Protein AF-A0A409WTG3-F1 (afdb_monomer_lite)

Structure (mmCIF, N/CA/C/O backbone):
data_AF-A0A409WTG3-F1
#
_entry.id   AF-A0A409WTG3-F1
#
loop_
_atom_site.group_PDB
_atom_site.id
_atom_site.type_symbol
_atom_site.label_atom_id
_atom_site.label_alt_id
_atom_site.label_comp_id
_atom_site.label_asym_id
_atom_site.label_entity_id
_atom_site.label_seq_id
_atom_site.pdbx_PDB_ins_code
_atom_site.Cartn_x
_atom_site.Cartn_y
_atom_site.Cartn_z
_atom_site.occupancy
_atom_site.B_iso_or_equiv
_atom_site.auth_seq_id
_atom_site.auth_comp_id
_atom_site.auth_asym_id
_atom_site.auth_atom_id
_atom_site.pdbx_PDB_model_num
ATOM 1 N N . MET A 1 1 ? 45.683 -3.159 36.319 1.00 38.44 1 MET A N 1
ATOM 2 C CA . MET A 1 1 ? 44.705 -4.073 36.956 1.00 38.44 1 MET A CA 1
ATOM 3 C C . MET A 1 1 ? 43.380 -3.336 37.063 1.00 38.44 1 MET A C 1
ATOM 5 O O . MET A 1 1 ? 43.419 -2.162 37.388 1.00 38.44 1 MET A O 1
ATOM 9 N N . LEU A 1 2 ? 42.268 -4.027 36.775 1.00 33.47 2 LEU A N 1
ATOM 10 C CA . LEU A 1 2 ? 40.871 -3.542 36.767 1.00 33.47 2 LEU A CA 1
ATOM 11 C C . LEU A 1 2 ? 40.428 -2.680 35.568 1.00 33.47 2 LEU A C 1
ATOM 13 O O . LEU A 1 2 ? 39.892 -1.594 35.736 1.00 33.47 2 LEU A O 1
ATOM 17 N N . LEU A 1 3 ? 40.567 -3.223 34.353 1.00 26.97 3 LEU A N 1
ATOM 18 C CA . LEU A 1 3 ? 39.762 -2.793 33.197 1.00 26.97 3 LEU A CA 1
ATOM 19 C C . LEU A 1 3 ? 39.352 -3.925 32.214 1.00 26.97 3 LEU A C 1
ATOM 21 O O . LEU A 1 3 ? 39.307 -3.691 31.011 1.00 26.97 3 LEU A O 1
ATOM 25 N N . PRO A 1 4 ? 39.050 -5.157 32.688 1.00 27.95 4 PRO A N 1
ATOM 26 C CA . PRO A 1 4 ? 38.208 -6.056 31.885 1.00 27.95 4 PRO A CA 1
ATOM 27 C C . PRO A 1 4 ? 37.080 -6.743 32.685 1.00 27.95 4 PRO A C 1
ATOM 29 O O . PRO A 1 4 ? 36.959 -7.962 32.648 1.00 27.95 4 PRO A O 1
ATOM 32 N N . LEU A 1 5 ? 36.239 -5.989 33.408 1.00 29.31 5 LEU A N 1
ATOM 33 C CA . LEU A 1 5 ? 35.078 -6.562 34.130 1.00 29.31 5 LEU A CA 1
ATOM 34 C C . LEU A 1 5 ? 33.723 -5.871 33.880 1.00 29.31 5 LEU A C 1
ATOM 36 O O . LEU A 1 5 ? 32.701 -6.400 34.296 1.00 29.31 5 LEU A O 1
ATOM 40 N N . LEU A 1 6 ? 33.671 -4.760 33.136 1.00 29.39 6 LEU A N 1
ATOM 41 C CA . LEU A 1 6 ? 32.407 -4.072 32.802 1.00 29.39 6 LEU A CA 1
ATOM 42 C C . LEU A 1 6 ? 31.920 -4.297 31.359 1.00 29.39 6 LEU A C 1
ATOM 44 O O . LEU A 1 6 ? 30.803 -3.922 31.028 1.00 29.39 6 LEU A O 1
ATOM 48 N N . VAL A 1 7 ? 32.696 -5.007 30.533 1.00 29.88 7 VAL A N 1
ATOM 49 C CA . VAL A 1 7 ? 32.284 -5.464 29.186 1.00 29.88 7 VAL A CA 1
ATOM 50 C C . VAL A 1 7 ? 31.709 -6.896 29.224 1.00 29.88 7 VAL A C 1
ATOM 52 O O . VAL A 1 7 ? 31.309 -7.449 28.208 1.00 29.88 7 VAL A O 1
ATOM 55 N N . TRP A 1 8 ? 31.613 -7.514 30.408 1.00 27.50 8 TRP A N 1
ATOM 56 C CA . TRP A 1 8 ? 31.296 -8.943 30.553 1.00 27.50 8 TRP A CA 1
ATOM 57 C C . TRP A 1 8 ? 29.853 -9.285 30.964 1.00 27.50 8 TRP A C 1
ATOM 59 O O . TRP A 1 8 ? 29.531 -10.464 31.050 1.00 27.50 8 TRP A O 1
ATOM 69 N N . ASN A 1 9 ? 28.959 -8.302 31.152 1.00 27.95 9 ASN A N 1
ATOM 70 C CA . ASN A 1 9 ? 27.563 -8.564 31.561 1.00 27.95 9 ASN A CA 1
ATOM 71 C C . ASN A 1 9 ? 26.489 -8.286 30.495 1.00 27.95 9 ASN A C 1
ATOM 73 O O . ASN A 1 9 ? 25.328 -8.599 30.727 1.00 27.95 9 ASN A O 1
ATOM 77 N N . PHE A 1 10 ? 26.852 -7.786 29.308 1.00 26.94 10 PHE A N 1
ATOM 78 C CA . PHE A 1 10 ? 25.905 -7.623 28.188 1.00 26.94 10 PHE A CA 1
ATOM 79 C C . PHE A 1 10 ? 25.972 -8.772 27.161 1.00 26.94 10 PHE A C 1
ATOM 81 O O . PHE A 1 10 ? 25.191 -8.814 26.217 1.00 26.94 10 PHE A O 1
ATOM 88 N N . ALA A 1 11 ? 26.887 -9.733 27.348 1.00 28.11 11 ALA A N 1
ATOM 89 C CA . ALA A 1 11 ? 27.158 -10.803 26.385 1.00 28.11 11 ALA A CA 1
ATOM 90 C C . ALA A 1 11 ? 26.497 -12.159 26.711 1.00 28.11 11 ALA A C 1
ATOM 92 O O . ALA A 1 11 ? 26.629 -13.083 25.919 1.00 28.11 11 ALA A O 1
ATOM 93 N N . PHE A 1 12 ? 25.777 -12.325 27.830 1.00 26.78 12 PHE A N 1
ATOM 94 C CA . PHE A 1 12 ? 25.303 -13.658 28.254 1.00 26.78 12 PHE A CA 1
ATOM 95 C C . PHE A 1 12 ? 23.825 -13.986 27.996 1.00 26.78 12 PHE A C 1
ATOM 97 O O . PHE A 1 12 ? 23.410 -15.107 28.282 1.00 26.78 12 PHE A O 1
ATOM 104 N N . GLN A 1 13 ? 23.045 -13.089 27.386 1.00 30.98 13 GLN A N 1
ATOM 105 C CA . GLN A 1 13 ? 21.658 -13.400 27.000 1.00 30.98 13 GLN A CA 1
ATOM 106 C C . GLN A 1 13 ? 21.491 -13.871 25.545 1.00 30.98 13 GLN A C 1
ATOM 108 O O . GLN A 1 13 ? 20.458 -14.441 25.222 1.00 30.98 13 GLN A O 1
ATOM 113 N N . HIS A 1 14 ? 22.527 -13.757 24.705 1.00 34.69 14 HIS A N 1
ATOM 114 C CA . HIS A 1 14 ? 22.500 -14.226 23.307 1.00 34.69 14 HIS A CA 1
ATOM 115 C C . HIS A 1 14 ? 23.495 -15.354 22.992 1.00 34.69 14 HIS A C 1
ATOM 117 O O . HIS A 1 14 ? 23.535 -15.854 21.874 1.00 34.69 14 HIS A O 1
ATOM 123 N N . VAL A 1 15 ? 24.279 -15.822 23.970 1.00 31.58 15 VAL A N 1
ATOM 124 C CA . VAL A 1 15 ? 25.201 -16.956 23.759 1.00 31.58 15 VAL A CA 1
ATOM 125 C C . VAL A 1 15 ? 24.470 -18.299 23.806 1.00 31.58 15 VAL A C 1
ATOM 127 O O . VAL A 1 15 ? 24.888 -19.229 23.129 1.00 31.58 15 VAL A O 1
ATOM 130 N N . ARG A 1 16 ? 23.354 -18.426 24.537 1.00 33.16 16 ARG A N 1
ATOM 131 C CA . ARG A 1 16 ? 22.646 -19.713 24.663 1.00 33.16 16 ARG A CA 1
ATOM 132 C C . ARG A 1 16 ? 21.927 -20.112 23.365 1.00 33.16 16 ARG A C 1
ATOM 134 O O . ARG A 1 16 ? 22.075 -21.241 22.923 1.00 33.16 16 ARG A O 1
ATOM 141 N N . GLU A 1 17 ? 21.285 -19.158 22.693 1.00 35.78 17 GLU A N 1
ATOM 142 C CA . GLU A 1 17 ? 20.613 -19.367 21.398 1.00 35.78 17 GLU A CA 1
ATOM 143 C C . GLU A 1 17 ? 21.610 -19.614 20.254 1.00 35.78 17 GLU A C 1
ATOM 145 O O . GLU A 1 17 ? 21.385 -20.471 19.402 1.00 35.78 17 GLU A O 1
ATOM 150 N N . VAL A 1 18 ? 22.764 -18.936 20.273 1.00 33.66 18 VAL A N 1
ATOM 151 C CA . VAL A 1 18 ? 23.844 -19.165 19.299 1.00 33.66 18 VAL A CA 1
ATOM 152 C C . VAL A 1 18 ? 24.528 -20.517 19.532 1.00 33.66 18 VAL A C 1
ATOM 154 O O . VAL A 1 18 ? 24.863 -21.202 18.568 1.00 33.66 18 VAL A O 1
ATOM 157 N N . VAL A 1 19 ? 24.706 -20.944 20.787 1.00 35.66 19 VAL A N 1
ATOM 158 C CA . VAL A 1 19 ? 25.281 -22.258 21.126 1.00 35.66 19 VAL A CA 1
ATOM 159 C C . VAL A 1 19 ? 24.314 -23.400 20.799 1.00 35.66 19 VAL A C 1
ATOM 161 O O . VAL A 1 19 ? 24.768 -24.428 20.297 1.00 35.66 19 VAL A O 1
ATOM 164 N N . ASP A 1 20 ? 23.004 -23.217 20.980 1.00 38.38 20 ASP A N 1
ATOM 165 C CA . ASP A 1 20 ? 21.995 -24.212 20.594 1.00 38.38 20 ASP A CA 1
ATOM 166 C C . ASP A 1 20 ? 21.857 -24.319 19.064 1.00 38.38 20 ASP A C 1
ATOM 168 O O . ASP A 1 20 ? 21.821 -25.430 18.525 1.00 38.38 20 ASP A O 1
ATOM 172 N N . ALA A 1 21 ? 21.913 -23.194 18.339 1.00 35.56 21 ALA A N 1
ATOM 173 C CA . ALA A 1 21 ? 21.955 -23.176 16.874 1.00 35.56 21 ALA A CA 1
ATOM 174 C C . ALA A 1 21 ? 23.235 -23.834 16.317 1.00 35.56 21 ALA A C 1
ATOM 176 O O . ALA A 1 21 ? 23.176 -24.626 15.373 1.00 35.56 21 ALA A O 1
ATOM 177 N N . PHE A 1 22 ? 24.397 -23.594 16.939 1.00 37.97 22 PHE A N 1
ATOM 178 C CA . PHE A 1 22 ? 25.644 -24.288 16.590 1.00 37.97 22 PHE A CA 1
ATOM 179 C C . PHE A 1 22 ? 25.620 -25.776 16.973 1.00 37.97 22 PHE A C 1
ATOM 181 O O . PHE A 1 22 ? 26.190 -26.605 16.260 1.00 37.97 22 PHE A O 1
ATOM 188 N N . GLY A 1 23 ? 24.940 -26.139 18.063 1.00 36.81 23 GLY A N 1
ATOM 189 C CA . GLY A 1 23 ? 24.735 -27.523 18.488 1.00 36.81 23 GLY A CA 1
ATOM 190 C C . GLY A 1 23 ? 23.916 -28.328 17.478 1.00 36.81 23 GLY A C 1
ATOM 191 O O . GLY A 1 23 ? 24.308 -29.442 17.116 1.00 36.81 23 GLY A O 1
ATOM 192 N N . GLN A 1 24 ? 22.836 -27.741 16.955 1.00 42.06 24 GLN A N 1
ATOM 193 C CA . GLN A 1 24 ? 22.010 -28.335 15.897 1.00 42.06 24 GLN A CA 1
ATOM 194 C C . GLN A 1 24 ? 22.761 -28.417 14.559 1.00 42.06 24 GLN A C 1
ATOM 196 O O . GLN A 1 24 ? 22.716 -29.450 13.889 1.00 42.06 24 GLN A O 1
ATOM 201 N N . LEU A 1 25 ? 23.551 -27.392 14.216 1.00 39.16 25 LEU A N 1
ATOM 202 C CA . LEU A 1 25 ? 24.417 -27.392 13.032 1.00 39.16 25 LEU A CA 1
ATOM 203 C C . LEU A 1 25 ? 25.470 -28.516 13.088 1.00 39.16 25 LEU A C 1
ATOM 205 O O . LEU A 1 25 ? 25.683 -29.229 12.107 1.00 39.16 25 LEU A O 1
ATOM 209 N N . ILE A 1 26 ? 26.097 -28.736 14.250 1.00 42.16 26 ILE A N 1
ATOM 210 C CA . ILE A 1 26 ? 27.077 -29.816 14.450 1.00 42.16 26 ILE A CA 1
ATOM 211 C C . ILE A 1 26 ? 26.406 -31.200 14.420 1.00 42.16 26 ILE A C 1
ATOM 213 O O . ILE A 1 26 ? 26.996 -32.144 13.884 1.00 42.16 26 ILE A O 1
ATOM 217 N N . GLN A 1 27 ? 25.183 -31.349 14.942 1.00 43.88 27 GLN A N 1
ATOM 218 C CA . GLN A 1 27 ? 24.420 -32.600 14.825 1.00 43.88 27 GLN A CA 1
ATOM 219 C C . GLN A 1 27 ? 24.021 -32.901 13.372 1.00 43.88 27 GLN A C 1
ATOM 221 O O . GLN A 1 27 ? 24.209 -34.035 12.927 1.00 43.88 27 GLN A O 1
ATOM 226 N N . GLY A 1 28 ? 23.586 -31.895 12.606 1.00 43.91 28 GLY A N 1
ATOM 227 C CA . GLY A 1 28 ? 23.288 -32.025 11.176 1.00 43.91 28 GLY A CA 1
ATOM 228 C C . GLY A 1 28 ? 24.519 -32.395 10.344 1.00 43.91 28 GLY A C 1
ATOM 229 O O . GLY A 1 28 ? 24.478 -33.324 9.538 1.00 43.91 28 GLY A O 1
ATOM 230 N N . ILE A 1 29 ? 25.668 -31.762 10.605 1.00 45.00 29 ILE A N 1
ATOM 231 C CA . ILE A 1 29 ? 26.935 -32.089 9.930 1.00 45.00 29 ILE A CA 1
ATOM 232 C C . ILE A 1 29 ? 27.398 -33.518 10.268 1.00 45.00 29 ILE A C 1
ATOM 234 O O . ILE A 1 29 ? 27.873 -34.230 9.382 1.00 45.00 29 ILE A O 1
ATOM 238 N N . ARG A 1 30 ? 27.232 -33.977 11.519 1.00 42.53 30 ARG A N 1
ATOM 239 C CA . ARG A 1 30 ? 27.561 -35.357 11.934 1.00 42.53 30 ARG A CA 1
ATOM 240 C C . ARG A 1 30 ? 26.622 -36.400 11.321 1.00 42.53 30 ARG A C 1
ATOM 242 O O . ARG A 1 30 ? 27.091 -37.475 10.953 1.00 42.53 30 ARG A O 1
ATOM 249 N N . PHE A 1 31 ? 25.335 -36.087 11.172 1.00 51.78 31 PHE A N 1
ATOM 250 C CA . PHE A 1 31 ? 24.354 -36.941 10.494 1.00 51.78 31 PHE A CA 1
ATOM 251 C C . PHE A 1 31 ? 24.696 -37.124 9.006 1.00 51.78 31 PHE A C 1
ATOM 253 O O . PHE A 1 31 ? 24.784 -38.254 8.526 1.00 51.78 31 PHE A O 1
ATOM 260 N N . LEU A 1 32 ? 25.016 -36.029 8.308 1.00 45.03 32 LEU A N 1
ATOM 261 C CA . LEU A 1 32 ? 25.426 -36.051 6.898 1.00 45.03 32 LEU A CA 1
ATOM 262 C C . LEU A 1 32 ? 26.740 -36.821 6.676 1.00 45.03 32 LEU A C 1
ATOM 264 O O . LEU A 1 32 ? 26.883 -37.534 5.683 1.00 45.03 32 LEU A O 1
ATOM 268 N N . HIS A 1 33 ? 27.685 -36.734 7.620 1.00 43.84 33 HIS A N 1
ATOM 269 C CA . HIS A 1 33 ? 28.949 -37.477 7.564 1.00 43.84 33 HIS A CA 1
ATOM 270 C C . HIS A 1 33 ? 28.768 -38.983 7.827 1.00 43.84 33 HIS A C 1
ATOM 272 O O . HIS A 1 33 ? 29.459 -39.801 7.228 1.00 43.84 33 HIS A O 1
ATOM 278 N N . LYS A 1 34 ? 27.822 -39.366 8.698 1.00 46.03 34 LYS A N 1
ATOM 279 C CA . LYS A 1 34 ? 27.521 -40.769 9.038 1.00 46.03 34 LYS A CA 1
ATOM 280 C C . LYS A 1 34 ? 26.811 -41.525 7.904 1.00 46.03 34 LYS A C 1
ATOM 282 O O . LYS A 1 34 ? 26.827 -42.755 7.898 1.00 46.03 34 LYS A O 1
ATOM 287 N N . HIS A 1 35 ? 26.194 -40.816 6.958 1.00 49.81 35 HIS A N 1
ATOM 288 C CA . HIS A 1 35 ? 25.379 -41.411 5.891 1.00 49.81 35 HIS A CA 1
ATOM 289 C C . HIS A 1 35 ? 25.940 -41.229 4.473 1.00 49.81 35 HIS A C 1
ATOM 291 O O . HIS A 1 35 ? 25.250 -41.546 3.511 1.00 49.81 35 HIS A O 1
ATOM 297 N N . ASN A 1 36 ? 27.201 -40.792 4.332 1.00 36.81 36 ASN A N 1
ATOM 298 C CA . ASN A 1 36 ? 27.916 -40.707 3.047 1.00 36.81 36 ASN A CA 1
ATOM 299 C C . ASN A 1 36 ? 27.147 -39.952 1.940 1.00 36.81 36 ASN A C 1
ATOM 301 O O . ASN A 1 36 ? 27.284 -40.240 0.752 1.00 36.81 36 ASN A O 1
ATOM 305 N N . ILE A 1 37 ? 26.346 -38.954 2.324 1.00 42.47 37 ILE A N 1
ATOM 306 C CA . ILE A 1 37 ? 25.598 -38.119 1.383 1.00 42.47 37 ILE A CA 1
ATOM 307 C C . ILE A 1 37 ? 26.542 -37.017 0.891 1.00 42.47 37 ILE A C 1
ATOM 309 O O . ILE A 1 37 ? 26.641 -35.940 1.477 1.00 42.47 37 ILE A O 1
ATOM 313 N N . THR A 1 38 ? 27.300 -37.309 -0.165 1.00 41.41 38 THR A N 1
ATOM 314 C CA . THR A 1 38 ? 28.210 -36.358 -0.816 1.00 41.41 38 THR A CA 1
ATOM 315 C C . THR A 1 38 ? 27.737 -36.028 -2.224 1.00 41.41 38 THR A C 1
ATOM 317 O O . THR A 1 38 ? 28.323 -36.493 -3.191 1.00 41.41 38 THR A O 1
ATOM 320 N N . HIS A 1 39 ? 26.719 -35.179 -2.344 1.00 38.28 39 HIS A N 1
ATOM 321 C CA . HIS A 1 39 ? 26.519 -34.332 -3.521 1.00 38.28 39 HIS A CA 1
ATOM 322 C C . HIS A 1 39 ? 25.968 -32.975 -3.055 1.00 38.28 39 HIS A C 1
ATOM 324 O O . HIS A 1 39 ? 25.091 -32.927 -2.200 1.00 38.28 39 HIS A O 1
ATOM 330 N N . ARG A 1 40 ? 26.618 -31.899 -3.532 1.00 42.62 40 ARG A N 1
ATOM 331 C CA . ARG A 1 40 ? 26.439 -30.456 -3.233 1.00 42.62 40 ARG A CA 1
ATOM 332 C C . ARG A 1 40 ? 25.114 -30.124 -2.515 1.00 42.62 40 ARG A C 1
ATOM 334 O O . ARG A 1 40 ? 24.076 -30.235 -3.156 1.00 42.62 40 ARG A O 1
ATOM 341 N N . PRO A 1 41 ? 25.134 -29.679 -1.237 1.00 46.47 41 PRO A N 1
ATOM 342 C CA . PRO A 1 41 ? 25.319 -28.246 -0.965 1.00 46.47 41 PRO A CA 1
ATOM 343 C C . PRO A 1 41 ? 25.880 -27.946 0.449 1.00 46.47 41 PRO A C 1
ATOM 345 O O . PRO A 1 41 ? 25.169 -28.015 1.446 1.00 46.47 41 PRO A O 1
ATOM 348 N N . ARG A 1 42 ? 27.150 -27.536 0.574 1.00 35.16 42 ARG A N 1
ATOM 349 C CA . ARG A 1 42 ? 27.651 -26.935 1.837 1.00 35.16 42 ARG A CA 1
ATOM 350 C C . ARG A 1 42 ? 27.596 -25.403 1.845 1.00 35.16 42 ARG A C 1
ATOM 352 O O . ARG A 1 42 ? 27.641 -24.812 2.913 1.00 35.16 42 ARG A O 1
ATOM 359 N N . GLN A 1 43 ? 27.477 -24.773 0.674 1.00 35.25 43 GLN A N 1
ATOM 360 C CA . GLN A 1 43 ? 27.480 -23.311 0.523 1.00 35.25 43 GLN A CA 1
ATOM 361 C C . GLN A 1 43 ? 26.069 -22.714 0.389 1.00 35.25 43 GLN A C 1
ATOM 363 O O . GLN A 1 43 ? 25.808 -21.685 1.003 1.00 35.25 43 GLN A O 1
ATOM 368 N N . ALA A 1 44 ? 25.131 -23.390 -0.291 1.00 36.00 44 ALA A N 1
ATOM 369 C CA . ALA A 1 44 ? 23.744 -22.915 -0.414 1.00 36.00 44 ALA A CA 1
ATOM 370 C C . ALA A 1 44 ? 23.001 -22.887 0.938 1.00 36.00 44 ALA A C 1
ATOM 372 O O . ALA A 1 44 ? 22.299 -21.930 1.241 1.00 36.00 44 ALA A O 1
ATOM 373 N N . PHE A 1 45 ? 23.256 -23.873 1.808 1.00 36.72 45 PHE A N 1
ATOM 374 C CA . PHE A 1 45 ? 22.650 -23.960 3.143 1.00 36.72 45 PHE A CA 1
ATOM 375 C C . PHE A 1 45 ? 23.043 -22.795 4.071 1.00 36.72 45 PHE A C 1
ATOM 377 O O . PHE A 1 45 ? 22.231 -22.322 4.857 1.00 36.72 45 PHE A O 1
ATOM 384 N N . VAL A 1 46 ? 24.283 -22.300 3.968 1.00 34.00 46 VAL A N 1
ATOM 385 C CA . VAL A 1 46 ? 24.769 -21.171 4.784 1.00 34.00 46 VAL A CA 1
ATOM 386 C C . VAL A 1 46 ? 24.259 -19.834 4.235 1.00 34.00 46 VAL A C 1
ATOM 388 O O . VAL A 1 46 ? 23.963 -18.927 5.008 1.00 34.00 46 VAL A O 1
ATOM 391 N N . LEU A 1 47 ? 24.104 -19.717 2.913 1.00 33.31 47 LEU A N 1
ATOM 392 C CA . LEU A 1 47 ? 23.585 -18.515 2.257 1.00 33.31 47 LEU A CA 1
ATOM 393 C C . LEU A 1 47 ? 22.077 -18.326 2.461 1.00 33.31 47 LEU A C 1
ATOM 395 O O . LEU A 1 47 ? 21.652 -17.196 2.695 1.00 33.31 47 LEU A O 1
ATOM 399 N N . ASP A 1 48 ? 21.282 -19.396 2.453 1.00 34.16 48 ASP A N 1
ATOM 400 C CA . ASP A 1 48 ? 19.840 -19.287 2.708 1.00 34.16 48 ASP A CA 1
ATOM 401 C C . ASP A 1 48 ? 19.521 -19.032 4.188 1.00 34.16 48 ASP A C 1
ATOM 403 O O . ASP A 1 48 ? 18.639 -18.226 4.483 1.00 34.16 48 ASP A O 1
ATOM 407 N N . LEU A 1 49 ? 20.314 -19.578 5.120 1.00 29.31 49 LEU A N 1
ATOM 408 C CA . LEU A 1 49 ? 20.179 -19.277 6.553 1.00 29.31 49 LEU A CA 1
ATOM 409 C C . LEU A 1 49 ? 20.602 -17.830 6.895 1.00 29.31 49 LEU A C 1
ATOM 411 O O . LEU A 1 49 ? 20.070 -17.212 7.820 1.00 29.31 49 LEU A O 1
ATOM 415 N N . LEU A 1 50 ? 21.541 -17.248 6.138 1.00 29.73 50 LEU A N 1
ATOM 416 C CA . LEU A 1 50 ? 21.937 -15.842 6.285 1.00 29.73 50 LEU A CA 1
ATOM 417 C C . LEU A 1 50 ? 20.922 -14.882 5.640 1.00 29.73 50 LEU A C 1
ATOM 419 O O . LEU A 1 50 ? 20.671 -13.808 6.191 1.00 29.73 50 LEU A O 1
ATOM 423 N N . LYS A 1 51 ? 20.262 -15.264 4.539 1.00 30.48 51 LYS A N 1
ATOM 424 C CA . LYS A 1 51 ? 19.187 -14.455 3.930 1.00 30.48 51 LYS A CA 1
ATOM 425 C C . LYS A 1 51 ? 17.980 -14.286 4.856 1.00 30.48 51 LYS A C 1
ATOM 427 O O . LYS A 1 51 ? 17.422 -13.193 4.904 1.00 30.48 51 LYS A O 1
ATOM 432 N N . SER A 1 52 ? 17.631 -15.303 5.645 1.00 27.00 52 SER A N 1
ATOM 433 C CA . SER A 1 52 ? 16.558 -15.210 6.647 1.00 27.00 52 SER A CA 1
ATOM 434 C C . SER A 1 52 ? 16.937 -14.393 7.892 1.00 27.00 52 SER A C 1
ATOM 436 O O . SER A 1 52 ? 16.054 -13.907 8.591 1.00 27.00 52 SER A O 1
ATOM 438 N N . SER A 1 53 ? 18.233 -14.181 8.153 1.00 26.05 53 SER A N 1
ATOM 439 C CA . SER A 1 53 ? 18.726 -13.549 9.393 1.00 26.05 53 SER A CA 1
ATOM 440 C C . SER A 1 53 ? 19.153 -12.081 9.239 1.00 26.05 53 SER A C 1
ATOM 442 O O . SER A 1 53 ? 19.313 -11.378 10.233 1.00 26.05 53 SER A O 1
ATOM 444 N N . THR A 1 54 ? 19.343 -11.585 8.010 1.00 24.38 54 THR A N 1
ATOM 445 C CA . THR A 1 54 ? 19.910 -10.236 7.768 1.00 24.38 54 THR A CA 1
ATOM 446 C C . THR A 1 54 ? 18.846 -9.154 7.512 1.00 24.38 54 THR A C 1
ATOM 448 O O . THR A 1 54 ? 19.174 -7.995 7.272 1.00 24.38 54 THR A O 1
ATOM 451 N N . LEU A 1 55 ? 17.556 -9.492 7.600 1.00 26.03 55 LEU A N 1
ATOM 452 C CA . LEU A 1 55 ? 16.446 -8.558 7.355 1.00 26.03 55 LEU A CA 1
ATOM 453 C C . LEU A 1 55 ? 15.978 -7.776 8.597 1.00 26.03 55 LEU A C 1
ATOM 455 O O . LEU A 1 55 ? 15.014 -7.022 8.499 1.00 26.03 55 LEU A O 1
ATOM 459 N N . LEU A 1 56 ? 16.665 -7.896 9.744 1.00 25.14 56 LEU A N 1
ATOM 460 C CA . LEU A 1 56 ? 16.200 -7.308 11.011 1.00 25.14 56 LEU A CA 1
ATOM 461 C C . LEU A 1 56 ? 17.110 -6.258 11.668 1.00 25.14 56 LEU A C 1
ATOM 463 O O . LEU A 1 56 ? 16.768 -5.761 12.736 1.00 25.14 56 LEU A O 1
ATOM 467 N N . VAL A 1 57 ? 18.217 -5.836 11.044 1.00 26.11 57 VAL A N 1
ATOM 468 C CA . VAL A 1 57 ? 19.050 -4.742 11.588 1.00 26.11 57 VAL A CA 1
ATOM 469 C C . VAL A 1 57 ? 19.611 -3.856 10.473 1.00 26.11 57 VAL A C 1
ATOM 471 O O . VAL A 1 57 ? 20.798 -3.889 10.178 1.00 26.11 57 VAL A O 1
ATOM 474 N N . MET A 1 58 ? 18.765 -3.025 9.863 1.00 23.03 58 MET A N 1
ATOM 475 C CA . MET A 1 58 ? 19.181 -1.717 9.336 1.00 23.03 58 MET A CA 1
ATOM 476 C C . MET A 1 58 ? 18.028 -0.733 9.520 1.00 23.03 58 MET A C 1
ATOM 478 O O . MET A 1 58 ? 16.950 -0.899 8.952 1.00 23.03 58 MET A O 1
ATOM 482 N N . GLY A 1 59 ? 18.258 0.274 10.365 1.00 23.16 59 GLY A N 1
ATOM 483 C CA . GLY A 1 59 ? 17.296 1.321 10.678 1.00 23.16 59 GLY A CA 1
ATOM 484 C C . GLY A 1 59 ? 16.788 2.005 9.412 1.00 23.16 59 GLY A C 1
ATOM 485 O O . GLY A 1 59 ? 17.564 2.544 8.623 1.00 23.16 59 GLY A O 1
ATOM 486 N N . GLN A 1 60 ? 15.470 1.982 9.232 1.00 23.16 60 GLN A N 1
ATOM 487 C CA . GLN A 1 60 ? 14.786 2.723 8.185 1.00 23.16 60 GLN A CA 1
ATOM 488 C C . GLN A 1 60 ? 14.902 4.224 8.477 1.00 23.16 60 GLN A C 1
ATOM 490 O O . GLN A 1 60 ? 14.096 4.805 9.201 1.00 23.16 60 GLN A O 1
ATOM 495 N N . THR A 1 61 ? 15.902 4.875 7.887 1.00 24.81 61 THR A N 1
ATOM 496 C CA . THR A 1 61 ? 15.780 6.288 7.530 1.00 24.81 61 THR A CA 1
ATOM 497 C C . THR A 1 61 ? 14.642 6.394 6.518 1.00 24.81 61 THR A C 1
ATOM 499 O O . THR A 1 61 ? 14.571 5.614 5.568 1.00 24.81 61 THR A O 1
ATOM 502 N N . SER A 1 62 ? 13.693 7.309 6.730 1.00 24.89 62 SER A N 1
ATOM 503 C CA . SER A 1 62 ? 12.595 7.492 5.781 1.00 24.89 62 SER A CA 1
ATOM 504 C C . SER A 1 62 ? 13.181 7.836 4.403 1.00 24.89 62 SER A C 1
ATOM 506 O O . SER A 1 62 ? 13.845 8.874 4.291 1.00 24.89 62 SER A O 1
ATOM 508 N N . PRO A 1 63 ? 12.952 7.041 3.344 1.00 32.22 63 PRO A N 1
ATOM 509 C CA . PRO A 1 63 ? 13.334 7.450 2.006 1.00 32.22 63 PRO A CA 1
ATOM 510 C C . PRO A 1 63 ? 12.501 8.683 1.667 1.00 32.22 63 PRO A C 1
ATOM 512 O O . PRO A 1 63 ? 11.267 8.655 1.727 1.00 32.22 63 PRO A O 1
ATOM 515 N N . THR A 1 64 ? 13.163 9.781 1.328 1.00 39.00 64 THR A N 1
ATOM 516 C CA . THR A 1 64 ? 12.527 10.955 0.733 1.00 39.00 64 THR A CA 1
ATOM 517 C C . THR A 1 64 ? 11.727 10.496 -0.486 1.00 39.00 64 THR A C 1
ATOM 519 O O . THR A 1 64 ? 12.273 10.048 -1.496 1.00 39.00 64 THR A O 1
ATOM 522 N N . LYS A 1 65 ? 10.396 10.525 -0.365 1.00 45.25 65 LYS A N 1
ATOM 523 C CA . LYS A 1 65 ? 9.475 9.993 -1.376 1.00 45.25 65 LYS A CA 1
ATOM 524 C C . LYS A 1 65 ? 9.780 10.597 -2.749 1.00 45.25 65 LYS A C 1
ATOM 526 O O . LYS A 1 65 ? 9.813 11.814 -2.907 1.00 45.25 65 LYS A O 1
ATOM 531 N N . GLY A 1 66 ? 9.995 9.730 -3.738 1.00 52.38 66 GLY A N 1
ATOM 532 C CA . GLY A 1 66 ? 10.236 10.113 -5.131 1.00 52.38 66 GLY A CA 1
ATOM 533 C C . GLY A 1 66 ? 11.703 10.326 -5.530 1.00 52.38 66 GLY A C 1
ATOM 534 O O . GLY A 1 66 ? 11.948 10.525 -6.717 1.00 52.38 66 GLY A O 1
ATOM 535 N N . LEU A 1 67 ? 12.677 10.259 -4.612 1.00 69.31 67 LEU A N 1
ATOM 536 C CA . LEU A 1 67 ? 14.101 10.231 -4.986 1.00 69.31 67 LEU A CA 1
ATOM 537 C C . LEU A 1 67 ? 14.559 8.823 -5.408 1.00 69.31 67 LEU A C 1
ATOM 539 O O . LEU A 1 67 ? 13.857 7.835 -5.177 1.00 69.31 67 LEU A O 1
ATOM 543 N N . ILE A 1 68 ? 15.725 8.755 -6.064 1.00 76.44 68 ILE A N 1
ATOM 544 C CA . ILE A 1 68 ? 16.391 7.498 -6.431 1.00 76.44 68 ILE A CA 1
ATOM 545 C C . ILE A 1 68 ? 16.630 6.683 -5.160 1.00 76.44 68 ILE A C 1
ATOM 547 O O . ILE A 1 68 ? 17.281 7.147 -4.225 1.00 76.44 68 ILE A O 1
ATOM 551 N N . THR A 1 69 ? 16.073 5.476 -5.125 1.00 75.69 69 THR A N 1
ATOM 552 C CA . THR A 1 69 ? 16.235 4.548 -3.999 1.00 75.69 69 THR A CA 1
ATOM 553 C C . THR A 1 69 ? 17.571 3.808 -4.081 1.00 75.69 69 THR A C 1
ATOM 555 O O . THR A 1 69 ? 18.181 3.726 -5.148 1.00 75.69 69 THR A O 1
ATOM 558 N N . SER A 1 70 ? 18.019 3.206 -2.976 1.00 74.38 70 SER A N 1
ATOM 559 C CA . SER A 1 70 ? 19.231 2.370 -2.957 1.00 74.38 70 SER A CA 1
ATOM 560 C C . SER A 1 70 ? 19.184 1.237 -3.992 1.00 74.38 70 SER A C 1
ATOM 562 O O . SER A 1 70 ? 20.185 0.964 -4.649 1.00 74.38 70 SER A O 1
ATOM 564 N N . GLY A 1 71 ? 18.008 0.639 -4.215 1.00 71.75 71 GLY A N 1
ATOM 565 C CA . GLY A 1 71 ? 17.789 -0.381 -5.247 1.00 71.75 71 GLY A CA 1
ATOM 566 C C . GLY A 1 71 ? 17.839 0.137 -6.691 1.00 71.75 71 GLY A C 1
ATOM 567 O O . GLY A 1 71 ? 17.963 -0.659 -7.617 1.00 71.75 71 GLY A O 1
ATOM 568 N N . GLU A 1 72 ? 17.763 1.453 -6.907 1.00 83.50 72 GLU A N 1
ATOM 569 C CA . GLU A 1 72 ? 17.828 2.087 -8.230 1.00 83.50 72 GLU A CA 1
ATOM 570 C C . GLU A 1 72 ? 19.230 2.588 -8.600 1.00 83.50 72 GLU A C 1
ATOM 572 O O . GLU A 1 72 ? 19.493 2.796 -9.784 1.00 83.50 72 GLU A O 1
ATOM 577 N N . LEU A 1 73 ? 20.133 2.755 -7.624 1.00 85.38 73 LEU A N 1
ATOM 578 C CA . LEU A 1 73 ? 21.473 3.320 -7.838 1.00 85.38 73 LEU A CA 1
ATOM 579 C C . LEU A 1 73 ? 22.291 2.541 -8.870 1.00 85.38 73 LEU A C 1
ATOM 581 O O . LEU A 1 73 ? 22.912 3.149 -9.737 1.00 85.38 73 LEU A O 1
ATOM 585 N N . PHE A 1 74 ? 22.226 1.208 -8.828 1.00 86.50 74 PHE A N 1
ATOM 586 C CA . PHE A 1 74 ? 22.884 0.351 -9.815 1.00 86.50 74 PHE A CA 1
ATOM 587 C C . PHE A 1 74 ? 22.471 0.715 -11.249 1.00 86.50 74 PHE A C 1
ATOM 589 O O . PHE A 1 74 ? 23.319 0.868 -12.122 1.00 86.50 74 PHE A O 1
ATOM 596 N N . TRP A 1 75 ? 21.172 0.914 -11.485 1.00 89.06 75 TRP A N 1
ATOM 597 C CA . TRP A 1 75 ? 20.645 1.237 -12.810 1.00 89.06 75 TRP A CA 1
ATOM 598 C C . TRP A 1 75 ? 21.035 2.635 -13.282 1.00 89.06 75 TRP A C 1
ATOM 600 O O . TRP A 1 75 ? 21.219 2.822 -14.481 1.00 89.06 75 TRP A O 1
ATOM 610 N N . VAL A 1 76 ? 21.182 3.596 -12.362 1.00 89.25 76 VAL A N 1
ATOM 611 C CA . VAL A 1 76 ? 21.725 4.930 -12.670 1.00 89.25 76 VAL A CA 1
ATOM 612 C C . VAL A 1 76 ? 23.191 4.824 -13.088 1.00 89.25 76 VAL A C 1
ATOM 614 O O . VAL A 1 76 ? 23.591 5.421 -14.085 1.00 89.25 76 VAL A O 1
ATOM 617 N N . GLU A 1 77 ? 23.984 4.034 -12.361 1.00 88.88 77 GLU A N 1
ATOM 618 C CA . GLU A 1 77 ? 25.411 3.845 -12.634 1.00 88.88 77 GLU A CA 1
ATOM 619 C C . GLU A 1 77 ? 25.656 3.227 -14.018 1.00 88.88 77 GLU A C 1
ATOM 621 O O . GLU A 1 77 ? 26.482 3.724 -14.783 1.00 88.88 77 GLU A O 1
ATOM 626 N N . ILE A 1 78 ? 24.912 2.176 -14.376 1.00 89.56 78 ILE A N 1
ATOM 627 C CA . ILE A 1 78 ? 25.104 1.472 -15.653 1.00 89.56 78 ILE A CA 1
ATOM 628 C C . ILE A 1 78 ? 24.317 2.078 -16.824 1.00 89.56 78 ILE A C 1
ATOM 630 O O . ILE A 1 78 ? 24.425 1.588 -17.950 1.00 89.56 78 ILE A O 1
ATOM 634 N N . GLN A 1 79 ? 23.525 3.133 -16.601 1.00 93.19 79 GLN A N 1
ATOM 635 C CA . GLN A 1 79 ? 22.712 3.754 -17.651 1.00 93.19 79 GLN A CA 1
ATOM 636 C C . GLN A 1 79 ? 23.540 4.180 -18.881 1.00 93.19 79 GLN A C 1
ATOM 638 O O . GLN A 1 79 ? 23.105 3.863 -19.994 1.00 93.19 79 GLN A O 1
ATOM 643 N N . PRO A 1 80 ? 24.732 4.806 -18.745 1.00 91.69 80 PRO A N 1
ATOM 644 C CA . PRO A 1 80 ? 25.551 5.176 -19.900 1.00 91.69 80 PRO A CA 1
ATOM 645 C C . PRO A 1 80 ? 26.047 3.962 -20.693 1.00 91.69 80 PRO A C 1
ATOM 647 O O . PRO A 1 80 ? 26.110 4.007 -21.922 1.00 91.69 80 PRO A O 1
ATOM 650 N N . PHE A 1 81 ? 26.360 2.861 -20.002 1.00 91.31 81 PHE A N 1
ATOM 651 C CA . PHE A 1 81 ? 26.766 1.598 -20.622 1.00 91.31 81 PHE A CA 1
ATOM 652 C C . PHE A 1 81 ? 25.608 0.946 -21.389 1.00 91.31 81 PHE A C 1
ATOM 654 O O . PHE A 1 81 ? 25.771 0.533 -22.534 1.00 91.31 81 PHE A O 1
ATOM 661 N N . LEU A 1 82 ? 24.408 0.911 -20.808 1.00 92.81 82 LEU A N 1
ATOM 662 C CA . LEU A 1 82 ? 23.224 0.416 -21.513 1.00 92.81 82 LEU A CA 1
ATOM 663 C C . LEU A 1 82 ? 22.901 1.277 -22.739 1.00 92.81 82 LEU A C 1
ATOM 665 O O . LEU A 1 82 ? 22.617 0.734 -23.808 1.00 92.81 82 LEU A O 1
ATOM 669 N N . LEU A 1 83 ? 23.021 2.603 -22.621 1.00 93.62 83 LEU A N 1
ATOM 670 C CA . LEU A 1 83 ? 22.799 3.519 -23.736 1.00 93.62 83 LEU A CA 1
ATOM 671 C C . LEU A 1 83 ? 23.810 3.294 -24.870 1.00 93.62 83 LEU A C 1
ATOM 673 O O . LEU A 1 83 ? 23.400 3.265 -26.031 1.00 93.62 83 LEU A O 1
ATOM 677 N N . SER A 1 84 ? 25.093 3.068 -24.559 1.00 92.94 84 SER A N 1
ATOM 678 C CA . SER A 1 84 ? 26.121 2.766 -25.570 1.00 92.94 84 SER A CA 1
ATOM 679 C C . SER A 1 84 ? 25.906 1.410 -26.252 1.00 92.94 84 SER A C 1
ATOM 681 O O . SER A 1 84 ? 26.232 1.254 -27.427 1.00 92.94 84 SER A O 1
ATOM 683 N N . ARG A 1 85 ? 25.279 0.451 -25.559 1.00 93.50 85 ARG A N 1
ATOM 684 C CA . ARG A 1 85 ? 24.825 -0.830 -26.129 1.00 93.50 85 ARG A CA 1
ATOM 685 C C . ARG A 1 85 ? 23.489 -0.729 -26.874 1.00 93.50 85 ARG A C 1
ATOM 687 O O . ARG A 1 85 ? 23.030 -1.730 -27.414 1.00 93.50 85 ARG A O 1
ATOM 694 N N . GLY A 1 86 ? 22.889 0.461 -26.954 1.00 95.31 86 GLY A N 1
ATOM 695 C CA . GLY A 1 86 ? 21.655 0.711 -27.699 1.00 95.31 86 GLY A CA 1
ATOM 696 C C . GLY A 1 86 ? 20.370 0.503 -26.895 1.00 95.31 86 GLY A C 1
ATOM 697 O O . GLY A 1 86 ? 19.319 0.292 -27.496 1.00 95.31 86 GLY A O 1
ATOM 698 N N . TYR A 1 87 ? 20.417 0.583 -25.563 1.00 96.50 87 TYR A N 1
ATOM 699 C CA . TYR A 1 87 ? 19.260 0.467 -24.672 1.00 96.50 87 TYR A CA 1
ATOM 700 C C . TYR A 1 87 ? 19.030 1.756 -23.888 1.00 96.50 87 TYR A C 1
ATOM 702 O O . TYR A 1 87 ? 19.808 2.147 -23.021 1.00 96.50 87 TYR A O 1
ATOM 710 N N . LYS A 1 88 ? 17.916 2.426 -24.171 1.00 95.06 88 LYS A N 1
ATOM 711 C CA . LYS A 1 88 ? 17.540 3.685 -23.535 1.00 95.06 88 LYS A CA 1
ATOM 712 C C . LYS A 1 88 ? 16.639 3.428 -22.327 1.00 95.06 88 LYS A C 1
ATOM 714 O O . LYS A 1 88 ? 15.487 3.020 -22.483 1.00 95.06 88 LYS A O 1
ATOM 719 N N . LEU A 1 89 ? 17.152 3.710 -21.129 1.00 93.00 89 LEU A N 1
ATOM 720 C CA . LEU A 1 89 ? 16.358 3.742 -19.896 1.00 93.00 89 LEU A CA 1
ATOM 721 C C . LEU A 1 89 ? 15.457 4.988 -19.829 1.00 93.00 89 LEU A C 1
ATOM 723 O O . LEU A 1 89 ? 15.628 5.955 -20.578 1.00 93.00 89 LEU A O 1
ATOM 727 N N . ARG A 1 90 ? 14.489 4.977 -18.901 1.00 89.12 90 ARG A N 1
ATOM 728 C CA . ARG A 1 90 ? 13.651 6.152 -18.604 1.00 89.12 90 ARG A CA 1
ATOM 729 C C . ARG A 1 90 ? 14.525 7.337 -18.150 1.00 89.12 90 ARG A C 1
ATOM 731 O O . ARG A 1 90 ? 15.515 7.102 -17.460 1.00 89.12 90 ARG A O 1
ATOM 738 N N . PRO A 1 91 ? 14.129 8.598 -18.426 1.00 84.38 91 PRO A N 1
ATOM 739 C CA . PRO A 1 91 ? 14.918 9.782 -18.061 1.00 84.38 91 PRO A CA 1
ATOM 740 C C . PRO A 1 91 ? 15.301 9.884 -16.580 1.00 84.38 91 PRO A C 1
ATOM 742 O O . PRO A 1 91 ? 16.293 10.524 -16.272 1.00 84.38 91 PRO A O 1
ATOM 745 N N . ARG A 1 92 ? 14.538 9.245 -15.680 1.00 86.75 92 ARG A N 1
ATOM 746 C CA . ARG A 1 92 ? 14.827 9.148 -14.240 1.00 86.75 92 ARG A CA 1
ATOM 747 C C . ARG A 1 92 ? 16.216 8.582 -13.927 1.00 86.75 92 ARG A C 1
ATOM 749 O O . ARG A 1 92 ? 16.804 8.969 -12.929 1.00 86.75 92 ARG A O 1
ATOM 756 N N . TYR A 1 93 ? 16.714 7.664 -14.753 1.00 89.19 93 TYR A N 1
ATOM 757 C CA . TYR A 1 93 ? 17.980 6.965 -14.508 1.00 89.19 93 TYR A CA 1
ATOM 758 C C . TYR A 1 93 ? 19.185 7.652 -15.162 1.00 89.19 93 TYR A C 1
ATOM 760 O O . TYR A 1 93 ? 20.281 7.108 -15.143 1.00 89.19 93 TYR A O 1
ATOM 768 N N . ASP A 1 94 ? 18.989 8.830 -15.756 1.00 84.44 94 ASP A N 1
ATOM 769 C CA . ASP A 1 94 ? 20.091 9.677 -16.205 1.00 84.44 94 ASP A CA 1
ATOM 770 C C . ASP A 1 94 ? 20.812 10.263 -14.979 1.00 84.44 94 ASP A C 1
ATOM 772 O O . ASP A 1 94 ? 20.164 10.752 -14.053 1.00 84.44 94 ASP A O 1
ATOM 776 N N . SER A 1 95 ? 22.146 10.246 -14.959 1.00 78.12 95 SER A N 1
ATOM 777 C CA . SER A 1 95 ? 22.932 10.772 -13.830 1.00 78.12 95 SER A CA 1
ATOM 778 C C . SER A 1 95 ? 22.734 12.275 -13.599 1.00 78.12 95 SER A C 1
ATOM 780 O O . SER A 1 95 ? 22.981 12.772 -12.502 1.00 78.12 95 SER A O 1
ATOM 782 N N . LYS A 1 96 ? 22.247 13.004 -14.611 1.00 81.12 96 LYS A N 1
ATOM 783 C CA . LYS A 1 96 ? 21.887 14.426 -14.539 1.00 81.12 96 LYS A CA 1
ATOM 784 C C . LYS A 1 96 ? 20.385 14.642 -14.335 1.00 81.12 96 LYS A C 1
ATOM 786 O O . LYS A 1 96 ? 19.907 15.775 -14.457 1.00 81.12 96 LYS A O 1
ATOM 791 N N . TRP A 1 97 ? 19.609 13.588 -14.070 1.00 83.12 97 TRP A N 1
ATOM 792 C CA . TRP A 1 97 ? 18.167 13.699 -13.893 1.00 83.12 97 TRP A CA 1
ATOM 793 C C . TRP A 1 97 ? 17.816 14.611 -12.718 1.00 83.12 97 TRP A C 1
ATOM 795 O O . TRP A 1 97 ? 18.237 14.418 -11.580 1.00 83.12 97 TRP A O 1
ATOM 805 N N . LYS A 1 98 ? 16.961 15.591 -13.008 1.00 77.31 98 LYS A N 1
ATOM 806 C CA . LYS A 1 98 ? 16.261 16.396 -12.009 1.00 77.31 98 LYS A CA 1
ATOM 807 C C . LYS A 1 98 ? 14.779 16.007 -12.012 1.00 77.31 98 LYS A C 1
ATOM 809 O O . LYS A 1 98 ? 14.184 16.059 -13.104 1.00 77.31 98 LYS A O 1
ATOM 814 N N . PRO A 1 99 ? 14.184 15.667 -10.848 1.00 74.62 99 PRO A N 1
ATOM 815 C CA . PRO A 1 99 ? 12.780 15.280 -10.752 1.00 74.62 99 PRO A CA 1
ATOM 816 C C . PRO A 1 99 ? 11.852 16.305 -11.387 1.00 74.62 99 PRO A C 1
ATOM 818 O O . PRO A 1 99 ? 11.968 17.495 -11.105 1.00 74.62 99 PRO A O 1
ATOM 821 N N . SER A 1 100 ? 10.922 15.872 -12.238 1.00 72.56 100 SER A N 1
ATOM 822 C CA . SER A 1 100 ? 10.100 16.802 -13.016 1.00 72.56 100 SER A CA 1
ATOM 823 C C . SER A 1 100 ? 9.143 17.638 -12.170 1.00 72.56 100 SER A C 1
ATOM 825 O O . SER A 1 100 ? 8.773 18.718 -12.608 1.00 72.56 100 SER A O 1
ATOM 827 N N . TRP A 1 101 ? 8.768 17.194 -10.966 1.00 69.50 101 TRP A N 1
ATOM 828 C CA . TRP A 1 101 ? 8.003 17.999 -9.996 1.00 69.50 101 TRP A CA 1
ATOM 829 C C . TRP A 1 101 ? 8.863 19.028 -9.252 1.00 69.50 101 TRP A C 1
ATOM 831 O O . TRP A 1 101 ? 8.334 19.885 -8.558 1.00 69.50 101 TRP A O 1
ATOM 841 N N . LYS A 1 102 ? 10.190 18.952 -9.396 1.00 64.19 102 LYS A N 1
ATOM 842 C CA . LYS A 1 102 ? 11.131 19.990 -8.959 1.00 64.19 102 LYS A CA 1
ATOM 843 C C . LYS A 1 102 ? 11.536 20.921 -10.109 1.00 64.19 102 LYS A C 1
ATOM 845 O O . LYS A 1 102 ? 12.390 21.772 -9.903 1.00 64.19 102 LYS A O 1
ATOM 850 N N . ARG A 1 103 ? 10.988 20.735 -11.321 1.00 54.72 103 ARG A N 1
ATOM 851 C CA . ARG A 1 103 ? 11.298 21.568 -12.493 1.00 54.72 103 ARG A CA 1
ATOM 852 C C . ARG A 1 103 ? 10.354 22.769 -12.593 1.00 54.72 103 ARG A C 1
ATOM 854 O O . ARG A 1 103 ? 9.184 22.620 -12.237 1.00 54.72 103 ARG A O 1
ATOM 861 N N . PRO A 1 104 ? 10.830 23.887 -13.166 1.00 41.62 104 PRO A N 1
ATOM 862 C CA . PRO A 1 104 ? 10.104 25.148 -13.195 1.00 41.62 104 PRO A CA 1
ATOM 863 C C . PRO A 1 104 ? 8.693 25.049 -13.777 1.00 41.62 104 PRO A C 1
ATOM 865 O O . PRO A 1 104 ? 7.707 25.190 -13.085 1.00 41.62 104 PRO A O 1
ATOM 868 N N . TRP A 1 105 ? 8.529 24.631 -15.022 1.00 43.06 105 TRP A N 1
ATOM 869 C CA . TRP A 1 105 ? 7.220 24.607 -15.698 1.00 43.06 105 TRP A CA 1
ATOM 870 C C . TRP A 1 105 ? 6.187 23.589 -15.148 1.00 43.06 105 TRP A C 1
ATOM 872 O O . TRP A 1 105 ? 5.134 23.382 -15.754 1.00 43.06 105 TRP A O 1
ATOM 882 N N . ASN A 1 106 ? 6.471 22.885 -14.044 1.00 40.47 106 ASN A N 1
ATOM 883 C CA . ASN A 1 106 ? 5.637 21.803 -13.510 1.00 40.47 106 ASN A CA 1
ATOM 884 C C . ASN A 1 106 ? 5.113 22.065 -12.082 1.00 40.47 106 ASN A C 1
ATOM 886 O O . ASN A 1 106 ? 4.583 21.143 -11.462 1.00 40.47 106 ASN A O 1
ATOM 890 N N . PHE A 1 107 ? 5.179 23.316 -11.594 1.00 42.16 107 PHE A N 1
ATOM 891 C CA . PHE A 1 107 ? 4.740 23.754 -10.250 1.00 42.16 107 PHE A CA 1
ATOM 892 C C . PHE A 1 107 ? 3.266 23.459 -9.893 1.00 42.16 107 PHE A C 1
ATOM 894 O O . PHE A 1 107 ? 2.844 23.678 -8.765 1.00 42.16 107 PHE A O 1
ATOM 901 N N . HIS A 1 108 ? 2.454 23.002 -10.851 1.00 37.62 108 HIS A N 1
ATOM 902 C CA . HIS A 1 108 ? 1.021 22.757 -10.668 1.00 37.62 108 HIS A CA 1
ATOM 903 C C . HIS A 1 108 ? 0.670 21.295 -10.371 1.00 37.62 108 HIS A C 1
ATOM 905 O O . HIS A 1 108 ? -0.501 21.013 -10.133 1.00 37.62 108 HIS A O 1
ATOM 911 N N . LYS A 1 109 ? 1.642 20.377 -10.448 1.00 43.88 109 LYS A N 1
ATOM 912 C CA . LYS A 1 109 ? 1.410 18.931 -10.363 1.00 43.88 109 LYS A CA 1
ATOM 913 C C . LYS A 1 109 ? 2.062 18.350 -9.118 1.00 43.88 109 LYS A C 1
ATOM 915 O O . LYS A 1 109 ? 3.257 18.537 -8.897 1.00 43.88 109 LYS A O 1
ATOM 920 N N . HIS A 1 110 ? 1.287 17.603 -8.335 1.00 59.66 110 HIS A N 1
ATOM 921 C CA . HIS A 1 110 ? 1.815 16.854 -7.195 1.00 59.66 110 HIS A CA 1
ATOM 922 C C . HIS A 1 110 ? 2.838 15.804 -7.676 1.00 59.66 110 HIS A C 1
ATOM 924 O O . HIS A 1 110 ? 2.723 15.290 -8.788 1.00 59.66 110 HIS A O 1
ATOM 930 N N . MET A 1 111 ? 3.832 15.431 -6.854 1.00 61.28 111 MET A N 1
ATOM 931 C CA . MET A 1 111 ? 4.908 14.514 -7.282 1.00 61.28 111 MET A CA 1
ATOM 932 C C . MET A 1 111 ? 4.381 13.195 -7.876 1.00 61.28 111 MET A C 1
ATOM 934 O O . MET A 1 111 ? 4.921 12.696 -8.856 1.00 61.28 111 MET A O 1
ATOM 938 N N . THR A 1 112 ? 3.279 12.655 -7.348 1.00 60.38 112 THR A N 1
ATOM 939 C CA . THR A 1 112 ? 2.655 11.408 -7.834 1.00 60.38 112 THR A CA 1
ATOM 940 C C . THR A 1 112 ? 2.013 11.540 -9.216 1.00 60.38 112 THR A C 1
ATOM 942 O O . THR A 1 112 ? 1.735 10.526 -9.863 1.00 60.38 112 THR A O 1
ATOM 945 N N . GLU A 1 113 ? 1.794 12.773 -9.670 1.00 60.69 113 GLU A N 1
ATOM 946 C CA . GLU A 1 113 ? 1.295 13.129 -10.994 1.00 60.69 113 GLU A CA 1
ATOM 947 C C . GLU A 1 113 ? 2.427 13.344 -11.999 1.00 60.69 113 GLU A C 1
ATOM 949 O O . GLU A 1 113 ? 2.170 13.725 -13.138 1.00 60.69 113 GLU A O 1
ATOM 954 N N . CYS A 1 114 ? 3.686 13.120 -11.633 1.00 68.44 114 CYS A N 1
ATOM 955 C CA . CYS A 1 114 ? 4.807 13.209 -12.556 1.00 68.44 114 CYS A CA 1
ATOM 956 C C . CYS A 1 114 ? 5.217 11.814 -13.063 1.00 68.44 114 CYS A C 1
ATOM 958 O O . CYS A 1 114 ? 5.413 10.911 -12.252 1.00 68.44 114 CYS A O 1
ATOM 960 N N . PRO A 1 115 ? 5.366 11.588 -14.389 1.00 69.38 115 PRO A N 1
ATOM 961 C CA . PRO A 1 115 ? 5.706 10.265 -14.935 1.00 69.38 115 PRO A CA 1
ATOM 962 C C . PRO A 1 115 ? 6.994 9.661 -14.362 1.00 69.38 115 PRO A C 1
ATOM 964 O O . PRO A 1 115 ? 7.102 8.453 -14.169 1.00 69.38 115 PRO A O 1
ATOM 967 N N . ASP A 1 116 ? 7.976 10.511 -14.066 1.00 76.62 116 ASP A N 1
ATOM 968 C CA . ASP A 1 116 ? 9.282 10.139 -13.525 1.00 76.62 116 ASP A CA 1
ATOM 969 C C . ASP A 1 116 ? 9.275 9.873 -12.008 1.00 76.62 116 ASP A C 1
ATOM 971 O O . ASP A 1 116 ? 10.287 9.443 -11.456 1.00 76.62 116 ASP A O 1
ATOM 975 N N . PHE A 1 117 ? 8.131 10.028 -11.330 1.00 78.25 117 PHE A N 1
ATOM 976 C CA . PHE A 1 117 ? 7.957 9.616 -9.931 1.00 78.25 117 PHE A CA 1
ATOM 977 C C . PHE A 1 117 ? 7.876 8.095 -9.772 1.00 78.25 117 PHE A C 1
ATOM 979 O O . PHE A 1 117 ? 8.237 7.555 -8.725 1.00 78.25 117 PHE A O 1
ATOM 986 N N . ILE A 1 118 ? 7.431 7.387 -10.812 1.00 76.69 118 ILE A N 1
ATOM 987 C CA . ILE A 1 118 ? 7.188 5.946 -10.758 1.00 76.69 118 ILE A CA 1
ATOM 988 C C . ILE A 1 118 ? 8.527 5.190 -10.710 1.00 76.69 118 ILE A C 1
ATOM 990 O O . ILE A 1 118 ? 9.274 5.185 -11.691 1.00 76.69 118 ILE A O 1
ATOM 994 N N . SER A 1 119 ? 8.809 4.528 -9.587 1.00 78.81 119 SER A N 1
ATOM 995 C CA . SER A 1 119 ? 10.025 3.728 -9.366 1.00 78.81 119 SER A CA 1
ATOM 996 C C . SER A 1 119 ? 9.959 2.338 -10.033 1.00 78.81 119 SER A C 1
ATOM 998 O O . SER A 1 119 ? 8.964 2.005 -10.683 1.00 78.81 119 SER A O 1
ATOM 1000 N N . ILE A 1 120 ? 11.038 1.554 -9.933 1.00 79.31 120 ILE A N 1
ATOM 1001 C CA . ILE A 1 120 ? 11.085 0.138 -10.341 1.00 79.31 120 ILE A CA 1
ATOM 1002 C C . ILE A 1 120 ? 10.278 -0.752 -9.377 1.00 79.31 120 ILE A C 1
ATOM 1004 O O . ILE A 1 120 ? 10.080 -0.394 -8.221 1.00 79.31 120 ILE A O 1
ATOM 1008 N N . LEU A 1 121 ? 9.817 -1.916 -9.855 1.00 72.75 121 LEU A N 1
ATOM 1009 C CA . LEU A 1 121 ? 9.074 -2.894 -9.039 1.00 72.75 121 LEU A CA 1
ATOM 1010 C C . LEU A 1 121 ? 9.993 -3.802 -8.210 1.00 72.75 121 LEU A C 1
ATOM 1012 O O . LEU A 1 121 ? 9.658 -4.157 -7.086 1.00 72.75 121 LEU A O 1
ATOM 1016 N N . ARG A 1 122 ? 11.134 -4.204 -8.781 1.00 75.75 122 ARG A N 1
ATOM 1017 C CA . ARG A 1 122 ? 12.147 -5.062 -8.151 1.00 75.75 122 ARG A CA 1
ATOM 1018 C C . ARG A 1 122 ? 13.528 -4.513 -8.487 1.00 75.75 122 ARG A C 1
ATOM 1020 O O . ARG A 1 122 ? 13.734 -4.031 -9.597 1.00 75.75 122 ARG A O 1
ATOM 1027 N N . SER A 1 123 ? 14.470 -4.596 -7.551 1.00 82.44 123 SER A N 1
ATOM 1028 C CA . SER A 1 123 ? 15.824 -4.039 -7.705 1.00 82.44 123 SER A CA 1
ATOM 1029 C C . SER A 1 123 ? 16.626 -4.676 -8.846 1.00 82.44 123 SER A C 1
ATOM 1031 O O . SER A 1 123 ? 17.502 -4.024 -9.408 1.00 82.44 123 SER A O 1
ATOM 1033 N N . ASN A 1 124 ? 16.313 -5.916 -9.232 1.00 85.25 124 ASN A N 1
ATOM 1034 C CA . ASN A 1 124 ? 16.986 -6.659 -10.300 1.00 85.25 124 ASN A CA 1
ATOM 1035 C C . ASN A 1 124 ? 16.302 -6.568 -11.680 1.00 85.25 124 ASN A C 1
ATOM 1037 O O . ASN A 1 124 ? 16.779 -7.204 -12.617 1.00 85.25 124 ASN A O 1
ATOM 1041 N N . LEU A 1 125 ? 15.231 -5.780 -11.844 1.00 89.25 125 LEU A N 1
ATOM 1042 C CA . LEU A 1 125 ? 14.495 -5.640 -13.110 1.00 89.25 125 LEU A CA 1
ATOM 1043 C C . LEU A 1 125 ? 14.295 -4.172 -13.499 1.00 89.25 125 LEU A C 1
ATOM 1045 O O . LEU A 1 125 ? 13.868 -3.355 -12.683 1.00 89.25 125 LEU A O 1
ATOM 1049 N N . ILE A 1 126 ? 14.491 -3.850 -14.780 1.00 92.00 126 ILE A N 1
ATOM 1050 C CA . ILE A 1 126 ? 14.180 -2.523 -15.329 1.00 92.00 126 ILE A CA 1
ATOM 1051 C C . ILE A 1 126 ? 13.607 -2.611 -16.746 1.00 92.00 126 ILE A C 1
ATOM 1053 O O . ILE A 1 126 ? 13.985 -3.476 -17.529 1.00 92.00 126 ILE A O 1
ATOM 1057 N N . ASN A 1 127 ? 12.706 -1.695 -17.104 1.00 92.56 127 ASN A N 1
ATOM 1058 C CA . ASN A 1 127 ? 12.216 -1.564 -18.475 1.00 92.56 127 ASN A CA 1
ATOM 1059 C C . ASN A 1 127 ? 13.066 -0.568 -19.285 1.00 92.56 127 ASN A C 1
ATOM 1061 O O . ASN A 1 127 ? 13.483 0.473 -18.770 1.00 92.56 127 ASN A O 1
ATOM 1065 N N . ALA A 1 128 ? 13.264 -0.852 -20.571 1.00 94.38 128 ALA A N 1
ATOM 1066 C CA . ALA A 1 128 ? 14.039 -0.024 -21.491 1.00 94.38 128 ALA A CA 1
ATOM 1067 C C . ALA A 1 128 ? 13.416 0.009 -22.897 1.00 94.38 128 ALA A C 1
ATOM 1069 O O . ALA A 1 128 ? 12.526 -0.776 -23.229 1.00 94.38 128 ALA A O 1
ATOM 1070 N N . ILE A 1 129 ? 13.899 0.930 -23.731 1.00 94.69 129 ILE A N 1
ATOM 1071 C CA . ILE A 1 129 ? 13.606 0.976 -25.167 1.00 94.69 129 ILE A CA 1
ATOM 1072 C C . ILE A 1 129 ? 14.885 0.626 -25.918 1.00 94.69 129 ILE A C 1
ATOM 1074 O O . ILE A 1 129 ? 15.903 1.304 -25.763 1.00 94.69 129 ILE A O 1
ATOM 1078 N N . ARG A 1 130 ? 14.838 -0.409 -26.754 1.00 95.88 130 ARG A N 1
ATOM 1079 C CA . ARG A 1 130 ? 15.929 -0.742 -27.664 1.00 95.88 130 ARG A CA 1
ATOM 1080 C C . ARG A 1 130 ? 15.958 0.279 -28.805 1.00 95.88 130 ARG A C 1
ATOM 1082 O O . ARG A 1 130 ? 14.987 0.452 -29.531 1.00 95.88 130 ARG A O 1
ATOM 1089 N N . VAL A 1 131 ? 17.072 0.990 -28.946 1.00 95.38 131 VAL A N 1
ATOM 1090 C CA . VAL A 1 131 ? 17.197 2.188 -29.792 1.00 95.38 131 VAL A CA 1
ATOM 1091 C C . VAL A 1 131 ? 17.073 1.866 -31.282 1.00 95.38 131 VAL A C 1
ATOM 1093 O O . VAL A 1 131 ? 16.493 2.660 -32.015 1.00 95.38 131 VAL A O 1
ATOM 1096 N N . ARG A 1 132 ? 17.580 0.710 -31.734 1.00 94.56 132 ARG A N 1
ATOM 1097 C CA . ARG A 1 132 ? 17.628 0.358 -33.167 1.00 94.56 132 ARG A CA 1
ATOM 1098 C C . ARG A 1 132 ? 16.255 0.191 -33.829 1.00 94.56 132 ARG A C 1
ATOM 1100 O O . ARG A 1 132 ? 16.138 0.431 -35.022 1.00 94.56 132 ARG A O 1
ATOM 1107 N N . ASP A 1 133 ? 15.246 -0.243 -33.078 1.00 92.25 133 ASP A N 1
ATOM 1108 C CA . ASP A 1 133 ? 13.923 -0.616 -33.601 1.00 92.25 133 ASP A CA 1
ATOM 1109 C C . ASP A 1 133 ? 12.756 -0.104 -32.744 1.00 92.25 133 ASP A C 1
ATOM 1111 O O . ASP A 1 133 ? 11.596 -0.329 -33.076 1.00 92.25 133 ASP A O 1
ATOM 1115 N N . GLY A 1 134 ? 13.040 0.590 -31.639 1.00 91.75 134 GLY A N 1
ATOM 1116 C CA . GLY A 1 134 ? 12.023 1.090 -30.718 1.00 91.75 134 GLY A CA 1
ATOM 1117 C C . GLY A 1 134 ? 11.355 0.001 -29.875 1.00 91.75 134 GLY A C 1
ATOM 1118 O O . GLY A 1 134 ? 10.388 0.302 -29.171 1.00 91.75 134 GLY A O 1
ATOM 1119 N N . ALA A 1 135 ? 11.849 -1.245 -29.910 1.00 92.25 135 ALA A N 1
ATOM 1120 C CA . ALA A 1 135 ? 11.247 -2.347 -29.170 1.00 92.25 135 ALA A CA 1
ATOM 1121 C C . ALA A 1 135 ? 11.302 -2.089 -27.657 1.00 92.25 135 ALA A C 1
ATOM 1123 O O . ALA A 1 135 ? 12.330 -1.685 -27.105 1.00 92.25 135 ALA A O 1
ATOM 1124 N N . ARG A 1 136 ? 10.185 -2.342 -26.970 1.00 94.12 136 ARG A N 1
ATOM 1125 C CA . ARG A 1 136 ? 10.111 -2.257 -25.508 1.00 94.12 136 ARG A CA 1
ATOM 1126 C C . ARG A 1 136 ? 10.626 -3.557 -24.912 1.00 94.12 136 ARG A C 1
ATOM 1128 O O . ARG A 1 136 ? 10.142 -4.634 -25.255 1.00 94.12 136 ARG A O 1
ATOM 1135 N N . VAL A 1 137 ? 11.601 -3.447 -24.021 1.00 95.88 137 VAL A N 1
ATOM 1136 C CA . VAL A 1 137 ? 12.296 -4.593 -23.432 1.00 95.88 137 VAL A CA 1
ATOM 1137 C C . VAL A 1 137 ? 12.338 -4.483 -21.915 1.00 95.88 137 VAL A C 1
ATOM 1139 O O . VAL A 1 137 ? 12.216 -3.394 -21.346 1.00 95.88 137 VAL A O 1
ATOM 1142 N N . VAL A 1 138 ? 12.533 -5.620 -21.266 1.00 95.50 138 VAL A N 1
ATOM 1143 C CA . VAL A 1 138 ? 12.851 -5.732 -19.845 1.00 95.50 138 VAL A CA 1
ATOM 1144 C C . VAL A 1 138 ? 14.258 -6.296 -19.729 1.00 95.50 138 VAL A C 1
ATOM 1146 O O . VAL A 1 138 ? 14.627 -7.222 -20.447 1.00 95.50 138 VAL A O 1
ATOM 1149 N N . ILE A 1 139 ? 15.051 -5.711 -18.840 1.00 94.56 139 ILE A N 1
ATOM 1150 C CA . ILE A 1 139 ? 16.417 -6.126 -18.548 1.00 94.56 139 ILE A CA 1
ATOM 1151 C C . ILE A 1 139 ? 16.425 -6.693 -17.129 1.00 94.56 139 ILE A C 1
ATOM 1153 O O . ILE A 1 139 ? 16.083 -5.981 -16.180 1.00 94.56 139 ILE A O 1
ATOM 1157 N N . LYS A 1 140 ? 16.793 -7.970 -16.994 1.00 91.69 140 LYS A N 1
ATOM 1158 C CA . LYS A 1 140 ? 16.926 -8.677 -15.711 1.00 91.69 140 LYS A CA 1
ATOM 1159 C C . LYS A 1 140 ? 18.401 -8.859 -15.384 1.00 91.69 140 LYS A C 1
ATOM 1161 O O . LYS A 1 140 ? 19.147 -9.376 -16.211 1.00 91.69 140 LYS A O 1
ATOM 1166 N N . ARG A 1 141 ? 18.821 -8.434 -14.194 1.00 89.06 141 ARG A N 1
ATOM 1167 C CA . ARG A 1 141 ? 20.151 -8.728 -13.649 1.00 89.06 141 ARG A CA 1
ATOM 1168 C C . ARG A 1 141 ? 20.109 -10.080 -12.944 1.00 89.06 141 ARG A C 1
ATOM 1170 O O . ARG A 1 141 ? 19.268 -10.273 -12.069 1.00 89.06 141 ARG A O 1
ATOM 1177 N N . VAL A 1 142 ? 21.030 -10.961 -13.316 1.00 84.06 142 VAL A N 1
ATOM 1178 C CA . VAL A 1 142 ? 21.055 -12.377 -12.933 1.00 84.06 142 VAL A CA 1
ATOM 1179 C C . VAL A 1 142 ? 22.481 -12.756 -12.534 1.00 84.06 142 VAL A C 1
ATOM 1181 O O . VAL A 1 142 ? 23.425 -12.279 -13.165 1.00 84.06 142 VAL A O 1
ATOM 1184 N N . VAL A 1 143 ? 22.650 -13.559 -11.483 1.00 79.50 143 VAL A N 1
ATOM 1185 C CA . VAL A 1 143 ? 23.960 -14.029 -11.000 1.00 79.50 143 VAL A CA 1
ATOM 1186 C C . VAL A 1 143 ? 24.128 -15.487 -11.417 1.00 79.50 143 VAL A C 1
ATOM 1188 O O . VAL A 1 143 ? 23.365 -16.343 -10.976 1.00 79.50 143 VAL A O 1
ATOM 1191 N N . LEU A 1 144 ? 25.140 -15.783 -12.239 1.00 70.62 144 LEU A N 1
ATOM 1192 C CA . LEU A 1 144 ? 25.291 -17.092 -12.894 1.00 70.62 144 LEU A CA 1
ATOM 1193 C C . LEU A 1 144 ? 25.396 -18.286 -11.926 1.00 70.62 144 LEU A C 1
ATOM 1195 O O . LEU A 1 144 ? 25.040 -19.397 -12.301 1.00 70.62 144 LEU A O 1
ATOM 1199 N N . GLU A 1 145 ? 25.867 -18.080 -10.692 1.00 64.88 145 GLU A N 1
ATOM 1200 C CA . GLU A 1 145 ? 25.960 -19.150 -9.684 1.00 64.88 145 GLU A CA 1
ATOM 1201 C C . GLU A 1 145 ? 24.610 -19.543 -9.061 1.00 64.88 145 GLU A C 1
ATOM 1203 O O . GLU A 1 145 ? 24.472 -20.669 -8.584 1.00 64.88 145 GLU A O 1
ATOM 1208 N N . ASN A 1 146 ? 23.635 -18.628 -9.034 1.00 60.91 146 ASN A N 1
ATOM 1209 C CA . ASN A 1 146 ? 22.365 -18.816 -8.320 1.00 60.91 146 ASN A CA 1
ATOM 1210 C C . ASN A 1 146 ? 21.179 -19.074 -9.253 1.00 60.91 146 ASN A C 1
ATOM 1212 O O . ASN A 1 146 ? 20.176 -19.627 -8.813 1.00 60.91 146 ASN A O 1
ATOM 1216 N N . ASP A 1 147 ? 21.295 -18.679 -10.518 1.00 66.75 147 ASP A N 1
ATOM 1217 C CA . ASP A 1 147 ? 20.196 -18.688 -11.474 1.00 66.75 147 ASP A CA 1
ATOM 1218 C C . ASP A 1 147 ? 20.469 -19.705 -12.592 1.00 66.75 147 ASP A C 1
ATOM 1220 O O . ASP A 1 147 ? 21.558 -19.719 -13.174 1.00 66.75 147 ASP A O 1
ATOM 1224 N N . ASN A 1 148 ? 19.485 -20.542 -12.947 1.00 69.56 148 ASN A N 1
ATOM 1225 C CA . ASN A 1 148 ? 19.644 -21.564 -13.992 1.00 69.56 148 ASN A CA 1
ATOM 1226 C C . ASN A 1 148 ? 19.564 -20.991 -15.426 1.00 69.56 148 ASN A C 1
ATOM 1228 O O . ASN A 1 148 ? 18.729 -21.368 -16.251 1.00 69.56 148 ASN A O 1
ATOM 1232 N N . VAL A 1 149 ? 20.472 -20.063 -15.734 1.00 75.75 149 VAL A N 1
ATOM 1233 C CA . VAL A 1 149 ? 20.648 -19.451 -17.060 1.00 75.75 149 VAL A CA 1
ATOM 1234 C C . VAL A 1 149 ? 20.883 -20.475 -18.186 1.00 75.75 149 VAL A C 1
ATOM 1236 O O . VAL A 1 149 ? 20.308 -20.274 -19.258 1.00 75.75 149 VAL A O 1
ATOM 1239 N N . PRO A 1 150 ? 21.619 -21.594 -17.990 1.00 84.25 150 PRO A N 1
ATOM 1240 C CA . PRO A 1 150 ? 21.878 -22.559 -19.063 1.00 84.25 150 PRO A CA 1
ATOM 1241 C C . PRO A 1 150 ? 20.624 -23.160 -19.710 1.00 84.25 150 PRO A C 1
ATOM 1243 O O . PRO A 1 150 ? 20.593 -23.348 -20.927 1.00 84.25 150 PRO A O 1
ATOM 1246 N N . VAL A 1 151 ? 19.573 -23.444 -18.928 1.00 88.69 151 VAL A N 1
ATOM 1247 C CA . VAL A 1 151 ? 18.302 -23.961 -19.471 1.00 88.69 151 VAL A CA 1
ATOM 1248 C C . VAL A 1 151 ? 17.653 -22.918 -20.381 1.00 88.69 151 VAL A C 1
ATOM 1250 O O . VAL A 1 151 ? 17.243 -23.229 -21.500 1.00 88.69 151 VAL A O 1
ATOM 1253 N N . LEU A 1 152 ? 17.606 -21.663 -19.929 1.00 89.81 152 LEU A N 1
ATOM 1254 C CA . LEU A 1 152 ? 17.021 -20.567 -20.695 1.00 89.81 152 LEU A CA 1
ATOM 1255 C C . LEU A 1 152 ? 17.817 -20.256 -21.974 1.00 89.81 152 LEU A C 1
ATOM 1257 O O . LEU A 1 152 ? 17.213 -19.965 -23.008 1.00 89.81 152 LEU A O 1
ATOM 1261 N N . GLU A 1 153 ? 19.149 -20.341 -21.934 1.00 89.31 153 GLU A N 1
ATOM 1262 C CA . GLU A 1 153 ? 20.013 -20.201 -23.114 1.00 89.31 153 GLU A CA 1
ATOM 1263 C C . GLU A 1 153 ? 19.796 -21.336 -24.118 1.00 89.31 153 GLU A C 1
ATOM 1265 O O . GLU A 1 153 ? 19.627 -21.070 -25.309 1.00 89.31 153 GLU A O 1
ATOM 1270 N N . TYR A 1 154 ? 19.727 -22.588 -23.650 1.00 92.75 154 TYR A N 1
ATOM 1271 C CA . TYR A 1 154 ? 19.461 -23.747 -24.505 1.00 92.75 154 TYR A CA 1
ATOM 1272 C C . TYR A 1 154 ? 18.131 -23.607 -25.256 1.00 92.75 154 TYR A C 1
ATOM 1274 O O . TYR A 1 154 ? 18.084 -23.756 -26.480 1.00 92.75 154 TYR A O 1
ATOM 1282 N N . LEU A 1 155 ? 17.066 -23.218 -24.550 1.00 94.31 155 LEU A N 1
ATOM 1283 C CA . LEU A 1 155 ? 15.739 -22.977 -25.129 1.00 94.31 155 LEU A CA 1
ATOM 1284 C C . LEU A 1 155 ? 15.702 -21.762 -26.075 1.00 94.31 155 LEU A C 1
ATOM 1286 O O . LEU A 1 155 ? 14.741 -21.592 -26.827 1.00 94.31 155 LEU A O 1
ATOM 1290 N N . ASN A 1 156 ? 16.747 -20.928 -26.081 1.00 94.88 156 ASN A N 1
ATOM 1291 C CA . ASN A 1 156 ? 16.911 -19.794 -26.988 1.00 94.88 156 ASN A CA 1
ATOM 1292 C C . ASN A 1 156 ? 17.930 -20.029 -28.116 1.00 94.88 156 ASN A C 1
ATOM 1294 O O . ASN A 1 156 ? 18.207 -19.109 -28.889 1.00 94.88 156 ASN A O 1
ATOM 1298 N N . THR A 1 157 ? 18.439 -21.255 -28.273 1.00 95.06 157 THR A N 1
ATOM 1299 C CA . THR A 1 157 ? 19.255 -21.637 -29.436 1.00 95.06 157 THR A CA 1
ATOM 1300 C C . THR A 1 157 ? 18.467 -21.501 -30.747 1.00 95.06 157 THR A C 1
ATOM 1302 O O . THR A 1 157 ? 17.241 -21.665 -30.747 1.00 95.06 157 THR A O 1
ATOM 1305 N N . PRO A 1 158 ? 19.129 -21.213 -31.887 1.00 94.69 158 PRO A N 1
ATOM 1306 C CA . PRO A 1 158 ? 18.459 -21.093 -33.182 1.00 94.69 158 PRO A CA 1
ATOM 1307 C C . PRO A 1 158 ? 17.590 -22.302 -33.545 1.00 94.69 158 PRO A C 1
ATOM 1309 O O . PRO A 1 158 ? 16.555 -22.129 -34.186 1.00 94.69 158 PRO A O 1
ATOM 1312 N N . GLU A 1 159 ? 17.991 -23.503 -33.130 1.00 94.50 159 GLU A N 1
ATOM 1313 C CA . GLU A 1 159 ? 17.260 -24.752 -33.335 1.00 94.50 159 GLU A CA 1
ATOM 1314 C C . GLU A 1 159 ? 15.987 -24.791 -32.482 1.00 94.50 159 GLU A C 1
ATOM 1316 O O . GLU A 1 159 ? 14.899 -25.004 -33.013 1.00 94.50 159 GLU A O 1
ATOM 1321 N N . MET A 1 160 ? 16.092 -24.515 -31.176 1.00 95.38 160 MET A N 1
ATOM 1322 C CA . MET A 1 160 ? 14.930 -24.516 -30.280 1.00 95.38 160 MET A CA 1
ATOM 1323 C C . MET A 1 160 ? 13.944 -23.390 -30.607 1.00 95.38 160 MET A C 1
ATOM 1325 O O . MET A 1 160 ? 12.738 -23.574 -30.469 1.00 95.38 160 MET A O 1
ATOM 1329 N N . ARG A 1 161 ? 14.414 -22.223 -31.068 1.00 94.75 161 ARG A N 1
ATOM 1330 C CA . ARG A 1 161 ? 13.545 -21.098 -31.465 1.00 94.75 161 ARG A CA 1
ATOM 1331 C C . ARG A 1 161 ? 12.734 -21.359 -32.737 1.00 94.75 161 ARG A C 1
ATOM 1333 O O . ARG A 1 161 ? 11.786 -20.616 -32.986 1.00 94.75 161 ARG A O 1
ATOM 1340 N N . GLN A 1 162 ? 13.106 -22.360 -33.538 1.00 94.38 162 GLN A N 1
ATOM 1341 C CA . GLN A 1 162 ? 12.351 -22.774 -34.725 1.00 94.38 162 GLN A CA 1
ATOM 1342 C C . GLN A 1 162 ? 11.193 -23.722 -34.392 1.00 94.38 162 GLN A C 1
ATOM 1344 O O . GLN A 1 162 ? 10.273 -23.833 -35.203 1.00 94.38 162 GLN A O 1
ATOM 1349 N N . ASP A 1 163 ? 11.201 -24.379 -33.224 1.00 95.50 163 ASP A N 1
ATOM 1350 C CA . ASP A 1 163 ? 10.077 -25.216 -32.798 1.00 95.50 163 ASP A CA 1
ATOM 1351 C C . ASP A 1 163 ? 8.881 -24.317 -32.417 1.00 95.50 163 ASP A C 1
ATOM 1353 O O . ASP A 1 163 ? 8.983 -23.518 -31.481 1.00 95.50 163 ASP A O 1
ATOM 1357 N N . PRO A 1 164 ? 7.730 -24.414 -33.110 1.00 92.88 164 PRO A N 1
ATOM 1358 C CA . PRO A 1 164 ? 6.572 -23.561 -32.844 1.00 92.88 164 PRO A CA 1
ATOM 1359 C C . PRO A 1 164 ? 5.931 -23.800 -31.470 1.00 92.88 164 PRO A C 1
ATOM 1361 O O . PRO A 1 164 ? 5.165 -22.948 -31.017 1.00 92.88 164 PRO A O 1
ATOM 1364 N N . ARG A 1 165 ? 6.234 -24.929 -30.813 1.00 95.12 165 ARG A N 1
ATOM 1365 C CA . ARG A 1 165 ? 5.784 -25.254 -29.452 1.00 95.12 165 ARG A CA 1
ATOM 1366 C C . ARG A 1 165 ? 6.598 -24.514 -28.392 1.00 95.12 165 ARG A C 1
ATOM 1368 O O . ARG A 1 165 ? 6.169 -24.427 -27.245 1.00 95.12 165 ARG A O 1
ATOM 1375 N N . ASN A 1 166 ? 7.765 -23.977 -28.756 1.00 96.06 166 ASN A N 1
ATOM 1376 C CA . ASN A 1 166 ? 8.640 -23.272 -27.834 1.00 96.06 166 ASN A CA 1
ATOM 1377 C C . ASN A 1 166 ? 8.070 -21.900 -27.453 1.00 96.06 166 ASN A C 1
ATOM 1379 O O . ASN A 1 166 ? 8.322 -20.878 -28.096 1.00 96.06 166 ASN A O 1
ATOM 1383 N N . ASN A 1 167 ? 7.335 -21.895 -26.345 1.00 94.62 167 ASN A N 1
ATOM 1384 C CA . ASN A 1 167 ? 6.781 -20.702 -25.720 1.00 94.62 167 ASN A CA 1
ATOM 1385 C C . ASN A 1 167 ? 7.679 -20.162 -24.594 1.00 94.62 167 ASN A C 1
ATOM 1387 O O . ASN A 1 167 ? 7.225 -19.406 -23.743 1.00 94.62 167 ASN A O 1
ATOM 1391 N N . THR A 1 168 ? 8.968 -20.501 -24.563 1.00 95.69 168 THR A N 1
ATOM 1392 C CA . THR A 1 168 ? 9.925 -19.860 -23.653 1.00 95.69 168 THR A CA 1
ATOM 1393 C C . THR A 1 168 ? 10.148 -18.400 -24.052 1.00 95.69 168 THR A C 1
ATOM 1395 O O . THR A 1 168 ? 10.224 -18.063 -25.242 1.00 95.69 168 THR A O 1
ATOM 1398 N N . VAL A 1 169 ? 10.262 -17.514 -23.058 1.00 95.25 169 VAL A N 1
ATOM 1399 C CA . VAL A 1 169 ? 10.561 -16.096 -23.284 1.00 95.25 169 VAL A CA 1
ATOM 1400 C C . VAL A 1 169 ? 11.814 -15.913 -24.160 1.00 95.25 169 VAL A C 1
ATOM 1402 O O . VAL A 1 169 ? 12.859 -16.506 -23.875 1.00 95.25 169 VAL A O 1
ATOM 1405 N N . PRO A 1 170 ? 11.738 -15.098 -25.231 1.00 94.50 170 PRO A N 1
ATOM 1406 C CA . PRO A 1 170 ? 12.887 -14.831 -26.086 1.00 94.50 170 PRO A CA 1
ATOM 1407 C C . PRO A 1 170 ? 14.003 -14.080 -25.348 1.00 94.50 170 PRO A C 1
ATOM 1409 O O . PRO A 1 170 ? 13.781 -12.984 -24.827 1.00 94.50 170 PRO A O 1
ATOM 1412 N N . LEU A 1 171 ? 15.221 -14.617 -25.381 1.00 93.38 171 LEU A N 1
ATOM 1413 C CA . LEU A 1 171 ? 16.438 -13.887 -25.032 1.00 93.38 171 LEU A CA 1
ATOM 1414 C C . LEU A 1 171 ? 16.898 -13.082 -26.249 1.00 93.38 171 LEU A C 1
ATOM 1416 O O . LEU A 1 171 ? 17.401 -13.626 -27.229 1.00 93.38 171 LEU A O 1
ATOM 1420 N N . LEU A 1 172 ? 16.702 -11.765 -26.199 1.00 93.06 172 LEU A N 1
ATOM 1421 C CA . LEU A 1 172 ? 17.066 -10.859 -27.289 1.00 93.06 172 LEU A CA 1
ATOM 1422 C C . LEU A 1 172 ? 18.565 -10.555 -27.306 1.00 93.06 172 LEU A C 1
ATOM 1424 O O . LEU A 1 172 ? 19.134 -10.346 -28.376 1.00 93.06 172 LEU A O 1
ATOM 1428 N N . GLU A 1 173 ? 19.173 -10.467 -26.123 1.00 91.12 173 GLU A N 1
ATOM 1429 C CA . GLU A 1 173 ? 20.605 -10.254 -25.929 1.00 91.12 173 GLU A CA 1
ATOM 1430 C C . GLU A 1 173 ? 21.002 -10.646 -24.498 1.00 91.12 173 GLU A C 1
ATOM 1432 O O . GLU A 1 173 ? 20.240 -10.421 -23.556 1.00 91.12 173 GLU A O 1
ATOM 1437 N N . VAL A 1 174 ? 22.208 -11.192 -24.332 1.00 90.31 174 VAL A N 1
ATOM 1438 C CA . VAL A 1 174 ? 22.852 -11.402 -23.029 1.00 90.31 174 VAL A CA 1
ATOM 1439 C C . VAL A 1 174 ? 24.048 -10.459 -22.957 1.00 90.31 174 VAL A C 1
ATOM 1441 O O . VAL A 1 174 ? 24.946 -10.516 -23.797 1.00 90.31 174 VAL A O 1
ATOM 1444 N N . ILE A 1 175 ? 24.045 -9.543 -21.990 1.00 90.19 175 ILE A N 1
ATOM 1445 C CA . ILE A 1 175 ? 25.081 -8.515 -21.851 1.00 90.19 175 ILE A CA 1
ATOM 1446 C C . ILE A 1 175 ? 25.895 -8.809 -20.594 1.00 90.19 175 ILE A C 1
ATOM 1448 O O . ILE A 1 175 ? 25.377 -8.741 -19.480 1.00 90.19 175 ILE A O 1
ATOM 1452 N N . ALA A 1 176 ? 27.183 -9.098 -20.772 1.00 86.38 176 ALA A N 1
ATOM 1453 C CA . ALA A 1 176 ? 28.125 -9.193 -19.664 1.00 86.38 176 ALA A CA 1
ATOM 1454 C C . ALA A 1 176 ? 28.342 -7.812 -19.028 1.00 86.38 176 ALA A C 1
ATOM 1456 O O . ALA A 1 176 ? 28.502 -6.811 -19.737 1.00 86.38 176 ALA A O 1
ATOM 1457 N N . LEU A 1 177 ? 28.357 -7.757 -17.696 1.00 82.00 177 LEU A N 1
ATOM 1458 C CA . LEU A 1 177 ? 28.713 -6.537 -16.983 1.00 82.00 177 LEU A CA 1
ATOM 1459 C C . LEU A 1 177 ? 30.229 -6.278 -17.088 1.00 82.00 177 LEU A C 1
ATOM 1461 O O . LEU A 1 177 ? 31.022 -7.222 -17.078 1.00 82.00 177 LEU A O 1
ATOM 1465 N N . PRO A 1 178 ? 30.661 -5.012 -17.215 1.00 70.88 178 PRO A N 1
ATOM 1466 C CA . PRO A 1 178 ? 32.079 -4.680 -17.210 1.00 70.88 178 PRO A CA 1
ATOM 1467 C C . PRO A 1 178 ? 32.694 -4.994 -15.837 1.00 70.88 178 PRO A C 1
ATOM 1469 O O . PRO A 1 178 ? 32.183 -4.546 -14.812 1.00 70.88 178 PRO A O 1
ATOM 1472 N N . LYS A 1 179 ? 33.806 -5.740 -15.825 1.00 63.72 179 LYS A N 1
ATOM 1473 C CA . LYS A 1 179 ? 34.562 -6.055 -14.601 1.00 63.72 179 LYS A CA 1
ATOM 1474 C C . LYS A 1 179 ? 35.113 -4.768 -13.984 1.00 63.72 179 LYS A C 1
ATOM 1476 O O . LYS A 1 179 ? 35.759 -3.987 -14.688 1.00 63.72 179 LYS A O 1
ATOM 1481 N N . ARG A 1 180 ? 34.898 -4.538 -12.683 1.00 56.53 180 ARG A N 1
ATOM 1482 C CA . ARG A 1 180 ? 35.551 -3.420 -11.977 1.00 56.53 180 ARG A CA 1
ATOM 1483 C C . ARG A 1 180 ? 37.035 -3.749 -11.788 1.00 56.53 180 ARG A C 1
ATOM 1485 O O . ARG A 1 180 ? 37.400 -4.860 -11.417 1.00 56.53 180 ARG A O 1
ATOM 1492 N N . HIS A 1 181 ? 37.916 -2.793 -12.079 1.00 43.31 181 HIS A N 1
ATOM 1493 C CA . HIS A 1 181 ? 39.360 -2.985 -11.937 1.00 43.31 181 HIS A CA 1
ATOM 1494 C C . HIS A 1 181 ? 39.741 -3.209 -10.460 1.00 43.31 181 HIS A C 1
ATOM 1496 O O . HIS A 1 181 ? 39.760 -2.257 -9.689 1.00 43.31 181 HIS A O 1
ATOM 1502 N N . GLY A 1 182 ? 40.099 -4.445 -10.092 1.00 47.28 182 GLY A N 1
ATOM 1503 C CA . GLY A 1 182 ? 40.892 -4.741 -8.890 1.00 47.28 182 GLY A CA 1
ATOM 1504 C C . GLY A 1 182 ? 40.186 -5.398 -7.699 1.00 47.28 182 GLY A C 1
ATOM 1505 O O . GLY A 1 182 ? 40.873 -5.721 -6.735 1.00 47.28 182 GLY A O 1
ATOM 1506 N N . GLU A 1 183 ? 38.882 -5.666 -7.750 1.00 40.38 183 GLU A N 1
ATOM 1507 C CA . GLU A 1 183 ? 38.178 -6.431 -6.709 1.00 40.38 183 GLU A CA 1
ATOM 1508 C C . GLU A 1 183 ? 37.582 -7.699 -7.323 1.00 40.38 183 GLU A C 1
ATOM 1510 O O . GLU A 1 183 ? 36.985 -7.630 -8.388 1.00 40.38 183 GLU A O 1
ATOM 1515 N N . VAL A 1 184 ? 37.776 -8.853 -6.675 1.00 44.59 184 VAL A N 1
ATOM 1516 C CA . VAL A 1 184 ? 37.088 -10.107 -7.018 1.00 44.59 184 VAL A CA 1
ATOM 1517 C C . VAL A 1 184 ? 35.866 -10.185 -6.110 1.00 44.59 184 VAL A C 1
ATOM 1519 O O . VAL A 1 184 ? 35.977 -10.580 -4.949 1.00 44.59 184 VAL A O 1
ATOM 1522 N N . SER A 1 185 ? 34.716 -9.741 -6.609 1.00 47.00 185 SER A N 1
ATOM 1523 C CA . SER A 1 185 ? 33.427 -9.834 -5.918 1.00 47.00 185 SER A CA 1
ATOM 1524 C C . SER A 1 185 ? 32.529 -10.834 -6.654 1.00 47.00 185 SER A C 1
ATOM 1526 O O . SER A 1 185 ? 32.546 -10.858 -7.880 1.00 47.00 185 SER A O 1
ATOM 1528 N N . PRO A 1 186 ? 31.662 -11.610 -5.975 1.00 48.47 186 PRO A N 1
ATOM 1529 C CA . PRO A 1 186 ? 30.646 -12.441 -6.642 1.00 48.47 186 PRO A CA 1
ATOM 1530 C C . PRO A 1 186 ? 29.668 -11.642 -7.538 1.00 48.47 186 PRO A C 1
ATOM 1532 O O . PRO A 1 186 ? 28.868 -12.219 -8.268 1.00 48.47 186 PRO A O 1
ATOM 1535 N N . ALA A 1 187 ? 29.727 -10.304 -7.520 1.00 48.56 187 ALA A N 1
ATOM 1536 C CA . ALA A 1 187 ? 29.056 -9.437 -8.487 1.00 48.56 187 ALA A CA 1
ATOM 1537 C C . ALA A 1 187 ? 29.696 -9.432 -9.896 1.00 48.56 187 ALA A C 1
ATOM 1539 O O . ALA A 1 187 ? 29.050 -8.943 -10.825 1.00 48.56 187 ALA A O 1
ATOM 1540 N N . ASP A 1 188 ? 30.914 -9.962 -10.062 1.00 52.44 188 ASP A N 1
ATOM 1541 C CA . ASP A 1 188 ? 31.649 -10.006 -11.337 1.00 52.44 188 ASP A CA 1
ATOM 1542 C C . ASP A 1 188 ? 31.169 -11.115 -12.295 1.00 52.44 188 ASP A C 1
ATOM 1544 O O . ASP A 1 188 ? 31.501 -11.072 -13.481 1.00 52.44 188 ASP A O 1
ATOM 1548 N N . ASP A 1 189 ? 30.331 -12.044 -11.813 1.00 67.31 189 ASP A N 1
ATOM 1549 C CA . ASP A 1 189 ? 29.704 -13.125 -12.596 1.00 67.31 189 ASP A CA 1
ATOM 1550 C C . ASP A 1 189 ? 28.204 -12.873 -12.859 1.00 67.31 189 ASP A C 1
ATOM 1552 O O . ASP A 1 189 ? 27.418 -13.795 -13.092 1.00 67.31 189 ASP A O 1
ATOM 1556 N N . ALA A 1 190 ? 27.773 -11.609 -12.806 1.00 78.50 190 ALA A N 1
ATOM 1557 C CA . ALA A 1 190 ? 26.406 -11.224 -13.137 1.00 78.50 190 ALA A CA 1
ATOM 1558 C C . ALA A 1 190 ? 26.257 -10.818 -14.614 1.00 78.50 190 ALA A C 1
ATOM 1560 O O . ALA A 1 190 ? 27.058 -10.059 -15.167 1.00 78.50 190 ALA A O 1
ATOM 1561 N N . VAL A 1 191 ? 25.171 -11.272 -15.238 1.00 88.12 191 VAL A N 1
ATOM 1562 C CA . VAL A 1 191 ? 24.786 -10.920 -16.612 1.00 88.12 191 VAL A CA 1
ATOM 1563 C C . VAL A 1 191 ? 23.465 -10.158 -16.626 1.00 88.12 191 VAL A C 1
ATOM 1565 O O . VAL A 1 191 ? 22.646 -10.252 -15.707 1.00 88.12 191 VAL A O 1
ATOM 1568 N N . LEU A 1 192 ? 23.254 -9.375 -17.681 1.00 91.88 192 LEU A N 1
ATOM 1569 C CA . LEU A 1 192 ? 21.979 -8.733 -17.968 1.00 91.88 192 LEU A CA 1
ATOM 1570 C C . LEU A 1 192 ? 21.279 -9.490 -19.096 1.00 91.88 192 LEU A C 1
ATOM 1572 O O . LEU A 1 192 ? 21.766 -9.520 -20.227 1.00 91.88 192 LEU A O 1
ATOM 1576 N N . LEU A 1 193 ? 20.122 -10.069 -18.792 1.00 92.69 193 LEU A N 1
ATOM 1577 C CA . LEU A 1 193 ? 19.259 -10.724 -19.768 1.00 92.69 193 LEU A CA 1
ATOM 1578 C C . LEU A 1 193 ? 18.278 -9.700 -20.335 1.00 92.69 193 LEU A C 1
ATOM 1580 O O . LEU A 1 193 ? 17.479 -9.127 -19.590 1.00 92.69 193 LEU A O 1
ATOM 1584 N N . VAL A 1 194 ? 18.329 -9.467 -21.645 1.00 95.25 194 VAL A N 1
ATOM 1585 C CA . VAL A 1 194 ? 17.395 -8.587 -22.352 1.00 95.25 194 VAL A CA 1
ATOM 1586 C C . VAL A 1 194 ? 16.271 -9.428 -22.947 1.00 95.25 194 VAL A C 1
ATOM 1588 O O . VAL A 1 194 ? 16.501 -10.263 -23.819 1.00 95.25 194 VAL A O 1
ATOM 1591 N N . MET A 1 195 ? 15.044 -9.173 -22.509 1.00 95.88 195 MET A N 1
ATOM 1592 C CA . MET A 1 195 ? 13.838 -9.911 -22.895 1.00 95.88 195 MET A CA 1
ATOM 1593 C C . MET A 1 195 ? 12.767 -8.948 -23.427 1.00 95.88 195 MET A C 1
ATOM 1595 O O . MET A 1 195 ? 12.796 -7.757 -23.097 1.00 95.88 195 MET A O 1
ATOM 1599 N N . PRO A 1 196 ? 11.806 -9.403 -24.249 1.00 96.06 196 PRO A N 1
ATOM 1600 C CA . PRO A 1 196 ? 10.677 -8.566 -24.641 1.00 96.06 196 PRO A CA 1
ATOM 1601 C C . PRO A 1 196 ? 9.862 -8.128 -23.417 1.00 96.06 196 PRO A C 1
ATOM 1603 O O . PRO A 1 196 ? 9.742 -8.851 -22.429 1.00 96.06 196 PRO A O 1
ATOM 1606 N N . MET A 1 197 ? 9.289 -6.925 -23.475 1.00 94.94 197 MET A N 1
ATOM 1607 C CA . MET A 1 197 ? 8.381 -6.442 -22.436 1.00 94.94 197 MET A CA 1
ATOM 1608 C C . MET A 1 197 ? 6.995 -7.066 -22.625 1.00 94.94 197 MET A C 1
ATOM 1610 O O . MET A 1 197 ? 6.176 -6.555 -23.388 1.00 94.94 197 MET A O 1
ATOM 1614 N N . LEU A 1 198 ? 6.754 -8.171 -21.923 1.00 95.19 198 LEU A N 1
ATOM 1615 C CA . LEU A 1 198 ? 5.507 -8.930 -21.980 1.00 95.19 198 LEU A CA 1
ATOM 1616 C C . LEU A 1 198 ? 4.487 -8.452 -20.937 1.00 95.19 198 LEU A C 1
ATOM 1618 O O . LEU A 1 198 ? 4.844 -7.796 -19.955 1.00 95.19 198 LEU A O 1
ATOM 1622 N N . PHE A 1 199 ? 3.211 -8.766 -21.156 1.00 92.25 199 PHE A N 1
ATOM 1623 C CA . PHE A 1 199 ? 2.110 -8.358 -20.281 1.00 92.25 199 PHE A CA 1
ATOM 1624 C C . PHE A 1 199 ? 1.579 -9.551 -19.469 1.00 92.25 199 PHE A C 1
ATOM 1626 O O . PHE A 1 199 ? 1.510 -10.647 -20.019 1.00 92.25 199 PHE A O 1
ATOM 1633 N N . PRO A 1 200 ? 1.194 -9.387 -18.189 1.00 88.75 200 PRO A N 1
ATOM 1634 C CA . PRO A 1 200 ? 0.739 -10.508 -17.361 1.00 88.75 200 PRO A CA 1
ATOM 1635 C C . PRO A 1 200 ? -0.453 -11.265 -17.956 1.00 88.75 200 PRO A C 1
ATOM 1637 O O . PRO A 1 200 ? -1.407 -10.642 -18.430 1.00 88.75 200 PRO A O 1
ATOM 1640 N N . PHE A 1 201 ? -0.409 -12.601 -17.901 1.00 85.38 201 PHE A N 1
ATOM 1641 C CA . PHE A 1 201 ? -1.485 -13.473 -18.383 1.00 85.38 201 PHE A CA 1
ATOM 1642 C C . PHE A 1 201 ? -2.807 -13.210 -17.646 1.00 85.38 201 PHE A C 1
ATOM 1644 O O . PHE A 1 201 ? -3.818 -12.902 -18.281 1.00 85.38 201 PHE A O 1
ATOM 1651 N N . MET A 1 202 ? -2.779 -13.249 -16.308 1.00 74.88 202 MET A N 1
ATOM 1652 C CA . MET A 1 202 ? -3.878 -12.781 -15.457 1.00 74.88 202 MET A CA 1
ATOM 1653 C C . MET A 1 202 ? -3.726 -11.290 -15.179 1.00 74.88 202 MET A C 1
ATOM 1655 O O . MET A 1 202 ? -2.820 -10.852 -14.473 1.00 74.88 202 MET A O 1
ATOM 1659 N N . SER A 1 203 ? -4.611 -10.492 -15.771 1.00 74.94 203 SER A N 1
ATOM 1660 C CA . SER A 1 203 ? -4.582 -9.036 -15.670 1.00 74.94 203 SER A CA 1
ATOM 1661 C C . SER A 1 203 ? -5.992 -8.449 -15.740 1.00 74.94 203 SER A C 1
ATOM 1663 O O . SER A 1 203 ? -6.975 -9.151 -15.955 1.00 74.94 203 SER A O 1
ATOM 1665 N N . HIS A 1 204 ? -6.079 -7.124 -15.634 1.00 73.12 204 HIS A N 1
ATOM 1666 C CA . HIS A 1 204 ? -7.320 -6.376 -15.830 1.00 73.12 204 HIS A CA 1
ATOM 1667 C C . HIS A 1 204 ? -7.858 -6.420 -17.279 1.00 73.12 204 HIS A C 1
ATOM 1669 O O . HIS A 1 204 ? -8.976 -5.964 -17.520 1.00 73.12 204 HIS A O 1
ATOM 1675 N N . ILE A 1 205 ? -7.094 -6.949 -18.248 1.00 79.38 205 ILE A N 1
ATOM 1676 C CA . ILE A 1 205 ? -7.595 -7.260 -19.594 1.00 79.38 205 ILE A CA 1
ATOM 1677 C C . ILE A 1 205 ? -8.161 -8.681 -19.573 1.00 79.38 205 ILE A C 1
ATOM 1679 O O . ILE A 1 205 ? -7.443 -9.661 -19.792 1.00 79.38 205 ILE A O 1
ATOM 1683 N N . LEU A 1 206 ? -9.461 -8.762 -19.297 1.00 75.62 206 LEU A N 1
ATOM 1684 C CA . LEU A 1 206 ? -10.190 -10.018 -19.148 1.00 75.62 206 LEU A CA 1
ATOM 1685 C C . LEU A 1 206 ? -10.285 -10.792 -20.469 1.00 75.62 206 LEU A C 1
ATOM 1687 O O . LEU A 1 206 ? -10.411 -10.198 -21.542 1.00 75.62 206 LEU A O 1
ATOM 1691 N N . PHE A 1 207 ? -10.285 -12.121 -20.365 1.00 78.94 207 PHE A N 1
ATOM 1692 C CA . PHE A 1 207 ? -10.729 -13.002 -21.440 1.00 78.94 207 PHE A CA 1
ATOM 1693 C C . PHE A 1 207 ? -12.233 -12.812 -21.658 1.00 78.94 207 PHE A C 1
ATOM 1695 O O . PHE A 1 207 ? -13.010 -12.871 -20.705 1.00 78.94 207 PHE A O 1
ATOM 1702 N N . ARG A 1 208 ? -12.649 -12.557 -22.899 1.00 78.00 208 ARG A N 1
ATOM 1703 C CA . ARG A 1 208 ? -14.057 -12.300 -23.254 1.00 78.00 208 ARG A CA 1
ATOM 1704 C C . ARG A 1 208 ? -14.702 -13.455 -24.002 1.00 78.00 208 ARG A C 1
ATOM 1706 O O . ARG A 1 208 ? -15.923 -13.582 -23.985 1.00 78.00 208 ARG A O 1
ATOM 1713 N N . HIS A 1 209 ? -13.895 -14.310 -24.624 1.00 76.31 209 HIS A N 1
ATOM 1714 C CA . HIS A 1 209 ? -14.373 -15.440 -25.411 1.00 76.31 209 HIS A CA 1
ATOM 1715 C C . HIS A 1 209 ? -13.631 -16.722 -25.034 1.00 76.31 209 HIS A C 1
ATOM 1717 O O . HIS A 1 209 ? -12.415 -16.715 -24.856 1.00 76.31 209 HIS A O 1
ATOM 1723 N N . VAL A 1 210 ? -14.346 -17.852 -25.013 1.00 77.62 210 VAL A N 1
ATOM 1724 C CA . VAL A 1 210 ? -13.768 -19.180 -24.722 1.00 77.62 210 VAL A CA 1
ATOM 1725 C C . VAL A 1 210 ? -12.579 -19.488 -25.633 1.00 77.62 210 VAL A C 1
ATOM 1727 O O . VAL A 1 210 ? -11.570 -20.012 -25.170 1.00 77.62 210 VAL A O 1
ATOM 1730 N N . ARG A 1 211 ? -12.654 -19.098 -26.914 1.00 81.75 211 ARG A N 1
ATOM 1731 C CA . ARG A 1 211 ? -11.567 -19.326 -27.875 1.00 81.75 211 ARG A CA 1
ATOM 1732 C C . ARG A 1 211 ? -10.243 -18.679 -27.467 1.00 81.75 211 ARG A C 1
ATOM 1734 O O . ARG A 1 211 ? -9.205 -19.231 -27.788 1.00 81.75 211 ARG A O 1
ATOM 1741 N N . GLU A 1 212 ? -10.273 -17.549 -26.763 1.00 86.25 212 GLU A N 1
ATOM 1742 C CA . GLU A 1 212 ? -9.062 -16.847 -26.318 1.00 86.25 212 GLU A CA 1
ATOM 1743 C C . GLU A 1 212 ? -8.348 -17.634 -25.218 1.00 86.25 212 GLU A C 1
ATOM 1745 O O . GLU A 1 212 ? -7.124 -17.702 -25.193 1.00 86.25 212 GLU A O 1
ATOM 1750 N N . ILE A 1 213 ? -9.124 -18.248 -24.321 1.00 87.00 213 ILE A N 1
ATOM 1751 C CA . ILE A 1 213 ? -8.603 -19.102 -23.252 1.00 87.00 213 ILE A CA 1
ATOM 1752 C C . ILE A 1 213 ? -8.052 -20.391 -23.857 1.00 87.00 213 ILE A C 1
ATOM 1754 O O . ILE A 1 213 ? -6.940 -20.791 -23.532 1.00 87.00 213 ILE A O 1
ATOM 1758 N N . VAL A 1 214 ? -8.809 -21.015 -24.765 1.00 89.19 214 VAL A N 1
ATOM 1759 C CA . VAL A 1 214 ? -8.393 -22.246 -25.450 1.00 89.19 214 VAL A CA 1
ATOM 1760 C C . VAL A 1 214 ? -7.102 -22.023 -26.237 1.00 89.19 214 VAL A C 1
ATOM 1762 O O . VAL A 1 214 ? -6.183 -22.817 -26.104 1.00 89.19 214 VAL A O 1
ATOM 1765 N N . GLU A 1 215 ? -6.994 -20.928 -26.994 1.00 91.88 215 GLU A N 1
ATOM 1766 C CA . GLU A 1 215 ? -5.785 -20.580 -27.752 1.00 91.88 215 GLU A CA 1
ATOM 1767 C C . GLU A 1 215 ? -4.563 -20.374 -26.846 1.00 91.88 215 GLU A C 1
ATOM 1769 O O . GLU A 1 215 ? -3.456 -20.800 -27.180 1.00 91.88 215 GLU A O 1
ATOM 1774 N N . ALA A 1 216 ? -4.754 -19.731 -25.693 1.00 91.81 216 ALA A N 1
ATOM 1775 C CA . ALA A 1 216 ? -3.668 -19.491 -24.757 1.00 91.81 216 ALA A CA 1
ATOM 1776 C C . ALA A 1 216 ? -3.226 -20.772 -24.034 1.00 91.81 216 ALA A C 1
ATOM 1778 O O . ALA A 1 216 ? -2.029 -21.035 -23.919 1.00 91.81 216 ALA A O 1
ATOM 1779 N N . LEU A 1 217 ? -4.183 -21.584 -23.571 1.00 92.38 217 LEU A N 1
ATOM 1780 C CA . LEU A 1 217 ? -3.904 -22.863 -22.919 1.00 92.38 217 LEU A CA 1
ATOM 1781 C C . LEU A 1 217 ? -3.255 -23.853 -23.884 1.00 92.38 217 LEU A C 1
ATOM 1783 O O . LEU A 1 217 ? -2.317 -24.529 -23.484 1.00 92.38 217 LEU A O 1
ATOM 1787 N N . ASP A 1 218 ? -3.695 -23.905 -25.141 1.00 94.25 218 ASP A N 1
ATOM 1788 C CA . ASP A 1 218 ? -3.089 -24.755 -26.168 1.00 94.25 218 ASP A CA 1
ATOM 1789 C C . ASP A 1 218 ? -1.596 -24.434 -26.349 1.00 94.25 218 ASP A C 1
ATOM 1791 O O . ASP A 1 218 ? -0.752 -25.326 -26.271 1.00 94.25 218 ASP A O 1
ATOM 1795 N N . GLN A 1 219 ? -1.240 -23.149 -26.461 1.00 95.81 219 GLN A N 1
ATOM 1796 C CA . GLN A 1 219 ? 0.162 -22.722 -26.525 1.00 95.81 219 GLN A CA 1
ATOM 1797 C C . GLN A 1 219 ? 0.942 -23.113 -25.258 1.00 95.81 219 GLN A C 1
ATOM 1799 O O . GLN A 1 219 ? 2.004 -23.731 -25.341 1.00 95.81 219 GLN A O 1
ATOM 1804 N N . LEU A 1 220 ? 0.428 -22.793 -24.069 1.00 94.38 220 LEU A N 1
ATOM 1805 C CA . LEU A 1 220 ? 1.127 -23.092 -22.814 1.00 94.38 220 LEU A CA 1
ATOM 1806 C C . LEU A 1 220 ? 1.297 -24.606 -22.590 1.00 94.38 220 LEU A C 1
ATOM 1808 O O . LEU A 1 220 ? 2.370 -25.046 -22.185 1.00 94.38 220 LEU A O 1
ATOM 1812 N N . ILE A 1 221 ? 0.292 -25.417 -22.926 1.00 95.19 221 ILE A N 1
ATOM 1813 C CA . ILE A 1 221 ? 0.378 -26.881 -22.863 1.00 95.19 221 ILE A CA 1
ATOM 1814 C C . ILE A 1 221 ? 1.432 -27.393 -23.841 1.00 95.19 221 ILE A C 1
ATOM 1816 O O . ILE A 1 221 ? 2.281 -28.185 -23.445 1.00 95.19 221 ILE A O 1
ATOM 1820 N N . GLN A 1 222 ? 1.435 -26.921 -25.091 1.00 96.50 222 GLN A N 1
ATOM 1821 C CA . GLN A 1 222 ? 2.457 -27.305 -26.070 1.00 96.50 222 GLN A CA 1
ATOM 1822 C C . GLN A 1 222 ? 3.874 -26.945 -25.601 1.00 96.50 222 GLN A C 1
ATOM 1824 O O . GLN A 1 222 ? 4.800 -27.729 -25.804 1.00 96.50 222 GLN A O 1
ATOM 1829 N N . GLY A 1 223 ? 4.033 -25.803 -24.924 1.00 96.06 223 GLY A N 1
ATOM 1830 C CA . GLY A 1 223 ? 5.299 -25.411 -24.307 1.00 96.06 223 GLY A CA 1
ATOM 1831 C C . GLY A 1 223 ? 5.748 -26.384 -23.220 1.00 96.06 223 GLY A C 1
ATOM 1832 O O . GLY A 1 223 ? 6.895 -26.820 -23.241 1.00 96.06 223 GLY A O 1
ATOM 1833 N N . LEU A 1 224 ? 4.848 -26.788 -22.318 1.00 96.12 224 LEU A N 1
ATOM 1834 C CA . LEU A 1 224 ? 5.173 -27.779 -21.287 1.00 96.12 224 LEU A CA 1
ATOM 1835 C C . LEU A 1 224 ? 5.475 -29.148 -21.896 1.00 96.12 224 LEU A C 1
ATOM 1837 O O . LEU A 1 224 ? 6.431 -29.792 -21.478 1.00 96.12 224 LEU A O 1
ATOM 1841 N N . VAL A 1 225 ? 4.723 -29.568 -22.918 1.00 97.25 225 VAL A N 1
ATOM 1842 C CA . VAL A 1 225 ? 4.993 -30.810 -23.656 1.00 97.25 225 VAL A CA 1
ATOM 1843 C C . VAL A 1 225 ? 6.412 -30.797 -24.224 1.00 97.25 225 VAL A C 1
ATOM 1845 O O . VAL A 1 225 ? 7.146 -31.759 -24.020 1.00 97.25 225 VAL A O 1
ATOM 1848 N N . LEU A 1 226 ? 6.829 -29.702 -24.871 1.00 97.12 226 LEU A N 1
ATOM 1849 C CA . LEU A 1 226 ? 8.196 -29.562 -25.375 1.00 97.12 226 LEU A CA 1
ATOM 1850 C C . LEU A 1 226 ? 9.233 -29.638 -24.244 1.00 97.12 226 LEU A C 1
ATOM 1852 O O . LEU A 1 226 ? 10.215 -30.368 -24.369 1.00 97.12 226 LEU A O 1
ATOM 1856 N N . LEU A 1 227 ? 9.031 -28.908 -23.142 1.00 96.38 227 LEU A N 1
ATOM 1857 C CA . LEU A 1 227 ? 9.952 -28.954 -22.001 1.00 96.38 227 LEU A CA 1
ATOM 1858 C C . LEU A 1 227 ? 10.086 -30.383 -21.463 1.00 96.38 227 LEU A C 1
ATOM 1860 O O . LEU A 1 227 ? 11.200 -30.870 -21.276 1.00 96.38 227 LEU A O 1
ATOM 1864 N N . HIS A 1 228 ? 8.970 -31.092 -21.302 1.00 95.56 228 HIS A N 1
ATOM 1865 C CA . HIS A 1 228 ? 8.945 -32.456 -20.779 1.00 95.56 228 HIS A CA 1
ATOM 1866 C C . HIS A 1 228 ? 9.579 -33.462 -21.753 1.00 95.56 228 HIS A C 1
ATOM 1868 O O . HIS A 1 228 ? 10.305 -34.353 -21.311 1.00 95.56 228 HIS A O 1
ATOM 1874 N N . GLU A 1 229 ? 9.410 -33.292 -23.071 1.00 95.56 229 GLU A N 1
ATOM 1875 C CA . GLU A 1 229 ? 10.136 -34.059 -24.103 1.00 95.56 229 GLU A CA 1
ATOM 1876 C C . GLU A 1 229 ? 11.658 -33.860 -24.002 1.00 95.56 229 GLU A C 1
ATOM 1878 O O . GLU A 1 229 ? 12.427 -34.817 -24.132 1.00 95.56 229 GLU A O 1
ATOM 1883 N N . LEU A 1 230 ? 12.093 -32.632 -23.705 1.00 94.31 230 LEU A N 1
ATOM 1884 C CA . LEU A 1 230 ? 13.492 -32.274 -23.446 1.00 94.31 230 LEU A CA 1
ATOM 1885 C C . LEU A 1 230 ? 13.964 -32.667 -22.037 1.00 94.31 230 LEU A C 1
ATOM 1887 O O . LEU A 1 230 ? 15.123 -32.438 -21.689 1.00 94.31 230 LEU A O 1
ATOM 1891 N N . ARG A 1 231 ? 13.085 -33.289 -21.238 1.00 94.50 231 ARG A N 1
ATOM 1892 C CA . ARG A 1 231 ? 13.298 -33.670 -19.834 1.00 94.50 231 ARG A CA 1
ATOM 1893 C C . ARG A 1 231 ? 13.583 -32.495 -18.907 1.00 94.50 231 ARG A C 1
ATOM 1895 O O . ARG A 1 231 ? 14.221 -32.659 -17.872 1.00 94.50 231 ARG A O 1
ATOM 1902 N N . ILE A 1 232 ? 13.088 -31.321 -19.262 1.00 94.88 232 ILE A N 1
ATOM 1903 C CA . ILE A 1 232 ? 13.143 -30.113 -18.452 1.00 94.88 232 ILE A CA 1
ATOM 1904 C C . ILE A 1 232 ? 11.806 -29.983 -17.724 1.00 94.88 232 ILE A C 1
ATOM 1906 O O . ILE A 1 232 ? 10.756 -29.966 -18.361 1.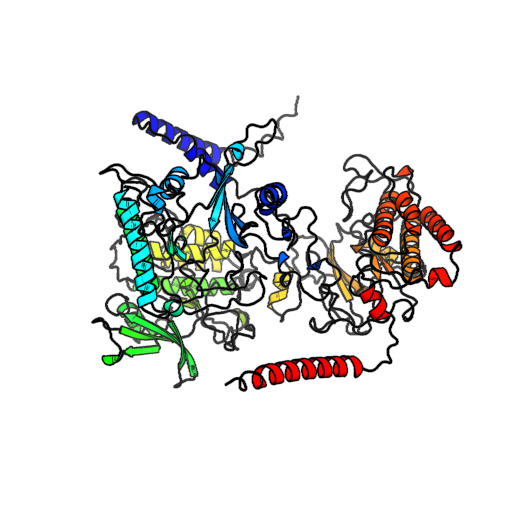00 94.88 232 ILE A O 1
ATOM 1910 N N . ALA A 1 233 ? 11.841 -29.885 -16.400 1.00 93.94 233 ALA A N 1
ATOM 1911 C CA . ALA A 1 233 ? 10.690 -29.463 -15.610 1.00 93.94 233 ALA A CA 1
ATOM 1912 C C . ALA A 1 233 ? 10.861 -27.989 -15.238 1.00 93.94 233 ALA A C 1
ATOM 1914 O O . ALA A 1 233 ? 11.951 -27.578 -14.831 1.00 93.94 233 ALA A O 1
ATOM 1915 N N . HIS A 1 234 ? 9.805 -27.191 -15.379 1.00 92.88 234 HIS A N 1
ATOM 1916 C CA . HIS A 1 234 ? 9.835 -25.768 -15.050 1.00 92.88 234 HIS A CA 1
ATOM 1917 C C . HIS A 1 234 ? 9.854 -25.543 -13.531 1.00 92.88 234 HIS A C 1
ATOM 1919 O O . HIS A 1 234 ? 10.524 -24.630 -13.061 1.00 92.88 234 HIS A O 1
ATOM 1925 N N . ARG A 1 235 ? 9.124 -26.365 -12.767 1.00 89.56 235 ARG A N 1
ATOM 1926 C CA . ARG A 1 235 ? 8.930 -26.311 -11.304 1.00 89.56 235 ARG A CA 1
ATOM 1927 C C . ARG A 1 235 ? 8.304 -25.017 -10.758 1.00 89.56 235 ARG A C 1
ATOM 1929 O O . ARG A 1 235 ? 8.239 -24.834 -9.545 1.00 89.56 235 ARG A O 1
ATOM 1936 N N . ASP A 1 236 ? 7.839 -24.126 -11.631 1.00 87.94 236 ASP A N 1
ATOM 1937 C CA . ASP A 1 236 ? 7.041 -22.938 -11.287 1.00 87.94 236 ASP A CA 1
ATOM 1938 C C . ASP A 1 236 ? 6.135 -22.525 -12.463 1.00 87.94 236 ASP A C 1
ATOM 1940 O O . ASP A 1 236 ? 6.048 -21.356 -12.846 1.00 87.94 236 ASP A O 1
ATOM 1944 N N . ALA A 1 237 ? 5.477 -23.507 -13.081 1.00 87.06 237 ALA A N 1
ATOM 1945 C CA . ALA A 1 237 ? 4.562 -23.329 -14.208 1.00 87.06 237 ALA A CA 1
ATOM 1946 C C . ALA A 1 237 ? 3.197 -22.765 -13.755 1.00 87.06 237 ALA A C 1
ATOM 1948 O O . ALA A 1 237 ? 2.139 -23.337 -14.028 1.00 87.06 237 ALA A O 1
ATOM 1949 N N . CYS A 1 238 ? 3.213 -21.648 -13.025 1.00 81.94 238 CYS A N 1
ATOM 1950 C CA . CYS A 1 238 ? 2.022 -20.971 -12.524 1.00 81.94 238 CYS A CA 1
ATOM 1951 C C . CYS A 1 238 ? 1.658 -19.734 -13.363 1.00 81.94 238 CYS A C 1
ATOM 1953 O O . CYS A 1 238 ? 2.458 -19.198 -14.132 1.00 81.94 238 CYS A O 1
ATOM 1955 N N . PHE A 1 239 ? 0.435 -19.226 -13.181 1.00 77.62 239 PHE A N 1
ATOM 1956 C CA . PHE A 1 239 ? -0.096 -18.107 -13.971 1.00 77.62 239 PHE A CA 1
ATOM 1957 C C . PHE A 1 239 ? 0.712 -16.806 -13.868 1.00 77.62 239 PHE A C 1
ATOM 1959 O O . PHE A 1 239 ? 0.619 -15.963 -14.760 1.00 77.62 239 PHE A O 1
ATOM 1966 N N . LEU A 1 240 ? 1.485 -16.629 -12.792 1.00 80.19 240 LEU A N 1
ATOM 1967 C CA . LEU A 1 240 ? 2.337 -15.456 -12.577 1.00 80.19 240 LEU A CA 1
ATOM 1968 C C . LEU A 1 240 ? 3.571 -15.464 -13.486 1.00 80.19 240 LEU A C 1
ATOM 1970 O O . LEU A 1 240 ? 4.092 -14.396 -13.809 1.00 80.19 240 LEU A O 1
ATOM 1974 N N . ASN A 1 241 ? 3.971 -16.649 -13.953 1.00 89.00 241 ASN A N 1
ATOM 1975 C CA . ASN A 1 241 ? 5.061 -16.848 -14.902 1.00 89.00 241 ASN A CA 1
ATOM 1976 C C . ASN A 1 241 ? 4.572 -17.030 -16.341 1.00 89.00 241 ASN A C 1
ATOM 1978 O O . ASN A 1 241 ? 5.375 -17.251 -17.247 1.00 89.00 241 ASN A O 1
ATOM 1982 N N . PHE A 1 242 ? 3.269 -16.891 -16.583 1.00 92.06 242 PHE A N 1
ATOM 1983 C CA . PHE A 1 242 ? 2.722 -16.816 -17.929 1.00 92.06 242 PHE A CA 1
ATOM 1984 C C . PHE A 1 242 ? 2.473 -15.365 -18.313 1.00 92.06 242 PHE A C 1
ATOM 1986 O O . PHE A 1 242 ? 1.925 -14.555 -17.561 1.00 92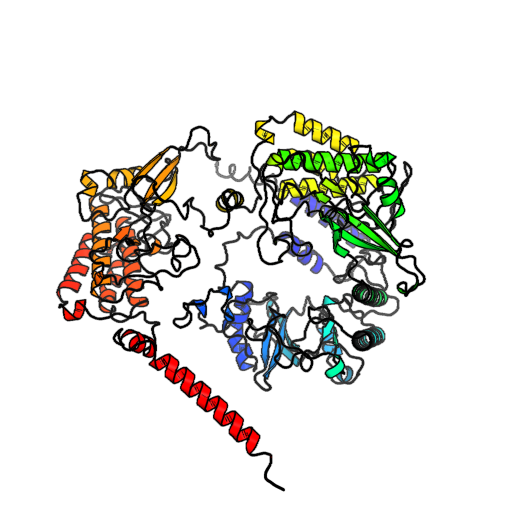.06 242 PHE A O 1
ATOM 1993 N N . MET A 1 243 ? 2.880 -15.029 -19.527 1.00 94.19 243 MET A N 1
ATOM 1994 C CA . MET A 1 243 ? 2.825 -13.681 -20.059 1.00 94.19 243 MET A CA 1
ATOM 1995 C C . MET A 1 243 ? 2.283 -13.719 -21.486 1.00 94.19 243 MET A C 1
ATOM 1997 O O . MET A 1 243 ? 2.469 -14.690 -22.209 1.00 94.19 243 MET A O 1
ATOM 2001 N N . MET A 1 244 ? 1.618 -12.657 -21.915 1.00 94.62 244 MET A N 1
ATOM 2002 C CA . MET A 1 244 ? 1.164 -12.474 -23.291 1.00 94.62 244 MET A CA 1
ATOM 2003 C C . MET A 1 244 ? 2.059 -11.479 -24.028 1.00 94.62 244 MET A C 1
ATOM 2005 O O . MET A 1 244 ? 2.569 -10.526 -23.427 1.00 94.62 244 MET A O 1
ATOM 2009 N N . ASP A 1 245 ? 2.188 -11.657 -25.338 1.00 94.88 245 ASP A N 1
ATOM 2010 C CA . ASP A 1 245 ? 2.713 -10.630 -26.228 1.00 94.88 245 ASP A CA 1
ATOM 2011 C C . ASP A 1 245 ? 1.692 -9.484 -26.348 1.00 94.88 245 ASP A C 1
ATOM 2013 O O . ASP A 1 245 ? 0.556 -9.704 -26.785 1.00 94.88 245 ASP A O 1
ATOM 2017 N N . PRO A 1 246 ? 2.042 -8.259 -25.927 1.00 94.38 246 PRO A N 1
ATOM 2018 C CA . PRO A 1 246 ? 1.104 -7.152 -25.913 1.00 94.38 246 PRO A CA 1
ATOM 2019 C C . PRO A 1 246 ? 1.070 -6.361 -27.218 1.00 94.38 246 PRO A C 1
ATOM 2021 O O . PRO A 1 246 ? 0.259 -5.445 -27.299 1.00 94.38 246 PRO A O 1
ATOM 2024 N N . ILE A 1 247 ? 1.931 -6.640 -28.204 1.00 91.19 247 ILE A N 1
ATOM 2025 C CA . ILE A 1 247 ? 2.132 -5.754 -29.365 1.00 91.19 247 ILE A CA 1
ATOM 2026 C C . ILE A 1 247 ? 0.825 -5.465 -30.116 1.00 91.19 247 ILE A C 1
ATOM 2028 O O . ILE A 1 247 ? 0.509 -4.299 -30.355 1.00 91.19 247 ILE A O 1
ATOM 2032 N N . ASP A 1 248 ? 0.035 -6.493 -30.428 1.00 92.75 248 ASP A N 1
ATOM 2033 C CA . ASP A 1 248 ? -1.203 -6.313 -31.194 1.00 92.75 248 ASP A CA 1
ATOM 2034 C C . ASP A 1 248 ? -2.417 -5.995 -30.313 1.00 92.75 248 ASP A C 1
ATOM 2036 O O . ASP A 1 248 ? -3.311 -5.244 -30.720 1.00 92.75 248 ASP A O 1
ATOM 2040 N N . VAL A 1 249 ? -2.439 -6.522 -29.083 1.00 92.38 249 VAL A N 1
ATOM 2041 C CA . VAL A 1 249 ? -3.538 -6.308 -28.126 1.00 92.38 249 VAL A CA 1
ATOM 2042 C C . VAL A 1 249 ? -3.486 -4.905 -27.525 1.00 92.38 249 VAL A C 1
ATOM 2044 O O . VAL A 1 249 ? -4.525 -4.275 -27.352 1.00 92.38 249 VAL A O 1
ATOM 2047 N N . ILE A 1 250 ? -2.292 -4.378 -27.253 1.00 93.81 250 ILE A N 1
ATOM 2048 C CA . ILE A 1 250 ? -2.054 -3.053 -26.670 1.00 93.81 250 ILE A CA 1
ATOM 2049 C C . ILE A 1 250 ? -1.092 -2.273 -27.588 1.00 93.81 250 ILE A C 1
ATOM 2051 O O . ILE A 1 250 ? 0.068 -2.059 -27.223 1.00 93.81 250 ILE A O 1
ATOM 2055 N N . PRO A 1 251 ? -1.541 -1.792 -28.767 1.00 89.25 251 PRO A N 1
ATOM 2056 C CA . PRO A 1 251 ? -0.655 -1.158 -29.751 1.00 89.25 251 PRO A CA 1
ATOM 2057 C C . PRO A 1 251 ? 0.123 0.045 -29.199 1.00 89.25 251 PRO A C 1
ATOM 2059 O O . PRO A 1 251 ? 1.309 0.230 -29.476 1.00 89.25 251 PRO A O 1
ATOM 2062 N N . SER A 1 252 ? -0.519 0.848 -28.345 1.00 88.38 252 SER A N 1
ATOM 2063 C CA . SER A 1 252 ? 0.109 2.003 -27.687 1.00 88.38 252 SER A CA 1
ATOM 2064 C C . SER A 1 252 ? 1.134 1.600 -26.617 1.00 88.38 252 SER A C 1
ATOM 2066 O O . SER A 1 252 ? 1.973 2.408 -26.214 1.00 88.38 252 SER A O 1
ATOM 2068 N N . GLY A 1 253 ? 1.126 0.335 -26.191 1.00 90.81 253 GLY A N 1
ATOM 2069 C CA . GLY A 1 253 ? 1.886 -0.208 -25.073 1.00 90.81 253 GLY A CA 1
ATOM 2070 C C . GLY A 1 253 ? 1.358 0.179 -23.704 1.00 90.81 253 GLY A C 1
ATOM 2071 O O . GLY A 1 253 ? 0.311 0.803 -23.548 1.00 90.81 253 GLY A O 1
ATOM 2072 N N . PHE A 1 254 ? 2.151 -0.165 -22.696 1.00 92.19 254 PHE A N 1
ATOM 2073 C CA . PHE A 1 254 ? 1.833 0.050 -21.291 1.00 92.19 254 PHE A CA 1
ATOM 2074 C C . PHE A 1 254 ? 3.089 0.422 -20.495 1.00 92.19 254 PHE A C 1
ATOM 2076 O O . PHE A 1 254 ? 4.221 0.258 -20.959 1.00 92.19 254 PHE A O 1
ATOM 2083 N N . HIS A 1 255 ? 2.895 0.942 -19.287 1.00 89.50 255 HIS A N 1
ATOM 2084 C CA . HIS A 1 255 ? 3.963 1.226 -18.340 1.00 89.50 255 HIS A CA 1
ATOM 2085 C C . HIS A 1 255 ? 4.267 -0.011 -17.490 1.00 89.50 255 HIS A C 1
ATOM 2087 O O . HIS A 1 255 ? 3.381 -0.539 -16.826 1.00 89.50 255 HIS A O 1
ATOM 2093 N N . TYR A 1 256 ? 5.535 -0.426 -17.421 1.00 88.88 256 TYR A N 1
ATOM 2094 C CA . TYR A 1 256 ? 5.937 -1.672 -16.752 1.00 88.88 256 TYR A CA 1
ATOM 2095 C C . TYR A 1 256 ? 5.511 -1.735 -15.275 1.00 88.88 256 TYR A C 1
ATOM 2097 O O . TYR A 1 256 ? 4.829 -2.663 -14.863 1.00 88.88 256 TYR A O 1
ATOM 2105 N N . ALA A 1 257 ? 5.812 -0.691 -14.492 1.00 81.94 257 ALA A N 1
ATOM 2106 C CA . ALA A 1 257 ? 5.435 -0.631 -13.073 1.00 81.94 257 ALA A CA 1
ATOM 2107 C C . ALA A 1 257 ? 3.960 -0.264 -12.803 1.00 81.94 257 ALA A C 1
ATOM 2109 O O . ALA A 1 257 ? 3.513 -0.293 -11.663 1.00 81.94 257 ALA A O 1
ATOM 2110 N N . ARG A 1 258 ? 3.202 0.138 -13.831 1.00 81.38 258 ARG A N 1
ATOM 2111 C CA . ARG A 1 258 ? 1.790 0.538 -13.725 1.00 81.38 258 ARG A CA 1
ATOM 2112 C C . ARG A 1 258 ? 1.067 0.041 -14.966 1.00 81.38 258 ARG A C 1
ATOM 2114 O O . ARG A 1 258 ? 0.726 0.827 -15.844 1.00 81.38 258 ARG A O 1
ATOM 2121 N N . ASN A 1 259 ? 0.874 -1.269 -15.048 1.00 81.38 259 ASN A N 1
ATOM 2122 C CA . ASN A 1 259 ? 0.398 -1.937 -16.261 1.00 81.38 259 ASN A CA 1
ATOM 2123 C C . ASN A 1 259 ? -1.010 -1.509 -16.727 1.00 81.38 259 ASN A C 1
ATOM 2125 O O . ASN A 1 259 ? -1.349 -1.729 -17.881 1.00 81.38 259 ASN A O 1
ATOM 2129 N N . THR A 1 260 ? -1.800 -0.838 -15.883 1.00 81.25 260 THR A N 1
ATOM 2130 C CA . THR A 1 260 ? -3.080 -0.194 -16.246 1.00 81.25 260 THR A CA 1
ATOM 2131 C C . THR A 1 260 ? -2.918 1.130 -16.994 1.00 81.25 260 THR A C 1
ATOM 2133 O O . THR A 1 260 ? -3.907 1.740 -17.416 1.00 81.25 260 THR A O 1
ATOM 2136 N N . ARG A 1 261 ? -1.681 1.620 -17.135 1.00 85.75 261 ARG A N 1
ATOM 2137 C CA . ARG A 1 261 ? -1.351 2.920 -17.720 1.00 85.75 261 ARG A CA 1
ATOM 2138 C C . ARG A 1 261 ? -0.520 2.769 -18.986 1.00 85.75 261 ARG A C 1
ATOM 2140 O O . ARG A 1 261 ? 0.282 1.847 -19.094 1.00 85.75 261 ARG A O 1
ATOM 2147 N N . GLN A 1 262 ? -0.694 3.693 -19.924 1.00 88.56 262 GLN A N 1
ATOM 2148 C CA . GLN A 1 262 ? 0.151 3.840 -21.107 1.00 88.56 262 GLN A CA 1
ATOM 2149 C C . GLN A 1 262 ? 1.602 4.149 -20.704 1.00 88.56 262 GLN A C 1
ATOM 2151 O O . GLN A 1 262 ? 1.853 4.456 -19.538 1.00 88.56 262 GLN A O 1
ATOM 2156 N N . PRO A 1 263 ? 2.583 4.100 -21.627 1.00 87.50 263 PRO A N 1
ATOM 2157 C CA . PRO A 1 263 ? 3.995 4.338 -21.305 1.00 87.50 263 PRO A CA 1
ATOM 2158 C C . PRO A 1 263 ? 4.294 5.684 -20.620 1.00 87.50 263 PRO A C 1
ATOM 2160 O O . PRO A 1 263 ? 5.349 5.831 -20.008 1.00 87.50 263 PRO A O 1
ATOM 2163 N N . ASP A 1 264 ? 3.369 6.646 -20.686 1.00 81.12 264 ASP A N 1
ATOM 2164 C CA . ASP A 1 264 ? 3.421 7.916 -19.953 1.00 81.12 264 ASP A CA 1
ATOM 2165 C C . ASP A 1 264 ? 3.189 7.779 -18.430 1.00 81.12 264 ASP A C 1
ATOM 2167 O O . ASP A 1 264 ? 3.353 8.749 -17.690 1.00 81.12 264 ASP A O 1
ATOM 2171 N N . GLY A 1 265 ? 2.794 6.593 -17.953 1.00 76.19 265 GLY A N 1
ATOM 2172 C CA . GLY A 1 265 ? 2.492 6.297 -16.553 1.00 76.19 265 GLY A CA 1
ATOM 2173 C C . GLY A 1 265 ? 1.201 6.931 -16.018 1.00 76.19 265 GLY A C 1
ATOM 2174 O O . GLY A 1 265 ? 0.945 6.845 -14.812 1.00 76.19 265 GLY A O 1
ATOM 2175 N N . LYS A 1 266 ? 0.391 7.558 -16.884 1.00 75.94 266 LYS A N 1
ATOM 2176 C CA . LYS A 1 266 ? -0.774 8.386 -16.527 1.00 75.94 266 LYS A CA 1
ATOM 2177 C C . LYS A 1 266 ? -2.054 7.967 -17.229 1.00 75.94 266 LYS A C 1
ATOM 2179 O O . LYS A 1 266 ? -3.053 7.672 -16.565 1.00 75.94 266 LYS A O 1
ATOM 2184 N N . SER A 1 267 ? -2.037 7.981 -18.554 1.00 80.12 267 SER A N 1
ATOM 2185 C CA . SER A 1 267 ? -3.213 7.717 -19.377 1.00 80.12 267 SER A CA 1
ATOM 2186 C C . SER A 1 267 ? -3.594 6.251 -19.224 1.00 80.12 267 SER A C 1
ATOM 2188 O O . SER A 1 267 ? -2.716 5.404 -19.081 1.00 80.12 267 SER A O 1
ATOM 2190 N N . ARG A 1 268 ? -4.888 5.925 -19.184 1.00 82.06 268 ARG A N 1
ATOM 2191 C CA . ARG A 1 268 ? -5.317 4.517 -19.157 1.00 82.06 268 ARG A CA 1
ATOM 2192 C C . ARG A 1 268 ? -4.927 3.846 -20.472 1.00 82.06 268 ARG A C 1
ATOM 2194 O O . ARG A 1 268 ? -4.951 4.495 -21.519 1.00 82.06 268 ARG A O 1
ATOM 2201 N N . ILE A 1 269 ? -4.539 2.573 -20.405 1.00 85.75 269 ILE A N 1
ATOM 2202 C CA . ILE A 1 269 ? -4.262 1.806 -21.620 1.00 85.75 269 ILE A CA 1
ATOM 2203 C C . ILE A 1 269 ? -5.521 1.679 -22.478 1.00 85.75 269 ILE A C 1
ATOM 2205 O O . ILE A 1 269 ? -6.629 1.533 -21.964 1.00 85.75 269 ILE A O 1
ATOM 2209 N N . GLU A 1 270 ? -5.318 1.708 -23.788 1.00 87.31 270 GLU A N 1
ATOM 2210 C CA . GLU A 1 270 ? -6.315 1.324 -24.780 1.00 87.31 270 GLU A CA 1
ATOM 2211 C C . GLU A 1 270 ? -5.892 -0.026 -25.353 1.00 87.31 270 GLU A C 1
ATOM 2213 O O . GLU A 1 270 ? -4.710 -0.234 -25.641 1.00 87.31 270 GLU A O 1
ATOM 2218 N N . TYR A 1 271 ? -6.841 -0.949 -25.484 1.00 89.56 271 TYR A N 1
ATOM 2219 C CA . TYR A 1 271 ? -6.563 -2.301 -25.950 1.00 89.56 271 TYR A CA 1
ATOM 2220 C C . TYR A 1 271 ? -7.645 -2.790 -26.910 1.00 89.56 271 TYR A C 1
ATOM 2222 O O . TYR A 1 271 ? -8.803 -2.370 -26.847 1.00 89.56 271 TYR A O 1
ATOM 2230 N N . LYS A 1 272 ? -7.241 -3.679 -27.813 1.00 88.38 272 LYS A N 1
ATOM 2231 C CA . LYS A 1 272 ? -8.122 -4.402 -28.724 1.00 88.38 272 LYS A CA 1
ATOM 2232 C C . LYS A 1 272 ? -8.567 -5.708 -28.083 1.00 88.38 272 LYS A C 1
ATOM 2234 O O . LYS A 1 272 ? -7.902 -6.257 -27.210 1.00 88.38 272 LYS A O 1
ATOM 2239 N N . ASP A 1 273 ? -9.701 -6.211 -28.540 1.00 81.75 273 ASP A N 1
ATOM 2240 C CA . ASP A 1 273 ? -10.170 -7.539 -28.166 1.00 81.75 273 ASP A CA 1
ATOM 2241 C C . ASP A 1 273 ? -9.208 -8.609 -28.716 1.00 81.75 273 ASP A C 1
ATOM 2243 O O . ASP A 1 273 ? -8.777 -8.492 -29.868 1.00 81.75 273 ASP A O 1
ATOM 2247 N N . ARG A 1 274 ? -8.867 -9.636 -27.922 1.00 85.69 274 ARG A N 1
ATOM 2248 C CA . ARG A 1 274 ? -7.875 -10.662 -28.306 1.00 85.69 274 ARG A CA 1
ATOM 2249 C C . ARG A 1 274 ? -8.311 -11.423 -29.556 1.00 85.69 274 ARG A C 1
ATOM 2251 O O . ARG A 1 274 ? -7.475 -11.699 -30.409 1.00 85.69 274 ARG A O 1
ATOM 2258 N N . CYS A 1 275 ? -9.612 -11.678 -29.727 1.00 84.50 275 CYS A N 1
ATOM 2259 C CA . CYS A 1 275 ? -10.123 -12.319 -30.939 1.00 84.50 275 CYS A CA 1
ATOM 2260 C C . CYS A 1 275 ? -9.921 -11.459 -32.187 1.00 84.50 275 CYS A C 1
ATOM 2262 O O . CYS A 1 275 ? -9.734 -12.004 -33.273 1.00 84.50 275 CYS A O 1
ATOM 2264 N N . SER A 1 276 ? -9.966 -10.128 -32.053 1.00 87.56 276 SER A N 1
ATOM 2265 C CA . SER A 1 276 ? -9.799 -9.213 -33.190 1.00 87.56 276 SER A CA 1
ATOM 2266 C C . SER A 1 276 ? -8.369 -9.168 -33.737 1.00 87.56 276 SER A C 1
ATOM 2268 O O . SER A 1 276 ? -8.159 -8.701 -34.855 1.00 87.56 276 SER A O 1
ATOM 2270 N N . VAL A 1 277 ? -7.399 -9.656 -32.959 1.00 89.56 277 VAL A N 1
ATOM 2271 C CA . VAL A 1 277 ? -5.967 -9.649 -33.285 1.00 89.56 277 VAL A CA 1
ATOM 2272 C C . VAL A 1 277 ? -5.343 -11.043 -33.226 1.00 89.56 277 VAL A C 1
ATOM 2274 O O . VAL A 1 277 ? -4.125 -11.173 -33.202 1.00 89.56 277 VAL A O 1
ATOM 2277 N N . ALA A 1 278 ? -6.175 -12.085 -33.188 1.00 85.94 278 ALA A N 1
ATOM 2278 C CA . ALA A 1 278 ? -5.715 -13.462 -33.120 1.00 85.94 278 ALA A CA 1
ATOM 2279 C C . ALA A 1 278 ? -4.889 -13.840 -34.373 1.00 85.94 278 ALA A C 1
ATOM 2281 O O . ALA A 1 278 ? -5.259 -13.444 -35.486 1.00 85.94 278 ALA A O 1
ATOM 2282 N N . PRO A 1 279 ? -3.823 -14.650 -34.226 1.00 90.31 279 PRO A N 1
ATOM 2283 C CA . PRO A 1 279 ? -3.398 -15.300 -32.983 1.00 90.31 279 PRO A CA 1
ATOM 2284 C C . PRO A 1 279 ? -2.561 -14.390 -32.063 1.00 90.31 279 PRO A C 1
ATOM 2286 O O . PRO A 1 279 ? -1.682 -13.665 -32.521 1.00 90.31 279 PRO A O 1
ATOM 2289 N N . VAL A 1 280 ? -2.786 -14.487 -30.751 1.00 93.06 280 VAL A N 1
ATOM 2290 C CA . VAL A 1 280 ? -1.990 -13.833 -29.701 1.00 93.06 280 VAL A CA 1
ATOM 2291 C C . VAL A 1 280 ? -0.939 -14.812 -29.183 1.00 93.06 280 VAL A C 1
ATOM 2293 O O . VAL A 1 280 ? -1.245 -15.967 -28.893 1.00 93.06 280 VAL A O 1
ATOM 2296 N N . LYS A 1 281 ? 0.309 -14.359 -29.035 1.00 94.94 281 LYS A N 1
ATOM 2297 C CA . LYS A 1 281 ? 1.402 -15.188 -28.508 1.00 94.94 281 LYS A CA 1
ATOM 2298 C C . LYS A 1 281 ? 1.465 -15.162 -26.984 1.00 94.94 281 LYS A C 1
ATOM 2300 O O . LYS A 1 281 ? 1.309 -14.106 -26.372 1.00 94.94 281 LYS A O 1
ATOM 2305 N N . TYR A 1 282 ? 1.739 -16.318 -26.388 1.00 95.31 282 TYR A N 1
ATOM 2306 C CA . TYR A 1 282 ? 1.899 -16.489 -24.944 1.00 95.31 282 TYR A CA 1
ATOM 2307 C C . TYR A 1 282 ? 3.254 -17.113 -24.628 1.00 95.31 282 TYR A C 1
ATOM 2309 O O . TYR A 1 282 ? 3.736 -17.960 -25.372 1.00 95.31 282 TYR A O 1
ATOM 2317 N N . TYR A 1 283 ? 3.864 -16.687 -23.526 1.00 96.31 283 TYR A N 1
ATOM 2318 C CA . TYR A 1 283 ? 5.198 -17.102 -23.122 1.00 96.31 283 TYR A CA 1
ATOM 2319 C C . TYR A 1 283 ? 5.256 -17.504 -21.652 1.00 96.31 283 TYR A C 1
ATOM 2321 O O . TYR A 1 283 ? 4.576 -16.917 -20.811 1.00 96.31 283 TYR A O 1
ATOM 2329 N N . MET A 1 284 ? 6.139 -18.450 -21.352 1.00 95.00 284 MET A N 1
ATOM 2330 C CA . MET A 1 284 ? 6.591 -18.785 -20.006 1.00 95.00 284 MET A CA 1
ATOM 2331 C C . MET A 1 284 ? 7.869 -18.009 -19.691 1.00 95.00 284 MET A C 1
ATOM 2333 O O . MET A 1 284 ? 8.769 -17.913 -20.536 1.00 95.00 284 MET A O 1
ATOM 2337 N N . ILE A 1 285 ? 7.951 -17.471 -18.482 1.00 91.50 285 ILE A N 1
ATOM 2338 C CA . ILE A 1 285 ? 9.104 -16.738 -17.958 1.00 91.50 285 ILE A CA 1
ATOM 2339 C C . ILE A 1 285 ? 9.637 -17.408 -16.686 1.00 91.50 285 ILE A C 1
ATOM 2341 O O . ILE A 1 285 ? 9.015 -18.306 -16.144 1.00 91.50 285 ILE A O 1
ATOM 2345 N N . ASP A 1 286 ? 10.763 -16.899 -16.189 1.00 85.06 286 ASP A N 1
ATOM 2346 C CA . ASP A 1 286 ? 11.329 -17.240 -14.877 1.00 85.06 286 ASP A CA 1
ATOM 2347 C C . ASP A 1 286 ? 11.782 -18.702 -14.711 1.00 85.06 286 ASP A C 1
ATOM 2349 O O . ASP A 1 286 ? 11.273 -19.478 -13.912 1.00 85.06 286 ASP A O 1
ATOM 2353 N N . TYR A 1 287 ? 12.816 -19.064 -15.472 1.00 88.50 287 TYR A N 1
ATOM 2354 C CA . TYR A 1 287 ? 13.419 -20.403 -15.487 1.00 88.50 287 TYR A CA 1
ATOM 2355 C C . TYR A 1 287 ? 14.452 -20.619 -14.366 1.00 88.50 287 TYR A C 1
ATOM 2357 O O . TYR A 1 287 ? 15.251 -21.547 -14.443 1.00 88.50 287 TYR A O 1
ATOM 2365 N N . GLU A 1 288 ? 14.467 -19.779 -13.326 1.00 81.94 288 GLU A N 1
ATOM 2366 C CA . GLU A 1 288 ? 15.424 -19.891 -12.211 1.00 81.94 288 GLU A CA 1
ATOM 2367 C C . GLU A 1 288 ? 15.287 -21.229 -11.475 1.00 81.94 288 GLU A C 1
ATOM 2369 O O . GLU A 1 288 ? 16.285 -21.828 -11.078 1.00 81.94 288 GLU A O 1
ATOM 2374 N N . THR A 1 289 ? 14.055 -21.729 -11.356 1.00 84.75 289 THR A N 1
ATOM 2375 C CA . THR A 1 289 ? 13.751 -23.035 -10.770 1.00 84.75 289 THR A CA 1
ATOM 2376 C C . THR A 1 289 ? 13.709 -24.154 -11.803 1.00 84.75 289 THR A C 1
ATOM 2378 O O . THR A 1 289 ? 13.618 -25.309 -11.404 1.00 84.75 289 THR A O 1
ATOM 2381 N N . ALA A 1 290 ? 13.808 -23.887 -13.105 1.00 90.19 290 ALA A N 1
ATOM 2382 C CA . ALA A 1 290 ? 13.746 -24.949 -14.105 1.00 90.19 290 ALA A CA 1
ATOM 2383 C C . ALA A 1 290 ? 14.974 -25.866 -14.005 1.00 90.19 290 ALA A C 1
ATOM 2385 O O . ALA A 1 290 ? 16.064 -25.412 -13.671 1.00 90.19 290 ALA A O 1
ATOM 2386 N N . GLU A 1 291 ? 14.828 -27.162 -14.279 1.00 89.00 291 GLU A N 1
ATOM 2387 C CA . GLU A 1 291 ? 15.942 -28.119 -14.231 1.00 89.00 291 GLU A CA 1
ATOM 2388 C C . GLU A 1 291 ? 15.705 -29.315 -15.159 1.00 89.00 291 GLU A C 1
ATOM 2390 O O . GLU A 1 291 ? 14.566 -29.699 -15.423 1.00 89.00 291 GLU A O 1
ATOM 2395 N N . CYS A 1 292 ? 16.795 -29.891 -15.675 1.00 91.50 292 CYS A N 1
ATOM 2396 C CA . CYS A 1 292 ? 16.758 -31.094 -16.500 1.00 91.50 292 CYS A CA 1
ATOM 2397 C C . CYS A 1 292 ? 16.903 -32.348 -15.626 1.00 91.50 292 CYS A C 1
ATOM 2399 O O . CYS A 1 292 ? 17.885 -32.485 -14.897 1.00 91.50 292 CYS A O 1
ATOM 2401 N N . PHE A 1 293 ? 15.949 -33.274 -15.726 1.00 90.69 293 PHE A N 1
ATOM 2402 C CA . PHE A 1 293 ? 15.876 -34.472 -14.891 1.00 90.69 293 PHE A CA 1
ATOM 2403 C C . PHE A 1 293 ? 16.168 -35.754 -15.685 1.00 90.69 293 PHE A C 1
ATOM 2405 O O . PHE A 1 293 ? 15.565 -36.006 -16.734 1.00 90.69 293 PHE A O 1
ATOM 2412 N N . PRO A 1 294 ? 17.061 -36.631 -15.194 1.00 89.00 294 PRO A N 1
ATOM 2413 C CA . PRO A 1 294 ? 17.211 -37.971 -15.746 1.00 89.00 294 PRO A CA 1
ATOM 2414 C C . PRO A 1 294 ? 15.943 -38.828 -15.548 1.00 89.00 294 PRO A C 1
ATOM 2416 O O . PRO A 1 294 ? 15.166 -38.588 -14.623 1.00 89.00 294 PRO A O 1
ATOM 2419 N N . PRO A 1 295 ? 15.735 -39.881 -16.363 1.00 86.38 295 PRO A N 1
ATOM 2420 C CA . PRO A 1 295 ? 14.584 -40.770 -16.217 1.00 86.38 295 PRO A CA 1
ATOM 2421 C C . PRO A 1 295 ? 14.525 -41.417 -14.832 1.00 86.38 295 PRO A C 1
ATOM 2423 O O . PRO A 1 295 ? 15.520 -41.970 -14.364 1.00 86.38 295 PRO A O 1
ATOM 2426 N N . GLY A 1 296 ? 13.347 -41.387 -14.207 1.00 82.06 296 GLY A N 1
ATOM 2427 C CA . GLY A 1 296 ? 13.102 -42.016 -12.905 1.00 82.06 296 GLY A CA 1
ATOM 2428 C C . GLY A 1 296 ? 13.693 -41.273 -11.704 1.00 82.06 296 GLY A C 1
ATOM 2429 O O . GLY A 1 296 ? 13.625 -41.792 -10.592 1.00 82.06 296 GLY A O 1
ATOM 2430 N N . VAL A 1 297 ? 14.263 -40.079 -11.902 1.00 87.00 297 VAL A N 1
ATOM 2431 C CA . VAL A 1 297 ? 14.774 -39.233 -10.818 1.00 87.00 297 VAL A CA 1
ATOM 2432 C C . VAL A 1 297 ? 13.719 -38.193 -10.450 1.00 87.00 297 VAL A C 1
ATOM 2434 O O . VAL A 1 297 ? 13.350 -37.361 -11.275 1.00 87.00 297 VAL A O 1
ATOM 2437 N N . GLY A 1 298 ? 13.236 -38.257 -9.209 1.00 85.69 298 GLY A N 1
ATOM 2438 C CA . GLY A 1 298 ? 12.336 -37.255 -8.637 1.00 85.69 298 GLY A CA 1
ATOM 2439 C C . GLY A 1 298 ? 13.081 -36.054 -8.050 1.00 85.69 298 GLY A C 1
ATOM 2440 O O . GLY A 1 298 ? 14.302 -36.073 -7.891 1.00 85.69 298 GLY A O 1
ATOM 2441 N N . THR A 1 299 ? 12.334 -35.016 -7.690 1.00 87.38 299 THR A N 1
ATOM 2442 C CA . THR A 1 299 ? 12.838 -33.826 -6.992 1.00 87.38 299 THR A CA 1
ATOM 2443 C C . THR A 1 299 ? 12.318 -33.780 -5.553 1.00 87.38 299 THR A C 1
ATOM 2445 O O . THR A 1 299 ? 11.330 -34.433 -5.235 1.00 87.38 299 THR A O 1
ATOM 2448 N N . VAL A 1 300 ? 12.993 -33.034 -4.676 1.00 83.88 300 VAL A N 1
ATOM 2449 C CA . VAL A 1 300 ? 12.577 -32.776 -3.286 1.00 83.88 300 VAL A CA 1
ATOM 2450 C C . VAL A 1 300 ? 12.618 -31.275 -3.020 1.00 83.88 300 VAL A C 1
ATOM 2452 O O . VAL A 1 300 ? 13.449 -30.578 -3.591 1.00 83.88 300 VAL A O 1
ATOM 2455 N N . GLY A 1 301 ? 11.765 -30.783 -2.127 1.00 77.12 301 GLY A N 1
ATOM 2456 C CA . GLY A 1 301 ? 11.614 -29.364 -1.803 1.00 77.12 301 GLY A CA 1
ATOM 2457 C C . GLY A 1 301 ? 10.284 -28.791 -2.283 1.00 77.12 301 GLY A C 1
ATOM 2458 O O . GLY A 1 301 ? 9.509 -29.471 -2.952 1.00 77.12 301 GLY A O 1
ATOM 2459 N N . PHE A 1 302 ? 10.019 -27.540 -1.922 1.00 75.69 302 PHE A N 1
ATOM 2460 C CA . PHE A 1 302 ? 8.829 -26.800 -2.337 1.00 75.69 302 PHE A CA 1
ATOM 2461 C C . PHE A 1 302 ? 9.258 -25.749 -3.356 1.00 75.69 302 PHE A C 1
ATOM 2463 O O . PHE A 1 302 ? 9.996 -24.823 -3.020 1.00 75.69 302 PHE A O 1
ATOM 2470 N N . TYR A 1 303 ? 8.842 -25.929 -4.608 1.00 73.81 303 TYR A N 1
ATOM 2471 C CA . TYR A 1 303 ? 9.235 -25.067 -5.718 1.00 73.81 303 TYR A CA 1
ATOM 2472 C C . TYR A 1 303 ? 8.031 -24.328 -6.293 1.00 73.81 303 TYR A C 1
ATOM 2474 O O . TYR A 1 303 ? 6.942 -24.884 -6.433 1.00 73.81 303 TYR A O 1
ATOM 2482 N N . GLY A 1 304 ? 8.265 -23.068 -6.648 1.00 64.00 304 GLY A N 1
ATOM 2483 C CA . GLY A 1 304 ? 7.271 -22.198 -7.255 1.00 64.00 304 GLY A CA 1
ATOM 2484 C C . GLY A 1 304 ? 6.254 -21.620 -6.277 1.00 64.00 304 GLY A C 1
ATOM 2485 O O . GLY A 1 304 ? 6.379 -21.748 -5.057 1.00 64.00 304 GLY A O 1
ATOM 2486 N N . GLN A 1 305 ? 5.273 -20.908 -6.826 1.00 66.56 305 GLN A N 1
ATOM 2487 C CA . GLN A 1 305 ? 4.325 -20.107 -6.037 1.00 66.56 305 GLN A CA 1
ATOM 2488 C C . GLN A 1 305 ? 3.083 -20.887 -5.591 1.00 66.56 305 GLN A C 1
ATOM 2490 O O . GLN A 1 305 ? 2.421 -20.505 -4.630 1.00 66.56 305 GLN A O 1
ATOM 2495 N N . VAL A 1 306 ? 2.777 -21.992 -6.272 1.00 64.69 306 VAL A N 1
ATOM 2496 C CA . VAL A 1 306 ? 1.709 -22.929 -5.903 1.00 64.69 306 VAL A CA 1
ATOM 2497 C C . VAL A 1 306 ? 2.360 -24.077 -5.137 1.00 64.69 306 VAL A C 1
ATOM 2499 O O . VAL A 1 306 ? 2.961 -24.961 -5.745 1.00 64.69 306 VAL A O 1
ATOM 2502 N N . GLN A 1 307 ? 2.303 -23.999 -3.807 1.00 65.56 307 GLN A N 1
ATOM 2503 C CA . GLN A 1 307 ? 3.000 -24.908 -2.884 1.00 65.56 307 GLN A CA 1
ATOM 2504 C C . GLN A 1 307 ? 2.056 -25.869 -2.146 1.00 65.56 307 GLN A C 1
ATOM 2506 O O . GLN A 1 307 ? 2.514 -26.732 -1.406 1.00 65.56 307 GLN A O 1
ATOM 2511 N N . ASP A 1 308 ? 0.745 -25.759 -2.366 1.00 63.94 308 ASP A N 1
ATOM 2512 C CA . ASP A 1 308 ? -0.307 -26.618 -1.800 1.00 63.94 308 ASP A CA 1
ATOM 2513 C C . ASP A 1 308 ? -0.442 -27.964 -2.543 1.00 63.94 308 ASP A C 1
ATOM 2515 O O . ASP A 1 308 ? -1.525 -28.544 -2.632 1.00 63.94 308 ASP A O 1
ATOM 2519 N N . ILE A 1 309 ? 0.660 -28.450 -3.114 1.00 73.00 309 ILE A N 1
ATOM 2520 C CA . ILE A 1 309 ? 0.702 -29.633 -3.973 1.00 73.00 309 ILE A CA 1
ATOM 2521 C C . ILE A 1 309 ? 0.962 -30.866 -3.092 1.00 73.00 309 ILE A C 1
ATOM 2523 O O . ILE A 1 309 ? 2.023 -30.927 -2.468 1.00 73.00 309 ILE A O 1
ATOM 2527 N N . PRO A 1 310 ? 0.033 -31.844 -3.019 1.00 68.38 310 PRO A N 1
ATOM 2528 C CA . PRO A 1 310 ? 0.072 -32.917 -2.017 1.00 68.38 310 PRO A CA 1
ATOM 2529 C C . PRO A 1 310 ? 1.350 -33.763 -2.010 1.00 68.38 310 PRO A C 1
ATOM 2531 O O . PRO A 1 310 ? 1.749 -34.282 -0.969 1.00 68.38 310 PRO A O 1
ATOM 2534 N N . GLU A 1 311 ? 1.977 -33.939 -3.171 1.00 74.00 311 GLU A N 1
ATOM 2535 C CA . GLU A 1 311 ? 3.196 -34.726 -3.339 1.00 74.00 311 GLU A CA 1
ATOM 2536 C C . GLU A 1 311 ? 4.493 -33.973 -2.996 1.00 74.00 311 GLU A C 1
ATOM 2538 O O . GLU A 1 311 ? 5.539 -34.617 -2.880 1.00 74.00 311 GLU A O 1
ATOM 2543 N N . MET A 1 312 ? 4.461 -32.644 -2.812 1.00 79.06 312 MET A N 1
ATOM 2544 C CA . MET A 1 312 ? 5.664 -31.887 -2.454 1.00 79.06 312 MET A CA 1
ATOM 2545 C C . MET A 1 312 ? 6.198 -32.310 -1.087 1.00 79.06 312 MET A C 1
ATOM 2547 O O . MET A 1 312 ? 5.484 -32.364 -0.087 1.00 79.06 312 MET A O 1
ATOM 2551 N N . SER A 1 313 ? 7.498 -32.581 -1.029 1.00 73.75 313 SER A N 1
ATOM 2552 C CA . SER A 1 313 ? 8.159 -32.995 0.202 1.00 73.75 313 SER A CA 1
ATOM 2553 C C . SER A 1 313 ? 9.635 -32.633 0.185 1.00 73.75 313 SER A C 1
ATOM 2555 O O . SER A 1 313 ? 10.310 -32.772 -0.833 1.00 73.75 313 SER A O 1
ATOM 2557 N N . PHE A 1 314 ? 10.167 -32.215 1.334 1.00 77.19 314 PHE A N 1
ATOM 2558 C CA . PHE A 1 314 ? 11.609 -32.019 1.518 1.00 77.19 314 PHE A CA 1
ATOM 2559 C C . PHE A 1 314 ? 12.396 -33.335 1.576 1.00 77.19 314 PHE A C 1
ATOM 2561 O O . PHE A 1 314 ? 13.619 -33.319 1.453 1.00 77.19 314 PHE A O 1
ATOM 2568 N N . THR A 1 315 ? 11.726 -34.467 1.801 1.00 77.19 315 THR A N 1
ATOM 2569 C CA . THR A 1 315 ? 12.385 -35.749 2.101 1.00 77.19 315 THR A CA 1
ATOM 2570 C C . THR A 1 315 ? 11.987 -36.875 1.158 1.00 77.19 315 THR A C 1
ATOM 2572 O O . THR A 1 315 ? 12.763 -37.813 0.983 1.00 77.19 315 THR A O 1
ATOM 2575 N N . VAL A 1 316 ? 10.808 -36.791 0.541 1.00 82.75 316 VAL A N 1
ATOM 2576 C CA . VAL A 1 316 ? 10.287 -37.807 -0.375 1.00 82.75 316 VAL A CA 1
ATOM 2577 C C . VAL A 1 316 ? 10.376 -37.275 -1.805 1.00 82.75 316 VAL A C 1
ATOM 2579 O O . VAL A 1 316 ? 9.720 -36.281 -2.108 1.00 82.75 316 VAL A O 1
ATOM 2582 N N . PRO A 1 317 ? 11.175 -37.903 -2.688 1.00 86.62 317 PRO A N 1
ATOM 2583 C CA . PRO A 1 317 ? 11.236 -37.495 -4.083 1.00 86.62 317 PRO A CA 1
ATOM 2584 C C . PRO A 1 317 ? 9.880 -37.648 -4.773 1.00 86.62 317 PRO A C 1
ATOM 2586 O O . PRO A 1 317 ? 9.264 -38.711 -4.697 1.00 86.62 317 PRO A O 1
ATOM 2589 N N . TYR A 1 318 ? 9.452 -36.613 -5.487 1.00 88.56 318 TYR A N 1
ATOM 2590 C CA . TYR A 1 318 ? 8.232 -36.599 -6.293 1.00 88.56 318 TYR A CA 1
ATOM 2591 C C . TYR A 1 318 ? 8.545 -36.254 -7.754 1.00 88.56 318 TYR A C 1
ATOM 2593 O O . TYR A 1 318 ? 9.653 -35.829 -8.086 1.00 88.56 318 TYR A O 1
ATOM 2601 N N . ASP A 1 319 ? 7.587 -36.486 -8.652 1.00 91.50 319 ASP A N 1
ATOM 2602 C CA . ASP A 1 319 ? 7.769 -36.275 -10.090 1.00 91.50 319 ASP A CA 1
ATOM 2603 C C . ASP A 1 319 ? 7.705 -34.767 -10.436 1.00 91.50 319 ASP A C 1
ATOM 2605 O O . ASP A 1 319 ? 6.634 -34.159 -10.328 1.00 91.50 319 ASP A O 1
ATOM 2609 N N . PRO A 1 320 ? 8.819 -34.143 -10.872 1.00 91.69 320 PRO A N 1
ATOM 2610 C CA . PRO A 1 320 ? 8.858 -32.713 -11.172 1.00 91.69 320 PRO A CA 1
ATOM 2611 C C . PRO A 1 320 ? 8.053 -32.340 -12.429 1.00 91.69 320 PRO A C 1
ATOM 2613 O O . PRO A 1 320 ? 7.659 -31.188 -12.587 1.00 91.69 320 PRO A O 1
ATOM 2616 N N . PHE A 1 321 ? 7.770 -33.292 -13.318 1.00 94.00 321 PHE A N 1
ATOM 2617 C CA . PHE A 1 321 ? 6.949 -33.057 -14.505 1.00 94.00 321 PHE A CA 1
ATOM 2618 C C . PHE A 1 321 ? 5.462 -33.037 -14.142 1.00 94.00 321 PHE A C 1
ATOM 2620 O O . PHE A 1 321 ? 4.695 -32.227 -14.662 1.00 94.00 321 PHE A O 1
ATOM 2627 N N . LYS A 1 322 ? 5.039 -33.894 -13.204 1.00 92.44 322 LYS A N 1
ATOM 2628 C CA . LYS A 1 322 ? 3.670 -33.869 -12.657 1.00 92.44 322 LYS A CA 1
ATOM 2629 C C . LYS A 1 322 ? 3.400 -32.605 -11.851 1.00 92.44 322 LYS A C 1
ATOM 2631 O O . LYS A 1 322 ? 2.293 -32.078 -11.946 1.00 92.44 322 LYS A O 1
ATOM 2636 N N . LEU A 1 323 ? 4.423 -32.088 -11.170 1.00 90.50 323 LEU A N 1
ATOM 2637 C CA . LEU A 1 323 ? 4.383 -30.776 -10.534 1.00 90.50 323 LEU A CA 1
ATOM 2638 C C . LEU A 1 323 ? 3.962 -29.678 -11.532 1.00 90.50 323 LEU A C 1
ATOM 2640 O O . LEU A 1 323 ? 2.974 -28.988 -11.282 1.00 90.50 323 LEU A O 1
ATOM 2644 N N . ASP A 1 324 ? 4.628 -29.561 -12.688 1.00 93.06 324 ASP A N 1
ATOM 2645 C CA . ASP A 1 324 ? 4.261 -28.564 -13.712 1.00 93.06 324 ASP A CA 1
ATOM 2646 C C . ASP A 1 324 ? 2.803 -28.718 -14.181 1.00 93.06 324 ASP A C 1
ATOM 2648 O O . ASP A 1 324 ? 2.081 -27.733 -14.354 1.00 93.06 324 ASP A O 1
ATOM 2652 N N . VAL A 1 325 ? 2.349 -29.964 -14.369 1.00 92.25 325 VAL A N 1
ATOM 2653 C CA . VAL A 1 325 ? 0.972 -30.267 -14.792 1.00 92.25 325 VAL A CA 1
ATOM 2654 C C . VAL A 1 325 ? -0.041 -29.840 -13.729 1.00 92.25 325 VAL A C 1
ATOM 2656 O O . VAL A 1 325 ? -1.078 -29.269 -14.072 1.00 92.25 325 VAL A O 1
ATOM 2659 N N . TYR A 1 326 ? 0.243 -30.078 -12.447 1.00 88.88 326 TYR A N 1
ATOM 2660 C CA . TYR A 1 326 ? -0.627 -29.649 -11.352 1.00 88.88 326 TYR A CA 1
ATOM 2661 C C . TYR A 1 326 ? -0.692 -28.119 -11.250 1.00 88.88 326 TYR A C 1
ATOM 2663 O O . TYR A 1 326 ? -1.777 -27.552 -11.083 1.00 88.88 326 TYR A O 1
ATOM 2671 N N . GLN A 1 327 ? 0.447 -27.434 -11.391 1.00 86.38 327 GLN A N 1
ATOM 2672 C CA . GLN A 1 327 ? 0.517 -25.968 -11.363 1.00 86.38 327 GLN A CA 1
ATOM 2673 C C . GLN A 1 327 ? -0.289 -25.346 -12.515 1.00 86.38 327 GLN A C 1
ATOM 2675 O O . GLN A 1 327 ? -1.082 -24.425 -12.290 1.00 86.38 327 GLN A O 1
ATOM 2680 N N . LEU A 1 328 ? -0.199 -25.919 -13.721 1.00 88.00 328 LEU A N 1
ATOM 2681 C CA . LEU A 1 328 ? -1.050 -25.531 -14.847 1.00 88.00 328 LEU A CA 1
ATOM 2682 C C . LEU A 1 328 ? -2.537 -25.838 -14.584 1.00 88.00 328 LEU A C 1
ATOM 2684 O O . LEU A 1 328 ? -3.405 -25.015 -14.878 1.00 88.00 328 LEU A O 1
ATOM 2688 N N . GLY A 1 329 ? -2.855 -27.001 -14.008 1.00 83.88 329 GLY A N 1
ATOM 2689 C CA . GLY A 1 329 ? -4.225 -27.373 -13.640 1.00 83.88 329 GLY A CA 1
ATOM 2690 C C . GLY A 1 329 ? -4.847 -26.410 -12.624 1.00 83.88 329 GLY A C 1
ATOM 2691 O O . GLY A 1 329 ? -6.017 -26.041 -12.744 1.00 83.88 329 GLY A O 1
ATOM 2692 N N . SER A 1 330 ? -4.044 -25.926 -11.677 1.00 79.06 330 SER A N 1
ATOM 2693 C CA . SER A 1 330 ? -4.446 -24.900 -10.712 1.00 79.06 330 SER A CA 1
ATOM 2694 C C . SER A 1 330 ? -4.787 -23.578 -11.399 1.00 79.06 330 SER A C 1
ATOM 2696 O O . SER A 1 330 ? -5.807 -22.979 -11.071 1.00 79.06 330 SER A O 1
ATOM 2698 N N . LEU A 1 331 ? -4.028 -23.161 -12.421 1.00 79.44 331 LEU A N 1
ATOM 2699 C CA . LEU A 1 331 ? -4.400 -22.009 -13.251 1.00 79.44 331 LEU A CA 1
ATOM 2700 C C . LEU A 1 331 ? -5.754 -22.211 -13.948 1.00 79.44 331 LEU A C 1
ATOM 2702 O O . LEU A 1 331 ? -6.579 -21.300 -13.952 1.00 79.44 331 LEU A O 1
ATOM 2706 N N . ILE A 1 332 ? -5.993 -23.382 -14.545 1.00 80.06 332 ILE A N 1
ATOM 2707 C CA . ILE A 1 332 ? -7.266 -23.671 -15.227 1.00 80.06 332 ILE A CA 1
ATOM 2708 C C . ILE A 1 332 ? -8.428 -23.593 -14.231 1.00 80.06 332 ILE A C 1
ATOM 2710 O O . ILE A 1 332 ? -9.474 -23.026 -14.543 1.00 80.06 332 ILE A O 1
ATOM 2714 N N . ARG A 1 333 ? -8.228 -24.092 -13.008 1.00 73.94 333 ARG A N 1
ATOM 2715 C CA . ARG A 1 333 ? -9.196 -23.956 -11.918 1.00 73.94 333 ARG A CA 1
ATOM 2716 C C . ARG A 1 333 ? -9.476 -22.485 -11.595 1.00 73.94 333 ARG A C 1
ATOM 2718 O O . ARG A 1 333 ? -10.644 -22.118 -11.527 1.00 73.94 333 ARG A O 1
ATOM 2725 N N . GLU A 1 334 ? -8.451 -21.640 -11.469 1.00 69.06 334 GLU A N 1
ATOM 2726 C CA . GLU A 1 334 ? -8.631 -20.193 -11.248 1.00 69.06 334 GLU A CA 1
ATOM 2727 C C . GLU A 1 334 ? -9.359 -19.494 -12.410 1.00 69.06 334 GLU A C 1
ATOM 2729 O O . GLU A 1 334 ? -10.193 -18.627 -12.171 1.00 69.06 334 GLU A O 1
ATOM 2734 N N . LEU A 1 335 ? -9.121 -19.899 -13.663 1.00 67.69 335 LEU A N 1
ATOM 2735 C CA . LEU A 1 335 ? -9.832 -19.361 -14.835 1.00 67.69 335 LEU A CA 1
ATOM 2736 C C . LEU A 1 335 ? -11.328 -19.706 -14.847 1.00 67.69 335 LEU A C 1
ATOM 2738 O O . LEU A 1 335 ? -12.129 -18.960 -15.411 1.00 67.69 335 LEU A O 1
ATOM 2742 N N . ILE A 1 336 ? -11.697 -20.854 -14.275 1.00 63.84 336 ILE A N 1
ATOM 2743 C CA . ILE A 1 336 ? -13.077 -21.358 -14.249 1.00 63.84 336 ILE A CA 1
ATOM 2744 C C . ILE A 1 336 ? -13.812 -20.912 -12.977 1.00 63.84 336 ILE A C 1
ATOM 2746 O O . ILE A 1 336 ? -15.047 -20.860 -12.976 1.00 63.84 336 ILE A O 1
ATOM 2750 N N . LYS A 1 337 ? -13.086 -20.546 -11.911 1.00 55.81 337 LYS A N 1
ATOM 2751 C CA . LYS A 1 337 ? -13.666 -19.958 -10.700 1.00 55.81 337 LYS A CA 1
ATOM 2752 C C . LYS A 1 337 ? -14.441 -18.696 -11.072 1.00 55.81 337 LYS A C 1
ATOM 2754 O O . LYS A 1 337 ? -13.888 -17.659 -11.426 1.00 55.81 337 LYS A O 1
ATOM 2759 N N . ARG A 1 338 ? -15.768 -18.795 -11.008 1.00 51.06 338 ARG A N 1
ATOM 2760 C CA . ARG A 1 338 ? -16.656 -17.644 -11.168 1.00 51.06 338 ARG A CA 1
ATOM 2761 C C . ARG A 1 338 ? -16.647 -16.852 -9.862 1.00 51.06 338 ARG A C 1
ATOM 2763 O O . ARG A 1 338 ? -16.664 -17.490 -8.809 1.00 51.06 338 ARG A O 1
ATOM 2770 N N . PRO A 1 339 ? -16.693 -15.507 -9.900 1.00 58.25 339 PRO A N 1
ATOM 2771 C CA . PRO A 1 339 ? -17.026 -14.741 -8.708 1.00 58.25 339 PRO A CA 1
ATOM 2772 C C . PRO A 1 339 ? -18.380 -15.250 -8.207 1.00 58.25 339 PRO A C 1
ATOM 2774 O O . PRO A 1 339 ? -19.394 -15.157 -8.899 1.00 58.25 339 PRO A O 1
ATOM 2777 N N . ASN A 1 340 ? -18.366 -15.889 -7.046 1.00 72.31 340 ASN A N 1
ATOM 2778 C CA . ASN A 1 340 ? -19.518 -16.549 -6.450 1.00 72.31 340 ASN A CA 1
ATOM 2779 C C . ASN A 1 340 ? -20.175 -15.677 -5.381 1.00 72.31 340 ASN A C 1
ATOM 2781 O O . ASN A 1 340 ? -21.030 -16.175 -4.667 1.00 72.31 340 ASN A O 1
ATOM 2785 N N . LEU A 1 341 ? -19.796 -14.402 -5.274 1.00 79.94 341 LEU A N 1
ATOM 2786 C CA . LEU A 1 341 ? -20.235 -13.487 -4.230 1.00 79.94 341 LEU A CA 1
ATOM 2787 C C . LEU A 1 341 ? -20.646 -12.143 -4.845 1.00 79.94 341 LEU A C 1
ATOM 2789 O O . LEU A 1 341 ? -19.898 -11.581 -5.647 1.00 79.94 341 LEU A O 1
ATOM 2793 N N . ILE A 1 342 ? -21.822 -11.633 -4.482 1.00 84.75 342 ILE A N 1
ATOM 2794 C CA . ILE 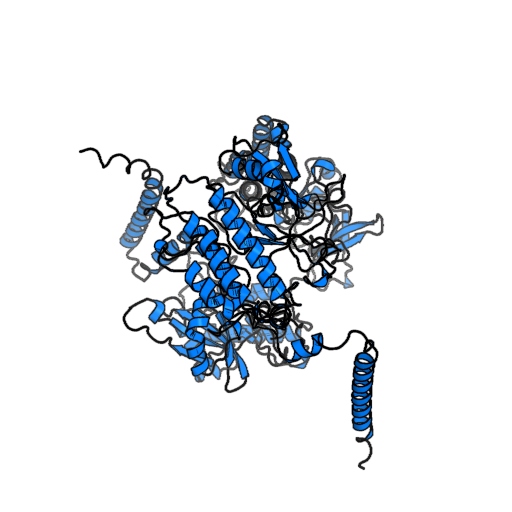A 1 342 ? -22.322 -10.319 -4.914 1.00 84.75 342 ILE A CA 1
ATOM 2795 C C . ILE A 1 342 ? -23.123 -9.660 -3.789 1.00 84.75 342 ILE A C 1
ATOM 2797 O O . ILE A 1 342 ? -23.854 -10.345 -3.076 1.00 84.75 342 ILE A O 1
ATOM 2801 N N . ASP A 1 343 ? -23.006 -8.346 -3.619 1.00 86.88 343 ASP A N 1
ATOM 2802 C CA . ASP A 1 343 ? -23.845 -7.577 -2.704 1.00 86.88 343 ASP A CA 1
ATOM 2803 C C . ASP A 1 343 ? -25.205 -7.229 -3.331 1.00 86.88 343 ASP A C 1
ATOM 2805 O O . ASP A 1 343 ? -25.360 -7.114 -4.547 1.00 86.88 343 ASP A O 1
ATOM 2809 N N . ALA A 1 344 ? -26.230 -7.082 -2.497 1.00 89.88 344 ALA A N 1
ATOM 2810 C CA . ALA A 1 344 ? -27.575 -6.723 -2.922 1.00 89.88 344 ALA A CA 1
ATOM 2811 C C . ALA A 1 344 ? -28.351 -6.006 -1.809 1.00 89.88 344 ALA A C 1
ATOM 2813 O O . ALA A 1 344 ? -27.976 -6.016 -0.636 1.00 89.88 344 ALA A O 1
ATOM 2814 N N . ILE A 1 345 ? -29.484 -5.409 -2.182 1.00 90.12 345 ILE A N 1
ATOM 2815 C CA . ILE A 1 345 ? -30.480 -4.893 -1.240 1.00 90.12 345 ILE A CA 1
ATOM 2816 C C . ILE A 1 345 ? -31.692 -5.813 -1.297 1.00 90.12 345 ILE A C 1
ATOM 2818 O O . ILE A 1 345 ? -32.317 -5.991 -2.346 1.00 90.12 345 ILE A O 1
ATOM 2822 N N . ARG A 1 346 ? -32.037 -6.403 -0.157 1.00 89.94 346 ARG A N 1
ATOM 2823 C CA . ARG A 1 346 ? -33.187 -7.285 -0.034 1.00 89.94 346 ARG A CA 1
ATOM 2824 C C . ARG A 1 346 ? -34.464 -6.450 0.042 1.00 89.94 346 ARG A C 1
ATOM 2826 O O . ARG A 1 346 ? -34.738 -5.794 1.038 1.00 89.94 346 ARG A O 1
ATOM 2833 N N . MET A 1 347 ? -35.280 -6.487 -1.010 1.00 91.00 347 MET A N 1
ATOM 2834 C CA . MET A 1 347 ? -36.436 -5.584 -1.152 1.00 91.00 347 MET A CA 1
ATOM 2835 C C . MET A 1 347 ? -37.524 -5.735 -0.077 1.00 91.00 347 MET A C 1
ATOM 2837 O O . MET A 1 347 ? -38.298 -4.802 0.116 1.00 91.00 347 MET A O 1
ATOM 2841 N N . LYS A 1 348 ? -37.611 -6.883 0.612 1.00 90.12 348 LYS A N 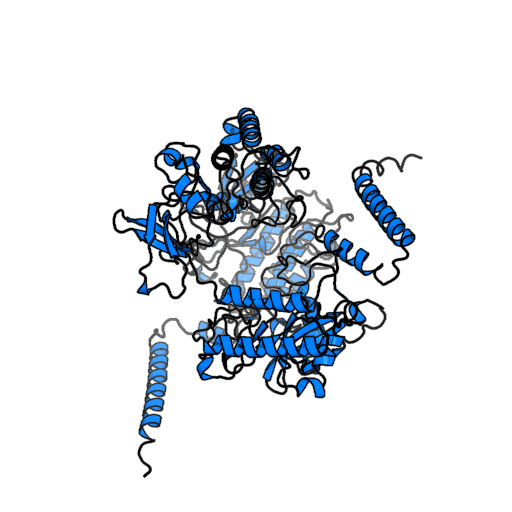1
ATOM 2842 C CA . LYS A 1 348 ? -38.666 -7.127 1.614 1.00 90.12 348 LYS A CA 1
ATOM 2843 C C . LYS A 1 348 ? -38.495 -6.304 2.893 1.00 90.12 348 LYS A C 1
ATOM 2845 O O . LYS A 1 348 ? -39.483 -6.025 3.560 1.00 90.12 348 LYS A O 1
ATOM 2850 N N . ASP A 1 349 ? -37.264 -5.925 3.222 1.00 88.38 349 ASP A N 1
ATOM 2851 C CA . ASP A 1 349 ? -36.915 -5.233 4.466 1.00 88.38 349 ASP A CA 1
ATOM 2852 C C . ASP A 1 349 ? -35.825 -4.161 4.306 1.00 88.38 349 ASP A C 1
ATOM 2854 O O . ASP A 1 349 ? -35.469 -3.496 5.273 1.00 88.38 349 ASP A O 1
ATOM 2858 N N . GLY A 1 350 ? -35.294 -3.970 3.096 1.00 87.25 350 GLY A N 1
ATOM 2859 C CA . GLY A 1 350 ? -34.233 -3.005 2.808 1.00 87.25 350 GLY A CA 1
ATOM 2860 C C . GLY A 1 350 ? -32.853 -3.422 3.324 1.00 87.25 350 GLY A C 1
ATOM 2861 O O . GLY A 1 350 ? -31.913 -2.634 3.221 1.00 87.25 350 GLY A O 1
ATOM 2862 N N . ALA A 1 351 ? -32.708 -4.641 3.857 1.00 88.56 351 ALA A N 1
ATOM 2863 C CA . ALA A 1 351 ? -31.449 -5.115 4.412 1.00 88.56 351 ALA A CA 1
ATOM 2864 C C . ALA A 1 351 ? -30.389 -5.269 3.315 1.00 88.56 351 ALA A C 1
ATOM 2866 O O . ALA A 1 351 ? -30.660 -5.806 2.236 1.00 88.56 351 ALA A O 1
ATOM 2867 N N . LYS A 1 352 ? -29.162 -4.832 3.603 1.00 90.75 352 LYS A N 1
ATOM 2868 C CA . LYS A 1 352 ? -28.016 -5.098 2.733 1.00 90.75 352 LYS A CA 1
ATOM 2869 C C . LYS A 1 352 ? -27.518 -6.508 2.972 1.00 90.75 352 LYS A C 1
ATOM 2871 O O . LYS A 1 352 ? -27.254 -6.905 4.107 1.00 90.75 352 LYS A O 1
ATOM 2876 N N . VAL A 1 353 ? -27.408 -7.257 1.891 1.00 93.56 353 VAL A N 1
ATOM 2877 C CA . VAL A 1 353 ? -27.097 -8.678 1.922 1.00 93.56 353 VAL A CA 1
ATOM 2878 C C . VAL A 1 353 ? -25.976 -8.988 0.956 1.00 93.56 353 VAL A C 1
ATOM 2880 O O . VAL A 1 353 ? -25.746 -8.264 -0.008 1.00 93.56 353 VAL A O 1
ATOM 2883 N N . VAL A 1 354 ? -25.308 -10.096 1.212 1.00 92.44 354 VAL A N 1
ATOM 2884 C CA . VAL A 1 354 ? -24.397 -10.730 0.277 1.00 92.44 354 VAL A CA 1
ATOM 2885 C C . VAL A 1 354 ? -25.027 -12.043 -0.165 1.00 92.44 354 VAL A C 1
ATOM 2887 O O . VAL A 1 354 ? -25.585 -12.790 0.640 1.00 92.44 354 VAL A O 1
ATOM 2890 N N . ILE A 1 355 ? -24.968 -12.303 -1.464 1.00 91.56 355 ILE A N 1
ATOM 2891 C CA . ILE A 1 355 ? -25.486 -13.505 -2.099 1.00 91.56 355 ILE A CA 1
ATOM 2892 C C . ILE A 1 355 ? -24.286 -14.342 -2.532 1.00 91.56 355 ILE A C 1
ATOM 2894 O O . ILE A 1 355 ? -23.539 -13.938 -3.426 1.00 91.56 355 ILE A O 1
ATOM 2898 N N . LYS A 1 356 ? -24.103 -15.501 -1.891 1.00 88.25 356 LYS A N 1
ATOM 2899 C CA . LYS A 1 356 ? -23.049 -16.468 -2.214 1.00 88.25 356 LYS A CA 1
ATOM 2900 C C . LYS A 1 356 ? -23.633 -17.638 -2.998 1.00 88.25 356 LYS A C 1
ATOM 2902 O O . LYS A 1 356 ? -24.556 -18.293 -2.524 1.00 88.25 356 LYS A O 1
ATOM 2907 N N . ARG A 1 357 ? -23.105 -17.930 -4.185 1.00 85.50 357 ARG A N 1
ATOM 2908 C CA . ARG A 1 357 ? -23.410 -19.160 -4.923 1.00 85.50 357 ARG A CA 1
ATOM 2909 C C . ARG A 1 357 ? -22.549 -20.299 -4.382 1.00 85.50 357 ARG A C 1
ATOM 2911 O O . ARG A 1 357 ? -21.327 -20.179 -4.378 1.00 85.50 357 ARG A O 1
ATOM 2918 N N . VAL A 1 358 ? -23.195 -21.397 -4.007 1.00 79.88 358 VAL A N 1
ATOM 2919 C CA . VAL A 1 358 ? -22.559 -22.618 -3.490 1.00 79.88 358 VAL A CA 1
ATOM 2920 C C . VAL A 1 358 ? -23.069 -23.846 -4.244 1.00 79.88 358 VAL A C 1
ATOM 2922 O O . VAL A 1 358 ? -24.180 -23.840 -4.783 1.00 79.88 358 VAL A O 1
ATOM 2925 N N . ILE A 1 359 ? -22.251 -24.890 -4.303 1.00 76.00 359 ILE A N 1
ATOM 2926 C CA . ILE A 1 359 ? -22.541 -26.186 -4.913 1.00 76.00 359 ILE A CA 1
ATOM 2927 C C . ILE A 1 359 ? -22.689 -27.208 -3.783 1.00 76.00 359 ILE A C 1
ATOM 2929 O O . ILE A 1 359 ? -21.720 -27.522 -3.098 1.00 76.00 359 ILE A O 1
ATOM 2933 N N . LEU A 1 360 ? -23.890 -27.769 -3.618 1.00 72.44 360 LEU A N 1
ATOM 2934 C CA . LEU A 1 360 ? -24.239 -28.637 -2.480 1.00 72.44 360 LEU A CA 1
ATOM 2935 C C . LEU A 1 360 ? -23.394 -29.919 -2.377 1.00 72.44 360 LEU A C 1
ATOM 2937 O O . LEU A 1 360 ? -23.323 -30.518 -1.311 1.00 72.44 360 LEU A O 1
ATOM 2941 N N . GLU A 1 361 ? -22.783 -30.358 -3.478 1.00 66.19 361 GLU A N 1
ATOM 2942 C CA . GLU A 1 361 ? -21.926 -31.552 -3.514 1.00 66.19 361 GLU A CA 1
ATOM 2943 C C . GLU A 1 361 ? -20.531 -31.332 -2.914 1.00 66.19 361 GLU A C 1
ATOM 2945 O O . GLU A 1 361 ? -19.881 -32.304 -2.534 1.00 66.19 361 GLU A O 1
ATOM 2950 N N . TYR A 1 362 ? -20.052 -30.086 -2.874 1.00 62.16 362 TYR A N 1
ATOM 2951 C CA . TYR A 1 362 ? -18.687 -29.753 -2.445 1.00 62.16 362 TYR A CA 1
ATOM 2952 C C . TYR A 1 362 ? -18.651 -28.845 -1.229 1.00 62.16 362 TYR A C 1
ATOM 2954 O O . TYR A 1 362 ? -17.726 -28.939 -0.427 1.00 62.16 362 TYR A O 1
ATOM 2962 N N . ASP A 1 363 ? -19.653 -27.986 -1.098 1.00 68.06 363 ASP A N 1
ATOM 2963 C CA . ASP A 1 363 ? -19.720 -27.018 -0.023 1.00 68.06 363 ASP A CA 1
ATOM 2964 C C . ASP A 1 363 ? -20.507 -27.628 1.141 1.00 68.06 363 ASP A C 1
ATOM 2966 O O . ASP A 1 363 ? -21.615 -28.141 0.961 1.00 68.06 363 ASP A O 1
ATOM 2970 N N . ASN A 1 364 ? -19.960 -27.538 2.357 1.00 70.94 364 ASN A N 1
ATOM 2971 C CA . ASN A 1 364 ? -20.577 -28.050 3.588 1.00 70.94 364 ASN A CA 1
ATOM 2972 C C . ASN A 1 364 ? -21.763 -27.186 4.078 1.00 70.94 364 ASN A C 1
ATOM 2974 O O . ASN A 1 364 ? -21.884 -26.824 5.250 1.00 70.94 364 ASN A O 1
ATOM 2978 N N . VAL A 1 365 ? -22.698 -26.884 3.174 1.00 76.56 365 VAL A N 1
ATOM 2979 C CA . VAL A 1 365 ? -23.947 -26.151 3.432 1.00 76.56 365 VAL A CA 1
ATOM 2980 C C . VAL A 1 365 ? -24.792 -26.759 4.568 1.00 76.56 365 VAL A C 1
ATOM 2982 O O . VAL A 1 365 ? -25.368 -25.974 5.328 1.00 76.56 365 VAL A O 1
ATOM 2985 N N . PRO A 1 366 ? -24.861 -28.097 4.770 1.00 86.25 366 PRO A N 1
ATOM 2986 C CA . PRO A 1 366 ? -25.641 -28.679 5.864 1.00 86.25 366 PRO A CA 1
ATOM 2987 C C . PRO A 1 366 ? -25.232 -28.196 7.263 1.00 86.25 366 PRO A C 1
ATOM 2989 O O . PRO A 1 366 ? -26.105 -27.991 8.105 1.00 86.25 366 PRO A O 1
ATOM 2992 N N . ILE A 1 367 ? -23.937 -27.953 7.508 1.00 90.94 367 ILE A N 1
ATOM 2993 C CA . ILE A 1 367 ? -23.457 -27.426 8.797 1.00 90.94 367 ILE A CA 1
ATOM 2994 C C . ILE A 1 367 ? -24.009 -26.022 9.021 1.00 90.94 367 ILE A C 1
ATOM 2996 O O . ILE A 1 367 ? -24.594 -25.740 10.065 1.00 90.94 367 ILE A O 1
ATOM 3000 N N . LEU A 1 368 ? -23.887 -25.144 8.023 1.00 90.81 368 LEU A N 1
ATOM 3001 C CA . LEU A 1 368 ? -24.385 -23.776 8.142 1.00 90.81 368 LEU A CA 1
ATOM 3002 C C . LEU A 1 368 ? -25.915 -23.729 8.298 1.00 90.81 368 LEU A C 1
ATOM 3004 O O . LEU A 1 368 ? -26.426 -22.891 9.042 1.00 90.81 368 LEU A O 1
ATOM 3008 N N . GLN A 1 369 ? -26.651 -24.635 7.645 1.00 90.56 369 GLN A N 1
ATOM 3009 C CA . GLN A 1 369 ? -28.097 -24.789 7.839 1.00 90.56 369 GLN A CA 1
ATOM 3010 C C . GLN A 1 369 ? -28.439 -25.261 9.256 1.00 90.56 369 GLN A C 1
ATOM 3012 O O . GLN A 1 369 ? -29.336 -24.694 9.877 1.00 90.56 369 GLN A O 1
ATOM 3017 N N . TYR A 1 370 ? -27.711 -26.248 9.787 1.00 94.19 370 TYR A N 1
ATOM 3018 C CA . TYR A 1 370 ? -27.871 -26.720 11.162 1.00 94.19 370 TYR A CA 1
ATOM 3019 C C . TYR A 1 370 ? -27.653 -25.587 12.173 1.00 94.19 370 TYR A C 1
ATOM 3021 O O . TYR A 1 370 ? -28.510 -25.346 13.025 1.00 94.19 370 TYR A O 1
ATOM 3029 N N . LEU A 1 371 ? -26.566 -24.825 12.019 1.00 95.69 371 LEU A N 1
ATOM 3030 C CA . LEU A 1 371 ? -26.247 -23.664 12.858 1.00 95.69 371 LEU A CA 1
ATOM 3031 C C . LEU A 1 371 ? -27.287 -22.536 12.740 1.00 95.69 371 LEU A C 1
ATOM 3033 O O . LEU A 1 371 ? -27.397 -21.706 13.639 1.00 95.69 371 LEU A O 1
ATOM 3037 N N . ASN A 1 372 ? -28.076 -22.511 11.663 1.00 95.38 372 ASN A N 1
ATOM 3038 C CA . ASN A 1 372 ? -29.170 -21.564 11.451 1.00 95.38 372 ASN A CA 1
ATOM 3039 C C . ASN A 1 372 ? -30.569 -22.137 11.741 1.00 95.38 372 ASN A C 1
ATOM 3041 O O . ASN A 1 372 ? -31.568 -21.463 11.481 1.00 95.38 372 ASN A O 1
ATOM 3045 N N . SER A 1 373 ? -30.666 -23.341 12.312 1.00 95.19 373 SER A N 1
ATOM 3046 C CA . SER A 1 373 ? -31.941 -23.875 12.806 1.00 95.19 373 SER A CA 1
ATOM 3047 C C . SER A 1 373 ? -32.513 -23.001 13.935 1.00 95.19 373 SER A C 1
ATOM 3049 O O . SER A 1 373 ? -31.744 -22.369 14.671 1.00 95.19 373 SER A O 1
ATOM 3051 N N . PRO A 1 374 ? -33.850 -22.946 14.104 1.00 94.38 374 PRO A N 1
ATOM 3052 C CA . PRO A 1 374 ? -34.479 -22.171 15.174 1.00 94.38 374 PRO A CA 1
ATOM 3053 C C . PRO A 1 374 ? -33.907 -22.487 16.559 1.00 94.38 374 PRO A C 1
ATOM 3055 O O . PRO A 1 374 ? -33.706 -21.578 17.358 1.00 94.38 374 PRO A O 1
ATOM 3058 N N . GLU A 1 375 ? -33.595 -23.757 16.824 1.00 95.25 375 GLU A N 1
ATOM 3059 C CA . GLU A 1 375 ? -33.013 -24.225 18.079 1.00 95.25 375 GLU A CA 1
ATOM 3060 C C . GLU A 1 375 ? -31.602 -23.672 18.289 1.00 95.25 375 GLU A C 1
ATOM 3062 O O . GLU A 1 375 ? -31.311 -23.124 19.351 1.00 95.25 375 GLU A O 1
ATOM 3067 N N . MET A 1 376 ? -30.738 -23.764 17.273 1.00 96.12 376 MET A N 1
ATOM 3068 C CA . MET A 1 376 ? -29.352 -23.299 17.378 1.00 96.12 376 MET A CA 1
ATOM 3069 C C . MET A 1 376 ? -29.249 -21.773 17.420 1.00 96.12 376 MET A C 1
ATOM 3071 O O . MET A 1 376 ? -28.359 -21.239 18.076 1.00 96.12 376 MET A O 1
ATOM 3075 N N . ARG A 1 377 ? -30.151 -21.042 16.753 1.00 94.81 377 ARG A N 1
ATOM 3076 C CA . ARG A 1 377 ? -30.174 -19.567 16.776 1.00 94.81 377 ARG A CA 1
ATOM 3077 C C . ARG A 1 377 ? -30.639 -18.977 18.111 1.00 94.81 377 ARG A C 1
ATOM 3079 O O . ARG A 1 377 ? -30.462 -17.778 18.309 1.00 94.81 377 ARG A O 1
ATOM 3086 N N . MET A 1 378 ? -31.228 -19.778 19.006 1.00 94.19 378 MET A N 1
ATOM 3087 C CA . MET A 1 378 ? -31.588 -19.337 20.361 1.00 94.19 378 MET A CA 1
ATOM 3088 C C . MET A 1 378 ? -30.394 -19.303 21.327 1.00 94.19 378 MET A C 1
ATOM 3090 O O . MET A 1 378 ? -30.468 -18.592 22.328 1.00 94.19 378 MET A O 1
ATOM 3094 N N . ASP A 1 379 ? -29.313 -20.046 21.061 1.00 96.31 379 ASP A N 1
ATOM 3095 C CA . ASP A 1 379 ? -28.097 -19.977 21.880 1.00 96.31 379 ASP A CA 1
ATOM 3096 C C . ASP A 1 379 ? -27.316 -18.706 21.520 1.00 96.31 379 ASP A C 1
ATOM 3098 O O . ASP A 1 379 ? -26.850 -18.542 20.393 1.00 96.31 379 ASP A O 1
ATOM 3102 N N . SER A 1 380 ? -27.162 -17.795 22.482 1.00 93.06 380 SER A N 1
ATOM 3103 C CA . SER A 1 380 ? -26.480 -16.513 22.277 1.00 93.06 380 SER A CA 1
ATOM 3104 C C . SER A 1 380 ? -24.988 -16.646 21.968 1.00 93.06 380 SER A C 1
ATOM 3106 O O . SER A 1 380 ? -24.377 -15.671 21.548 1.00 93.06 380 SER A O 1
ATOM 3108 N N . ARG A 1 381 ? -24.390 -17.824 22.187 1.00 95.38 381 ARG A N 1
ATOM 3109 C CA . ARG A 1 381 ? -22.991 -18.115 21.837 1.00 95.38 381 ARG A CA 1
ATOM 3110 C C . ARG A 1 381 ? -22.830 -18.465 20.360 1.00 95.38 381 ARG A C 1
ATOM 3112 O O . ARG A 1 381 ? -21.709 -18.522 19.863 1.00 95.38 381 ARG A O 1
ATOM 3119 N N . ASN A 1 382 ? -23.928 -18.731 19.652 1.00 97.00 382 ASN A N 1
ATOM 3120 C CA . ASN A 1 382 ? -23.897 -19.090 18.244 1.00 97.00 382 ASN A CA 1
ATOM 3121 C C . ASN A 1 382 ? -23.602 -17.871 17.359 1.00 97.00 382 ASN A C 1
ATOM 3123 O O . ASN A 1 382 ? -24.501 -17.198 16.849 1.00 97.00 382 ASN A O 1
ATOM 3127 N N . ASN A 1 383 ? -22.313 -17.657 17.122 1.00 96.25 383 ASN A N 1
ATOM 3128 C CA . ASN A 1 383 ? -21.799 -16.594 16.266 1.00 96.25 383 ASN A CA 1
ATOM 3129 C C . ASN A 1 383 ? -21.646 -17.015 14.799 1.00 96.25 383 ASN A C 1
ATOM 3131 O O . ASN A 1 383 ? -20.936 -16.360 14.042 1.00 96.25 383 ASN A O 1
ATOM 3135 N N . ALA A 1 384 ? -22.310 -18.085 14.355 1.00 96.44 384 ALA A N 1
ATOM 3136 C CA . ALA A 1 384 ? -22.363 -18.407 12.934 1.00 96.44 384 ALA A CA 1
ATOM 3137 C C . ALA A 1 384 ? -23.106 -17.315 12.152 1.00 96.44 384 ALA A C 1
ATOM 3139 O O . ALA A 1 384 ? -24.113 -16.766 12.622 1.00 96.44 384 ALA A O 1
ATOM 3140 N N . VAL A 1 385 ? -22.632 -17.018 10.938 1.00 95.31 385 VAL A N 1
ATOM 3141 C CA . VAL A 1 385 ? -23.299 -16.065 10.043 1.00 95.31 385 VAL A CA 1
ATOM 3142 C C . VAL A 1 385 ? -24.783 -16.414 9.851 1.00 95.31 385 VAL A C 1
ATOM 3144 O O . VAL A 1 385 ? -25.112 -17.566 9.538 1.00 95.31 385 VAL A O 1
ATOM 3147 N N . PRO A 1 386 ? -25.699 -15.439 10.015 1.00 94.19 386 PRO A N 1
ATOM 3148 C CA . PRO A 1 386 ? -27.115 -15.660 9.780 1.00 94.19 386 PRO A CA 1
ATOM 3149 C C . PRO A 1 386 ? -27.392 -16.027 8.321 1.00 94.19 386 PRO A C 1
ATOM 3151 O O . PRO A 1 386 ? -27.082 -15.268 7.400 1.00 94.19 386 PRO A O 1
ATOM 3154 N N . LEU A 1 387 ? -28.036 -17.168 8.109 1.00 92.62 387 LEU A N 1
ATOM 3155 C CA . LEU A 1 387 ? -28.539 -17.584 6.810 1.00 92.62 387 LEU A CA 1
ATOM 3156 C C . LEU A 1 387 ? -29.964 -17.053 6.648 1.00 92.62 387 LEU A C 1
ATOM 3158 O O . LEU A 1 387 ? -30.917 -17.580 7.217 1.00 92.62 387 LEU A O 1
ATOM 3162 N N . LEU A 1 388 ? -30.100 -15.963 5.897 1.00 91.94 388 LEU A N 1
ATOM 3163 C CA . LEU A 1 388 ? -31.352 -15.225 5.776 1.00 91.94 388 LEU A CA 1
ATOM 3164 C C . LEU A 1 388 ? -32.333 -15.857 4.784 1.00 91.94 388 LEU A C 1
ATOM 3166 O O . LEU A 1 388 ? -33.545 -15.683 4.927 1.00 91.94 388 LEU A O 1
ATOM 3170 N N . GLU A 1 389 ? -31.810 -16.497 3.738 1.00 89.31 389 GLU A N 1
ATOM 3171 C CA . GLU A 1 389 ? -32.582 -17.184 2.703 1.00 89.31 389 GLU A CA 1
ATOM 3172 C C . GLU A 1 389 ? -31.680 -18.165 1.938 1.00 89.31 389 GLU A C 1
ATOM 3174 O O . GLU A 1 389 ? -30.494 -17.895 1.745 1.00 89.31 389 GLU A O 1
ATOM 3179 N N . VAL A 1 390 ? -32.240 -19.286 1.478 1.00 89.25 390 VAL A N 1
ATOM 3180 C CA . VAL A 1 390 ? -31.583 -20.214 0.546 1.00 89.25 390 VAL A CA 1
ATOM 3181 C C . VAL A 1 390 ? -32.440 -20.280 -0.705 1.00 89.25 390 VAL A C 1
ATOM 3183 O O . VAL A 1 390 ? -33.579 -20.742 -0.650 1.00 89.25 390 VAL A O 1
ATOM 3186 N N . ILE A 1 391 ? -31.909 -19.793 -1.821 1.00 88.56 391 ILE A N 1
ATOM 3187 C CA . ILE A 1 391 ? -32.640 -19.705 -3.084 1.00 88.56 391 ILE A CA 1
ATOM 3188 C C . ILE A 1 391 ? -32.119 -20.807 -4.017 1.00 88.56 391 ILE A C 1
ATOM 3190 O O . ILE A 1 391 ? -30.948 -20.757 -4.407 1.00 88.56 391 ILE A O 1
ATOM 3194 N N . PRO A 1 392 ? -32.943 -21.804 -4.387 1.00 84.69 392 PRO A N 1
ATOM 3195 C CA . PRO A 1 392 ? -32.556 -22.792 -5.387 1.00 84.69 392 PRO A CA 1
ATOM 3196 C C . PRO A 1 392 ? -32.423 -22.124 -6.760 1.00 84.69 392 PRO A C 1
ATOM 3198 O O . PRO A 1 392 ? -33.226 -21.256 -7.117 1.00 84.69 392 PRO A O 1
ATOM 3201 N N . LEU A 1 393 ? -31.408 -22.511 -7.535 1.00 78.06 393 LEU A N 1
ATOM 3202 C CA . LEU A 1 393 ? -31.292 -22.048 -8.915 1.00 78.06 393 LEU A CA 1
ATOM 3203 C C . LEU A 1 393 ? -32.269 -22.822 -9.821 1.00 78.06 393 LEU A C 1
ATOM 3205 O O . LEU A 1 393 ? -32.488 -24.008 -9.595 1.00 78.06 393 LEU A O 1
ATOM 3209 N N . PRO A 1 394 ? -32.873 -22.180 -10.840 1.00 72.94 394 PRO A N 1
ATOM 3210 C CA . PRO A 1 394 ? -33.719 -22.885 -11.799 1.00 72.94 394 PRO A CA 1
ATOM 3211 C C . PRO A 1 394 ? -32.906 -23.890 -12.626 1.00 72.94 394 PRO A C 1
ATOM 3213 O O . PRO A 1 394 ? -31.808 -23.548 -13.071 1.00 72.94 394 PRO A O 1
ATOM 3216 N N . ASP A 1 395 ? -33.495 -25.045 -12.955 1.00 63.94 395 ASP A N 1
ATOM 3217 C CA . ASP A 1 395 ? -32.888 -26.102 -13.791 1.00 63.94 395 ASP A CA 1
ATOM 3218 C C . ASP A 1 395 ? -32.318 -25.576 -15.124 1.00 63.94 395 ASP A C 1
ATOM 3220 O O . ASP A 1 395 ? -31.370 -26.118 -15.680 1.00 63.94 395 ASP A O 1
ATOM 3224 N N . THR A 1 396 ? -32.866 -24.475 -15.652 1.00 56.22 396 THR A N 1
ATOM 3225 C CA . THR A 1 396 ? -32.411 -23.837 -16.899 1.00 56.22 396 THR A CA 1
ATOM 3226 C C . THR A 1 396 ? -31.078 -23.086 -16.777 1.00 56.22 396 THR A C 1
ATOM 3228 O O . THR A 1 396 ? -30.528 -22.660 -17.791 1.00 56.22 396 THR A O 1
ATOM 3231 N N . VAL A 1 397 ? -30.596 -22.843 -15.554 1.00 55.84 397 VAL A N 1
ATOM 3232 C CA . VAL A 1 397 ? -29.345 -22.123 -15.245 1.00 55.84 397 VAL A CA 1
ATOM 3233 C C . VAL A 1 397 ? -28.230 -23.096 -14.829 1.00 55.84 397 VAL A C 1
ATOM 3235 O O . VAL A 1 397 ? -27.049 -22.740 -14.880 1.00 55.84 397 VAL A O 1
ATOM 3238 N N . GLU A 1 398 ? -28.577 -24.333 -14.465 1.00 53.25 398 GLU A N 1
ATOM 3239 C CA . GLU A 1 398 ? -27.616 -25.397 -14.180 1.00 53.25 398 GLU A CA 1
ATOM 3240 C C . GLU A 1 398 ? -27.045 -25.964 -15.486 1.00 53.25 398 GLU A C 1
ATOM 3242 O O . GLU A 1 398 ? -27.682 -26.710 -16.220 1.00 53.25 398 GLU A O 1
ATOM 3247 N N . VAL A 1 399 ? -25.816 -25.555 -15.806 1.00 51.97 399 VAL A N 1
ATOM 3248 C CA . VAL A 1 399 ? -25.060 -26.075 -16.961 1.00 51.97 399 VAL A CA 1
ATOM 3249 C C . VAL A 1 399 ? -24.373 -27.406 -16.621 1.00 51.97 399 VAL A C 1
ATOM 3251 O O . VAL A 1 399 ? -24.036 -28.173 -17.519 1.00 51.97 399 VAL A O 1
ATOM 3254 N N . ASP A 1 400 ? -24.216 -27.696 -15.328 1.00 52.72 400 ASP A N 1
ATOM 3255 C CA . ASP A 1 400 ? -23.577 -28.896 -14.799 1.00 52.72 400 ASP A CA 1
ATOM 3256 C C . ASP A 1 400 ? -24.592 -29.691 -13.974 1.00 52.72 400 ASP A C 1
ATOM 3258 O O . ASP A 1 400 ? -25.462 -29.108 -13.336 1.00 52.72 400 ASP A O 1
ATOM 3262 N N . SER A 1 401 ? -24.453 -31.016 -13.933 1.00 53.22 401 SER A N 1
ATOM 3263 C CA . SER A 1 401 ? -25.314 -31.951 -13.190 1.00 53.22 401 SER A CA 1
ATOM 3264 C C . SER A 1 401 ? -25.218 -31.839 -11.653 1.00 53.22 401 SER A C 1
ATOM 3266 O O . SER A 1 401 ? -25.452 -32.830 -10.966 1.00 53.22 401 SER A O 1
ATOM 3268 N N . LYS A 1 402 ? -24.834 -30.670 -11.122 1.00 60.69 402 LYS A N 1
ATOM 3269 C CA . LYS A 1 402 ? -24.542 -30.418 -9.706 1.00 60.69 402 LYS A CA 1
ATOM 3270 C C . LYS A 1 402 ? -25.465 -29.350 -9.141 1.00 60.69 402 LYS A C 1
ATOM 3272 O O . LYS A 1 402 ? -25.455 -28.213 -9.616 1.00 60.69 402 LYS A O 1
ATOM 3277 N N . HIS A 1 403 ? -26.171 -29.703 -8.070 1.00 71.62 403 HIS A N 1
ATOM 3278 C CA . HIS A 1 403 ? -27.184 -28.845 -7.461 1.00 71.62 403 HIS A CA 1
ATOM 3279 C C . HIS A 1 403 ? -26.532 -27.604 -6.835 1.00 71.62 403 HIS A C 1
ATOM 3281 O O . HIS A 1 403 ? -25.757 -27.701 -5.878 1.00 71.62 403 HIS A O 1
ATOM 3287 N N . SER A 1 404 ? -26.830 -26.431 -7.388 1.00 77.38 404 SER A N 1
ATOM 3288 C CA . SER A 1 404 ? -26.319 -25.136 -6.938 1.00 77.38 404 SER A CA 1
ATOM 3289 C C . SER A 1 404 ? -27.414 -24.331 -6.230 1.00 77.38 404 SER A C 1
ATOM 3291 O O . SER A 1 404 ? -28.530 -24.203 -6.732 1.00 77.38 404 SER A O 1
ATOM 3293 N N . VAL A 1 405 ? -27.086 -23.698 -5.103 1.00 85.88 405 VAL A N 1
ATOM 3294 C CA . VAL A 1 405 ? -27.998 -22.777 -4.399 1.00 85.88 405 VAL A CA 1
ATOM 3295 C C . VAL A 1 405 ? -27.345 -21.415 -4.179 1.00 85.88 405 VAL A C 1
ATOM 3297 O O . VAL A 1 405 ? -26.121 -21.276 -4.213 1.00 85.88 405 VAL A O 1
ATOM 3300 N N . LEU A 1 406 ? -28.167 -20.388 -3.971 1.00 89.56 406 LEU A N 1
ATOM 3301 C CA . LEU A 1 406 ? -27.725 -19.067 -3.541 1.00 89.56 406 LEU A CA 1
ATOM 3302 C C . LEU A 1 406 ? -28.032 -18.896 -2.052 1.00 89.56 406 LEU A C 1
ATOM 3304 O O . LEU A 1 406 ? -29.192 -18.941 -1.642 1.00 89.56 406 LEU A O 1
ATOM 3308 N N . LEU A 1 407 ? -26.998 -18.678 -1.252 1.00 91.06 407 LEU A N 1
ATOM 3309 C CA . LEU A 1 407 ? -27.109 -18.331 0.158 1.00 91.06 407 LEU A CA 1
ATOM 3310 C C . LEU A 1 407 ? -27.202 -16.813 0.283 1.00 91.06 407 LEU A C 1
ATOM 3312 O O . LEU A 1 407 ? -26.303 -16.100 -0.160 1.00 91.06 407 LEU A O 1
ATOM 3316 N N . VAL A 1 408 ? -28.274 -16.318 0.892 1.00 93.56 408 VAL A N 1
ATOM 3317 C CA . VAL A 1 408 ? -28.445 -14.898 1.212 1.00 93.56 408 VAL A CA 1
ATOM 3318 C C . VAL A 1 408 ? -28.052 -14.688 2.669 1.00 93.56 408 VAL A C 1
ATOM 3320 O O . VAL A 1 408 ? -28.665 -15.259 3.569 1.00 93.56 408 VAL A O 1
ATOM 3323 N N . MET A 1 409 ? -27.036 -13.866 2.904 1.00 94.75 409 MET A N 1
ATOM 3324 C CA . MET A 1 409 ? -26.447 -13.595 4.220 1.00 94.75 409 MET A CA 1
ATOM 3325 C C . MET A 1 409 ? -26.377 -12.081 4.455 1.00 94.75 409 MET A C 1
ATOM 3327 O O . MET A 1 409 ? -26.399 -11.322 3.485 1.00 94.75 409 MET A O 1
ATOM 3331 N N . PRO A 1 410 ? -26.317 -11.592 5.704 1.00 94.81 410 PRO A N 1
ATOM 3332 C CA . PRO A 1 410 ? -26.121 -10.168 5.957 1.00 94.81 410 PRO A CA 1
ATOM 3333 C C . PRO A 1 410 ? -24.777 -9.685 5.393 1.00 94.81 410 PRO A C 1
ATOM 3335 O O . PRO A 1 410 ? -23.800 -10.432 5.349 1.00 94.81 410 PRO A O 1
ATOM 3338 N N . MET A 1 411 ? -24.723 -8.424 4.961 1.00 92.69 411 MET A N 1
ATOM 3339 C CA . MET A 1 411 ? -23.476 -7.792 4.527 1.00 92.69 411 MET A CA 1
ATOM 3340 C C . MET A 1 411 ? -22.650 -7.365 5.748 1.00 92.69 411 MET A C 1
ATOM 3342 O O . MET A 1 411 ? -22.901 -6.315 6.337 1.00 92.69 411 MET A O 1
ATOM 3346 N N . LEU A 1 412 ? -21.684 -8.202 6.129 1.00 94.12 412 LEU A N 1
ATOM 3347 C CA . LEU A 1 412 ? -20.830 -8.008 7.304 1.00 94.12 412 LEU A CA 1
ATOM 3348 C C . LEU A 1 412 ? -19.499 -7.330 6.951 1.00 94.12 412 LEU A C 1
ATOM 3350 O O . LEU A 1 412 ? -19.049 -7.394 5.808 1.00 94.12 412 LEU A O 1
ATOM 3354 N N . PHE A 1 413 ? -18.866 -6.687 7.933 1.00 92.19 413 PHE A N 1
ATOM 3355 C CA . PHE A 1 413 ? -17.619 -5.939 7.742 1.00 92.19 413 PHE A CA 1
ATOM 3356 C C . PHE A 1 413 ? -16.402 -6.707 8.294 1.00 92.19 413 PHE A C 1
ATOM 3358 O O . PHE A 1 413 ? -16.512 -7.284 9.379 1.00 92.19 413 PHE A O 1
ATOM 3365 N N . PRO A 1 414 ? -15.238 -6.715 7.610 1.00 89.75 414 PRO A N 1
ATOM 3366 C CA . PRO A 1 414 ? -14.055 -7.452 8.066 1.00 89.75 414 PRO A CA 1
ATOM 3367 C C . PRO A 1 414 ? -13.547 -7.002 9.437 1.00 89.75 414 PRO A C 1
ATOM 3369 O O . PRO A 1 414 ? -13.308 -5.811 9.658 1.00 89.75 414 PRO A O 1
ATOM 3372 N N . LEU A 1 415 ? -13.298 -7.956 10.343 1.00 91.00 415 LEU A N 1
ATOM 3373 C CA . LEU A 1 415 ? -12.832 -7.674 11.707 1.00 91.00 415 LEU A CA 1
ATOM 3374 C C . LEU A 1 415 ? -11.533 -6.853 11.723 1.00 91.00 415 LEU A C 1
ATOM 3376 O O . LEU A 1 415 ? -11.399 -5.907 12.495 1.00 91.00 415 LEU A O 1
ATOM 3380 N N . MET A 1 416 ? -10.575 -7.221 10.865 1.00 81.88 416 MET A N 1
ATOM 3381 C CA . MET A 1 416 ? -9.207 -6.689 10.868 1.00 81.88 416 MET A CA 1
ATOM 3382 C C . MET A 1 416 ? -8.944 -5.570 9.850 1.00 81.88 416 MET A C 1
ATOM 3384 O O . MET A 1 416 ? -7.774 -5.230 9.613 1.00 81.88 416 MET A O 1
ATOM 3388 N N . SER A 1 417 ? -9.995 -4.970 9.273 1.00 79.88 417 SER A N 1
ATOM 3389 C CA . SER A 1 417 ? -9.852 -3.882 8.295 1.00 79.88 417 SER A CA 1
ATOM 3390 C C . SER A 1 417 ? -8.984 -2.746 8.845 1.00 79.88 417 SER A C 1
ATOM 3392 O O . SER A 1 417 ? -9.183 -2.244 9.954 1.00 79.88 417 SER A O 1
ATOM 3394 N N . SER A 1 418 ? -8.003 -2.297 8.055 1.00 68.56 418 SER A N 1
ATOM 3395 C CA . SER A 1 418 ? -7.171 -1.141 8.418 1.00 68.56 418 SER A CA 1
ATOM 3396 C C . SER A 1 418 ? -7.944 0.178 8.437 1.00 68.56 418 SER A C 1
ATOM 3398 O O . SER A 1 418 ? -7.438 1.166 8.972 1.00 68.56 418 SER A O 1
ATOM 3400 N N . HIS A 1 419 ? -9.139 0.205 7.844 1.00 73.12 419 HIS A N 1
ATOM 3401 C CA . HIS A 1 419 ? -9.963 1.401 7.706 1.00 73.12 419 HIS A CA 1
ATOM 3402 C C . HIS A 1 419 ? -10.886 1.635 8.909 1.00 73.12 419 HIS A C 1
ATOM 3404 O O . HIS A 1 419 ? -11.270 2.779 9.141 1.00 73.12 419 HIS A O 1
ATOM 3410 N N . LEU A 1 420 ? -11.141 0.599 9.719 1.00 81.25 420 LEU A N 1
ATOM 3411 C CA . LEU A 1 420 ? -11.941 0.657 10.946 1.00 81.25 420 LEU A CA 1
ATOM 3412 C C . LEU A 1 420 ? -11.188 0.019 12.135 1.00 81.25 420 LEU A C 1
ATOM 3414 O O . LEU A 1 420 ? -11.538 -1.074 12.592 1.00 81.25 420 LEU A O 1
ATOM 3418 N N . PRO A 1 421 ? -10.109 0.649 12.631 1.00 82.25 421 PRO A N 1
ATOM 3419 C CA . PRO A 1 421 ? -9.312 0.063 13.700 1.00 82.25 421 PRO A CA 1
ATOM 3420 C C . PRO A 1 421 ? -10.028 0.128 15.053 1.00 82.25 421 PRO A C 1
ATOM 3422 O O . PRO A 1 421 ? -10.747 1.081 15.342 1.00 82.25 421 PRO A O 1
ATOM 3425 N N . PHE A 1 422 ? -9.738 -0.850 15.910 1.00 87.81 422 PHE A N 1
ATOM 3426 C CA . PHE A 1 422 ? -10.120 -0.834 17.322 1.00 87.81 422 PHE A CA 1
ATOM 3427 C C . PHE A 1 422 ? -9.502 0.356 18.063 1.00 87.81 422 PHE A C 1
ATOM 3429 O O . PHE A 1 422 ? -8.346 0.716 17.820 1.00 87.81 422 PHE A O 1
ATOM 3436 N N . ARG A 1 423 ? -10.285 0.944 18.966 1.00 84.12 423 ARG A N 1
ATOM 3437 C CA . ARG A 1 423 ? -9.970 2.170 19.709 1.00 84.12 423 ARG A CA 1
ATOM 3438 C C . ARG A 1 423 ? -9.722 1.925 21.175 1.00 84.12 423 ARG A C 1
ATOM 3440 O O . ARG A 1 423 ? -8.888 2.608 21.749 1.00 84.12 423 ARG A O 1
ATOM 3447 N N . HIS A 1 424 ? -10.393 0.942 21.765 1.00 87.44 424 HIS A N 1
ATOM 3448 C CA . HIS A 1 424 ? -10.294 0.651 23.194 1.00 87.44 424 HIS A CA 1
ATOM 3449 C C . HIS A 1 424 ? -10.002 -0.826 23.443 1.00 87.44 424 HIS A C 1
ATOM 3451 O O . HIS A 1 424 ? -10.464 -1.690 22.696 1.00 87.44 424 HIS A O 1
ATOM 3457 N N . ALA A 1 425 ? -9.281 -1.132 24.525 1.00 90.25 425 ALA A N 1
ATOM 3458 C CA . ALA A 1 425 ? -8.972 -2.516 24.888 1.00 90.25 425 ALA A CA 1
ATOM 3459 C C . ALA A 1 425 ? -10.246 -3.362 25.080 1.00 90.25 425 ALA A C 1
ATOM 3461 O O . ALA A 1 425 ? -10.293 -4.505 24.630 1.00 90.25 425 ALA A O 1
ATOM 3462 N N . LYS A 1 426 ? -11.308 -2.779 25.650 1.00 91.12 426 LYS A N 1
ATOM 3463 C CA . LYS A 1 426 ? -12.614 -3.431 25.828 1.00 91.12 426 LYS A CA 1
ATOM 3464 C C . LYS A 1 426 ? -13.283 -3.857 24.527 1.00 91.12 426 LYS A C 1
ATOM 3466 O O . LYS A 1 426 ? -13.998 -4.844 24.531 1.00 91.12 426 LYS A O 1
ATOM 3471 N N . GLU A 1 427 ? -13.040 -3.158 23.419 1.00 92.38 427 GLU A N 1
ATOM 3472 C CA . GLU A 1 427 ? -13.607 -3.534 22.117 1.00 92.38 427 GLU A CA 1
ATOM 3473 C C . GLU A 1 427 ? -12.949 -4.809 21.579 1.00 92.38 427 GLU A C 1
ATOM 3475 O O . GLU A 1 427 ? -13.615 -5.644 20.977 1.00 92.38 427 GLU A O 1
ATOM 3480 N N . VAL A 1 428 ? -11.641 -4.966 21.814 1.00 94.06 428 VAL A N 1
ATOM 3481 C CA . VAL A 1 428 ? -10.904 -6.186 21.456 1.00 94.06 428 VAL A CA 1
ATOM 3482 C C . VAL A 1 428 ? -11.295 -7.331 22.379 1.00 94.06 428 VAL A C 1
ATOM 3484 O O . VAL A 1 428 ? -11.494 -8.446 21.910 1.00 94.06 428 VAL A O 1
ATOM 3487 N N . VAL A 1 429 ? -11.428 -7.062 23.680 1.00 94.25 429 VAL A N 1
ATOM 3488 C CA . VAL A 1 429 ? -11.884 -8.062 24.654 1.00 94.25 429 VAL A CA 1
ATOM 3489 C C . VAL A 1 429 ? -13.289 -8.556 24.312 1.00 94.25 429 VAL A C 1
ATOM 3491 O O . VAL A 1 429 ? -13.478 -9.762 24.272 1.00 94.25 429 VAL A O 1
ATOM 3494 N N . ASP A 1 430 ? -14.230 -7.661 23.999 1.00 94.38 430 ASP A N 1
ATOM 3495 C CA . ASP A 1 430 ? -15.594 -8.010 23.573 1.00 94.38 430 ASP A CA 1
ATOM 3496 C C . ASP A 1 430 ? -15.592 -8.876 22.301 1.00 94.38 430 ASP A C 1
ATOM 3498 O O . ASP A 1 430 ? -16.212 -9.937 22.265 1.00 94.38 430 ASP A O 1
ATOM 3502 N N . ALA A 1 431 ? -14.805 -8.493 21.287 1.00 95.94 431 ALA A N 1
ATOM 3503 C CA . ALA A 1 431 ? -14.667 -9.285 20.066 1.00 95.94 431 ALA A CA 1
ATOM 3504 C C . ALA A 1 431 ? -14.082 -10.684 20.328 1.00 95.94 431 ALA A C 1
ATOM 3506 O O . ALA A 1 431 ? -14.600 -11.678 19.824 1.00 95.94 431 ALA A O 1
ATOM 3507 N N . LEU A 1 432 ? -13.003 -10.778 21.112 1.00 97.25 432 LEU A N 1
ATOM 3508 C CA . LEU A 1 432 ? -12.365 -12.057 21.433 1.00 97.25 432 LEU A CA 1
ATOM 3509 C C . LEU A 1 432 ? -13.259 -12.940 22.302 1.00 97.25 432 LEU A C 1
ATOM 3511 O O . LEU A 1 432 ? -13.307 -14.144 22.079 1.00 97.25 432 LEU A O 1
ATOM 3515 N N . ASP A 1 433 ? -13.974 -12.360 23.262 1.00 96.38 433 ASP A N 1
ATOM 3516 C CA . ASP A 1 433 ? -14.896 -13.089 24.127 1.00 96.38 433 ASP A CA 1
ATOM 3517 C C . ASP A 1 433 ? -16.031 -13.714 23.303 1.00 96.38 433 ASP A C 1
ATOM 3519 O O . ASP A 1 433 ? -16.237 -14.926 23.369 1.00 96.38 433 ASP A O 1
ATOM 3523 N N . GLN A 1 434 ? -16.666 -12.938 22.416 1.00 97.62 434 GLN A N 1
ATOM 3524 C CA . GLN A 1 434 ? -17.679 -13.451 21.491 1.00 97.62 434 GLN A CA 1
ATOM 3525 C C . GLN A 1 434 ? -17.107 -14.525 20.548 1.00 97.62 434 GLN A C 1
ATOM 3527 O O . GLN A 1 434 ? -17.678 -15.608 20.421 1.00 97.62 434 GLN A O 1
ATOM 3532 N N . LEU A 1 435 ? -15.964 -14.289 19.897 1.00 98.00 435 LEU A N 1
ATOM 3533 C CA . LEU A 1 435 ? -15.396 -15.258 18.948 1.00 98.00 435 LEU A CA 1
ATOM 3534 C C . LEU A 1 435 ? -14.960 -16.566 19.627 1.00 98.00 435 LEU A C 1
ATOM 3536 O O . LEU A 1 435 ? -15.207 -17.643 19.082 1.00 98.00 435 LEU A O 1
ATOM 3540 N N . ILE A 1 436 ? -14.376 -16.505 20.830 1.00 98.12 436 ILE A N 1
ATOM 3541 C CA . ILE A 1 436 ? -14.023 -17.705 21.602 1.00 98.12 436 ILE A CA 1
ATOM 3542 C C . ILE A 1 436 ? -15.289 -18.451 22.041 1.00 98.12 436 ILE A C 1
ATOM 3544 O O . ILE A 1 436 ? -15.321 -19.676 21.925 1.00 98.12 436 ILE A O 1
ATOM 3548 N N . GLN A 1 437 ? -16.337 -17.750 22.494 1.00 98.00 437 GLN A N 1
ATOM 3549 C CA . GLN A 1 437 ? -17.635 -18.370 22.792 1.00 98.00 437 GLN A CA 1
ATOM 3550 C C . GLN A 1 437 ? -18.240 -19.047 21.553 1.00 98.00 437 GLN A C 1
ATOM 3552 O O . GLN A 1 437 ? -18.760 -20.156 21.660 1.00 98.00 437 GLN A O 1
ATOM 3557 N N . GLY A 1 438 ? -18.107 -18.426 20.378 1.00 97.81 438 GLY A N 1
ATOM 3558 C CA . GLY A 1 438 ? -18.527 -18.989 19.094 1.00 97.81 438 GLY A CA 1
ATOM 3559 C C . GLY A 1 438 ? -17.804 -20.287 18.754 1.00 97.81 438 GLY A C 1
ATOM 3560 O O . GLY A 1 438 ? -18.446 -21.295 18.469 1.00 97.81 438 GLY A O 1
ATOM 3561 N N . ILE A 1 439 ? -16.473 -20.301 18.849 1.00 98.12 439 ILE A N 1
ATOM 3562 C CA . ILE A 1 439 ? -15.679 -21.519 18.631 1.00 98.12 439 ILE A CA 1
ATOM 3563 C C . ILE A 1 439 ? -15.999 -22.585 19.685 1.00 98.12 439 ILE A C 1
ATOM 3565 O O . ILE A 1 439 ? -16.157 -23.754 19.341 1.00 98.12 439 ILE A O 1
ATOM 3569 N N . GLN A 1 440 ? -16.176 -22.202 20.953 1.00 98.00 440 GLN A N 1
ATOM 3570 C CA . GLN A 1 440 ? -16.604 -23.128 22.002 1.00 98.00 440 GLN A CA 1
ATOM 3571 C C . GLN A 1 440 ? -17.957 -23.764 21.674 1.00 98.00 440 GLN A C 1
ATOM 3573 O O . GLN A 1 440 ? -18.099 -24.978 21.794 1.00 98.00 440 GLN A O 1
ATOM 3578 N N . PHE A 1 441 ? -18.931 -22.964 21.243 1.00 97.94 441 PHE A N 1
ATOM 3579 C CA . PHE A 1 441 ? -20.246 -23.448 20.839 1.00 97.94 441 PHE A CA 1
ATOM 3580 C C . PHE A 1 441 ? -20.147 -24.456 19.688 1.00 97.94 441 PHE A C 1
ATOM 3582 O O . PHE A 1 441 ? -20.789 -25.504 19.746 1.00 97.94 441 PHE A O 1
ATOM 3589 N N . LEU A 1 442 ? -19.316 -24.192 18.672 1.00 97.38 442 LEU A N 1
ATOM 3590 C CA . LEU A 1 442 ? -19.077 -25.150 17.585 1.00 97.38 442 LEU A CA 1
ATOM 3591 C C . LEU A 1 442 ? -18.475 -26.458 18.116 1.00 97.38 442 LEU A C 1
ATOM 3593 O O . LEU A 1 442 ? -18.972 -27.540 17.800 1.00 97.38 442 LEU A O 1
ATOM 3597 N N . HIS A 1 443 ? -17.460 -26.365 18.979 1.00 96.44 443 HIS A N 1
ATOM 3598 C CA . HIS A 1 443 ? -16.772 -27.528 19.547 1.00 96.44 443 HIS A CA 1
ATOM 3599 C C . HIS A 1 443 ? -17.705 -28.379 20.422 1.00 96.44 443 HIS A C 1
ATOM 3601 O O . HIS A 1 443 ? -17.662 -29.604 20.343 1.00 96.44 443 HIS A O 1
ATOM 3607 N N . GLU A 1 444 ? -18.610 -27.760 21.190 1.00 95.69 444 GLU A N 1
ATOM 3608 C CA . GLU A 1 444 ? -19.654 -28.453 21.969 1.00 95.69 444 GLU A CA 1
ATOM 3609 C C . GLU A 1 444 ? -20.648 -29.224 21.082 1.00 95.69 444 GLU A C 1
ATOM 3611 O O . GLU A 1 444 ? -21.200 -30.241 21.504 1.00 95.69 444 GLU A O 1
ATOM 3616 N N . HIS A 1 445 ? -20.829 -28.786 19.835 1.00 95.19 445 HIS A N 1
ATOM 3617 C CA . HIS A 1 445 ? -21.636 -29.467 18.822 1.00 95.19 445 HIS A CA 1
ATOM 3618 C C . HIS A 1 445 ? -20.829 -30.434 17.948 1.00 95.19 445 HIS A C 1
ATOM 3620 O O . HIS A 1 445 ? -21.353 -30.935 16.952 1.00 95.19 445 HIS A O 1
ATOM 3626 N N . ASN A 1 446 ? -19.582 -30.739 18.330 1.00 96.00 446 ASN A N 1
ATOM 3627 C CA . ASN A 1 446 ? -18.663 -31.585 17.569 1.00 96.00 446 ASN A CA 1
ATOM 3628 C C . ASN A 1 446 ? -18.374 -31.037 16.162 1.00 96.00 446 ASN A C 1
ATOM 3630 O O . ASN A 1 446 ? -18.164 -31.811 15.233 1.00 96.00 446 ASN A O 1
ATOM 3634 N N . ILE A 1 447 ? -18.388 -29.715 15.991 1.00 96.00 447 ILE A N 1
ATOM 3635 C CA . ILE A 1 447 ? -18.077 -29.045 14.727 1.00 96.00 447 ILE A CA 1
ATOM 3636 C C . ILE A 1 447 ? -16.721 -28.361 14.870 1.00 96.00 447 ILE A C 1
ATOM 3638 O O . ILE A 1 447 ? -16.546 -27.518 15.749 1.00 96.00 447 ILE A O 1
ATOM 3642 N N . ALA A 1 448 ? -15.775 -28.701 13.997 1.00 95.19 448 ALA A N 1
ATOM 3643 C CA . ALA A 1 448 ? -14.535 -27.941 13.849 1.00 95.19 448 ALA A CA 1
ATOM 3644 C C . ALA A 1 448 ? -14.613 -27.098 12.574 1.00 95.19 448 ALA A C 1
ATOM 3646 O O . ALA A 1 448 ? -15.020 -27.601 11.523 1.00 95.19 448 ALA A O 1
ATOM 3647 N N . HIS A 1 449 ? -14.223 -25.828 12.652 1.00 94.62 449 HIS A N 1
ATOM 3648 C CA . HIS A 1 449 ? -14.282 -24.910 11.513 1.00 94.62 449 HIS A CA 1
ATOM 3649 C C . HIS A 1 449 ? -13.188 -25.213 10.477 1.00 94.62 449 HIS A C 1
ATOM 3651 O O . HIS A 1 449 ? -13.416 -25.123 9.269 1.00 94.62 449 HIS A O 1
ATOM 3657 N N . ARG A 1 450 ? -11.992 -25.576 10.953 1.00 90.56 450 ARG A N 1
ATOM 3658 C CA . ARG A 1 450 ? -10.754 -25.835 10.196 1.00 90.56 450 ARG A CA 1
ATOM 3659 C C . ARG A 1 450 ? -10.195 -24.638 9.406 1.00 90.56 450 ARG A C 1
ATOM 3661 O O . ARG A 1 450 ? -9.189 -24.788 8.714 1.00 90.56 450 ARG A O 1
ATOM 3668 N N . ASP A 1 451 ? -10.809 -23.462 9.534 1.00 89.62 451 ASP A N 1
ATOM 3669 C CA . ASP A 1 451 ? -10.348 -22.185 8.956 1.00 89.62 451 ASP A CA 1
ATOM 3670 C C . ASP A 1 451 ? -10.794 -20.984 9.813 1.00 89.62 451 ASP A C 1
ATOM 3672 O O . ASP A 1 451 ? -11.304 -19.980 9.320 1.00 89.62 451 ASP A O 1
ATOM 3676 N N . ALA A 1 452 ? -10.653 -21.106 11.133 1.00 89.94 452 ALA A N 1
ATOM 3677 C CA . ALA A 1 452 ? -10.999 -20.077 12.113 1.00 89.94 452 ALA A CA 1
ATOM 3678 C C . ALA A 1 452 ? -9.948 -18.944 12.140 1.00 89.94 452 ALA A C 1
ATOM 3680 O O . ALA A 1 452 ? -9.360 -18.640 13.179 1.00 89.94 452 ALA A O 1
ATOM 3681 N N . CYS A 1 453 ? -9.663 -18.350 10.978 1.00 85.31 453 CYS A N 1
ATOM 3682 C CA . CYS A 1 453 ? -8.662 -17.302 10.801 1.00 85.31 453 CYS A CA 1
ATOM 3683 C C . CYS A 1 453 ? -9.287 -15.897 10.751 1.00 85.31 453 CYS A C 1
ATOM 3685 O O . CYS A 1 453 ? -10.497 -15.717 10.617 1.00 85.31 453 CYS A O 1
ATOM 3687 N N . SER A 1 454 ? -8.437 -14.867 10.815 1.00 84.19 454 SER A N 1
ATOM 3688 C CA . SER A 1 454 ? -8.886 -13.465 10.862 1.00 84.19 454 SER A CA 1
ATOM 3689 C C . SER A 1 454 ? -9.719 -12.999 9.665 1.00 84.19 454 SER A C 1
ATOM 3691 O O . SER A 1 454 ? -10.497 -12.058 9.812 1.00 84.19 454 SER A O 1
ATOM 3693 N N . LEU A 1 455 ? -9.572 -13.645 8.505 1.00 82.12 455 LEU A N 1
ATOM 3694 C CA . LEU A 1 455 ? -10.332 -13.332 7.293 1.00 82.12 455 LEU A CA 1
ATOM 3695 C C . LEU A 1 455 ? -11.786 -13.815 7.376 1.00 82.12 455 LEU A C 1
ATOM 3697 O O . LEU A 1 455 ? -12.648 -13.234 6.725 1.00 82.12 455 LEU A O 1
ATOM 3701 N N . ASN A 1 456 ? -12.051 -14.823 8.211 1.00 91.56 456 ASN A N 1
ATOM 3702 C CA . ASN A 1 456 ? -13.371 -15.420 8.403 1.00 91.56 456 ASN A CA 1
ATOM 3703 C C . ASN A 1 456 ? -14.095 -14.882 9.645 1.00 91.56 456 ASN A C 1
ATOM 3705 O O . ASN A 1 456 ? -15.194 -15.330 9.973 1.00 91.56 456 ASN A O 1
ATOM 3709 N N . PHE A 1 457 ? -13.513 -13.892 10.325 1.00 94.75 457 PHE A N 1
ATOM 3710 C CA . PHE A 1 457 ? -14.171 -13.166 11.403 1.00 94.75 457 PHE A CA 1
ATOM 3711 C C . PHE A 1 457 ? -14.646 -11.805 10.910 1.00 94.75 457 PHE A C 1
ATOM 3713 O O . PHE A 1 457 ? -13.887 -10.992 10.376 1.00 94.75 457 PHE A O 1
ATOM 3720 N N . MET A 1 458 ? -15.931 -11.552 11.111 1.00 95.19 458 MET A N 1
ATOM 3721 C CA . MET A 1 458 ? -16.633 -10.375 10.623 1.00 95.19 458 MET A CA 1
ATOM 3722 C C . MET A 1 458 ? -17.407 -9.719 11.769 1.00 95.19 458 MET A C 1
ATOM 3724 O O . MET A 1 458 ? -17.588 -10.304 12.832 1.00 95.19 458 MET A O 1
ATOM 3728 N N . MET A 1 459 ? -17.886 -8.499 11.559 1.00 95.50 459 MET A N 1
ATOM 3729 C CA . MET A 1 459 ? -18.747 -7.779 12.500 1.00 95.50 459 MET A CA 1
ATOM 3730 C C . MET A 1 459 ? -20.022 -7.294 11.813 1.00 95.50 459 MET A C 1
ATOM 3732 O O . MET A 1 459 ? -20.023 -7.061 10.602 1.00 95.50 459 MET A O 1
ATOM 3736 N N . ASP A 1 460 ? -21.074 -7.066 12.593 1.00 94.94 460 ASP A N 1
ATOM 3737 C CA . ASP A 1 460 ? -22.221 -6.274 12.154 1.00 94.94 460 ASP A CA 1
ATOM 3738 C C . ASP A 1 460 ? -21.831 -4.786 12.054 1.00 94.94 460 ASP A C 1
ATOM 3740 O O . ASP A 1 460 ? -21.467 -4.175 13.065 1.00 94.94 460 ASP A O 1
ATOM 3744 N N . PRO A 1 461 ? -21.878 -4.175 10.857 1.00 93.69 461 PRO A N 1
ATOM 3745 C CA . PRO A 1 461 ? -21.520 -2.777 10.671 1.00 93.69 461 PRO A CA 1
ATOM 3746 C C . PRO A 1 461 ? -22.665 -1.805 10.935 1.00 93.69 461 PRO A C 1
ATOM 3748 O O . PRO A 1 461 ? -22.415 -0.606 10.890 1.00 93.69 461 PRO A O 1
ATOM 3751 N N . THR A 1 462 ? -23.894 -2.272 11.168 1.00 90.44 462 THR A N 1
ATOM 3752 C CA . THR A 1 462 ? -25.112 -1.450 11.074 1.00 90.44 462 THR A CA 1
ATOM 3753 C C . THR A 1 462 ? -25.043 -0.167 11.906 1.00 90.44 462 THR A C 1
ATOM 3755 O O . THR A 1 462 ? -25.262 0.921 11.371 1.00 90.44 462 THR A O 1
ATOM 3758 N N . ASP A 1 463 ? -24.668 -0.267 13.183 1.00 91.31 463 ASP A N 1
ATOM 3759 C CA . ASP A 1 463 ? -24.574 0.904 14.064 1.00 91.31 463 ASP A CA 1
ATOM 3760 C C . ASP A 1 463 ? -23.194 1.575 14.048 1.00 91.31 463 ASP A C 1
ATOM 3762 O O . ASP A 1 463 ? -23.072 2.767 14.351 1.00 91.31 463 ASP A O 1
ATOM 3766 N N . VAL A 1 464 ? -22.155 0.822 13.675 1.00 91.75 464 VAL A N 1
ATOM 3767 C CA . VAL A 1 464 ? -20.763 1.292 13.645 1.00 91.75 464 VAL A CA 1
ATOM 3768 C C . VAL A 1 464 ? -20.488 2.136 12.403 1.00 91.75 464 VAL A C 1
ATOM 3770 O O . VAL A 1 464 ? -19.784 3.133 12.503 1.00 91.75 464 VAL A O 1
ATOM 3773 N N . ILE A 1 465 ? -21.069 1.790 11.255 1.00 91.31 465 ILE A N 1
ATOM 3774 C CA . ILE A 1 465 ? -20.923 2.486 9.970 1.00 91.31 465 ILE A CA 1
ATOM 3775 C C . ILE A 1 465 ? -22.324 2.886 9.472 1.00 91.31 465 ILE A C 1
ATOM 3777 O O . ILE A 1 465 ? -22.890 2.205 8.613 1.00 91.31 465 ILE A O 1
ATOM 3781 N N . PRO A 1 466 ? -22.912 3.990 9.973 1.00 86.62 466 PRO A N 1
ATOM 3782 C CA . PRO A 1 466 ? -24.286 4.372 9.632 1.00 86.62 466 PRO A CA 1
ATOM 3783 C C . PRO A 1 466 ? -24.509 4.638 8.136 1.00 86.62 466 PRO A C 1
ATOM 3785 O O . PRO A 1 466 ? -25.594 4.381 7.615 1.00 86.62 466 PRO A O 1
ATOM 3788 N N . SER A 1 467 ? -23.490 5.133 7.421 1.00 83.88 467 SER A N 1
ATOM 3789 C CA . SER A 1 467 ? -23.533 5.312 5.959 1.00 83.88 467 SER A CA 1
ATOM 3790 C C . SER A 1 467 ? -23.363 4.008 5.177 1.00 83.88 467 SER A C 1
ATOM 3792 O O . SER A 1 467 ? -23.588 3.972 3.961 1.00 83.88 467 SER A O 1
ATOM 3794 N N . SER A 1 468 ? -23.029 2.917 5.874 1.00 87.62 468 SER A N 1
ATOM 3795 C CA . SER A 1 468 ? -22.635 1.630 5.317 1.00 87.62 468 SER A CA 1
ATOM 3796 C C . SER A 1 468 ? -21.391 1.741 4.417 1.00 87.62 468 SER A C 1
ATOM 3798 O O . SER A 1 468 ? -20.695 2.751 4.402 1.00 87.62 468 SER A O 1
ATOM 3800 N N . PHE A 1 469 ? -21.063 0.676 3.692 1.00 89.19 469 PHE A N 1
ATOM 3801 C CA . PHE A 1 469 ? -19.814 0.554 2.945 1.00 89.19 469 PHE A CA 1
ATOM 3802 C C . PHE A 1 469 ? -20.029 -0.160 1.605 1.00 89.19 469 PHE A C 1
ATOM 3804 O O . PHE A 1 469 ? -21.090 -0.740 1.356 1.00 89.19 469 PHE A O 1
ATOM 3811 N N . HIS A 1 470 ? -19.030 -0.082 0.731 1.00 85.25 470 HIS A N 1
ATOM 3812 C CA . HIS A 1 470 ? -18.962 -0.771 -0.548 1.00 85.25 470 HIS A CA 1
ATOM 3813 C C . HIS A 1 470 ? -18.301 -2.140 -0.361 1.00 85.25 470 HIS A C 1
ATOM 3815 O O . HIS A 1 470 ? -17.158 -2.223 0.079 1.00 85.25 470 HIS A O 1
ATOM 3821 N N . HIS A 1 471 ? -18.991 -3.219 -0.736 1.00 81.56 471 HIS A N 1
ATOM 3822 C CA . HIS A 1 471 ? -18.561 -4.593 -0.442 1.00 81.56 471 HIS A CA 1
ATOM 3823 C C . HIS A 1 471 ? -17.152 -4.936 -0.962 1.00 81.56 471 HIS A C 1
ATOM 3825 O O . HIS A 1 471 ? -16.385 -5.597 -0.271 1.00 81.56 471 HIS A O 1
ATOM 3831 N N . ALA A 1 472 ? -16.788 -4.473 -2.163 1.00 73.88 472 ALA A N 1
ATOM 3832 C CA . ALA A 1 472 ? -15.468 -4.757 -2.741 1.00 73.88 472 ALA A CA 1
ATOM 3833 C C . ALA A 1 472 ? -14.360 -3.778 -2.307 1.00 73.88 472 ALA A C 1
ATOM 3835 O O . ALA A 1 472 ? -13.187 -4.068 -2.500 1.00 73.88 472 ALA A O 1
ATOM 3836 N N . GLU A 1 473 ? -14.725 -2.609 -1.774 1.00 72.50 473 GLU A N 1
ATOM 3837 C CA . GLU A 1 473 ? -13.791 -1.527 -1.432 1.00 72.50 473 GLU A CA 1
ATOM 3838 C C . GLU A 1 473 ? -14.258 -0.933 -0.100 1.00 72.50 473 GLU A C 1
ATOM 3840 O O . GLU A 1 473 ? -14.933 0.097 -0.057 1.00 72.50 473 GLU A O 1
ATOM 3845 N N . ASP A 1 474 ? -13.938 -1.632 0.989 1.00 71.69 474 ASP A N 1
ATOM 3846 C CA . ASP A 1 474 ? -14.479 -1.420 2.340 1.00 71.69 474 ASP A CA 1
ATOM 3847 C C . ASP A 1 474 ? -14.208 -0.025 2.937 1.00 71.69 474 ASP A C 1
ATOM 3849 O O . ASP A 1 474 ? -14.800 0.352 3.945 1.00 71.69 474 ASP A O 1
ATOM 3853 N N . PHE A 1 475 ? -13.354 0.775 2.298 1.00 76.88 475 PHE A N 1
ATOM 3854 C CA . PHE A 1 475 ? -13.068 2.155 2.679 1.00 76.88 475 PHE A CA 1
ATOM 3855 C C . PHE A 1 475 ? -14.026 3.196 2.075 1.00 76.88 475 PHE A C 1
ATOM 3857 O O . PHE A 1 475 ? -13.983 4.368 2.476 1.00 76.88 475 PHE A O 1
ATOM 3864 N N . TYR A 1 476 ? -14.865 2.802 1.114 1.00 79.12 476 TYR A N 1
ATOM 3865 C CA . TYR A 1 476 ? -15.864 3.662 0.486 1.00 79.12 476 TYR A CA 1
ATOM 3866 C C . TYR A 1 476 ? -17.279 3.343 0.966 1.00 79.12 476 TYR A C 1
ATOM 3868 O O . TYR A 1 476 ? -17.616 2.203 1.260 1.00 79.12 476 TYR A O 1
ATOM 3876 N N . GLN A 1 477 ? -18.126 4.365 0.992 1.00 84.69 477 GLN A N 1
ATOM 3877 C CA . GLN A 1 477 ? -19.576 4.258 1.051 1.00 84.69 477 GLN A CA 1
ATOM 3878 C C . GLN A 1 477 ? -20.106 3.562 -0.216 1.00 84.69 477 GLN A C 1
ATOM 3880 O O . GLN A 1 477 ? -19.377 3.430 -1.204 1.00 84.69 477 GLN A O 1
ATOM 3885 N N . PRO A 1 478 ? -21.389 3.157 -0.254 1.00 82.44 478 PRO A N 1
ATOM 3886 C CA . PRO A 1 478 ? -21.965 2.421 -1.386 1.00 82.44 478 PRO A CA 1
ATOM 3887 C C . PRO A 1 478 ? -21.856 3.114 -2.755 1.00 82.44 478 PRO A C 1
ATOM 3889 O O . PRO A 1 478 ? -22.017 2.467 -3.784 1.00 82.44 478 PRO A O 1
ATOM 3892 N N . ASP A 1 479 ? -21.583 4.421 -2.791 1.00 78.44 479 ASP A N 1
ATOM 3893 C CA . ASP A 1 479 ? -21.351 5.173 -4.028 1.00 78.44 479 ASP A CA 1
ATOM 3894 C C . ASP A 1 479 ? -19.983 4.893 -4.688 1.00 78.44 479 ASP A C 1
ATOM 3896 O O . ASP A 1 479 ? -19.735 5.364 -5.804 1.00 78.44 479 ASP A O 1
ATOM 3900 N N . GLY A 1 480 ? -19.096 4.156 -4.003 1.00 70.44 480 GLY A N 1
ATOM 3901 C CA . GLY A 1 480 ? -17.738 3.828 -4.442 1.00 70.44 480 GLY A CA 1
ATOM 3902 C C . GLY A 1 480 ? -16.807 5.041 -4.547 1.00 70.44 480 GLY A C 1
ATOM 3903 O O . GLY A 1 480 ? -15.810 4.992 -5.270 1.00 70.44 480 GLY A O 1
ATOM 3904 N N . LYS A 1 481 ? -17.157 6.167 -3.913 1.00 70.25 481 LYS A N 1
ATOM 3905 C CA . LYS A 1 481 ? -16.467 7.461 -4.063 1.00 70.25 481 LYS A CA 1
ATOM 3906 C C . LYS A 1 481 ? -16.229 8.164 -2.736 1.00 70.25 481 LYS A C 1
ATOM 3908 O O . LYS A 1 481 ? -15.155 8.733 -2.531 1.00 70.25 481 LYS A O 1
ATOM 3913 N N . THR A 1 482 ? -17.227 8.173 -1.865 1.00 70.00 482 THR A N 1
ATOM 3914 C CA . THR A 1 482 ? -17.192 8.866 -0.578 1.00 70.00 482 THR A CA 1
ATOM 3915 C C . THR A 1 482 ? -16.600 7.933 0.462 1.00 70.00 482 THR A C 1
ATOM 3917 O O . THR A 1 482 ? -16.926 6.756 0.473 1.00 70.00 482 THR A O 1
ATOM 3920 N N . ARG A 1 483 ? -15.697 8.407 1.324 1.00 71.62 483 ARG A N 1
ATOM 3921 C CA . ARG A 1 483 ? -15.136 7.553 2.383 1.00 71.62 483 ARG A CA 1
ATOM 3922 C C . ARG A 1 483 ? -16.188 7.216 3.434 1.00 71.62 483 ARG A C 1
ATOM 3924 O O . ARG A 1 483 ? -17.039 8.055 3.727 1.00 71.62 483 ARG A O 1
ATOM 3931 N N . ILE A 1 484 ? -16.094 6.019 4.008 1.00 77.12 484 ILE A N 1
ATOM 3932 C CA . ILE A 1 484 ? -16.932 5.646 5.150 1.00 77.12 484 ILE A CA 1
ATOM 3933 C C . ILE A 1 484 ? -16.685 6.591 6.332 1.00 77.12 484 ILE A C 1
ATOM 3935 O O . ILE A 1 484 ? -15.553 7.008 6.592 1.00 77.12 484 ILE A O 1
ATOM 3939 N N . ASP A 1 485 ? -17.755 6.922 7.039 1.00 80.00 485 ASP A N 1
ATOM 3940 C CA . ASP A 1 485 ? -17.740 7.496 8.378 1.00 80.00 485 ASP A CA 1
ATOM 3941 C C . ASP A 1 485 ? -18.179 6.419 9.374 1.00 80.00 485 ASP A C 1
ATOM 3943 O O . ASP A 1 485 ? -18.996 5.552 9.059 1.00 80.00 485 ASP A O 1
ATOM 3947 N N . PHE A 1 486 ? -17.601 6.433 10.572 1.00 82.75 486 PHE A N 1
ATOM 3948 C CA . PHE A 1 486 ? -17.877 5.407 11.567 1.00 82.75 486 PHE A CA 1
ATOM 3949 C C . PHE A 1 486 ? -17.875 5.968 12.985 1.00 82.75 486 PHE A C 1
ATOM 3951 O O . PHE A 1 486 ? -17.296 7.018 13.264 1.00 82.75 486 PHE A O 1
ATOM 3958 N N . ARG A 1 487 ? -18.538 5.241 13.880 1.00 85.44 487 ARG A N 1
ATOM 3959 C CA . ARG A 1 487 ? -18.572 5.468 15.325 1.00 85.44 487 ARG A CA 1
ATOM 3960 C C . ARG A 1 487 ? -17.645 4.469 16.011 1.00 85.44 487 ARG A C 1
ATOM 3962 O O . ARG A 1 487 ? -17.413 3.382 15.488 1.00 85.44 487 ARG A O 1
ATOM 3969 N N . ASP A 1 488 ? -17.137 4.799 17.192 1.00 82.38 488 ASP A N 1
ATOM 3970 C CA . ASP A 1 488 ? -16.354 3.834 17.967 1.00 82.38 488 ASP A CA 1
ATOM 3971 C C . ASP A 1 488 ? -17.245 2.659 18.392 1.00 82.38 488 ASP A C 1
ATOM 3973 O O . ASP A 1 488 ? -18.391 2.865 18.804 1.00 82.38 488 ASP A O 1
ATOM 3977 N N . ARG A 1 489 ? -16.725 1.427 18.330 1.00 87.38 489 ARG A N 1
ATOM 3978 C CA . ARG A 1 489 ? -17.491 0.202 18.637 1.00 87.38 489 ARG A CA 1
ATOM 3979 C C . ARG A 1 489 ? -18.104 0.260 20.033 1.00 87.38 489 ARG A C 1
ATOM 3981 O O . ARG A 1 489 ? -19.244 -0.144 20.226 1.00 87.38 489 ARG A O 1
ATOM 3988 N N . CYS A 1 490 ? -17.373 0.819 20.998 1.00 82.81 490 CYS A N 1
ATOM 3989 C CA . CYS A 1 490 ? -17.865 0.963 22.362 1.00 82.81 490 CYS A CA 1
ATOM 3990 C C . CYS A 1 490 ? -19.023 1.963 22.513 1.00 82.81 490 CYS A C 1
ATOM 3992 O O . CYS A 1 490 ? -19.795 1.842 23.461 1.00 82.81 490 CYS A O 1
ATOM 3994 N N . SER A 1 491 ? -19.156 2.934 21.602 1.00 84.62 491 SER A N 1
ATOM 3995 C CA . SER A 1 491 ? -20.219 3.950 21.641 1.00 84.62 491 SER A CA 1
ATOM 3996 C C . SER A 1 491 ? -21.572 3.420 21.161 1.00 84.62 491 SER A C 1
ATOM 3998 O O . SER A 1 491 ? -22.606 4.020 21.444 1.00 84.62 491 SER A O 1
ATOM 4000 N N . VAL A 1 492 ? -21.554 2.286 20.459 1.00 87.50 492 VAL A N 1
ATOM 4001 C CA . VAL A 1 492 ? -22.730 1.604 19.906 1.00 87.50 492 VAL A CA 1
ATOM 4002 C C . VAL A 1 492 ? -22.821 0.150 20.375 1.00 87.50 492 VAL A C 1
ATOM 4004 O O . VAL A 1 492 ? -23.484 -0.668 19.749 1.00 87.50 492 VAL A O 1
ATOM 4007 N N . ALA A 1 493 ? -22.128 -0.185 21.466 1.00 83.44 493 ALA A N 1
ATOM 4008 C CA . ALA A 1 493 ? -22.129 -1.532 22.016 1.00 83.44 493 ALA A CA 1
ATOM 4009 C C . ALA A 1 493 ? -23.549 -1.967 22.451 1.00 83.44 493 ALA A C 1
ATOM 4011 O O . ALA A 1 493 ? -24.308 -1.136 22.963 1.00 83.44 493 ALA A O 1
ATOM 4012 N N . PRO A 1 494 ? -23.895 -3.264 22.327 1.00 87.88 494 PRO A N 1
ATOM 4013 C CA . PRO A 1 494 ? -23.029 -4.364 21.888 1.00 87.88 494 PRO A CA 1
ATOM 4014 C C . PRO A 1 494 ? -22.876 -4.449 20.359 1.00 87.88 494 PRO A C 1
ATOM 4016 O O . PRO A 1 494 ? -23.855 -4.361 19.624 1.00 87.88 494 PRO A O 1
ATOM 4019 N N . VAL A 1 495 ? -21.646 -4.683 19.888 1.00 93.69 495 VAL A N 1
ATOM 4020 C CA . VAL A 1 495 ? -21.362 -5.000 18.478 1.00 93.69 495 VAL A CA 1
ATOM 4021 C C . VAL A 1 495 ? -21.332 -6.515 18.327 1.00 93.69 495 VAL A C 1
ATOM 4023 O O . VAL A 1 495 ? -20.656 -7.186 19.100 1.00 93.69 495 VAL A O 1
ATOM 4026 N N . GLN A 1 496 ? -22.040 -7.050 17.333 1.00 95.69 496 GLN A N 1
ATOM 4027 C CA . GLN A 1 496 ? -22.068 -8.491 17.081 1.00 95.69 496 GLN A CA 1
ATOM 4028 C C . GLN A 1 496 ? -20.918 -8.917 16.173 1.00 95.69 496 GLN A C 1
ATOM 4030 O O . GLN A 1 496 ? -20.682 -8.292 15.133 1.00 95.69 496 GLN A O 1
ATOM 4035 N N . TYR A 1 497 ? -20.235 -9.999 16.542 1.00 97.19 497 TYR A N 1
ATOM 4036 C CA . TYR A 1 497 ? -19.164 -10.604 15.751 1.00 97.19 497 TYR A CA 1
ATOM 4037 C C . TYR A 1 497 ? -19.576 -11.981 15.245 1.00 97.19 497 TYR A C 1
ATOM 4039 O O . TYR A 1 497 ? -20.174 -12.771 15.968 1.00 97.19 497 TYR A O 1
ATOM 4047 N N . TYR A 1 498 ? -19.235 -12.274 13.994 1.00 97.75 498 TYR A N 1
ATOM 4048 C CA . TYR A 1 498 ? -19.646 -13.490 13.309 1.00 97.75 498 TYR A CA 1
ATOM 4049 C C . TYR A 1 498 ? -18.457 -14.254 12.742 1.00 97.75 498 TYR A C 1
ATOM 4051 O O . TYR A 1 498 ? -17.472 -13.666 12.292 1.00 97.75 498 TYR A O 1
ATOM 4059 N N . ILE A 1 499 ? -18.607 -15.572 12.712 1.00 97.12 499 ILE A N 1
ATOM 4060 C CA . ILE A 1 499 ? -17.742 -16.523 12.027 1.00 97.12 499 ILE A CA 1
ATOM 4061 C C . ILE A 1 499 ? -18.415 -16.869 10.694 1.00 97.12 499 ILE A C 1
ATOM 4063 O O . ILE A 1 499 ? -19.614 -17.173 10.652 1.00 97.12 499 ILE A O 1
ATOM 4067 N N . ILE A 1 500 ? -17.663 -16.768 9.601 1.00 93.12 500 ILE A N 1
ATOM 4068 C CA . ILE A 1 500 ? -18.135 -17.028 8.239 1.00 93.12 500 ILE A CA 1
ATOM 4069 C C . ILE A 1 500 ? -17.340 -18.163 7.587 1.00 93.12 500 ILE A C 1
ATOM 4071 O O . ILE A 1 500 ? -16.309 -18.576 8.090 1.00 93.12 500 ILE A O 1
ATOM 4075 N N . ASP A 1 501 ? -17.799 -18.593 6.413 1.00 87.62 501 ASP A N 1
ATOM 4076 C CA . ASP A 1 501 ? -17.101 -19.542 5.537 1.00 87.62 501 ASP A CA 1
ATOM 4077 C C . ASP A 1 501 ? -16.931 -20.969 6.093 1.00 87.62 501 ASP A C 1
ATOM 4079 O O . ASP A 1 501 ? -15.842 -21.507 6.263 1.00 87.62 501 ASP A O 1
ATOM 4083 N N . TYR A 1 502 ? -18.069 -21.628 6.312 1.00 89.00 502 TYR A N 1
ATOM 4084 C CA . TYR A 1 502 ? -18.153 -23.007 6.804 1.00 89.00 502 TYR A CA 1
ATOM 4085 C C . TYR A 1 502 ? -17.868 -24.079 5.735 1.00 89.00 502 TYR A C 1
ATOM 4087 O O . TYR A 1 502 ? -18.153 -25.251 5.962 1.00 89.00 502 TYR A O 1
ATOM 4095 N N . GLU A 1 503 ? -17.319 -23.725 4.570 1.00 79.56 503 GLU A N 1
ATOM 4096 C CA . GLU A 1 503 ? -17.030 -24.688 3.493 1.00 79.56 503 GLU A CA 1
ATOM 4097 C C . GLU A 1 503 ? -16.015 -25.746 3.934 1.00 79.56 503 GLU A C 1
ATOM 4099 O O . GLU A 1 503 ? -16.155 -26.924 3.603 1.00 79.56 503 GLU A O 1
ATOM 4104 N N . THR A 1 504 ? -15.036 -25.351 4.752 1.00 83.62 504 THR A N 1
ATOM 4105 C CA . THR A 1 504 ? -14.074 -26.278 5.351 1.00 83.62 504 THR A CA 1
ATOM 4106 C C . THR A 1 504 ? -14.559 -26.881 6.657 1.00 83.62 504 THR A C 1
ATOM 4108 O O . THR A 1 504 ? -13.866 -27.744 7.179 1.00 83.62 504 THR A O 1
ATOM 4111 N N . ALA A 1 505 ? -15.694 -26.473 7.224 1.00 90.75 505 ALA A N 1
ATOM 4112 C CA . ALA A 1 505 ? -16.141 -27.022 8.500 1.00 90.75 505 ALA A CA 1
ATOM 4113 C C . ALA A 1 505 ? -16.533 -28.503 8.362 1.00 90.75 505 ALA A C 1
ATOM 4115 O O . ALA A 1 505 ? -16.922 -28.950 7.285 1.00 90.75 505 ALA A O 1
ATOM 4116 N N . ASP A 1 506 ? -16.414 -29.274 9.441 1.00 90.81 506 ASP A N 1
ATOM 4117 C CA . ASP A 1 506 ? -16.866 -30.671 9.475 1.00 90.81 506 ASP A CA 1
ATOM 4118 C C . ASP A 1 506 ? -17.384 -31.086 10.845 1.00 90.81 506 ASP A C 1
ATOM 4120 O O . ASP A 1 506 ? -17.049 -30.474 11.865 1.00 90.81 506 ASP A O 1
ATOM 4124 N N . TYR A 1 507 ? -18.122 -32.196 10.855 1.00 92.69 507 TYR A N 1
ATOM 4125 C CA . TYR A 1 507 ? -18.490 -32.897 12.078 1.00 92.69 507 TYR A CA 1
ATOM 4126 C C . TYR A 1 507 ? -17.392 -33.886 12.488 1.00 92.69 507 TYR A C 1
ATOM 4128 O O . TYR A 1 507 ? -17.096 -34.847 11.780 1.00 92.69 507 TYR A O 1
ATOM 4136 N N . PHE A 1 508 ? -16.843 -33.701 13.685 1.00 92.00 508 PHE A N 1
ATOM 4137 C CA . PHE A 1 508 ? -15.834 -34.569 14.282 1.00 92.00 508 PHE A CA 1
ATOM 4138 C C . PHE A 1 508 ? -16.331 -35.130 15.611 1.00 92.00 508 PHE A C 1
ATOM 4140 O O . PHE A 1 508 ? -16.294 -34.432 16.623 1.00 92.00 508 PHE A O 1
ATOM 4147 N N . PRO A 1 509 ? -16.764 -36.401 15.660 1.00 88.25 509 PRO A N 1
ATOM 4148 C CA . PRO A 1 509 ? -17.068 -37.056 16.924 1.00 88.25 509 PRO A CA 1
ATOM 4149 C C . PRO A 1 509 ? -15.882 -36.952 17.895 1.00 88.25 509 PRO A C 1
ATOM 4151 O O . PRO A 1 509 ? -14.732 -36.979 17.435 1.00 88.25 509 PRO A O 1
ATOM 4154 N N . PRO A 1 510 ? -16.120 -36.906 19.220 1.00 72.31 510 PRO A N 1
ATOM 4155 C CA . PRO A 1 510 ? -15.047 -36.813 20.204 1.00 72.31 510 PRO A CA 1
ATOM 4156 C C . PRO A 1 510 ? -13.974 -37.873 19.934 1.00 72.31 510 PRO A C 1
ATOM 4158 O O . PRO A 1 510 ? -14.317 -39.035 19.726 1.00 72.31 510 PRO A O 1
ATOM 4161 N N . THR A 1 511 ? -12.693 -37.480 19.945 1.00 78.88 511 THR A N 1
ATOM 4162 C CA . THR A 1 511 ? -11.492 -38.295 19.622 1.00 78.88 511 THR A CA 1
ATOM 4163 C C . THR A 1 511 ? -11.189 -38.550 18.140 1.00 78.88 511 THR A C 1
ATOM 4165 O O . THR A 1 511 ? -10.155 -39.145 17.831 1.00 78.88 511 THR A O 1
ATOM 4168 N N . THR A 1 512 ? -12.026 -38.081 17.213 1.00 88.81 512 THR A N 1
ATOM 4169 C CA . THR A 1 512 ? -11.745 -38.211 15.775 1.00 88.81 512 THR A CA 1
ATOM 4170 C C . THR A 1 512 ? -10.682 -37.203 15.356 1.00 88.81 512 THR A C 1
ATOM 4172 O O . THR A 1 512 ? -10.862 -35.999 15.514 1.00 88.81 512 THR A O 1
ATOM 4175 N N . LEU A 1 513 ? -9.582 -37.706 14.802 1.00 90.62 513 LEU A N 1
ATOM 4176 C CA . LEU A 1 513 ? -8.507 -36.891 14.247 1.00 90.62 513 LEU A CA 1
ATOM 4177 C C . LEU A 1 513 ? -8.701 -36.704 12.739 1.00 90.62 513 LEU A C 1
ATOM 4179 O O . LEU A 1 513 ? -9.329 -37.535 12.079 1.00 90.62 513 LEU A O 1
ATO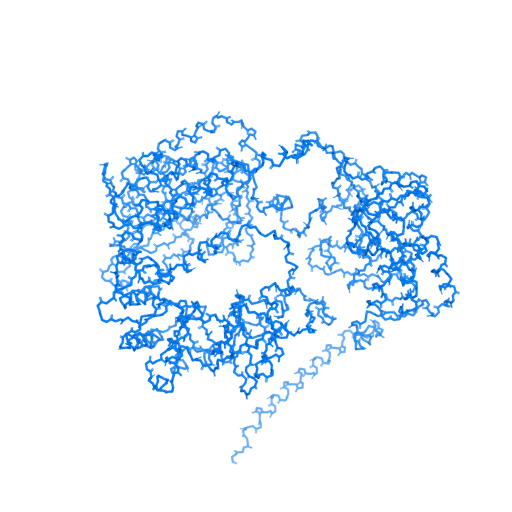M 4183 N N . CYS A 1 514 ? -8.127 -35.644 12.180 1.00 85.94 514 CYS A N 1
ATOM 4184 C CA . CYS A 1 514 ? -8.150 -35.379 10.746 1.00 85.94 514 CYS A CA 1
ATOM 4185 C C . CYS A 1 514 ? -6.736 -35.331 10.152 1.00 85.94 514 CYS A C 1
ATOM 4187 O O . CYS A 1 514 ? -5.744 -35.236 10.869 1.00 85.94 514 CYS A O 1
ATOM 4189 N N . VAL A 1 515 ? -6.656 -35.445 8.826 1.00 77.94 515 VAL A N 1
ATOM 4190 C CA . VAL A 1 515 ? -5.432 -35.268 8.031 1.00 77.94 515 VAL A CA 1
ATOM 4191 C C . VAL A 1 515 ? -5.713 -34.281 6.904 1.00 77.94 515 VAL A C 1
ATOM 4193 O O . VAL A 1 515 ? -6.844 -34.194 6.416 1.00 77.94 515 VAL A O 1
ATOM 4196 N N . GLY A 1 516 ? -4.683 -33.572 6.460 1.00 70.56 516 GLY A N 1
ATOM 4197 C CA . GLY A 1 516 ? -4.745 -32.569 5.404 1.00 70.56 516 GLY A CA 1
ATOM 4198 C C . GLY A 1 516 ? -4.217 -31.212 5.856 1.00 70.56 516 GLY A C 1
ATOM 4199 O O . GLY A 1 516 ? -3.796 -31.034 6.993 1.00 70.56 516 GLY A O 1
ATOM 4200 N N . PHE A 1 517 ? -4.227 -30.256 4.934 1.00 69.19 517 PHE A N 1
ATOM 4201 C CA . PHE A 1 517 ? -3.901 -28.861 5.205 1.00 69.19 517 PHE A CA 1
ATOM 4202 C C . PHE A 1 517 ? -5.160 -28.038 4.953 1.00 69.19 517 PHE A C 1
ATOM 4204 O O . PHE A 1 517 ? -5.518 -27.785 3.800 1.00 69.19 517 PHE A O 1
ATOM 4211 N N . TYR A 1 518 ? -5.829 -27.623 6.025 1.00 70.62 518 TYR A N 1
ATOM 4212 C CA . TYR A 1 518 ? -7.050 -26.821 5.955 1.00 70.62 518 TYR A CA 1
ATOM 4213 C C . TYR A 1 518 ? -6.794 -25.397 6.440 1.00 70.62 518 TYR A C 1
ATOM 4215 O O . TYR A 1 518 ? -5.918 -25.165 7.273 1.00 70.62 518 TYR A O 1
ATOM 4223 N N . GLY A 1 519 ? -7.572 -24.469 5.890 1.00 60.84 519 GLY A N 1
ATOM 4224 C CA . GLY A 1 519 ? -7.534 -23.055 6.224 1.00 60.84 519 GLY A CA 1
ATOM 4225 C C . GLY A 1 519 ? -6.341 -22.277 5.672 1.00 60.84 519 GLY A C 1
ATOM 4226 O O . GLY A 1 519 ? -5.468 -22.816 4.984 1.00 60.84 519 GLY A O 1
ATOM 4227 N N . GLN A 1 520 ? -6.354 -20.972 5.937 1.00 65.56 520 GLN A N 1
ATOM 4228 C CA . GLN A 1 520 ? -5.378 -20.015 5.402 1.00 65.56 520 GLN A CA 1
ATOM 4229 C C . GLN A 1 520 ? -4.042 -20.027 6.160 1.00 65.56 520 GLN A C 1
ATOM 4231 O O . GLN A 1 520 ? -2.992 -19.808 5.558 1.00 65.56 520 GLN A O 1
ATOM 4236 N N . GLU A 1 521 ? -4.069 -20.316 7.462 1.00 68.00 521 GLU A N 1
ATOM 4237 C CA . GLU A 1 521 ? -2.865 -20.425 8.295 1.00 68.00 521 GLU A CA 1
ATOM 4238 C C . GLU A 1 521 ? -2.164 -21.766 8.033 1.00 68.00 521 GLU A C 1
ATOM 4240 O O . GLU A 1 521 ? -2.638 -22.826 8.446 1.00 68.00 521 GLU A O 1
ATOM 4245 N N . ARG A 1 522 ? -1.043 -21.730 7.302 1.00 68.81 522 ARG A N 1
ATOM 4246 C CA . ARG A 1 522 ? -0.301 -22.932 6.864 1.00 68.81 522 ARG A CA 1
ATOM 4247 C C . ARG A 1 522 ? 0.874 -23.305 7.768 1.00 68.81 522 ARG A C 1
ATOM 4249 O O . ARG A 1 522 ? 1.480 -24.351 7.561 1.00 68.81 522 ARG A O 1
ATOM 4256 N N . ASP A 1 523 ? 1.208 -22.465 8.741 1.00 71.88 523 ASP A N 1
ATOM 4257 C CA . ASP A 1 523 ? 2.334 -22.635 9.666 1.00 71.88 523 ASP A CA 1
ATOM 4258 C C . ASP A 1 523 ? 1.964 -23.409 10.946 1.00 71.88 523 ASP A C 1
ATOM 4260 O O . ASP A 1 523 ? 2.797 -23.569 11.841 1.00 71.88 523 ASP A O 1
ATOM 4264 N N . VAL A 1 524 ? 0.728 -23.910 11.036 1.00 78.81 524 VAL A N 1
ATOM 4265 C CA . VAL A 1 524 ? 0.257 -24.738 12.150 1.00 78.81 524 VAL A CA 1
ATOM 4266 C C . VAL A 1 524 ? 1.117 -26.020 12.230 1.00 78.81 524 VAL A C 1
ATOM 4268 O O . VAL A 1 524 ? 1.128 -26.803 11.274 1.00 78.81 524 VAL A O 1
ATOM 4271 N N . PRO A 1 525 ? 1.819 -26.280 13.351 1.00 83.88 525 PRO A N 1
ATOM 4272 C CA . PRO A 1 525 ? 2.889 -27.286 13.411 1.00 83.88 525 PRO A CA 1
ATOM 4273 C C . PRO A 1 525 ? 2.471 -28.728 13.124 1.00 83.88 525 PRO A C 1
ATOM 4275 O O . PRO A 1 525 ? 3.280 -29.526 12.655 1.00 83.88 525 PRO A O 1
ATOM 4278 N N . GLU A 1 526 ? 1.234 -29.084 13.456 1.00 84.06 526 GLU A N 1
ATOM 4279 C CA . GLU A 1 526 ? 0.715 -30.441 13.303 1.00 84.06 526 GLU A CA 1
ATOM 4280 C C . GLU A 1 526 ? 0.043 -30.717 11.952 1.00 84.06 526 GLU A C 1
ATOM 4282 O O . GLU A 1 526 ? -0.315 -31.870 11.700 1.00 84.06 526 GLU A O 1
ATOM 4287 N N . LEU A 1 527 ? -0.137 -29.706 11.086 1.00 80.25 527 LEU A N 1
ATOM 4288 C CA . LEU A 1 527 ? -0.760 -29.927 9.780 1.00 80.25 527 LEU A CA 1
ATOM 4289 C C . LEU A 1 527 ? 0.049 -30.946 8.983 1.00 80.25 527 LEU A C 1
ATOM 4291 O O . LEU A 1 527 ? 1.257 -30.818 8.773 1.00 80.25 527 LEU A O 1
ATOM 4295 N N . SER A 1 528 ? -0.638 -31.991 8.540 1.00 73.50 528 SER A N 1
ATOM 4296 C CA . SER A 1 528 ? -0.007 -33.095 7.840 1.00 73.50 528 SER A CA 1
ATOM 4297 C C . SER A 1 528 ? -1.014 -33.826 6.978 1.00 73.50 528 SER A C 1
ATOM 4299 O O . SER A 1 528 ? -2.117 -34.150 7.411 1.00 73.50 528 SER A O 1
ATOM 4301 N N . HIS A 1 529 ? -0.604 -34.178 5.761 1.00 71.38 529 HIS A N 1
ATOM 4302 C CA . HIS A 1 529 ? -1.380 -35.066 4.897 1.00 71.38 529 HIS A CA 1
ATOM 4303 C C . HIS A 1 529 ? -1.422 -36.516 5.404 1.00 71.38 529 HIS A C 1
ATOM 4305 O O . HIS A 1 529 ? -2.217 -37.306 4.904 1.00 71.38 529 HIS A O 1
ATOM 4311 N N . THR A 1 530 ? -0.559 -36.890 6.356 1.00 69.12 530 THR A N 1
ATOM 4312 C CA . THR A 1 530 ? -0.367 -38.295 6.758 1.00 69.12 530 THR A CA 1
ATOM 4313 C C . THR A 1 530 ? -0.450 -38.525 8.261 1.00 69.12 530 THR A C 1
ATOM 4315 O O . THR A 1 530 ? -0.919 -39.581 8.680 1.00 69.12 530 THR A O 1
ATOM 4318 N N . ALA A 1 531 ? -0.014 -37.562 9.075 1.00 80.06 531 ALA A N 1
ATOM 4319 C CA . ALA A 1 531 ? -0.119 -37.645 10.523 1.00 80.06 531 ALA A CA 1
ATOM 4320 C C . ALA A 1 531 ? -1.483 -37.091 10.967 1.00 80.06 531 ALA A C 1
ATOM 4322 O O . ALA A 1 531 ? -1.778 -35.933 10.676 1.00 80.06 531 ALA A O 1
ATOM 4323 N N . PRO A 1 532 ? -2.323 -37.892 11.640 1.00 89.69 532 PRO A N 1
ATOM 4324 C CA . PRO A 1 532 ? -3.609 -37.423 12.125 1.00 89.69 532 PRO A CA 1
ATOM 4325 C C . PRO A 1 532 ? -3.425 -36.440 13.287 1.00 89.69 532 PRO A C 1
ATOM 4327 O O . PRO A 1 532 ? -2.599 -36.672 14.171 1.00 89.69 532 PRO A O 1
ATOM 4330 N N . TYR A 1 533 ? -4.213 -35.369 13.303 1.00 91.19 533 TYR A N 1
ATOM 4331 C CA . TYR A 1 533 ? -4.176 -34.330 14.331 1.00 91.19 533 TYR A CA 1
ATOM 4332 C C . TYR A 1 533 ? -5.585 -33.892 14.759 1.00 91.19 533 TYR A C 1
ATOM 4334 O O . TYR A 1 533 ? -6.578 -34.217 14.109 1.00 91.19 533 TYR A O 1
ATOM 4342 N N . ASP A 1 534 ? -5.679 -33.193 15.892 1.00 93.62 534 ASP A N 1
ATOM 4343 C CA . ASP A 1 534 ? -6.954 -32.757 16.470 1.00 93.62 534 ASP A CA 1
ATOM 4344 C C . ASP A 1 534 ? -7.490 -31.504 15.736 1.00 93.62 534 ASP A C 1
ATOM 4346 O O . ASP A 1 534 ? -6.873 -30.433 15.822 1.00 93.62 534 ASP A O 1
ATOM 4350 N N . PRO A 1 535 ? -8.638 -31.592 15.032 1.00 94.19 535 PRO A N 1
ATOM 4351 C CA . PRO A 1 535 ? -9.208 -30.466 14.292 1.00 94.19 535 PRO A CA 1
ATOM 4352 C C . PRO A 1 535 ? -9.701 -29.333 15.203 1.00 94.19 535 PRO A C 1
ATOM 4354 O O . PRO A 1 535 ? -9.720 -28.177 14.787 1.00 94.19 535 PRO A O 1
ATOM 4357 N N . PHE A 1 536 ? -10.060 -29.624 16.453 1.00 95.75 536 PHE A N 1
ATOM 4358 C CA . PHE A 1 536 ? -10.477 -28.605 17.410 1.00 95.75 536 PHE A CA 1
ATOM 4359 C C . PHE A 1 536 ? -9.274 -27.799 17.904 1.00 95.75 536 PHE A C 1
ATOM 4361 O O . PHE A 1 536 ? -9.366 -26.585 18.081 1.00 95.75 536 PHE A O 1
ATOM 4368 N N . LYS A 1 537 ? -8.106 -28.436 18.077 1.00 95.31 537 LYS A N 1
ATOM 4369 C CA . LYS A 1 537 ? -6.863 -27.717 18.412 1.00 95.31 537 LYS A CA 1
ATOM 4370 C C . LYS A 1 537 ? -6.358 -26.859 17.255 1.00 95.31 537 LYS A C 1
ATOM 4372 O O . LYS A 1 537 ? -5.757 -25.817 17.535 1.00 95.31 537 LYS A O 1
ATOM 4377 N N . LEU A 1 538 ? -6.626 -27.248 16.006 1.00 94.00 538 LEU A N 1
ATOM 4378 C CA . LEU A 1 538 ? -6.370 -26.414 14.826 1.00 94.00 538 LEU A CA 1
ATOM 4379 C C . LEU A 1 538 ? -7.137 -25.083 14.918 1.00 94.00 538 LEU A C 1
ATOM 4381 O O . LEU A 1 538 ? -6.507 -24.030 14.836 1.00 94.00 538 LEU A O 1
ATOM 4385 N N . ASP A 1 539 ? -8.447 -25.116 15.191 1.00 96.38 539 ASP A N 1
ATOM 4386 C CA . ASP A 1 539 ? -9.256 -23.894 15.349 1.00 96.38 539 ASP A CA 1
ATOM 4387 C C . ASP A 1 539 ? -8.698 -22.971 16.447 1.00 96.38 539 ASP A C 1
ATOM 4389 O O . ASP A 1 539 ? -8.641 -21.752 16.282 1.00 96.38 539 ASP A O 1
ATOM 4393 N N . ILE A 1 540 ? -8.242 -23.545 17.570 1.00 97.31 540 ILE A N 1
ATOM 4394 C CA . ILE A 1 540 ? -7.656 -22.765 18.672 1.00 97.31 540 ILE A CA 1
ATOM 4395 C C . ILE A 1 540 ? -6.329 -22.125 18.285 1.00 97.31 540 ILE A C 1
ATOM 4397 O O . ILE A 1 540 ? -6.069 -20.999 18.707 1.00 97.31 540 ILE A O 1
ATOM 4401 N N . TYR A 1 541 ? -5.503 -22.794 17.481 1.00 96.00 541 TYR A N 1
ATOM 4402 C CA . TYR A 1 541 ? -4.282 -22.176 16.972 1.00 96.00 541 TYR A CA 1
ATOM 4403 C C . TYR A 1 541 ? -4.607 -20.998 16.061 1.00 96.00 541 TYR A C 1
ATOM 4405 O O . TYR A 1 541 ? -4.073 -19.916 16.273 1.00 96.00 541 TYR A O 1
ATOM 4413 N N . GLN A 1 542 ? -5.525 -21.176 15.106 1.00 92.81 542 GLN A N 1
ATOM 4414 C CA . GLN A 1 542 ? -5.912 -20.130 14.152 1.00 92.81 542 GLN A CA 1
ATOM 4415 C C . GLN A 1 542 ? -6.514 -18.905 14.866 1.00 92.81 542 GLN A C 1
ATOM 4417 O O . GLN A 1 542 ? -6.113 -17.765 14.608 1.00 92.81 542 GLN A O 1
ATOM 4422 N N . LEU A 1 543 ? -7.386 -19.126 15.856 1.00 95.62 543 LEU A N 1
ATOM 4423 C CA . LEU A 1 543 ? -7.895 -18.050 16.708 1.00 95.62 543 LEU A CA 1
ATOM 4424 C C . LEU A 1 543 ? -6.798 -17.459 17.613 1.00 95.62 543 LEU A C 1
ATOM 4426 O O . LEU A 1 543 ? -6.779 -16.259 17.872 1.00 95.62 543 LEU A O 1
ATOM 4430 N N . GLY A 1 544 ? -5.843 -18.265 18.077 1.00 95.62 544 GLY A N 1
ATOM 4431 C CA . GLY A 1 544 ? -4.673 -17.796 18.820 1.00 95.62 544 GLY A CA 1
ATOM 4432 C C . GLY A 1 544 ? -3.787 -16.864 17.990 1.00 95.62 544 GLY A C 1
ATOM 4433 O O . GLY A 1 544 ? -3.307 -15.852 18.506 1.00 95.62 544 GLY A O 1
ATOM 4434 N N . THR A 1 545 ? -3.629 -17.144 16.695 1.00 92.56 545 THR A N 1
ATOM 4435 C CA . THR A 1 545 ? -2.930 -16.269 15.747 1.00 92.56 545 THR A CA 1
ATOM 4436 C C . THR A 1 545 ? -3.631 -14.916 15.635 1.00 92.56 545 THR A C 1
ATOM 4438 O O . THR A 1 545 ? -2.957 -13.887 15.635 1.00 92.56 545 THR A O 1
ATOM 4441 N N . LEU A 1 546 ? -4.972 -14.869 15.668 1.00 93.50 546 LEU A N 1
ATOM 4442 C CA . LEU A 1 546 ? -5.719 -13.605 15.774 1.00 93.50 546 LEU A CA 1
ATOM 4443 C C . LEU A 1 546 ? -5.348 -12.818 17.039 1.00 93.50 546 LEU A C 1
ATOM 4445 O O . LEU A 1 546 ? -5.102 -11.612 16.960 1.00 93.50 546 LEU A O 1
ATOM 4449 N N . VAL A 1 547 ? -5.284 -13.485 18.198 1.00 96.31 547 VAL A N 1
ATOM 4450 C CA . VAL A 1 547 ? -4.894 -12.845 19.468 1.00 96.31 547 VAL A CA 1
ATOM 4451 C C . VAL A 1 547 ? -3.489 -12.252 19.354 1.00 96.31 547 VAL A C 1
ATOM 4453 O O . VAL A 1 547 ? -3.279 -11.093 19.709 1.00 96.31 547 VAL A O 1
ATOM 4456 N N . ARG A 1 548 ? -2.534 -13.002 18.796 1.00 93.25 548 ARG A N 1
ATOM 4457 C CA . ARG A 1 548 ? -1.160 -12.524 18.577 1.00 93.25 548 ARG A CA 1
ATOM 4458 C C . ARG A 1 548 ? -1.104 -11.357 17.599 1.00 93.25 548 ARG A C 1
ATOM 4460 O O . ARG A 1 548 ? -0.442 -10.365 17.888 1.00 93.25 548 ARG A O 1
ATOM 4467 N N . MET A 1 549 ? -1.871 -11.407 16.509 1.00 89.75 549 MET A N 1
ATOM 4468 C CA . MET A 1 549 ? -1.992 -10.286 15.575 1.00 89.75 549 MET A CA 1
ATOM 4469 C C . MET A 1 549 ? -2.499 -9.019 16.265 1.00 89.75 549 MET A C 1
ATOM 4471 O O . MET A 1 549 ? -2.000 -7.935 15.970 1.00 89.75 549 MET A O 1
ATOM 4475 N N . PHE A 1 550 ? -3.442 -9.113 17.208 1.00 91.44 550 PHE A N 1
ATOM 4476 C CA . PHE A 1 550 ? -3.844 -7.955 18.010 1.00 91.44 550 PHE A CA 1
ATOM 4477 C C . PHE A 1 550 ? -2.676 -7.394 18.834 1.00 91.44 550 PHE A C 1
ATOM 4479 O O . PHE A 1 550 ? -2.450 -6.183 18.801 1.00 91.44 550 PHE A O 1
ATOM 4486 N N . VAL A 1 551 ? -1.908 -8.244 19.525 1.00 92.56 551 VAL A N 1
ATOM 4487 C CA . VAL A 1 551 ? -0.759 -7.815 20.347 1.00 92.56 551 VAL A CA 1
ATOM 4488 C C . VAL A 1 551 ? 0.360 -7.198 19.499 1.00 92.56 551 VAL A C 1
ATOM 4490 O O . VAL A 1 551 ? 0.944 -6.170 19.864 1.00 92.56 551 VAL A O 1
ATOM 4493 N N . GLU A 1 552 ? 0.644 -7.782 18.339 1.00 89.06 552 GLU A N 1
ATOM 4494 C CA . GLU A 1 552 ? 1.642 -7.288 17.391 1.00 89.06 552 GLU A CA 1
ATOM 4495 C C . GLU A 1 552 ? 1.199 -5.973 16.747 1.00 89.06 552 GLU A C 1
ATOM 4497 O O . GLU A 1 552 ? 1.979 -5.025 16.637 1.00 89.06 552 GLU A O 1
ATOM 4502 N N . LYS A 1 553 ? -0.071 -5.876 16.346 1.00 81.44 553 LYS A N 1
ATOM 4503 C CA . LYS A 1 553 ? -0.588 -4.732 15.594 1.00 81.44 553 LYS A CA 1
ATOM 4504 C C . LYS A 1 553 ? -0.921 -3.544 16.492 1.00 81.44 553 LYS A C 1
ATOM 4506 O O . LYS A 1 553 ? -0.749 -2.416 16.033 1.00 81.44 553 LYS A O 1
ATOM 4511 N N . TYR A 1 554 ? -1.332 -3.748 17.746 1.00 85.44 554 TYR A N 1
ATOM 4512 C CA . TYR A 1 554 ? -1.741 -2.686 18.675 1.00 85.44 554 TYR A CA 1
ATOM 4513 C C . TYR A 1 554 ? -0.824 -2.573 19.900 1.00 85.44 554 TYR A C 1
ATOM 4515 O O . TYR A 1 554 ? -0.433 -3.554 20.525 1.00 85.44 554 TYR A O 1
ATOM 4523 N N . LYS A 1 555 ? -0.500 -1.337 20.289 1.00 84.19 555 LYS A N 1
ATOM 4524 C CA . LYS A 1 555 ? 0.178 -1.034 21.553 1.00 84.19 555 LYS A CA 1
ATOM 4525 C C . LYS A 1 555 ? -0.831 -1.097 22.702 1.00 84.19 555 LYS A C 1
ATOM 4527 O O . LYS A 1 555 ? -1.914 -0.527 22.589 1.00 84.19 555 LYS A O 1
ATOM 4532 N N . GLY A 1 556 ? -0.437 -1.698 23.826 1.00 86.00 556 GLY A N 1
ATOM 4533 C CA . GLY A 1 556 ? -1.261 -1.752 25.036 1.00 86.00 556 GLY A CA 1
ATOM 4534 C C . GLY A 1 556 ? -2.181 -2.971 25.118 1.00 86.00 556 GLY A C 1
ATOM 4535 O O . GLY A 1 556 ? -3.073 -2.992 25.961 1.00 86.00 556 GLY A O 1
ATOM 4536 N N . LEU A 1 557 ? -1.964 -3.986 24.284 1.00 91.44 557 LEU A N 1
ATOM 4537 C CA . LEU A 1 557 ? -2.642 -5.281 24.386 1.00 91.44 557 LEU A CA 1
ATOM 4538 C C . LEU A 1 557 ? -1.721 -6.385 24.918 1.00 91.44 557 LEU A C 1
ATOM 4540 O O . LEU A 1 557 ? -2.075 -7.554 24.868 1.00 91.44 557 LEU A O 1
ATOM 4544 N N . ASP A 1 558 ? -0.558 -6.031 25.473 1.00 91.44 558 ASP A N 1
ATOM 4545 C CA . ASP A 1 558 ? 0.462 -6.993 25.917 1.00 91.44 558 ASP A CA 1
ATOM 4546 C C . ASP A 1 558 ? -0.055 -7.951 27.017 1.00 91.44 558 ASP A C 1
ATOM 4548 O O . ASP A 1 558 ? 0.477 -9.041 27.204 1.00 91.44 558 ASP A O 1
ATOM 4552 N N . PHE A 1 559 ? -1.144 -7.596 27.711 1.00 92.50 559 PHE A N 1
ATOM 4553 C CA . PHE A 1 559 ? -1.822 -8.476 28.669 1.00 92.50 559 PHE A CA 1
ATOM 4554 C C . PHE A 1 559 ? -2.493 -9.703 28.017 1.00 92.50 559 PHE A C 1
ATOM 4556 O O . PHE A 1 559 ? -2.750 -10.686 28.710 1.00 92.50 559 PHE A O 1
ATOM 4563 N N . LEU A 1 560 ? -2.762 -9.666 26.705 1.00 95.44 560 LEU A N 1
ATOM 4564 C CA . LEU A 1 560 ? -3.291 -10.794 25.928 1.00 95.44 560 LEU A CA 1
ATOM 4565 C C . LEU A 1 560 ? -2.191 -11.743 25.431 1.00 95.44 560 LEU A C 1
ATOM 4567 O O . LEU A 1 560 ? -2.503 -12.863 25.028 1.00 95.44 560 LEU A O 1
ATOM 4571 N N . GLU A 1 561 ? -0.915 -11.350 25.496 1.00 94.31 561 GLU A N 1
ATOM 4572 C CA . GLU A 1 561 ? 0.212 -12.170 25.028 1.00 94.31 561 GLU A CA 1
ATOM 4573 C C . GLU A 1 561 ? 0.223 -13.578 25.657 1.00 94.31 561 GLU A C 1
ATOM 4575 O O . GLU A 1 561 ? 0.324 -14.561 24.918 1.00 94.31 561 GLU A O 1
ATOM 4580 N N . PRO A 1 562 ? 0.020 -13.749 26.984 1.00 94.81 562 PRO A N 1
ATOM 4581 C CA . PRO A 1 562 ? -0.005 -15.081 27.583 1.00 94.81 562 PRO A CA 1
ATOM 4582 C C . PRO A 1 562 ? -1.154 -15.961 27.075 1.00 94.81 562 PRO A C 1
ATOM 4584 O O . PRO A 1 562 ? -1.031 -17.185 27.098 1.00 94.81 562 PRO A O 1
ATOM 4587 N N . LEU A 1 563 ? -2.275 -15.361 26.654 1.00 96.88 563 LEU A N 1
ATOM 4588 C CA . LEU A 1 563 ? -3.390 -16.087 26.049 1.00 96.88 563 LEU A CA 1
ATOM 4589 C C . LEU A 1 563 ? -3.020 -16.527 24.628 1.00 96.88 563 LEU A C 1
ATOM 4591 O O . LEU A 1 563 ? -3.122 -17.713 24.326 1.00 96.88 563 LEU A O 1
ATOM 4595 N N . GLY A 1 564 ? -2.517 -15.603 23.801 1.00 95.31 564 GLY A N 1
ATOM 4596 C CA . GLY A 1 564 ? -2.079 -15.894 22.434 1.00 95.31 564 GLY A CA 1
ATOM 4597 C C . GLY A 1 564 ? -1.029 -17.005 22.385 1.00 95.31 564 GLY A C 1
ATOM 4598 O O . GLY A 1 564 ? -1.209 -17.984 21.669 1.00 95.31 564 GLY A O 1
ATOM 4599 N N . VAL A 1 565 ? 0.010 -16.930 23.225 1.00 95.12 565 VAL A N 1
ATOM 4600 C CA . VAL A 1 565 ? 1.063 -17.961 23.316 1.00 95.12 565 VAL A CA 1
ATOM 4601 C C . VAL A 1 565 ? 0.505 -19.331 23.712 1.00 95.12 565 VAL A C 1
ATOM 4603 O O . VAL A 1 565 ? 0.921 -20.349 23.159 1.00 95.12 565 VAL A O 1
ATOM 4606 N N . ALA A 1 566 ? -0.435 -19.380 24.660 1.00 96.25 566 ALA A N 1
ATOM 4607 C CA . ALA A 1 566 ? -1.035 -20.636 25.106 1.00 96.25 566 ALA A CA 1
ATOM 4608 C C . ALA A 1 566 ? -1.977 -21.247 24.050 1.00 96.25 566 ALA A C 1
ATOM 4610 O O . ALA A 1 566 ? -2.063 -22.472 23.929 1.00 96.25 566 ALA A O 1
ATOM 4611 N N . MET A 1 567 ? -2.660 -20.404 23.269 1.00 96.88 567 MET A N 1
ATOM 4612 C CA . MET A 1 567 ? -3.512 -20.824 22.155 1.00 96.88 567 MET A CA 1
ATOM 4613 C C . MET A 1 567 ? -2.703 -21.244 20.923 1.00 96.88 567 MET A C 1
ATOM 4615 O O . MET A 1 567 ? -3.105 -22.175 20.242 1.00 96.88 567 MET A O 1
ATOM 4619 N N . THR A 1 568 ? -1.537 -20.646 20.663 1.00 95.19 568 THR A N 1
ATOM 4620 C CA . THR A 1 568 ? -0.651 -21.028 19.544 1.00 95.19 568 THR A CA 1
ATOM 4621 C C . THR A 1 568 ? 0.488 -21.954 19.971 1.00 95.19 568 THR A C 1
ATOM 4623 O O . THR A 1 568 ? 1.554 -21.974 19.349 1.00 95.19 568 THR A O 1
ATOM 4626 N N . PHE A 1 569 ? 0.336 -22.677 21.083 1.00 94.00 569 PHE A N 1
ATOM 4627 C CA . PHE A 1 569 ? 1.415 -23.526 21.571 1.00 94.00 569 PHE A CA 1
ATOM 4628 C C . PHE A 1 569 ? 1.706 -24.644 20.560 1.00 94.00 569 PHE A C 1
ATOM 4630 O O . PHE A 1 569 ? 0.783 -25.284 20.050 1.00 94.00 569 PHE A O 1
ATOM 4637 N N . HIS A 1 570 ? 2.990 -24.875 20.264 1.00 89.25 570 HIS A N 1
ATOM 4638 C CA . HIS A 1 570 ? 3.402 -25.773 19.180 1.00 89.25 570 HIS A CA 1
ATOM 4639 C C . HIS A 1 570 ? 2.944 -27.217 19.378 1.00 89.25 570 HIS A C 1
ATOM 4641 O O . HIS A 1 570 ? 2.542 -27.871 18.426 1.00 89.25 570 HIS A O 1
ATOM 4647 N N . ASN A 1 571 ? 2.990 -27.714 20.613 1.00 90.00 571 ASN A N 1
ATOM 4648 C CA . ASN A 1 571 ? 2.457 -29.031 20.930 1.00 90.00 571 ASN A CA 1
ATOM 4649 C C . ASN A 1 571 ? 0.925 -28.940 21.135 1.00 90.00 571 ASN A C 1
ATOM 4651 O O . ASN A 1 571 ? 0.501 -28.322 22.120 1.00 90.00 571 ASN A O 1
ATOM 4655 N N . PRO A 1 572 ? 0.098 -29.556 20.266 1.00 90.81 572 PRO A N 1
ATOM 4656 C CA . PRO A 1 572 ? -1.360 -29.464 20.347 1.00 90.81 572 PRO A CA 1
ATOM 4657 C C . PRO A 1 572 ? -1.939 -30.098 21.617 1.00 90.81 572 PRO A C 1
ATOM 4659 O O . PRO A 1 572 ? -2.988 -29.658 22.080 1.00 90.81 572 PRO A O 1
ATOM 4662 N N . GLU A 1 573 ? -1.257 -31.061 22.245 1.00 89.69 573 GLU A N 1
ATOM 4663 C CA . GLU A 1 573 ? -1.741 -31.722 23.468 1.00 89.69 573 GLU A CA 1
ATOM 4664 C C . GLU A 1 573 ? -1.857 -30.749 24.646 1.00 89.69 573 GLU A C 1
ATOM 4666 O O . GLU A 1 573 ? -2.843 -30.749 25.381 1.00 89.69 573 GLU A O 1
ATOM 4671 N N . VAL A 1 574 ? -0.868 -29.864 24.795 1.00 93.00 574 VAL A N 1
ATOM 4672 C CA . VAL A 1 574 ? -0.824 -28.870 25.881 1.00 93.00 574 VAL A CA 1
ATOM 4673 C C . VAL A 1 574 ? -1.472 -27.536 25.499 1.00 93.00 574 VAL A C 1
ATOM 4675 O O . VAL A 1 574 ? -1.682 -26.690 26.367 1.00 93.00 574 VAL A O 1
ATOM 4678 N N . ARG A 1 575 ? -1.797 -27.340 24.215 1.00 95.31 575 ARG A N 1
ATOM 4679 C CA . ARG A 1 575 ? -2.531 -26.170 23.719 1.00 95.31 575 ARG A CA 1
ATOM 4680 C C . ARG A 1 575 ? -3.912 -26.096 24.369 1.00 95.31 575 ARG A C 1
ATOM 4682 O O . ARG A 1 575 ? -4.538 -27.127 24.625 1.00 95.31 575 ARG A O 1
ATOM 4689 N N . LEU A 1 576 ? -4.406 -24.888 24.622 1.00 96.62 576 LEU A N 1
ATOM 4690 C CA . LEU A 1 576 ? -5.731 -24.700 25.217 1.00 96.62 576 LEU A CA 1
ATOM 4691 C C . LEU A 1 576 ? -6.851 -25.304 24.345 1.00 96.62 576 LEU A C 1
ATOM 4693 O O . LEU A 1 576 ? -6.717 -25.446 23.132 1.00 96.62 576 LEU A O 1
ATOM 4697 N N . THR A 1 577 ? -7.961 -25.673 24.982 1.00 97.06 577 THR A N 1
ATOM 4698 C CA . THR A 1 577 ? -9.251 -25.922 24.314 1.00 97.06 577 THR A CA 1
ATOM 4699 C C . THR A 1 577 ? -10.054 -24.623 24.258 1.00 97.06 577 THR A C 1
ATOM 4701 O O . THR A 1 577 ? -9.721 -23.686 24.980 1.00 97.06 577 THR A O 1
ATOM 4704 N N . ALA A 1 578 ? -11.146 -24.562 23.489 1.00 96.56 578 ALA A N 1
ATOM 4705 C CA . ALA A 1 578 ? -12.015 -23.377 23.453 1.00 96.56 578 ALA A CA 1
ATOM 4706 C C . ALA A 1 578 ? -12.480 -22.943 24.855 1.00 96.56 578 ALA A C 1
ATOM 4708 O O . ALA A 1 578 ? -12.305 -21.788 25.240 1.00 96.56 578 ALA A O 1
ATOM 4709 N N . THR A 1 579 ? -12.958 -23.894 25.665 1.00 97.06 579 THR A N 1
ATOM 4710 C CA . THR A 1 579 ? -13.371 -23.648 27.055 1.00 97.06 579 THR A CA 1
ATOM 4711 C C . THR A 1 579 ? -12.227 -23.094 27.905 1.00 97.06 579 THR A C 1
ATOM 4713 O O . THR A 1 579 ? -12.413 -22.121 28.630 1.00 97.06 579 THR A O 1
ATOM 4716 N N . LYS A 1 580 ? -11.017 -23.665 27.801 1.00 97.69 580 LYS A N 1
ATOM 4717 C CA . LYS A 1 580 ? -9.856 -23.172 28.561 1.00 97.69 580 LYS A CA 1
ATOM 4718 C C . LYS A 1 580 ? -9.347 -21.822 28.064 1.00 97.69 580 LYS A C 1
ATOM 4720 O O . LYS A 1 580 ? -8.877 -21.033 28.879 1.00 97.69 580 LYS A O 1
ATOM 4725 N N . SER A 1 581 ? -9.468 -21.533 26.772 1.00 97.88 581 SER A N 1
ATOM 4726 C CA . SER A 1 581 ? -9.184 -20.212 26.207 1.00 97.88 581 SER A CA 1
ATOM 4727 C C . SER A 1 581 ? -10.146 -19.161 26.759 1.00 97.88 581 SER A C 1
ATOM 4729 O O . SER A 1 581 ? -9.689 -18.095 27.165 1.00 97.88 581 SER A O 1
ATOM 4731 N N . LEU A 1 582 ? -11.443 -19.480 26.868 1.00 97.38 582 LEU A N 1
ATOM 4732 C CA . LEU A 1 582 ? -12.442 -18.575 27.441 1.00 97.38 582 LEU A CA 1
ATOM 4733 C C . LEU A 1 582 ? -12.194 -18.324 28.932 1.00 97.38 582 LEU A C 1
ATOM 4735 O O . LEU A 1 582 ? -12.097 -17.173 29.348 1.00 97.38 582 LEU A O 1
ATOM 4739 N N . GLU A 1 583 ? -11.997 -19.386 29.724 1.00 97.38 583 GLU A N 1
ATOM 4740 C CA . GLU A 1 583 ? -11.640 -19.273 31.148 1.00 97.38 583 GLU A CA 1
ATOM 4741 C C . GLU A 1 583 ? -10.382 -18.407 31.338 1.00 97.38 583 GLU A C 1
ATOM 4743 O O . GLU A 1 583 ? -10.306 -17.576 32.247 1.00 97.38 583 GLU A O 1
ATOM 4748 N N . ARG A 1 584 ? -9.376 -18.587 30.471 1.00 96.62 584 ARG A N 1
ATOM 4749 C CA . ARG A 1 584 ? -8.120 -17.837 30.535 1.00 96.62 584 ARG A CA 1
ATOM 4750 C C . ARG A 1 584 ? -8.313 -16.370 30.161 1.00 96.62 584 ARG A C 1
ATOM 4752 O O . ARG A 1 584 ? -7.744 -15.526 30.852 1.00 96.62 584 ARG A O 1
ATOM 4759 N N . LEU A 1 585 ? -9.101 -16.065 29.128 1.00 96.56 585 LEU A N 1
ATOM 4760 C CA . LEU A 1 585 ? -9.459 -14.691 28.771 1.00 96.56 585 LEU A CA 1
ATOM 4761 C C . LEU A 1 585 ? -10.197 -14.015 29.930 1.00 96.56 585 LEU A C 1
ATOM 4763 O O . LEU A 1 585 ? -9.778 -12.950 30.370 1.00 96.56 585 LEU A O 1
ATOM 4767 N N . GLN A 1 586 ? -11.221 -14.664 30.487 1.00 95.00 586 GLN A N 1
ATOM 4768 C CA . GLN A 1 586 ? -11.994 -14.146 31.619 1.00 95.00 586 GLN A CA 1
ATOM 4769 C C . GLN A 1 586 ? -11.119 -13.898 32.850 1.00 95.00 586 GLN A C 1
ATOM 4771 O O . GLN A 1 586 ? -11.250 -12.865 33.503 1.00 95.00 586 GLN A O 1
ATOM 4776 N N . LEU A 1 587 ? -10.174 -14.795 33.143 1.00 94.81 587 LEU A N 1
ATOM 4777 C CA . LEU A 1 587 ? -9.221 -14.607 34.235 1.00 94.81 587 LEU A CA 1
ATOM 4778 C C . LEU A 1 587 ? -8.313 -13.397 33.989 1.00 94.81 587 LEU A C 1
ATOM 4780 O O . LEU A 1 587 ? -8.136 -12.583 34.896 1.00 94.81 587 LEU A O 1
ATOM 4784 N N . VAL A 1 588 ? -7.775 -13.246 32.775 1.00 93.00 588 VAL A N 1
ATOM 4785 C CA . VAL A 1 588 ? -6.972 -12.073 32.399 1.00 93.00 588 VAL A CA 1
ATOM 4786 C C . VAL A 1 588 ? -7.801 -10.797 32.550 1.00 93.00 588 VAL A C 1
ATOM 4788 O O . VAL A 1 588 ? -7.365 -9.879 33.239 1.00 93.00 588 VAL A O 1
ATOM 4791 N N . VAL A 1 589 ? -9.019 -10.763 32.007 1.00 91.81 589 VAL A N 1
ATOM 4792 C CA . VAL A 1 589 ? -9.925 -9.606 32.072 1.00 91.81 589 VAL A CA 1
ATOM 4793 C C . VAL A 1 589 ? -10.318 -9.269 33.512 1.00 91.81 589 VAL A C 1
ATOM 4795 O O . VAL A 1 589 ? -10.293 -8.103 33.882 1.00 91.81 589 VAL A O 1
ATOM 4798 N N . SER A 1 590 ? -10.588 -10.266 34.361 1.00 92.06 590 SER A N 1
ATOM 4799 C CA . SER A 1 590 ? -10.943 -10.054 35.776 1.00 92.06 590 SER A CA 1
ATOM 4800 C C . SER A 1 590 ? -9.823 -9.421 36.609 1.00 92.06 590 SER A C 1
ATOM 4802 O O . SER A 1 590 ? -10.083 -8.843 37.663 1.00 92.06 590 SER A O 1
ATOM 4804 N N . SER A 1 591 ? -8.574 -9.530 36.143 1.00 90.56 591 SER A N 1
ATOM 4805 C CA . SER A 1 591 ? -7.412 -8.907 36.783 1.00 90.56 591 SER A CA 1
ATOM 4806 C C . SER A 1 591 ? -7.185 -7.451 36.358 1.00 90.56 591 SER A C 1
ATOM 4808 O O . SER A 1 591 ? -6.378 -6.757 36.977 1.00 90.56 591 SER A O 1
ATOM 4810 N N . LEU A 1 592 ? -7.895 -6.986 35.324 1.00 90.38 592 LEU A N 1
ATOM 4811 C CA . LEU A 1 592 ? -7.811 -5.628 34.794 1.00 90.38 592 LEU A CA 1
ATOM 4812 C C . LEU A 1 592 ? -8.829 -4.714 35.479 1.00 90.38 592 LEU A C 1
ATOM 4814 O O . LEU A 1 592 ? -9.938 -5.122 35.823 1.00 90.38 592 LEU A O 1
ATOM 4818 N N . LYS A 1 593 ? -8.467 -3.444 35.659 1.00 90.00 593 LYS A N 1
ATOM 4819 C CA . LYS A 1 593 ? -9.403 -2.411 36.113 1.00 90.00 593 LYS A CA 1
ATOM 4820 C C . LYS A 1 593 ? -10.226 -1.905 34.931 1.00 90.00 593 LYS A C 1
ATOM 4822 O O . LYS A 1 593 ? -9.783 -1.957 33.786 1.00 90.00 593 LYS A O 1
ATOM 4827 N N . GLU A 1 594 ? -11.374 -1.292 35.210 1.00 86.12 594 GLU A N 1
ATOM 4828 C CA . GLU A 1 594 ? -12.175 -0.627 34.169 1.00 86.12 594 GLU A CA 1
ATOM 4829 C C . GLU A 1 594 ? -11.363 0.429 33.401 1.00 86.12 594 GLU A C 1
ATOM 4831 O O . GLU A 1 594 ? -11.522 0.588 32.196 1.00 86.12 594 GLU A O 1
ATOM 4836 N N . THR A 1 595 ? -10.417 1.100 34.065 1.00 84.12 595 THR A N 1
ATOM 4837 C CA . THR A 1 595 ? -9.485 2.036 33.420 1.00 84.12 595 THR A CA 1
ATOM 4838 C C . THR A 1 595 ? -8.543 1.359 32.424 1.00 84.12 595 THR A C 1
ATOM 4840 O O . THR A 1 595 ? -8.170 1.983 31.438 1.00 84.12 595 THR A O 1
ATOM 4843 N N . ASP A 1 596 ? -8.167 0.096 32.649 1.00 85.62 596 ASP A N 1
ATOM 4844 C CA . ASP A 1 596 ? -7.318 -0.670 31.728 1.00 85.62 596 ASP A CA 1
ATOM 4845 C C . ASP A 1 596 ? -8.113 -1.116 30.492 1.00 85.62 596 ASP A C 1
ATOM 4847 O O . ASP A 1 596 ? -7.598 -1.081 29.374 1.00 85.62 596 ASP A O 1
ATOM 4851 N N . LEU A 1 597 ? -9.382 -1.493 30.684 1.00 83.06 597 LEU A N 1
ATOM 4852 C CA . LEU A 1 597 ? -10.304 -1.906 29.621 1.00 83.06 597 LEU A CA 1
ATOM 4853 C C . LEU A 1 597 ? -10.789 -0.721 28.777 1.00 83.06 597 LEU A C 1
ATOM 4855 O O . LEU A 1 597 ? -10.826 -0.795 27.549 1.00 83.06 597 LEU A O 1
ATOM 4859 N N . SER A 1 598 ? -11.115 0.400 29.414 1.00 81.56 598 SER A N 1
ATOM 4860 C CA . SER A 1 598 ? -11.503 1.639 28.737 1.00 81.56 598 SER A CA 1
ATOM 4861 C C . SER A 1 598 ? -10.300 2.454 28.235 1.00 81.56 598 SER A C 1
ATOM 4863 O O . SER A 1 598 ? -10.490 3.529 27.674 1.00 81.56 598 SER A O 1
ATOM 4865 N N . ARG A 1 599 ? -9.066 1.949 28.376 1.00 80.44 599 ARG A N 1
ATOM 4866 C CA . ARG A 1 599 ? -7.866 2.579 27.814 1.00 80.44 599 ARG A CA 1
ATOM 4867 C C . ARG A 1 599 ? -7.892 2.553 26.289 1.00 80.44 599 ARG A C 1
ATOM 4869 O O . ARG A 1 599 ? -8.143 1.510 25.679 1.00 80.44 599 ARG A O 1
ATOM 4876 N N . GLU A 1 600 ? -7.514 3.676 25.688 1.00 81.62 600 GLU A N 1
ATOM 4877 C CA . GLU A 1 600 ? -7.300 3.765 24.248 1.00 81.62 600 GLU A CA 1
ATOM 4878 C C . GLU A 1 600 ? -6.106 2.911 23.794 1.00 81.62 600 GLU A C 1
ATOM 4880 O O . GLU A 1 600 ? -5.009 2.957 24.363 1.00 81.62 600 GLU A O 1
ATOM 4885 N N . ILE A 1 601 ? -6.308 2.148 22.726 1.00 83.25 601 ILE A N 1
ATOM 4886 C CA . ILE A 1 601 ? -5.287 1.341 22.063 1.00 83.25 601 ILE A CA 1
ATOM 4887 C C . ILE A 1 601 ? -5.025 1.887 20.666 1.00 83.25 601 ILE A C 1
ATOM 4889 O O . ILE A 1 601 ? -5.893 2.450 20.004 1.00 83.25 601 ILE A O 1
ATOM 4893 N N . TRP A 1 602 ? -3.794 1.708 20.200 1.00 77.44 602 TRP A N 1
ATOM 4894 C CA . TRP A 1 602 ? -3.334 2.338 18.969 1.00 77.44 602 TRP A CA 1
ATOM 4895 C C . TRP A 1 602 ? -2.474 1.383 18.165 1.00 77.44 602 TRP A C 1
ATOM 4897 O O . TRP A 1 602 ? -1.658 0.665 18.739 1.00 77.44 602 TRP A O 1
ATOM 4907 N N . LEU A 1 603 ? -2.587 1.416 16.837 1.00 72.50 603 LEU A N 1
ATOM 4908 C CA . LEU A 1 603 ? -1.725 0.620 15.961 1.00 72.50 603 LEU A CA 1
ATOM 4909 C C . LEU A 1 603 ? -0.243 0.929 16.258 1.00 72.50 603 LEU A C 1
ATOM 4911 O O . LEU A 1 603 ? 0.115 2.099 16.398 1.00 72.50 603 LEU A O 1
ATOM 4915 N N . ARG A 1 604 ? 0.654 -0.059 16.333 1.00 70.94 604 ARG A N 1
ATOM 4916 C CA . ARG A 1 604 ? 2.078 0.175 16.662 1.00 70.94 604 ARG A CA 1
ATOM 4917 C C . ARG A 1 604 ? 2.768 1.108 15.661 1.00 70.94 604 ARG A C 1
ATOM 4919 O O . ARG A 1 604 ? 3.564 1.950 16.062 1.00 70.94 604 ARG A O 1
ATOM 4926 N N . ASN A 1 605 ? 2.362 1.039 14.393 1.00 55.25 605 ASN A N 1
ATOM 4927 C CA . ASN A 1 605 ? 2.839 1.914 13.316 1.00 55.25 605 ASN A CA 1
ATOM 4928 C C . ASN A 1 605 ? 2.072 3.252 13.223 1.00 55.25 605 ASN A C 1
ATOM 4930 O O . ASN A 1 605 ? 2.330 4.045 12.317 1.00 55.25 605 ASN A O 1
ATOM 4934 N N . SER A 1 606 ? 1.122 3.519 14.133 1.00 47.94 606 SER A N 1
ATOM 4935 C CA . SER A 1 606 ? 0.464 4.826 14.228 1.00 47.94 606 SER A CA 1
ATOM 4936 C C . SER A 1 606 ? 1.372 5.822 14.950 1.00 47.94 606 SER A C 1
ATOM 4938 O O . SER A 1 606 ? 1.709 5.662 16.129 1.00 47.94 606 SER A O 1
ATOM 4940 N N . THR A 1 607 ? 1.760 6.876 14.234 1.00 46.19 607 THR A N 1
ATOM 4941 C CA . THR A 1 607 ? 2.349 8.077 14.830 1.00 46.19 607 THR A CA 1
ATOM 4942 C C . THR A 1 607 ? 1.334 8.716 15.786 1.00 46.19 607 THR A C 1
ATOM 4944 O O . THR A 1 607 ? 0.136 8.566 15.565 1.00 46.19 607 THR A O 1
ATOM 4947 N N . PRO A 1 608 ? 1.747 9.464 16.823 1.00 42.06 608 PRO A N 1
ATOM 4948 C CA . PRO A 1 608 ? 0.816 10.223 17.666 1.00 42.06 608 PRO A CA 1
ATOM 4949 C C . PRO A 1 608 ? -0.149 11.113 16.864 1.00 42.06 608 PRO A C 1
ATOM 4951 O O . PRO A 1 608 ? -1.314 11.236 17.224 1.00 42.06 608 PRO A O 1
ATOM 4954 N N . SER A 1 609 ? 0.288 11.628 15.710 1.00 33.00 609 SER A N 1
ATOM 4955 C CA . SER A 1 609 ? -0.587 12.295 14.742 1.00 33.00 609 SER A CA 1
ATOM 4956 C C . SER A 1 609 ? -1.678 11.366 14.191 1.00 33.00 609 SER A C 1
ATOM 4958 O O . SER A 1 609 ? -2.839 11.741 14.215 1.00 33.00 609 SER A O 1
ATOM 4960 N N . LEU A 1 610 ? -1.368 10.122 13.801 1.00 36.34 610 LEU A N 1
ATOM 4961 C CA . LEU A 1 610 ? -2.356 9.117 13.360 1.00 36.34 610 LEU A CA 1
ATOM 4962 C C . LEU A 1 610 ? -3.359 8.699 14.447 1.00 36.34 610 LEU A C 1
ATOM 4964 O O . LEU A 1 610 ? -4.368 8.086 14.113 1.00 36.34 610 LEU A O 1
ATOM 4968 N N . ARG A 1 611 ? -3.095 9.030 15.714 1.00 42.22 611 ARG A N 1
ATOM 4969 C CA . ARG A 1 611 ? -3.968 8.716 16.851 1.00 42.22 611 ARG A CA 1
ATOM 4970 C C . ARG A 1 611 ? -5.066 9.768 17.032 1.00 42.22 611 ARG A C 1
ATOM 4972 O O . ARG A 1 611 ? -6.233 9.431 17.158 1.00 42.22 611 ARG A O 1
ATOM 4979 N N . VAL A 1 612 ? -4.720 11.043 16.877 1.00 34.62 612 VAL A N 1
ATOM 4980 C CA . VAL A 1 612 ? -5.691 12.156 16.867 1.00 34.62 612 VAL A CA 1
ATOM 4981 C C . VAL A 1 612 ? -6.532 12.181 15.570 1.00 34.62 612 VAL A C 1
ATOM 4983 O O . VAL A 1 612 ? -7.669 12.630 15.567 1.00 34.62 612 VAL A O 1
ATOM 4986 N N . ILE A 1 613 ? -5.998 11.634 14.469 1.00 36.25 613 ILE A N 1
ATOM 4987 C CA . ILE A 1 613 ? -6.554 11.672 13.096 1.00 36.25 613 ILE A CA 1
ATOM 4988 C C . ILE A 1 613 ? -7.857 10.874 12.885 1.00 36.25 613 ILE A C 1
ATOM 4990 O O . ILE A 1 613 ? -8.455 10.969 11.816 1.00 36.25 613 ILE A O 1
ATOM 4994 N N . GLN A 1 614 ? -8.310 10.067 13.846 1.00 36.41 614 GLN A N 1
ATOM 4995 C CA . GLN A 1 614 ? -9.395 9.111 13.590 1.00 36.41 614 GLN A CA 1
ATOM 4996 C C . GLN A 1 614 ? -10.749 9.446 14.235 1.00 36.41 614 GLN A C 1
ATOM 4998 O O . GLN A 1 614 ? -11.696 8.693 14.032 1.00 36.41 614 GLN A O 1
ATOM 5003 N N . THR A 1 615 ? -10.866 10.569 14.949 1.00 29.92 615 THR A N 1
ATOM 5004 C CA . THR A 1 615 ? -12.140 11.073 15.505 1.00 29.92 615 THR A CA 1
ATOM 5005 C C . THR A 1 615 ? -12.667 12.329 14.791 1.00 29.92 615 THR A C 1
ATOM 5007 O O . THR A 1 615 ? -13.723 12.841 15.155 1.00 29.92 615 THR A O 1
ATOM 5010 N N . VAL A 1 616 ? -11.984 12.821 13.746 1.00 25.73 616 VAL A N 1
ATOM 5011 C CA . VAL A 1 616 ? -12.365 14.021 12.969 1.00 25.73 616 VAL A CA 1
ATOM 5012 C C . VAL A 1 616 ? -12.030 13.805 11.475 1.00 25.73 616 VAL A C 1
ATOM 5014 O O . VAL A 1 616 ? -10.990 13.211 11.183 1.00 25.73 616 VAL A O 1
ATOM 5017 N N . PRO A 1 617 ? -12.883 14.237 10.513 1.00 27.25 617 PRO A N 1
ATOM 5018 C CA . PRO A 1 617 ? -12.616 14.134 9.070 1.00 27.25 617 PRO A CA 1
ATOM 5019 C C . PRO A 1 617 ? -11.310 14.849 8.657 1.00 27.25 617 PRO A C 1
ATOM 5021 O O . PRO A 1 617 ? -10.826 15.715 9.381 1.00 27.25 617 PRO A O 1
ATOM 5024 N N . PRO A 1 618 ? -10.703 14.457 7.519 1.00 30.17 618 PRO A N 1
ATOM 5025 C CA . PRO A 1 618 ? -9.273 14.600 7.283 1.00 30.17 618 PRO A CA 1
ATOM 5026 C C . PRO A 1 618 ? -8.857 16.049 7.050 1.00 30.17 618 PRO A C 1
ATOM 5028 O O . PRO A 1 618 ? -9.411 16.691 6.168 1.00 30.17 618 PRO A O 1
ATOM 5031 N N . ASP A 1 619 ? -7.777 16.456 7.716 1.00 29.42 619 ASP A N 1
ATOM 5032 C CA . ASP A 1 619 ? -6.776 17.356 7.147 1.00 29.42 619 ASP A CA 1
ATOM 5033 C C . ASP A 1 619 ? -5.355 16.880 7.506 1.00 29.42 619 ASP A C 1
ATOM 5035 O O . ASP A 1 619 ? -5.128 16.041 8.378 1.00 29.42 619 ASP A O 1
ATOM 5039 N N . VAL A 1 620 ? -4.412 17.319 6.684 1.00 28.27 620 VAL A N 1
ATOM 5040 C CA . VAL A 1 620 ? -3.186 16.641 6.240 1.00 28.27 620 VAL A CA 1
ATOM 5041 C C . VAL A 1 620 ? -2.108 16.394 7.322 1.00 28.27 620 VAL A C 1
ATOM 5043 O O . VAL A 1 620 ? -1.999 17.081 8.331 1.00 28.27 620 VAL A O 1
ATOM 5046 N N . LYS A 1 621 ? -1.265 15.377 7.060 1.00 28.20 621 LYS A N 1
ATOM 5047 C CA . LYS A 1 621 ? -0.070 14.944 7.817 1.00 28.20 621 LYS A CA 1
ATOM 5048 C C . LYS A 1 621 ? 0.847 16.092 8.264 1.00 28.20 621 LYS A C 1
ATOM 5050 O O . LYS A 1 621 ? 1.382 16.794 7.412 1.00 28.20 621 LYS A O 1
ATOM 5055 N N . ALA A 1 622 ? 1.225 16.093 9.543 1.00 26.28 622 ALA A N 1
ATOM 5056 C CA . ALA A 1 622 ? 2.457 16.718 10.020 1.00 26.28 622 ALA A CA 1
ATOM 5057 C C . ALA A 1 622 ? 3.362 15.689 10.719 1.00 26.28 622 ALA A C 1
ATOM 5059 O O . ALA A 1 622 ? 2.899 14.763 11.397 1.00 26.28 622 ALA A O 1
ATOM 5060 N N . GLY A 1 623 ? 4.661 15.833 10.451 1.00 27.08 623 GLY A N 1
ATOM 5061 C CA . GLY A 1 623 ? 5.747 15.080 11.058 1.00 27.08 623 GLY A CA 1
ATOM 5062 C C . GLY A 1 623 ? 5.929 15.399 12.539 1.00 27.08 623 GLY A C 1
ATOM 5063 O O . GLY A 1 623 ? 5.157 16.118 13.158 1.00 27.08 623 GLY A O 1
ATOM 5064 N N . SER A 1 624 ? 6.953 14.777 13.095 1.00 30.77 624 SER A N 1
ATOM 5065 C CA . SER A 1 624 ? 7.195 14.503 14.503 1.00 30.77 624 SER A CA 1
ATOM 5066 C C . SER A 1 624 ? 7.479 15.709 15.411 1.00 30.77 624 SER A C 1
ATOM 5068 O O . SER A 1 624 ? 8.475 15.676 16.100 1.00 30.77 624 SER A O 1
ATOM 5070 N N . HIS A 1 625 ? 6.612 16.713 15.498 1.00 35.78 625 HIS A N 1
ATOM 5071 C CA . HIS A 1 625 ? 6.489 17.611 16.657 1.00 35.78 625 HIS A CA 1
ATOM 5072 C C . HIS A 1 625 ? 5.000 17.954 16.753 1.00 35.78 625 HIS A C 1
ATOM 5074 O O . HIS A 1 625 ? 4.370 18.185 15.724 1.00 35.78 625 HIS A O 1
ATOM 5080 N N . CYS A 1 626 ? 4.386 17.874 17.937 1.00 39.22 626 CYS A N 1
ATOM 5081 C CA . CYS A 1 626 ? 2.944 18.107 18.068 1.00 39.22 626 CYS A CA 1
ATOM 5082 C C . CYS A 1 626 ? 2.656 19.577 17.719 1.00 39.22 626 CYS A C 1
ATOM 5084 O O . CYS A 1 626 ? 2.882 20.444 18.556 1.00 39.22 626 CYS A O 1
ATOM 5086 N N . LEU A 1 627 ? 2.253 19.819 16.468 1.00 48.09 627 LEU A N 1
ATOM 5087 C CA . LEU A 1 627 ? 1.906 21.103 15.867 1.00 48.09 627 LEU A CA 1
ATOM 5088 C C . LEU A 1 627 ? 0.564 20.880 15.164 1.00 48.09 627 LEU A C 1
ATOM 5090 O O . LEU A 1 627 ? 0.482 20.164 14.164 1.00 48.09 627 LEU A O 1
ATOM 5094 N N . PHE A 1 628 ? -0.514 21.395 15.750 1.00 46.84 628 PHE A N 1
ATOM 5095 C CA . PHE A 1 628 ? -1.853 21.290 15.170 1.00 46.84 628 PHE A CA 1
ATOM 5096 C C . PHE A 1 628 ? -1.968 22.218 13.952 1.00 46.84 628 PHE A C 1
ATOM 5098 O O . PHE A 1 628 ? -1.534 23.366 14.003 1.00 46.84 628 PHE A O 1
ATOM 5105 N N . SER A 1 629 ? -2.548 21.724 12.855 1.00 48.75 629 SER A N 1
ATOM 5106 C CA . SER A 1 629 ? -2.495 22.370 11.535 1.00 48.75 629 SER A CA 1
ATOM 5107 C C . SER A 1 629 ? -3.556 23.450 11.285 1.00 48.75 629 SER A C 1
ATOM 5109 O O . SER A 1 629 ? -3.405 24.213 10.335 1.00 48.75 629 SER A O 1
ATOM 5111 N N . HIS A 1 630 ? -4.600 23.560 12.117 1.00 56.41 630 HIS A N 1
ATOM 5112 C CA . HIS A 1 630 ? -5.662 24.564 11.964 1.00 56.41 630 HIS A CA 1
ATOM 5113 C C . HIS A 1 630 ? -6.270 24.969 13.314 1.00 56.41 630 HIS A C 1
ATOM 5115 O O . HIS A 1 630 ? -7.338 24.494 13.694 1.00 56.41 630 HIS A O 1
ATOM 5121 N N . ILE A 1 631 ? -5.602 25.868 14.042 1.00 66.06 631 ILE A N 1
ATOM 5122 C CA . ILE A 1 631 ? -6.141 26.450 15.277 1.00 66.06 631 ILE A CA 1
ATOM 5123 C C . ILE A 1 631 ? -6.339 27.947 15.077 1.00 66.06 631 ILE A C 1
ATOM 5125 O O . ILE A 1 631 ? -5.415 28.670 14.710 1.00 66.06 631 ILE A O 1
ATOM 5129 N N . MET A 1 632 ? -7.562 28.411 15.326 1.00 75.44 632 MET A N 1
ATOM 5130 C CA . MET A 1 632 ? -7.850 29.831 15.494 1.00 75.44 632 MET A CA 1
ATOM 5131 C C . MET A 1 632 ? -8.127 30.103 16.963 1.00 75.44 632 MET A C 1
ATOM 5133 O O . MET A 1 632 ? -8.954 29.433 17.585 1.00 75.44 632 MET A O 1
ATOM 5137 N N . ARG A 1 633 ? -7.437 31.096 17.512 1.00 75.81 633 ARG A N 1
ATOM 5138 C CA . ARG A 1 633 ? -7.682 31.590 18.858 1.00 75.81 633 ARG A CA 1
ATOM 5139 C C . ARG A 1 633 ? -9.015 32.338 18.861 1.00 75.81 633 ARG A C 1
ATOM 5141 O O . ARG A 1 633 ? -9.216 33.286 18.112 1.00 75.81 633 ARG A O 1
ATOM 5148 N N . VAL A 1 634 ? -9.970 31.855 19.656 1.00 72.44 634 VAL A N 1
ATOM 5149 C CA . VAL A 1 634 ? -11.395 32.220 19.520 1.00 72.44 634 VAL A CA 1
ATOM 5150 C C . VAL A 1 634 ? -11.671 33.704 19.782 1.00 72.44 634 VAL A C 1
ATOM 5152 O O . VAL A 1 634 ? -12.563 34.271 19.160 1.00 72.44 634 VAL A O 1
ATOM 5155 N N . TYR A 1 635 ? -10.933 34.338 20.694 1.00 72.25 635 TYR A N 1
ATOM 5156 C CA . TYR A 1 635 ? -11.249 35.694 21.152 1.00 72.25 635 TYR A CA 1
ATOM 5157 C C . TYR A 1 635 ? -10.741 36.814 20.233 1.00 72.25 635 TYR A C 1
ATOM 5159 O O . TYR A 1 635 ? -11.269 37.920 20.296 1.00 72.25 635 TYR A O 1
ATOM 5167 N N . ASP A 1 636 ? -9.743 36.550 19.389 1.00 74.94 636 ASP A N 1
ATOM 5168 C CA . ASP A 1 636 ? -9.167 37.535 18.463 1.00 74.94 636 ASP A CA 1
ATOM 5169 C C . ASP A 1 636 ? -9.056 37.035 17.015 1.00 74.94 636 ASP A C 1
ATOM 5171 O O . ASP A 1 636 ? -8.672 37.793 16.128 1.00 74.94 636 ASP A O 1
ATOM 5175 N N . GLY A 1 637 ? -9.417 35.776 16.753 1.00 73.06 637 GLY A N 1
ATOM 5176 C CA . GLY A 1 637 ? -9.406 35.182 15.419 1.00 73.06 637 GLY A CA 1
ATOM 5177 C C . GLY A 1 637 ? -8.007 34.911 14.865 1.00 73.06 637 GLY A C 1
ATOM 5178 O O . GLY A 1 637 ? -7.883 34.556 13.691 1.00 73.06 637 GLY A O 1
ATOM 5179 N N . VAL A 1 638 ? -6.952 35.055 15.677 1.00 79.12 638 VAL A N 1
ATOM 5180 C CA . VAL A 1 638 ? -5.570 34.847 15.230 1.00 79.12 638 VAL A CA 1
ATOM 5181 C C . VAL A 1 638 ? -5.333 33.362 14.970 1.00 79.12 638 VAL A C 1
ATOM 5183 O O . VAL A 1 638 ? -5.671 32.501 15.787 1.00 79.12 638 VAL A O 1
ATOM 5186 N N . ARG A 1 639 ? -4.734 33.044 13.820 1.00 82.81 639 ARG A N 1
ATOM 5187 C CA . ARG A 1 639 ? -4.288 31.682 13.503 1.00 82.81 639 ARG A CA 1
ATOM 5188 C C . ARG A 1 639 ? -3.020 31.382 14.288 1.00 82.81 639 ARG A C 1
ATOM 5190 O O . ARG A 1 639 ? -2.042 32.123 14.192 1.00 82.81 639 ARG A O 1
ATOM 5197 N N . VAL A 1 640 ? -3.043 30.293 15.044 1.00 84.88 640 VAL A N 1
ATOM 5198 C CA . VAL A 1 640 ? -1.959 29.925 15.953 1.00 84.88 640 VAL A CA 1
ATOM 5199 C C . VAL A 1 640 ? -1.440 28.526 15.667 1.00 84.88 640 VAL A C 1
ATOM 5201 O O . VAL A 1 640 ? -2.153 27.649 15.180 1.00 84.88 640 VAL A O 1
ATOM 5204 N N . VAL A 1 641 ? -0.179 28.331 16.015 1.00 83.44 641 VAL A N 1
ATOM 5205 C CA . VAL A 1 641 ? 0.507 27.051 16.069 1.00 83.44 641 VAL A CA 1
ATOM 5206 C C . VAL A 1 641 ? 0.746 26.740 17.539 1.00 83.44 641 VAL A C 1
ATOM 5208 O O . VAL A 1 641 ? 1.286 27.564 18.274 1.00 83.44 641 VAL A O 1
ATOM 5211 N N . ILE A 1 642 ? 0.331 25.552 17.975 1.00 81.31 642 ILE A N 1
ATOM 5212 C CA . ILE A 1 642 ? 0.574 25.081 19.341 1.00 81.31 642 ILE A CA 1
ATOM 5213 C C . ILE A 1 642 ? 1.687 24.047 19.299 1.00 81.31 642 ILE A C 1
ATOM 5215 O O . ILE A 1 642 ? 1.525 23.034 18.624 1.00 81.31 642 ILE A O 1
ATOM 5219 N N . LYS A 1 643 ? 2.780 24.286 20.027 1.00 80.81 643 LYS A N 1
ATOM 5220 C CA . LYS A 1 643 ? 3.931 23.384 20.138 1.00 80.81 643 LYS A CA 1
ATOM 5221 C C . LYS A 1 643 ? 4.022 22.825 21.555 1.00 80.81 643 LYS A C 1
ATOM 5223 O O . LYS A 1 643 ? 4.076 23.585 22.515 1.00 80.81 643 LYS A O 1
ATOM 5228 N N . ARG A 1 644 ? 4.070 21.498 21.701 1.00 80.75 644 ARG A N 1
ATOM 5229 C CA . ARG A 1 644 ? 4.374 20.864 22.997 1.00 80.75 644 ARG A CA 1
ATOM 5230 C C . ARG A 1 644 ? 5.878 20.880 23.252 1.00 80.75 644 ARG A C 1
ATOM 5232 O O . ARG A 1 644 ? 6.623 20.413 22.395 1.00 80.75 644 ARG A O 1
ATOM 5239 N N . VAL A 1 645 ? 6.273 21.313 24.445 1.00 73.31 645 VAL A N 1
ATOM 5240 C CA . VAL A 1 645 ? 7.672 21.468 24.857 1.00 73.31 645 VAL A CA 1
ATOM 5241 C C . VAL A 1 645 ? 7.889 20.837 26.238 1.00 73.31 645 VAL A C 1
ATOM 5243 O O . VAL A 1 645 ? 7.007 20.904 27.096 1.00 73.31 645 VAL A O 1
ATOM 5246 N N . VAL A 1 646 ? 9.019 20.155 26.437 1.00 73.56 646 VAL A N 1
ATOM 5247 C CA . VAL A 1 646 ? 9.393 19.462 27.681 1.00 73.56 646 VAL A CA 1
ATOM 5248 C C . VAL A 1 646 ? 10.366 20.339 28.468 1.00 73.56 646 VAL A C 1
ATOM 5250 O O . VAL A 1 646 ? 11.478 20.588 28.011 1.00 73.56 646 VAL A O 1
ATOM 5253 N N . LEU A 1 647 ? 9.987 20.746 29.684 1.00 68.50 647 LEU A N 1
ATOM 5254 C CA . LEU A 1 647 ? 10.724 21.753 30.464 1.00 68.50 647 LEU A CA 1
ATOM 5255 C C . LEU A 1 647 ? 12.170 21.351 30.818 1.00 68.50 647 LEU A C 1
ATOM 5257 O O . LEU A 1 647 ? 13.004 22.216 31.042 1.00 68.50 647 LEU A O 1
ATOM 5261 N N . GLU A 1 648 ? 12.488 20.052 30.858 1.00 63.53 648 GLU A N 1
ATOM 5262 C CA . GLU A 1 648 ? 13.844 19.566 31.170 1.00 63.53 648 GLU A CA 1
ATOM 5263 C C . GLU A 1 648 ? 14.822 19.583 29.984 1.00 63.53 648 GLU A C 1
ATOM 5265 O O . GLU A 1 648 ? 16.030 19.534 30.201 1.00 63.53 648 GLU A O 1
ATOM 5270 N N . ASN A 1 649 ? 14.323 19.544 28.746 1.00 57.84 649 ASN A N 1
ATOM 5271 C CA . ASN A 1 649 ? 15.153 19.318 27.555 1.00 57.84 649 ASN A CA 1
ATOM 5272 C C . ASN A 1 649 ? 15.180 20.520 26.605 1.00 57.84 649 ASN A C 1
ATOM 5274 O O . ASN A 1 649 ? 16.074 20.598 25.767 1.00 57.84 649 ASN A O 1
ATOM 5278 N N . ASP A 1 650 ? 14.193 21.404 26.714 1.00 62.84 650 ASP A N 1
ATOM 5279 C CA . ASP A 1 650 ? 13.974 22.492 25.778 1.00 62.84 650 ASP A CA 1
ATOM 5280 C C . ASP A 1 650 ? 14.166 23.831 26.495 1.00 62.84 650 ASP A C 1
ATOM 5282 O O . ASP A 1 650 ? 13.692 24.026 27.617 1.00 62.84 650 ASP A O 1
ATOM 5286 N N . ASN A 1 651 ? 14.819 24.787 25.835 1.00 66.88 651 ASN A N 1
ATOM 5287 C CA . ASN A 1 651 ? 15.156 26.085 26.421 1.00 66.88 651 ASN A CA 1
ATOM 5288 C C . ASN A 1 651 ? 13.973 27.072 26.435 1.00 66.88 651 ASN A C 1
ATOM 5290 O O . ASN A 1 651 ? 14.065 28.197 25.943 1.00 66.88 651 ASN A O 1
ATOM 5294 N N . VAL A 1 652 ? 12.852 26.663 27.040 1.00 72.62 652 VAL A N 1
ATOM 5295 C CA . VAL A 1 652 ? 11.680 27.521 27.302 1.00 72.62 652 VAL A CA 1
ATOM 5296 C C . VAL A 1 652 ? 12.059 28.830 28.013 1.00 72.62 652 VAL A C 1
ATOM 5298 O O . VAL A 1 652 ? 11.575 29.869 27.567 1.00 72.62 652 VAL A O 1
ATOM 5301 N N . PRO A 1 653 ? 12.970 28.848 29.013 1.00 80.38 653 PRO A N 1
ATOM 5302 C CA . PRO A 1 653 ? 13.357 30.092 29.682 1.00 80.38 653 PRO A CA 1
ATOM 5303 C C . PRO A 1 653 ? 13.970 31.147 28.751 1.00 80.38 653 PRO A C 1
ATOM 5305 O O . PRO A 1 653 ? 13.735 32.336 28.949 1.00 80.38 653 PRO A O 1
ATOM 5308 N N . ILE A 1 654 ? 14.714 30.736 27.711 1.00 85.38 654 ILE A N 1
ATOM 5309 C CA . ILE A 1 654 ? 15.250 31.665 26.699 1.00 85.38 654 ILE A CA 1
ATOM 5310 C C . ILE A 1 654 ? 14.097 32.314 25.937 1.00 85.38 654 ILE A C 1
ATOM 5312 O O . ILE A 1 654 ? 14.070 33.531 25.760 1.00 85.38 654 ILE A O 1
ATOM 5316 N N . LEU A 1 655 ? 13.123 31.514 25.500 1.00 87.00 655 LEU A N 1
ATOM 5317 C CA . LEU A 1 655 ? 11.990 32.024 24.738 1.00 87.00 655 LEU A CA 1
ATOM 5318 C C . LEU A 1 655 ? 11.075 32.922 25.587 1.00 87.00 655 LEU A C 1
ATOM 5320 O O . LEU A 1 655 ? 10.584 33.928 25.079 1.00 87.00 655 LEU A O 1
ATOM 5324 N N . GLU A 1 656 ? 10.877 32.599 26.868 1.00 85.31 656 GLU A N 1
ATOM 5325 C CA . GLU A 1 656 ? 10.164 33.451 27.829 1.00 85.31 656 GLU A CA 1
ATOM 5326 C C . GLU A 1 656 ? 10.899 34.775 28.063 1.00 85.31 656 GLU A C 1
ATOM 5328 O O . GLU A 1 656 ? 10.279 35.835 27.998 1.00 85.31 656 GLU A O 1
ATOM 5333 N N . TYR A 1 657 ? 12.222 34.732 28.261 1.00 89.00 657 TYR A N 1
ATOM 5334 C CA . TYR A 1 657 ? 13.062 35.922 28.406 1.00 89.00 657 TYR A CA 1
ATOM 5335 C C . TYR A 1 657 ? 12.933 36.856 27.196 1.00 89.00 657 TYR A C 1
ATOM 5337 O O . TYR A 1 657 ? 12.640 38.043 27.355 1.00 89.00 657 TYR A O 1
ATOM 5345 N N . LEU A 1 658 ? 13.063 36.307 25.986 1.00 91.12 658 LEU A N 1
ATOM 5346 C CA . LEU A 1 658 ? 12.941 37.046 24.725 1.00 91.12 658 LEU A CA 1
ATOM 5347 C C . LEU A 1 658 ? 11.523 37.591 24.473 1.00 91.12 658 LEU A C 1
ATOM 5349 O O . LEU A 1 658 ? 11.359 38.468 23.629 1.00 91.12 658 LEU A O 1
ATOM 5353 N N . ASN A 1 659 ? 10.512 37.104 25.200 1.00 92.25 659 ASN A N 1
ATOM 5354 C CA . ASN A 1 659 ? 9.125 37.577 25.150 1.00 92.25 659 ASN A CA 1
ATOM 5355 C C . ASN A 1 659 ? 8.727 38.439 26.364 1.00 92.25 659 ASN A C 1
ATOM 5357 O O . ASN A 1 659 ? 7.546 38.742 26.550 1.00 92.25 659 ASN A O 1
ATOM 5361 N N . THR A 1 660 ? 9.685 38.868 27.191 1.00 91.00 660 THR A N 1
ATOM 5362 C CA . THR A 1 660 ? 9.416 39.869 28.234 1.00 91.00 660 THR A CA 1
ATOM 5363 C C . THR A 1 660 ? 9.079 41.233 27.613 1.00 91.00 660 THR A C 1
ATOM 5365 O O . THR A 1 660 ? 9.561 41.535 26.519 1.00 91.00 660 THR A O 1
ATOM 5368 N N . PRO A 1 661 ? 8.278 42.086 28.287 1.00 90.94 661 PRO A N 1
ATOM 5369 C CA . PRO A 1 661 ? 7.902 43.398 27.755 1.00 90.94 661 PRO A CA 1
ATOM 5370 C C . PRO A 1 661 ? 9.098 44.236 27.281 1.00 90.94 661 PRO A C 1
ATOM 5372 O O . PRO A 1 661 ? 9.069 44.733 26.160 1.00 90.94 661 PRO A O 1
ATOM 5375 N N . ASP A 1 662 ? 10.176 44.294 28.071 1.00 91.38 662 ASP A N 1
ATOM 5376 C CA . ASP A 1 662 ? 11.394 45.045 27.732 1.00 91.38 662 ASP A CA 1
ATOM 5377 C C . ASP A 1 662 ? 12.073 44.518 26.455 1.00 91.38 662 ASP A C 1
ATOM 5379 O O . ASP A 1 662 ? 12.575 45.295 25.645 1.00 91.38 662 ASP A O 1
ATOM 5383 N N . MET A 1 663 ? 12.080 43.195 26.246 1.00 93.81 663 MET A N 1
ATOM 5384 C CA . MET A 1 663 ? 12.669 42.584 25.049 1.00 93.81 663 MET A CA 1
ATOM 5385 C C . MET A 1 663 ? 11.777 42.749 23.815 1.00 93.81 663 MET A C 1
ATOM 5387 O O . MET A 1 663 ? 12.289 42.863 22.702 1.00 93.81 663 MET A O 1
ATOM 5391 N N . LEU A 1 664 ? 10.451 42.761 23.980 1.00 89.31 664 LEU A N 1
ATOM 5392 C CA . LEU A 1 664 ? 9.496 42.985 22.887 1.00 89.31 664 LEU A CA 1
ATOM 5393 C C . LEU A 1 664 ? 9.485 44.443 22.394 1.00 89.31 664 LEU A C 1
ATOM 5395 O O . LEU A 1 664 ? 9.047 44.698 21.271 1.00 89.31 664 LEU A O 1
ATOM 5399 N N . GLU A 1 665 ? 9.961 45.392 23.207 1.00 91.19 665 GLU A N 1
ATOM 5400 C CA . GLU A 1 665 ? 10.130 46.795 22.809 1.00 91.19 665 GLU A CA 1
ATOM 5401 C C . GLU A 1 665 ? 11.334 47.021 21.876 1.00 91.19 665 GLU A C 1
ATOM 5403 O O . GLU A 1 665 ? 11.329 47.992 21.112 1.00 91.19 665 GLU A O 1
ATOM 5408 N N . ASP A 1 666 ? 12.345 46.139 21.879 1.00 93.31 666 ASP A N 1
ATOM 5409 C CA . ASP A 1 666 ? 13.480 46.249 20.956 1.00 93.31 666 ASP A CA 1
ATOM 5410 C C . ASP A 1 666 ? 13.063 45.806 19.538 1.00 93.31 666 ASP A C 1
ATOM 5412 O O . ASP A 1 666 ? 12.775 44.629 19.308 1.00 93.31 666 ASP A O 1
ATOM 5416 N N . PRO A 1 667 ? 13.074 46.704 18.532 1.00 89.88 667 PRO A N 1
ATOM 5417 C CA . PRO A 1 667 ? 12.637 46.380 17.174 1.00 89.88 667 PRO A CA 1
ATOM 5418 C C . PRO A 1 667 ? 13.552 45.380 16.449 1.00 89.88 667 PRO A C 1
ATOM 5420 O O . PRO A 1 667 ? 13.208 44.929 15.358 1.00 89.88 667 PRO A O 1
ATOM 5423 N N . ARG A 1 668 ? 14.725 45.056 17.010 1.00 93.19 668 ARG A N 1
ATOM 5424 C CA . ARG A 1 668 ? 15.639 44.032 16.483 1.00 93.19 668 ARG A CA 1
ATOM 5425 C C . ARG A 1 668 ? 15.250 42.626 16.937 1.00 93.19 668 ARG A C 1
ATOM 5427 O O . ARG A 1 668 ? 15.761 41.656 16.379 1.00 93.19 668 ARG A O 1
ATOM 5434 N N . ASN A 1 669 ? 14.365 42.504 17.927 1.00 94.50 669 ASN A N 1
ATOM 5435 C CA . ASN A 1 669 ? 13.896 41.223 18.425 1.00 94.50 669 ASN A CA 1
ATOM 5436 C C . ASN A 1 669 ? 12.928 40.567 17.429 1.00 94.50 669 ASN A C 1
ATOM 5438 O O . ASN A 1 669 ? 11.716 40.767 17.462 1.00 94.50 669 ASN A O 1
ATOM 5442 N N . ASN A 1 670 ? 13.491 39.743 16.548 1.00 92.88 670 ASN A N 1
ATOM 5443 C CA . ASN A 1 670 ? 12.755 38.945 15.567 1.00 92.88 670 ASN A CA 1
ATOM 5444 C C . ASN A 1 670 ? 12.442 37.530 16.080 1.00 92.88 670 ASN A C 1
ATOM 5446 O O . ASN A 1 670 ? 12.266 36.601 15.295 1.00 92.88 670 ASN A O 1
ATOM 5450 N N . THR A 1 671 ? 12.390 37.338 17.397 1.00 92.75 671 THR A N 1
ATOM 5451 C CA . THR A 1 671 ? 12.000 36.063 18.007 1.00 92.75 671 THR A CA 1
ATOM 5452 C C . THR A 1 671 ? 10.506 35.815 17.823 1.00 92.75 671 THR A C 1
ATOM 5454 O O . THR A 1 671 ? 9.701 36.747 17.861 1.00 92.75 671 THR A O 1
ATOM 5457 N N . VAL A 1 672 ? 10.113 34.554 17.628 1.00 91.25 672 VAL A N 1
ATOM 5458 C CA . VAL A 1 672 ? 8.700 34.161 17.588 1.00 91.25 672 VAL A CA 1
ATOM 5459 C C . VAL A 1 672 ? 7.933 34.660 18.826 1.00 91.25 672 VAL A C 1
ATOM 5461 O O . VAL A 1 672 ? 8.340 34.362 19.955 1.00 91.25 672 VAL A O 1
ATOM 5464 N N . PRO A 1 673 ? 6.814 35.390 18.643 1.00 89.88 673 PRO A N 1
ATOM 5465 C CA . PRO A 1 673 ? 5.999 35.838 19.760 1.00 89.88 673 PRO A CA 1
ATOM 5466 C C . PRO A 1 673 ? 5.354 34.659 20.487 1.00 89.88 673 PRO A C 1
ATOM 5468 O O . PRO A 1 673 ? 4.741 33.789 19.861 1.00 89.88 673 PRO A O 1
ATOM 5471 N N . LEU A 1 674 ? 5.440 34.659 21.811 1.00 88.81 674 LEU A N 1
ATOM 5472 C CA . LEU A 1 674 ? 4.753 33.709 22.669 1.00 88.81 674 LEU A CA 1
ATOM 5473 C C . LEU A 1 674 ? 3.403 34.301 23.075 1.00 88.81 674 LEU A C 1
ATOM 5475 O O . LEU A 1 674 ? 3.321 35.264 23.832 1.00 88.81 674 LEU A O 1
ATOM 5479 N N . LEU A 1 675 ? 2.334 33.750 22.508 1.00 87.00 675 LEU A N 1
ATOM 5480 C CA . LEU A 1 675 ? 0.972 34.241 22.690 1.00 87.00 675 LEU A CA 1
ATOM 5481 C C . LEU A 1 675 ? 0.315 33.722 23.969 1.00 87.00 675 LEU A C 1
ATOM 5483 O O . LEU A 1 675 ? -0.555 34.404 24.507 1.00 87.00 675 LEU A O 1
ATOM 5487 N N . ASP A 1 676 ? 0.671 32.505 24.381 1.00 83.75 676 ASP A N 1
ATOM 5488 C CA . ASP A 1 676 ? 0.204 31.856 25.605 1.00 83.75 676 ASP A CA 1
ATOM 5489 C C . ASP A 1 676 ? 1.115 30.663 25.955 1.00 83.75 676 ASP A C 1
ATOM 5491 O O . ASP A 1 676 ? 1.734 30.065 25.066 1.00 83.75 676 ASP A O 1
ATOM 5495 N N . VAL A 1 677 ? 1.159 30.290 27.233 1.00 82.88 677 VAL A N 1
ATOM 5496 C CA . VAL A 1 677 ? 1.829 29.082 27.734 1.00 82.88 677 VAL A CA 1
ATOM 5497 C C . VAL A 1 677 ? 0.819 28.305 28.558 1.00 82.88 677 VAL A C 1
ATOM 5499 O O . VAL A 1 677 ? 0.507 28.656 29.694 1.00 82.88 677 VAL A O 1
ATOM 5502 N N . LEU A 1 678 ? 0.292 27.234 27.975 1.00 82.00 678 LEU A N 1
ATOM 5503 C CA . LEU A 1 678 ? -0.756 26.449 28.607 1.00 82.00 678 LEU A CA 1
ATOM 5504 C C . LEU A 1 678 ? -0.135 25.254 29.344 1.00 82.00 678 LEU A C 1
ATOM 5506 O O . LEU A 1 678 ? 0.569 24.452 28.715 1.00 82.00 678 LEU A O 1
ATOM 5510 N N . PRO A 1 679 ? -0.400 25.085 30.652 1.00 77.62 679 PRO A N 1
ATOM 5511 C CA . PRO A 1 679 ? -0.029 23.863 31.346 1.00 77.62 679 PRO A CA 1
ATOM 5512 C C . PRO A 1 679 ? -0.822 22.689 30.768 1.00 77.62 679 PRO A C 1
ATOM 5514 O O . PRO A 1 679 ? -1.979 22.834 30.358 1.00 77.62 679 PRO A O 1
ATOM 5517 N N . LEU A 1 680 ? -0.209 21.507 30.735 1.00 71.56 680 LEU A N 1
ATOM 5518 C CA . LEU A 1 680 ? -0.965 20.302 30.421 1.00 71.56 680 LEU A CA 1
ATOM 5519 C C . LEU A 1 680 ? -1.895 19.964 31.595 1.00 71.56 680 LEU A C 1
ATOM 5521 O O . LEU A 1 680 ? -1.449 20.004 32.739 1.00 71.56 680 LEU A O 1
ATOM 5525 N N . PRO A 1 681 ? -3.166 19.620 31.333 1.00 68.19 681 PRO A N 1
ATOM 5526 C CA . PRO A 1 681 ? -4.080 19.154 32.366 1.00 68.19 681 PRO A CA 1
ATOM 5527 C C . PRO A 1 681 ? -3.507 17.980 33.178 1.00 68.19 681 PRO A C 1
ATOM 5529 O O . PRO A 1 681 ? -2.983 17.025 32.601 1.00 68.19 681 PRO A O 1
ATOM 5532 N N . ASP A 1 682 ? -3.671 18.023 34.505 1.00 57.50 682 ASP A N 1
ATOM 5533 C CA . ASP A 1 682 ? -3.133 17.033 35.462 1.00 57.50 682 ASP A CA 1
ATOM 5534 C C . ASP A 1 682 ? -3.581 15.582 35.188 1.00 57.50 682 ASP A C 1
ATOM 5536 O O . ASP A 1 682 ? -2.987 14.625 35.680 1.00 57.50 682 ASP A O 1
ATOM 5540 N N . ASN A 1 683 ? -4.644 15.401 34.403 1.00 58.81 683 ASN A N 1
ATOM 5541 C CA . ASN A 1 683 ? -5.204 14.108 34.022 1.00 58.81 683 ASN A CA 1
ATOM 5542 C C . ASN A 1 683 ? -4.558 13.484 32.768 1.00 58.81 683 ASN A C 1
ATOM 5544 O O . ASN A 1 683 ? -4.974 12.398 32.360 1.00 58.81 683 ASN A O 1
ATOM 5548 N N . ILE A 1 684 ? -3.569 14.135 32.144 1.00 57.28 684 ILE A N 1
ATOM 5549 C CA . ILE A 1 684 ? -2.842 13.594 30.988 1.00 57.28 684 ILE A CA 1
ATOM 5550 C C . ILE A 1 684 ? -1.575 12.869 31.469 1.00 57.28 684 ILE A C 1
ATOM 5552 O O . ILE A 1 684 ? -0.518 13.475 31.643 1.00 57.28 684 ILE A O 1
ATOM 5556 N N . GLU A 1 685 ? -1.652 11.544 31.637 1.00 53.62 685 GLU A N 1
ATOM 5557 C CA . GLU A 1 685 ? -0.468 10.712 31.903 1.00 53.62 685 GLU A CA 1
ATOM 5558 C C . GLU A 1 685 ? 0.420 10.614 30.650 1.00 53.62 685 GLU A C 1
ATOM 5560 O O . GLU A 1 685 ? 0.173 9.840 29.720 1.00 53.62 685 GLU A O 1
ATOM 5565 N N . LEU A 1 686 ? 1.487 11.414 30.615 1.00 55.97 686 LEU A N 1
ATOM 5566 C CA . LEU A 1 686 ? 2.494 11.342 29.562 1.00 55.97 686 LEU A CA 1
ATOM 5567 C C . LEU A 1 686 ? 3.467 10.166 29.798 1.00 55.97 686 LEU A C 1
ATOM 5569 O O . LEU A 1 686 ? 3.859 9.905 30.934 1.00 55.97 686 LEU A O 1
ATOM 5573 N N . PRO A 1 687 ? 3.958 9.492 28.734 1.00 47.38 687 PRO A N 1
ATOM 5574 C CA . PRO A 1 687 ? 4.914 8.376 28.841 1.00 47.38 687 PRO A CA 1
ATOM 5575 C C . PRO A 1 687 ? 6.235 8.724 29.547 1.00 47.38 687 PRO A C 1
ATOM 5577 O O . PRO A 1 687 ? 6.982 7.837 29.952 1.00 47.38 687 PRO A O 1
ATOM 5580 N N . SER A 1 688 ? 6.539 10.015 29.657 1.00 52.09 688 SER A N 1
ATOM 5581 C CA . SER A 1 688 ? 7.653 10.579 30.406 1.00 52.09 688 SER A CA 1
ATOM 5582 C C . SER A 1 688 ? 7.080 11.350 31.595 1.00 52.09 688 SER A C 1
ATOM 5584 O O . SER A 1 688 ? 6.316 12.282 31.365 1.00 52.09 688 SER A O 1
ATOM 5586 N N . LYS A 1 689 ? 7.499 11.048 32.834 1.00 51.41 689 LYS A N 1
ATOM 5587 C CA . LYS A 1 689 ? 7.196 11.836 34.057 1.00 51.41 689 LYS A CA 1
ATOM 5588 C C . LYS A 1 689 ? 7.729 13.290 34.029 1.00 51.41 689 LYS A C 1
ATOM 5590 O O . LYS A 1 689 ? 7.858 13.913 35.073 1.00 51.41 689 LYS A O 1
ATOM 5595 N N . LYS A 1 690 ? 8.105 13.800 32.857 1.00 60.88 690 LYS A N 1
ATOM 5596 C CA . LYS A 1 690 ? 8.720 15.110 32.668 1.00 60.88 690 LYS A CA 1
ATOM 5597 C C . LYS A 1 690 ? 7.630 16.159 32.496 1.00 60.88 690 LYS A C 1
ATOM 5599 O O . LYS A 1 690 ? 6.746 15.982 31.652 1.00 60.88 690 LYS A O 1
ATOM 5604 N N . GLU A 1 691 ? 7.724 17.246 33.250 1.00 69.00 691 GLU A N 1
ATOM 5605 C CA . GLU A 1 691 ? 6.831 18.393 33.103 1.00 69.00 691 GLU A CA 1
ATOM 5606 C C . GLU A 1 691 ? 6.904 18.940 31.667 1.00 69.00 691 GLU A C 1
ATOM 5608 O O . GLU A 1 691 ? 7.971 19.022 31.053 1.00 69.00 691 GLU A O 1
ATOM 5613 N N . SER A 1 692 ? 5.746 19.230 31.076 1.00 76.44 692 SER A N 1
ATOM 5614 C CA . SER A 1 692 ? 5.633 19.734 29.705 1.00 76.44 692 SER A CA 1
ATOM 5615 C C . SER A 1 692 ? 4.576 20.831 29.643 1.00 76.44 692 SER A C 1
ATOM 5617 O O . SER A 1 692 ? 3.558 20.750 30.329 1.00 76.44 692 SER A O 1
ATOM 5619 N N . VAL A 1 693 ? 4.786 21.803 28.762 1.00 80.06 693 VAL A N 1
ATOM 5620 C CA . VAL A 1 693 ? 3.857 22.908 28.491 1.00 80.06 693 VAL A CA 1
ATOM 5621 C C . VAL A 1 693 ? 3.488 22.947 27.008 1.00 80.06 693 VAL A C 1
ATOM 5623 O O . VAL A 1 693 ? 4.171 22.360 26.161 1.00 80.06 693 VAL A O 1
ATOM 5626 N N . LEU A 1 694 ? 2.382 23.610 26.681 1.00 83.62 694 LEU A N 1
ATOM 5627 C CA . LEU A 1 694 ? 1.981 23.919 25.313 1.00 83.62 694 LEU A CA 1
ATOM 5628 C C . LEU A 1 694 ? 2.244 25.400 25.045 1.00 83.62 694 LEU A C 1
ATOM 5630 O O . LEU A 1 694 ? 1.591 26.265 25.622 1.00 83.62 694 LEU A O 1
ATOM 5634 N N . LEU A 1 695 ? 3.178 25.688 24.147 1.00 83.38 695 LEU A N 1
ATOM 5635 C CA . LEU A 1 695 ? 3.452 27.040 23.679 1.00 83.38 695 LEU A CA 1
ATOM 5636 C C . LEU A 1 695 ? 2.485 27.388 22.551 1.00 83.38 695 LEU A C 1
ATOM 5638 O O . LEU A 1 695 ? 2.410 26.660 21.560 1.00 83.38 695 LEU A O 1
ATOM 5642 N N . VAL A 1 696 ? 1.765 28.496 22.682 1.00 85.56 696 VAL A N 1
ATOM 5643 C CA . VAL A 1 696 ? 0.887 29.039 21.641 1.00 85.56 696 VAL A CA 1
ATOM 5644 C C . VAL A 1 696 ? 1.629 30.171 20.942 1.00 85.56 696 VAL A C 1
ATOM 5646 O O . VAL A 1 696 ? 2.054 31.124 21.586 1.00 85.56 696 VAL A O 1
ATOM 5649 N N . MET A 1 697 ? 1.800 30.078 19.626 1.00 87.44 697 MET A N 1
ATOM 5650 C CA . MET A 1 697 ? 2.556 31.042 18.815 1.00 87.44 697 MET A CA 1
ATOM 5651 C C . MET A 1 697 ? 1.764 31.411 17.554 1.00 87.44 697 MET A C 1
ATOM 5653 O O . MET A 1 697 ? 0.911 30.626 17.132 1.00 87.44 697 MET A O 1
ATOM 5657 N N . PRO A 1 698 ? 2.006 32.566 16.913 1.00 87.94 698 PRO A N 1
ATOM 5658 C CA . PRO A 1 698 ? 1.373 32.892 15.641 1.00 87.94 698 PRO A CA 1
ATOM 5659 C C . PRO A 1 698 ? 1.760 31.895 14.542 1.00 87.94 698 PRO A C 1
ATOM 5661 O O . PRO A 1 698 ? 2.861 31.341 14.526 1.00 87.94 698 PRO A O 1
ATOM 5664 N N . MET A 1 699 ? 0.854 31.676 13.592 1.00 86.94 699 MET A N 1
ATOM 5665 C CA . MET A 1 699 ? 1.129 30.861 12.411 1.00 86.94 699 MET A CA 1
ATOM 5666 C C . MET A 1 699 ? 1.853 31.685 11.339 1.00 86.94 699 MET A C 1
ATOM 5668 O O . MET A 1 699 ? 1.227 32.481 10.642 1.00 86.94 699 MET A O 1
ATOM 5672 N N . PHE A 1 700 ? 3.158 31.458 11.175 1.00 89.31 700 PHE A N 1
ATOM 5673 C CA . PHE A 1 700 ? 3.979 32.135 10.167 1.00 89.31 700 PHE A CA 1
ATOM 5674 C C . PHE A 1 700 ? 4.203 31.308 8.896 1.00 89.31 700 PHE A C 1
ATOM 5676 O O . PHE A 1 700 ? 4.109 30.079 8.908 1.00 89.31 700 PHE A O 1
ATOM 5683 N N . PHE A 1 701 ? 4.497 31.988 7.785 1.00 86.38 701 PHE A N 1
ATOM 5684 C CA . PHE A 1 701 ? 4.735 31.364 6.481 1.00 86.38 701 PHE A CA 1
ATOM 5685 C C . PHE A 1 701 ? 6.243 31.193 6.221 1.00 86.38 701 PHE A C 1
ATOM 5687 O O . PHE A 1 701 ? 7.010 32.082 6.588 1.00 86.38 701 PHE A O 1
ATOM 5694 N N . PRO A 1 702 ? 6.707 30.098 5.586 1.00 85.81 702 PRO A N 1
ATOM 5695 C CA . PRO A 1 702 ? 8.134 29.888 5.320 1.00 85.81 702 PRO A CA 1
ATOM 5696 C C . PRO A 1 702 ? 8.793 31.042 4.557 1.00 85.81 702 PRO A C 1
ATOM 5698 O O . PRO A 1 702 ? 8.223 31.527 3.577 1.00 85.81 702 PRO A O 1
ATOM 5701 N N . LEU A 1 703 ? 10.010 31.443 4.963 1.00 85.69 703 LEU A N 1
ATOM 5702 C CA . LEU A 1 703 ? 10.753 32.553 4.345 1.00 85.69 703 LEU A CA 1
ATOM 5703 C C . LEU A 1 703 ? 10.836 32.413 2.820 1.00 85.69 703 LEU A C 1
ATOM 5705 O O . LEU A 1 703 ? 10.526 33.355 2.093 1.00 85.69 703 LEU A O 1
ATOM 5709 N N . MET A 1 704 ? 11.239 31.232 2.342 1.00 78.00 704 MET A N 1
ATOM 5710 C CA . MET A 1 704 ? 11.340 30.918 0.917 1.00 78.00 704 MET A CA 1
ATOM 5711 C C . MET A 1 704 ? 10.260 29.910 0.514 1.00 78.00 704 MET A C 1
ATOM 5713 O O . MET A 1 704 ? 10.226 28.778 0.998 1.00 78.00 704 MET A O 1
ATOM 5717 N N . SER A 1 705 ? 9.397 30.310 -0.423 1.00 74.88 705 SER A N 1
ATOM 5718 C CA . SER A 1 705 ? 8.399 29.446 -1.057 1.00 74.88 705 SER A CA 1
ATOM 5719 C C . SER A 1 705 ? 8.403 29.659 -2.564 1.00 74.88 705 SER A C 1
ATOM 5721 O O . SER A 1 705 ? 8.431 30.791 -3.040 1.00 74.88 705 SER A O 1
ATOM 5723 N N . ARG A 1 706 ? 8.314 28.568 -3.334 1.00 67.62 706 ARG A N 1
ATOM 5724 C CA . ARG A 1 706 ? 8.204 28.647 -4.801 1.00 67.62 706 ARG A CA 1
ATOM 5725 C C . ARG A 1 706 ? 6.868 29.229 -5.267 1.00 67.62 706 ARG A C 1
ATOM 5727 O O . ARG A 1 706 ? 6.784 29.692 -6.397 1.00 67.62 706 ARG A O 1
ATOM 5734 N N . TYR A 1 707 ? 5.833 29.174 -4.429 1.00 68.62 707 TYR A N 1
ATOM 5735 C CA . TYR A 1 707 ? 4.512 29.712 -4.759 1.00 68.62 707 TYR A CA 1
ATOM 5736 C C . TYR A 1 707 ? 4.375 31.200 -4.404 1.00 68.62 707 TYR A C 1
ATOM 5738 O O . TYR A 1 707 ? 3.609 31.906 -5.047 1.00 68.62 707 TYR A O 1
ATOM 5746 N N . LEU A 1 708 ? 5.153 31.675 -3.425 1.00 78.81 708 LEU A N 1
ATOM 5747 C CA . LEU A 1 708 ? 5.255 33.084 -3.037 1.00 78.81 708 LEU A CA 1
ATOM 5748 C C . LEU A 1 708 ? 6.723 33.546 -3.163 1.00 78.81 708 LEU A C 1
ATOM 5750 O O . LEU A 1 708 ? 7.411 33.694 -2.143 1.00 78.81 708 LEU A O 1
ATOM 5754 N N . PRO A 1 709 ? 7.236 33.690 -4.402 1.00 82.00 709 PRO A N 1
ATOM 5755 C CA . PRO A 1 709 ? 8.622 34.076 -4.634 1.00 82.00 709 PRO A CA 1
ATOM 5756 C C . PRO A 1 709 ? 8.875 35.535 -4.235 1.00 82.00 709 PRO A C 1
ATOM 5758 O O . PRO A 1 709 ? 7.951 36.345 -4.161 1.00 82.00 709 PRO A O 1
ATOM 5761 N N . PHE A 1 710 ? 10.142 35.872 -4.006 1.00 87.25 710 PHE A N 1
ATOM 5762 C CA . PHE A 1 710 ? 10.584 37.263 -3.955 1.00 87.25 710 PHE A CA 1
ATOM 5763 C C . PHE A 1 710 ? 10.623 37.822 -5.379 1.00 87.25 710 PHE A C 1
ATOM 5765 O O . PHE A 1 710 ? 11.105 37.151 -6.291 1.00 87.25 710 PHE A O 1
ATOM 5772 N N . LEU A 1 711 ? 10.105 39.030 -5.573 1.00 85.88 711 LEU A N 1
ATOM 5773 C CA . LEU A 1 711 ? 9.963 39.643 -6.894 1.00 85.88 711 LEU A CA 1
ATOM 5774 C C . LEU A 1 711 ? 10.968 40.769 -7.126 1.00 85.88 711 LEU A C 1
ATOM 5776 O O . LEU A 1 711 ? 11.351 41.006 -8.267 1.00 85.88 711 LEU A O 1
ATOM 5780 N N . HIS A 1 712 ? 11.448 41.422 -6.064 1.00 88.88 712 HIS A N 1
ATOM 5781 C CA . HIS A 1 712 ? 12.373 42.554 -6.170 1.00 88.88 712 HIS A CA 1
ATOM 5782 C C . HIS A 1 712 ? 13.566 42.426 -5.224 1.00 88.88 712 HIS A C 1
ATOM 5784 O O . HIS A 1 712 ? 13.450 41.880 -4.124 1.00 88.88 712 HIS A O 1
ATOM 5790 N N . VAL A 1 713 ? 14.703 43.016 -5.611 1.00 90.62 713 VAL A N 1
ATOM 5791 C CA . VAL A 1 713 ? 15.923 43.069 -4.785 1.00 90.62 713 VAL A CA 1
ATOM 5792 C C . VAL A 1 713 ? 15.631 43.615 -3.382 1.00 90.62 713 VAL A C 1
ATOM 5794 O O . VAL A 1 713 ? 16.061 43.022 -2.392 1.00 90.62 713 VAL A O 1
ATOM 5797 N N . LYS A 1 714 ? 14.852 44.700 -3.269 1.00 90.06 714 LYS A N 1
ATOM 5798 C CA . LYS A 1 714 ? 14.495 45.317 -1.979 1.00 90.06 714 LYS A CA 1
ATOM 5799 C C . LYS A 1 714 ? 13.837 44.342 -1.000 1.00 90.06 714 LYS A C 1
ATOM 5801 O O . LYS A 1 714 ? 14.092 44.449 0.193 1.00 90.06 714 LYS A O 1
ATOM 5806 N N . GLU A 1 715 ? 13.016 43.409 -1.477 1.00 91.44 715 GLU A N 1
ATOM 5807 C CA . GLU A 1 715 ? 12.305 42.456 -0.614 1.00 91.44 715 GLU A CA 1
ATOM 5808 C C . GLU A 1 715 ? 13.279 41.483 0.062 1.00 91.44 715 GLU A C 1
ATOM 5810 O O . GLU A 1 715 ? 13.155 41.199 1.253 1.00 91.44 715 GLU A O 1
ATOM 5815 N N . VAL A 1 716 ? 14.283 41.010 -0.685 1.00 92.75 716 VAL A N 1
ATOM 5816 C CA . VAL A 1 716 ? 15.341 40.138 -0.153 1.00 92.75 716 VAL A CA 1
ATOM 5817 C C . VAL A 1 716 ? 16.244 40.912 0.799 1.00 92.75 716 VAL A C 1
ATOM 5819 O O . VAL A 1 716 ? 16.602 40.404 1.859 1.00 92.75 716 VAL A O 1
ATOM 5822 N N . LEU A 1 717 ? 16.602 42.150 0.447 1.00 93.88 717 LEU A N 1
ATOM 5823 C CA . LEU A 1 717 ? 17.446 42.984 1.299 1.00 93.88 717 LEU A CA 1
ATOM 5824 C C . LEU A 1 717 ? 16.758 43.345 2.620 1.00 93.88 717 LEU A C 1
ATOM 5826 O O . LEU A 1 717 ? 17.414 43.328 3.657 1.00 93.88 717 LEU A O 1
ATOM 5830 N N . ASP A 1 718 ? 15.456 43.633 2.603 1.00 93.00 718 ASP A N 1
ATOM 5831 C CA . ASP A 1 718 ? 14.678 43.882 3.819 1.00 93.00 718 ASP A CA 1
ATOM 5832 C C . ASP A 1 718 ? 14.638 42.639 4.720 1.00 93.00 718 ASP A C 1
ATOM 5834 O O . ASP A 1 718 ? 14.978 42.723 5.902 1.00 93.00 718 ASP A O 1
ATOM 5838 N N . ALA A 1 719 ? 14.353 41.464 4.141 1.00 94.00 719 ALA A N 1
ATOM 5839 C CA . ALA A 1 719 ? 14.380 40.201 4.872 1.00 94.00 719 ALA A CA 1
ATOM 5840 C C . ALA A 1 719 ? 15.760 39.937 5.498 1.00 94.00 719 ALA A C 1
ATOM 5842 O O . ALA A 1 719 ? 15.867 39.788 6.712 1.00 94.00 719 ALA A O 1
ATOM 5843 N N . LEU A 1 720 ? 16.838 39.946 4.705 1.00 95.75 720 LEU A N 1
ATOM 5844 C CA . LEU A 1 720 ? 18.194 39.683 5.203 1.00 95.75 720 LEU A CA 1
ATOM 5845 C C . LEU A 1 720 ? 18.635 40.696 6.265 1.00 95.75 720 LEU A C 1
ATOM 5847 O O . LEU A 1 720 ? 19.261 40.309 7.250 1.00 95.75 720 LEU A O 1
ATOM 5851 N N . ASN A 1 721 ? 18.279 41.972 6.110 1.00 95.19 721 ASN A N 1
ATOM 5852 C CA . ASN A 1 721 ? 18.561 42.992 7.114 1.00 95.19 721 ASN A CA 1
ATOM 5853 C C . ASN A 1 721 ? 17.908 42.656 8.462 1.00 95.19 721 ASN A C 1
ATOM 5855 O O . ASN A 1 721 ? 18.574 42.754 9.491 1.00 95.19 721 ASN A O 1
ATOM 5859 N N . GLN A 1 722 ? 16.635 42.246 8.460 1.00 96.12 722 GLN A N 1
ATOM 5860 C CA . GLN A 1 722 ? 15.920 41.840 9.672 1.00 96.12 722 GLN A CA 1
ATOM 5861 C C . GLN A 1 722 ? 16.513 40.556 10.271 1.00 96.12 722 GLN A C 1
ATOM 5863 O O . GLN A 1 722 ? 16.777 40.505 11.471 1.00 96.12 722 GLN A O 1
ATOM 5868 N N . LEU A 1 723 ? 16.810 39.542 9.454 1.00 95.81 723 LEU A N 1
ATOM 5869 C CA . LEU A 1 723 ? 17.366 38.275 9.944 1.00 95.81 723 LEU A CA 1
ATOM 5870 C C . LEU A 1 723 ? 18.753 38.449 10.580 1.00 95.81 723 LEU A C 1
ATOM 5872 O O . LEU A 1 723 ? 18.997 37.932 11.669 1.00 95.81 723 LEU A O 1
ATOM 5876 N N . ILE A 1 724 ? 19.649 39.218 9.949 1.00 96.75 724 ILE A N 1
ATOM 5877 C CA . ILE A 1 724 ? 20.984 39.492 10.504 1.00 96.75 724 ILE A CA 1
ATOM 5878 C C . ILE A 1 724 ? 20.869 40.324 11.793 1.00 96.75 724 ILE A C 1
ATOM 5880 O O . ILE A 1 724 ? 21.574 40.042 12.761 1.00 96.75 724 ILE A O 1
ATOM 5884 N N . GLN A 1 725 ? 19.967 41.314 11.837 1.00 96.81 725 GLN A N 1
ATOM 5885 C CA . GLN A 1 725 ? 19.701 42.088 13.057 1.00 96.81 725 GLN A CA 1
ATOM 5886 C C . GLN A 1 725 ? 19.149 41.221 14.191 1.00 96.81 725 GLN A C 1
ATOM 5888 O O . GLN A 1 725 ? 19.558 41.412 15.331 1.00 96.81 725 GLN A O 1
ATOM 5893 N N . GLY A 1 726 ? 18.284 40.252 13.879 1.00 96.38 726 GLY A N 1
ATOM 5894 C CA . GLY A 1 726 ? 17.751 39.301 14.853 1.00 96.38 726 GLY A CA 1
ATOM 5895 C C . GLY A 1 726 ? 18.842 38.422 15.461 1.00 96.38 726 GLY A C 1
ATOM 5896 O O . GLY A 1 726 ? 18.924 38.302 16.678 1.00 96.38 726 GLY A O 1
ATOM 5897 N N . ILE A 1 727 ? 19.741 37.874 14.635 1.00 97.50 727 ILE A N 1
ATOM 5898 C CA . ILE A 1 727 ? 20.887 37.098 15.135 1.00 97.50 727 ILE A CA 1
ATOM 5899 C C . ILE A 1 727 ? 21.843 37.978 15.950 1.00 97.50 727 ILE A C 1
ATOM 5901 O O . ILE A 1 727 ? 22.285 37.565 17.017 1.00 97.50 727 ILE A O 1
ATOM 5905 N N . GLN A 1 728 ? 22.123 39.210 15.508 1.00 97.25 728 GLN A N 1
ATOM 5906 C CA . GLN A 1 728 ? 22.922 40.152 16.297 1.00 97.25 728 GLN A CA 1
ATOM 5907 C C . GLN A 1 728 ? 22.280 40.432 17.660 1.00 97.25 728 GLN A C 1
ATOM 5909 O O . GLN A 1 728 ? 22.982 40.433 18.666 1.00 97.25 728 GLN A O 1
ATOM 5914 N N . PHE A 1 729 ? 20.968 40.662 17.693 1.00 97.06 729 PHE A N 1
ATOM 5915 C CA . PHE A 1 729 ? 20.229 40.896 18.927 1.00 97.06 729 PHE A CA 1
ATOM 5916 C C . PHE A 1 729 ? 20.363 39.713 19.892 1.00 97.06 729 PHE A C 1
ATOM 5918 O O . PHE A 1 729 ? 20.664 39.931 21.061 1.00 97.06 729 PHE A O 1
ATOM 5925 N N . LEU A 1 730 ? 20.229 38.469 19.415 1.00 96.38 730 LEU A N 1
ATOM 5926 C CA . LEU A 1 730 ? 20.453 37.285 20.255 1.00 96.38 730 LEU A CA 1
ATOM 5927 C C . LEU A 1 730 ? 21.890 37.232 20.792 1.00 96.38 730 LEU A C 1
ATOM 5929 O O . LEU A 1 730 ? 22.095 37.027 21.987 1.00 96.38 730 LEU A O 1
ATOM 5933 N N . HIS A 1 731 ? 22.881 37.494 19.934 1.00 95.50 731 HIS A N 1
ATOM 5934 C CA . HIS A 1 731 ? 24.298 37.462 20.309 1.00 95.50 731 HIS A CA 1
ATOM 5935 C C . HIS A 1 731 ? 24.650 38.539 21.347 1.00 95.50 731 HIS A C 1
ATOM 5937 O O . HIS A 1 731 ? 25.442 38.277 22.245 1.00 95.50 731 HIS A O 1
ATOM 5943 N N . GLU A 1 732 ? 24.036 39.726 21.280 1.00 95.06 732 GLU A N 1
ATOM 5944 C CA . GLU A 1 732 ? 24.185 40.792 22.289 1.00 95.06 732 GLU A CA 1
ATOM 5945 C C . GLU A 1 732 ? 23.603 40.413 23.660 1.00 95.06 732 GLU A C 1
ATOM 5947 O O . GLU A 1 732 ? 24.045 40.940 24.680 1.00 95.06 732 GLU A O 1
ATOM 5952 N N . HIS A 1 733 ? 22.658 39.471 23.691 1.00 93.44 733 HIS A N 1
ATOM 5953 C CA . HIS A 1 733 ? 22.087 38.899 24.912 1.00 93.44 733 HIS A CA 1
ATOM 5954 C C . HIS A 1 733 ? 22.765 37.585 25.323 1.00 93.44 733 HIS A C 1
ATOM 5956 O O . HIS A 1 733 ? 22.215 36.845 26.138 1.00 93.44 733 HIS A O 1
ATOM 5962 N N . ASN A 1 734 ? 23.953 37.293 24.776 1.00 93.50 734 ASN A N 1
ATOM 5963 C CA . ASN A 1 734 ? 24.712 36.067 25.031 1.00 93.50 734 ASN A CA 1
ATOM 5964 C C . ASN A 1 734 ? 23.943 34.783 24.672 1.00 93.50 734 ASN A C 1
ATOM 5966 O O . ASN A 1 734 ? 24.192 33.731 25.253 1.00 93.50 734 ASN A O 1
ATOM 5970 N N . ILE A 1 735 ? 23.010 34.854 23.718 1.00 94.31 735 ILE A N 1
ATOM 5971 C CA . ILE A 1 735 ? 22.227 33.706 23.251 1.00 94.31 735 ILE A CA 1
ATOM 5972 C C . ILE A 1 735 ? 22.716 33.291 21.864 1.00 94.31 735 ILE A C 1
ATOM 5974 O O . ILE A 1 735 ? 22.693 34.090 20.927 1.00 94.31 735 ILE A O 1
ATOM 5978 N N . ALA A 1 736 ? 23.108 32.026 21.713 1.00 93.12 736 ALA A N 1
ATOM 5979 C CA . ALA A 1 736 ? 23.340 31.416 20.404 1.00 93.12 736 ALA A CA 1
ATOM 5980 C C . ALA A 1 736 ? 22.179 30.475 20.062 1.00 93.12 736 ALA A C 1
ATOM 5982 O O . ALA A 1 736 ? 21.799 29.635 20.877 1.00 93.12 736 ALA A O 1
ATOM 5983 N N . HIS A 1 737 ? 21.617 30.585 18.858 1.00 92.94 737 HIS A N 1
ATOM 5984 C CA . HIS A 1 737 ? 20.458 29.787 18.443 1.00 92.94 737 HIS A CA 1
ATOM 5985 C C . HIS A 1 737 ? 20.835 28.328 18.133 1.00 92.94 737 HIS A C 1
ATOM 5987 O O . HIS A 1 737 ? 20.063 27.402 18.386 1.00 92.94 737 HIS A O 1
ATOM 5993 N N . ARG A 1 738 ? 22.023 28.114 17.555 1.00 89.62 738 ARG A N 1
ATOM 5994 C CA . ARG A 1 738 ? 22.595 26.831 17.102 1.00 89.62 738 ARG A CA 1
ATOM 5995 C C . ARG A 1 738 ? 21.789 26.088 16.014 1.00 89.62 738 ARG A C 1
ATOM 5997 O O . ARG A 1 738 ? 22.193 25.003 15.592 1.00 89.62 738 ARG A O 1
ATOM 6004 N N . ASP A 1 739 ? 20.705 26.684 15.509 1.00 87.56 739 ASP A N 1
ATOM 6005 C CA . ASP A 1 739 ? 19.895 26.195 14.372 1.00 87.56 739 ASP A CA 1
ATOM 6006 C C . ASP A 1 739 ? 19.264 27.342 13.556 1.00 87.56 739 ASP A C 1
ATOM 6008 O O . ASP A 1 739 ? 18.098 27.296 13.164 1.00 87.56 739 ASP A O 1
ATOM 6012 N N . ALA A 1 740 ? 20.034 28.399 13.296 1.00 87.44 740 ALA A N 1
ATOM 6013 C CA . ALA A 1 740 ? 19.636 29.550 12.483 1.00 87.44 740 ALA A CA 1
ATOM 6014 C C . ALA A 1 740 ? 19.606 29.209 10.974 1.00 87.44 740 ALA A C 1
ATOM 6016 O O . ALA A 1 740 ? 20.280 29.834 10.152 1.00 87.44 740 ALA A O 1
ATOM 6017 N N . CYS A 1 741 ? 18.871 28.159 10.598 1.00 84.19 741 CYS A N 1
ATOM 6018 C CA . CYS A 1 741 ? 18.785 27.648 9.233 1.00 84.19 741 CYS A CA 1
ATOM 6019 C C . CYS A 1 741 ? 17.530 28.143 8.491 1.00 84.19 741 CYS A C 1
ATOM 6021 O O . CYS A 1 741 ? 16.575 28.628 9.091 1.00 84.19 741 CYS A O 1
ATOM 6023 N N . LEU A 1 742 ? 17.501 27.969 7.160 1.00 80.94 742 LEU A N 1
ATOM 6024 C CA . LEU A 1 742 ? 16.404 28.441 6.296 1.00 80.94 742 LEU A CA 1
ATOM 6025 C C . LEU A 1 742 ? 15.006 28.018 6.780 1.00 80.94 742 LEU A C 1
ATOM 6027 O O . LEU A 1 742 ? 14.054 28.774 6.623 1.00 80.94 742 LEU A O 1
ATOM 6031 N N . LEU A 1 743 ? 14.877 26.808 7.332 1.00 79.19 743 LEU A N 1
ATOM 6032 C CA . LEU A 1 743 ? 13.587 26.249 7.744 1.00 79.19 743 LEU A CA 1
ATOM 6033 C C . LEU A 1 743 ? 13.031 26.883 9.023 1.00 79.19 743 LEU A C 1
ATOM 6035 O O . LEU A 1 743 ? 11.834 26.758 9.263 1.00 79.19 743 LEU A O 1
ATOM 6039 N N . ASN A 1 744 ? 13.870 27.586 9.784 1.00 85.56 744 ASN A N 1
ATOM 6040 C CA . ASN A 1 744 ? 13.495 28.260 11.022 1.00 85.56 744 ASN A CA 1
ATOM 6041 C C . ASN A 1 744 ? 13.298 29.772 10.836 1.00 85.56 744 ASN A C 1
ATOM 6043 O O . ASN A 1 744 ? 12.884 30.457 11.767 1.00 85.56 744 ASN A O 1
ATOM 6047 N N . PHE A 1 745 ? 13.536 30.299 9.632 1.00 88.25 745 PHE A N 1
ATOM 6048 C CA . PHE A 1 745 ? 13.160 31.664 9.280 1.00 88.25 745 PHE A CA 1
ATOM 6049 C C . PHE A 1 745 ? 11.783 31.688 8.616 1.00 88.25 745 PHE A C 1
ATOM 6051 O O . PHE A 1 745 ? 11.522 30.997 7.626 1.00 88.25 745 PHE A O 1
ATOM 6058 N N . MET A 1 746 ? 10.902 32.525 9.148 1.00 91.44 746 MET A N 1
ATOM 6059 C CA . MET A 1 746 ? 9.512 32.652 8.732 1.00 91.44 746 MET A CA 1
ATOM 6060 C C . MET A 1 746 ? 9.164 34.120 8.460 1.00 91.44 746 MET A C 1
ATOM 6062 O O . MET A 1 746 ? 9.876 35.028 8.877 1.00 91.44 746 MET A O 1
ATOM 6066 N N . MET A 1 747 ? 8.065 34.364 7.757 1.00 92.62 747 MET A N 1
ATOM 6067 C CA . MET A 1 747 ? 7.497 35.690 7.516 1.00 92.62 747 MET A CA 1
ATOM 6068 C C . MET A 1 747 ? 6.094 35.795 8.116 1.00 92.62 747 MET A C 1
ATOM 6070 O O . MET A 1 747 ? 5.363 34.800 8.166 1.00 92.62 747 MET A O 1
ATOM 6074 N N . ASP A 1 748 ? 5.698 37.005 8.499 1.00 91.81 748 ASP A N 1
ATOM 6075 C CA . ASP A 1 748 ? 4.307 37.306 8.827 1.00 91.81 748 ASP A CA 1
ATOM 6076 C C . ASP A 1 748 ? 3.436 37.258 7.555 1.00 91.81 748 ASP A C 1
ATOM 6078 O O . ASP A 1 748 ? 3.677 38.025 6.616 1.00 91.81 748 ASP A O 1
ATOM 6082 N N . PRO A 1 749 ? 2.454 36.342 7.468 1.00 89.88 749 PRO A N 1
ATOM 6083 C CA . PRO A 1 749 ? 1.624 36.176 6.284 1.00 89.88 749 PRO A CA 1
ATOM 6084 C C . PRO A 1 749 ? 0.450 37.150 6.205 1.00 89.88 749 PRO A C 1
ATOM 6086 O O . PRO A 1 749 ? -0.201 37.163 5.165 1.00 89.88 749 PRO A O 1
ATOM 6089 N N . ILE A 1 750 ? 0.121 37.894 7.267 1.00 86.69 750 ILE A N 1
ATOM 6090 C CA . ILE A 1 750 ? -1.214 38.494 7.421 1.00 86.69 750 ILE A CA 1
ATOM 6091 C C . ILE A 1 750 ? -1.590 39.458 6.286 1.00 86.69 750 ILE A C 1
ATOM 6093 O O . ILE A 1 750 ? -2.682 39.349 5.728 1.00 86.69 750 ILE A O 1
ATOM 6097 N N . ASP A 1 751 ? -0.659 40.322 5.880 1.00 87.88 751 ASP A N 1
ATOM 6098 C CA . ASP A 1 751 ? -0.878 41.320 4.825 1.00 87.88 751 ASP A CA 1
ATOM 6099 C C . ASP A 1 751 ? -0.577 40.775 3.420 1.00 87.88 751 ASP A C 1
ATOM 6101 O O . ASP A 1 751 ? -1.051 41.302 2.414 1.00 87.88 751 ASP A O 1
ATOM 6105 N N . VAL A 1 752 ? 0.196 39.689 3.336 1.00 88.44 752 VAL A N 1
ATOM 6106 C CA . VAL A 1 752 ? 0.651 39.100 2.068 1.00 88.44 752 VAL A CA 1
ATOM 6107 C C . VAL A 1 752 ? -0.308 38.022 1.575 1.00 88.44 752 VAL A C 1
ATOM 6109 O O . VAL A 1 752 ? -0.521 37.897 0.374 1.00 88.44 752 VAL A O 1
ATOM 6112 N N . ILE A 1 753 ? -0.921 37.260 2.481 1.00 89.31 753 ILE A N 1
ATOM 6113 C CA . ILE A 1 753 ? -1.859 36.170 2.191 1.00 89.31 753 ILE A CA 1
ATOM 6114 C C . ILE A 1 753 ? -3.144 36.400 3.012 1.00 89.31 753 ILE A C 1
ATOM 6116 O O . ILE A 1 753 ? -3.383 35.691 3.995 1.00 89.31 753 ILE A O 1
ATOM 6120 N N . PRO A 1 754 ? -4.011 37.359 2.623 1.00 84.38 754 PRO A N 1
ATOM 6121 C CA . PRO A 1 754 ? -5.171 37.754 3.433 1.00 84.38 754 PRO A CA 1
ATOM 6122 C C . PRO A 1 754 ? -6.152 36.605 3.717 1.00 84.38 754 PRO A C 1
ATOM 6124 O O . PRO A 1 754 ? -6.767 36.536 4.779 1.00 84.38 754 PRO A O 1
ATOM 6127 N N . SER A 1 755 ? -6.277 35.663 2.777 1.00 82.88 755 SER A N 1
ATOM 6128 C CA . SER A 1 755 ? -7.146 34.480 2.893 1.00 82.88 755 SER A CA 1
ATOM 6129 C C . SER A 1 755 ? -6.554 33.375 3.785 1.00 82.88 755 SER A C 1
ATOM 6131 O O . SER A 1 755 ? -7.209 32.367 4.062 1.00 82.88 755 SER A O 1
ATOM 6133 N N . GLY A 1 756 ? -5.316 33.552 4.254 1.00 83.69 756 GLY A N 1
ATOM 6134 C CA . GLY A 1 756 ? -4.542 32.544 4.966 1.00 83.69 756 GLY A CA 1
ATOM 6135 C C . GLY A 1 756 ? -4.083 31.388 4.073 1.00 83.69 756 GLY A C 1
ATOM 6136 O O . GLY A 1 756 ? -4.335 31.339 2.869 1.00 83.69 756 GLY A O 1
ATOM 6137 N N . PHE A 1 757 ? -3.404 30.425 4.692 1.00 81.56 757 PHE A N 1
ATOM 6138 C CA . PHE A 1 757 ? -2.857 29.246 4.025 1.00 81.56 757 PHE A CA 1
ATOM 6139 C C . PHE A 1 757 ? -3.021 27.997 4.900 1.00 81.56 757 PHE A C 1
ATOM 6141 O O . PHE A 1 757 ? -3.237 28.087 6.112 1.00 81.56 757 PHE A O 1
ATOM 6148 N N . HIS A 1 758 ? -2.935 26.827 4.278 1.00 78.25 758 HIS A N 1
ATOM 6149 C CA . HIS A 1 758 ? -2.958 25.531 4.938 1.00 78.25 758 HIS A CA 1
ATOM 6150 C C . HIS A 1 758 ? -1.571 25.209 5.506 1.00 78.25 758 HIS A C 1
ATOM 6152 O O . HIS A 1 758 ? -0.567 25.265 4.797 1.00 78.25 758 HIS A O 1
ATOM 6158 N N . TYR A 1 759 ? -1.501 24.829 6.784 1.00 71.88 759 TYR A N 1
ATOM 6159 C CA . TYR A 1 759 ? -0.234 24.712 7.520 1.00 71.88 759 TYR A CA 1
ATOM 6160 C C . TYR A 1 759 ? 0.756 23.716 6.902 1.00 71.88 759 TYR A C 1
ATOM 6162 O O . TYR A 1 759 ? 1.930 24.025 6.721 1.00 71.88 759 TYR A O 1
ATOM 6170 N N . THR A 1 760 ? 0.288 22.521 6.536 1.00 63.28 760 THR A N 1
ATOM 6171 C CA . THR A 1 760 ? 1.161 21.462 5.993 1.00 63.28 760 THR A CA 1
ATOM 6172 C C . THR A 1 760 ? 1.342 21.529 4.477 1.00 63.28 760 THR A C 1
ATOM 6174 O O . THR A 1 760 ? 2.226 20.868 3.941 1.00 63.28 760 THR A O 1
ATOM 6177 N N . ASP A 1 761 ? 0.466 22.254 3.779 1.00 66.94 761 ASP A N 1
ATOM 6178 C CA . ASP A 1 761 ? 0.456 22.363 2.320 1.00 66.94 761 ASP A CA 1
ATOM 6179 C C . ASP A 1 761 ? 0.177 23.818 1.955 1.00 66.94 761 ASP A C 1
ATOM 6181 O O . ASP A 1 761 ? -0.924 24.214 1.578 1.00 66.94 761 ASP A O 1
ATOM 6185 N N . ASN A 1 762 ? 1.213 24.632 2.124 1.00 68.56 762 ASN A N 1
ATOM 6186 C CA . ASN A 1 762 ? 1.160 26.085 2.023 1.00 68.56 762 ASN A CA 1
ATOM 6187 C C . ASN A 1 762 ? 0.858 26.622 0.607 1.00 68.56 762 ASN A C 1
ATOM 6189 O O . ASN A 1 762 ? 0.919 27.828 0.391 1.00 68.56 762 ASN A O 1
ATOM 6193 N N . TYR A 1 763 ? 0.525 25.745 -0.345 1.00 66.38 763 TYR A N 1
ATOM 6194 C CA . TYR A 1 763 ? 0.006 26.084 -1.672 1.00 66.38 763 TYR A CA 1
ATOM 6195 C C . TYR A 1 763 ? -1.502 26.345 -1.659 1.00 66.38 763 TYR A C 1
ATOM 6197 O O . TYR A 1 763 ? -2.025 26.998 -2.567 1.00 66.38 763 TYR A O 1
ATOM 6205 N N . TYR A 1 764 ? -2.203 25.824 -0.652 1.00 74.25 764 TYR A N 1
ATOM 6206 C CA . TYR A 1 764 ? -3.650 25.915 -0.535 1.00 74.25 764 TYR A CA 1
ATOM 6207 C C . TYR A 1 764 ? -4.067 26.849 0.592 1.00 74.25 764 TYR A C 1
ATOM 6209 O O . TYR A 1 764 ? -3.350 27.053 1.569 1.00 74.25 764 TYR A O 1
ATOM 6217 N N . GLN A 1 765 ? -5.246 27.430 0.430 1.00 79.06 765 GLN A N 1
ATOM 6218 C CA . GLN A 1 765 ? -5.991 28.121 1.463 1.00 79.06 765 GLN A CA 1
ATOM 6219 C C . GLN A 1 765 ? -6.378 27.129 2.568 1.00 79.06 765 GLN A C 1
ATOM 6221 O O . GLN A 1 765 ? -6.263 25.914 2.387 1.00 79.06 765 GLN A O 1
ATOM 6226 N N . PRO A 1 766 ? -6.882 27.616 3.711 1.00 74.19 766 PRO A N 1
ATOM 6227 C CA . PRO A 1 766 ? -7.255 26.768 4.841 1.00 74.19 766 PRO A CA 1
ATOM 6228 C C . PRO A 1 766 ? -8.294 25.672 4.552 1.00 74.19 766 PRO A C 1
ATOM 6230 O O . PRO A 1 766 ? -8.528 24.839 5.412 1.00 74.19 766 PRO A O 1
ATOM 6233 N N . ASP A 1 767 ? -8.931 25.672 3.379 1.00 71.31 767 ASP A N 1
ATOM 6234 C CA . ASP A 1 767 ? -9.873 24.637 2.943 1.00 71.31 767 ASP A CA 1
ATOM 6235 C C . ASP A 1 767 ? -9.200 23.392 2.328 1.00 71.31 767 ASP A C 1
ATOM 6237 O O . ASP A 1 767 ? -9.899 22.461 1.914 1.00 71.31 767 ASP A O 1
ATOM 6241 N N . GLY A 1 768 ? -7.866 23.404 2.190 1.00 61.28 768 GLY A N 1
ATOM 6242 C CA . GLY A 1 768 ? -7.067 22.321 1.611 1.00 61.28 768 GLY A CA 1
ATOM 6243 C C . GLY A 1 768 ? -7.337 22.054 0.123 1.00 61.28 768 GLY A C 1
ATOM 6244 O O . GLY A 1 768 ? -6.906 21.029 -0.408 1.00 61.28 768 GLY A O 1
ATOM 6245 N N . LYS A 1 769 ? -8.081 22.935 -0.560 1.00 65.94 769 LYS A N 1
ATOM 6246 C CA . LYS A 1 769 ? -8.590 22.722 -1.928 1.00 65.94 769 LYS A CA 1
ATOM 6247 C C . LYS A 1 769 ? -8.329 23.906 -2.843 1.00 65.94 769 LYS A C 1
ATOM 6249 O O . LYS A 1 769 ? -7.926 23.722 -3.993 1.00 65.94 769 LYS A O 1
ATOM 6254 N N . THR A 1 770 ? -8.584 25.113 -2.358 1.00 67.06 770 THR A N 1
ATOM 6255 C CA . THR A 1 770 ? -8.427 26.354 -3.113 1.00 67.06 770 THR A CA 1
ATOM 6256 C C . THR A 1 770 ? -6.989 26.815 -2.994 1.00 67.06 770 THR A C 1
ATOM 6258 O O . THR A 1 770 ? -6.400 26.732 -1.927 1.00 67.06 770 THR A O 1
ATOM 6261 N N . ARG A 1 771 ? -6.375 27.278 -4.080 1.00 69.44 771 ARG A N 1
ATOM 6262 C CA . ARG A 1 771 ? -4.991 27.764 -4.021 1.00 69.44 771 ARG A CA 1
ATOM 6263 C C . ARG A 1 771 ? -4.896 29.118 -3.324 1.00 69.44 771 ARG A C 1
ATOM 6265 O O . ARG A 1 771 ? -5.834 29.910 -3.416 1.00 69.44 771 ARG A O 1
ATOM 6272 N N . ILE A 1 772 ? -3.770 29.392 -2.660 1.00 76.00 772 ILE A N 1
ATOM 6273 C CA . ILE A 1 772 ? -3.573 30.702 -2.028 1.00 76.00 772 ILE A CA 1
ATOM 6274 C C . ILE A 1 772 ? -3.526 31.810 -3.083 1.00 76.00 772 ILE A C 1
ATOM 6276 O O . ILE A 1 772 ? -2.987 31.637 -4.183 1.00 76.00 772 ILE A O 1
ATOM 6280 N N . GLU A 1 773 ? -4.098 32.946 -2.714 1.00 82.00 773 GLU A N 1
ATOM 6281 C CA . GLU A 1 773 ? -3.969 34.219 -3.411 1.00 82.00 773 GLU A CA 1
ATOM 6282 C C . GLU A 1 773 ? -3.102 35.124 -2.537 1.00 82.00 773 GLU A C 1
ATOM 6284 O O . GLU A 1 773 ? -3.213 35.077 -1.308 1.00 82.00 773 GLU A O 1
ATOM 6289 N N . TYR A 1 774 ? -2.221 35.908 -3.156 1.00 82.56 774 TYR A N 1
ATOM 6290 C CA . TYR A 1 774 ? -1.279 36.746 -2.428 1.00 82.56 774 TYR A CA 1
ATOM 6291 C C . TYR A 1 774 ? -1.115 38.128 -3.061 1.00 82.56 774 TYR A C 1
ATOM 6293 O O . TYR A 1 774 ? -1.312 38.309 -4.264 1.00 82.56 774 TYR A O 1
ATOM 6301 N N . ILE A 1 775 ? -0.733 39.086 -2.222 1.00 84.81 775 ILE A N 1
ATOM 6302 C CA . ILE A 1 775 ? -0.298 40.434 -2.589 1.00 84.81 775 ILE A CA 1
ATOM 6303 C C . ILE A 1 775 ? 1.233 40.418 -2.643 1.00 84.81 775 ILE A C 1
ATOM 6305 O O . ILE A 1 775 ? 1.870 39.711 -1.867 1.00 84.81 775 ILE A O 1
ATOM 6309 N N . ASP A 1 776 ? 1.856 41.141 -3.572 1.00 79.44 776 ASP A N 1
ATOM 6310 C CA . ASP A 1 776 ? 3.319 41.204 -3.600 1.00 79.44 776 ASP A CA 1
ATOM 6311 C C . ASP A 1 776 ? 3.884 41.847 -2.312 1.00 79.44 776 ASP A C 1
ATOM 6313 O O . ASP A 1 776 ? 3.250 42.701 -1.683 1.00 79.44 776 ASP A O 1
ATOM 6317 N N . ARG A 1 777 ? 5.089 41.428 -1.899 1.00 84.81 777 ARG A N 1
ATOM 6318 C CA . ARG A 1 777 ? 5.697 41.852 -0.623 1.00 84.81 777 ARG A CA 1
ATOM 6319 C C . ARG A 1 777 ? 5.985 43.354 -0.578 1.00 84.81 777 ARG A C 1
ATOM 6321 O O . ARG A 1 777 ? 6.002 43.926 0.507 1.00 84.81 777 ARG A O 1
ATOM 6328 N N . CYS A 1 778 ? 6.215 43.995 -1.726 1.00 82.75 778 CYS A N 1
ATOM 6329 C CA . CYS A 1 778 ? 6.427 45.441 -1.794 1.00 82.75 778 CYS A CA 1
ATOM 6330 C C . CYS A 1 778 ? 5.145 46.222 -1.491 1.00 82.75 778 CYS A C 1
ATOM 6332 O O . CYS A 1 778 ? 5.195 47.212 -0.763 1.00 82.75 778 CYS A O 1
ATOM 6334 N N . SER A 1 779 ? 4.016 45.770 -2.029 1.00 83.88 779 SER A N 1
ATOM 6335 C CA . SER A 1 779 ? 2.695 46.371 -1.846 1.00 83.88 779 SER A CA 1
ATOM 6336 C C . SER A 1 779 ? 2.134 46.127 -0.447 1.00 83.88 779 SER A C 1
ATOM 6338 O O . SER A 1 779 ? 1.403 46.968 0.067 1.00 83.88 779 SER A O 1
ATOM 6340 N N . ALA A 1 780 ? 2.497 45.004 0.175 1.00 86.00 780 ALA A N 1
ATOM 6341 C CA . ALA A 1 780 ? 2.116 44.661 1.544 1.00 86.00 780 ALA A CA 1
ATOM 6342 C C . ALA A 1 780 ? 3.098 45.186 2.616 1.00 86.00 780 ALA A C 1
ATOM 6344 O O . ALA A 1 780 ? 2.893 44.944 3.799 1.00 86.00 780 ALA A O 1
ATOM 6345 N N . ALA A 1 781 ? 4.175 45.883 2.231 1.00 82.81 781 ALA A N 1
ATOM 6346 C CA . ALA A 1 781 ? 5.203 46.341 3.165 1.00 82.81 781 ALA A CA 1
ATOM 6347 C C . ALA A 1 781 ? 4.657 47.339 4.217 1.00 82.81 781 ALA A C 1
ATOM 6349 O O . ALA A 1 781 ? 3.836 48.196 3.877 1.00 82.81 781 ALA A O 1
ATOM 6350 N N . PRO A 1 782 ? 5.183 47.332 5.461 1.00 88.12 782 PRO A N 1
ATOM 6351 C CA . PRO A 1 782 ? 6.346 46.569 5.936 1.00 88.12 782 PRO A CA 1
ATOM 6352 C C . PRO A 1 782 ? 6.028 45.109 6.304 1.00 88.12 782 PRO A C 1
ATOM 6354 O O . PRO A 1 782 ? 5.023 44.839 6.948 1.00 88.12 782 PRO A O 1
ATOM 6357 N N . ILE A 1 783 ? 6.932 44.180 5.966 1.00 90.88 783 ILE A N 1
ATOM 6358 C CA . ILE A 1 783 ? 6.813 42.753 6.314 1.00 90.88 783 ILE A CA 1
ATOM 6359 C C . ILE A 1 783 ? 7.747 42.427 7.476 1.00 90.88 783 ILE A C 1
ATOM 6361 O O . ILE A 1 783 ? 8.916 42.813 7.449 1.00 90.88 783 ILE A O 1
ATOM 6365 N N . LYS A 1 784 ? 7.252 41.688 8.473 1.00 92.94 784 LYS A N 1
ATOM 6366 C CA . LYS A 1 784 ? 8.072 41.185 9.582 1.00 92.94 784 LYS A CA 1
ATOM 6367 C C . LYS A 1 784 ? 8.557 39.765 9.319 1.00 92.94 784 LYS A C 1
ATOM 6369 O O . LYS A 1 784 ? 7.800 38.926 8.825 1.00 92.94 784 LYS A O 1
ATOM 6374 N N . TYR A 1 785 ? 9.806 39.496 9.683 1.00 94.75 785 TYR A N 1
ATOM 6375 C CA . TYR A 1 785 ? 10.419 38.173 9.597 1.00 94.75 785 TYR A CA 1
ATOM 6376 C C . TYR A 1 785 ? 10.822 37.684 10.980 1.00 94.75 785 TYR A C 1
ATOM 6378 O O . TYR A 1 785 ? 11.322 38.456 11.791 1.00 94.75 785 TYR A O 1
ATOM 6386 N N . TYR A 1 786 ? 10.620 36.396 11.229 1.00 94.62 786 TYR A N 1
ATOM 6387 C CA . TYR A 1 786 ? 10.773 35.791 12.543 1.00 94.62 786 TYR A CA 1
ATOM 6388 C C . TYR A 1 786 ? 11.695 34.577 12.501 1.00 94.62 786 TYR A C 1
ATOM 6390 O O . TYR A 1 786 ? 11.687 33.814 11.535 1.00 94.62 786 TYR A O 1
ATOM 6398 N N . LEU A 1 787 ? 12.456 34.389 13.573 1.00 93.06 787 LEU A N 1
ATOM 6399 C CA . LEU A 1 787 ? 13.201 33.174 13.870 1.00 93.06 787 LEU A CA 1
ATOM 6400 C C . LEU A 1 787 ? 12.379 32.316 14.840 1.00 93.06 787 LEU A C 1
ATOM 6402 O O . LEU A 1 787 ? 11.824 32.822 15.819 1.00 93.06 787 LEU A O 1
ATOM 6406 N N . ILE A 1 788 ? 12.261 31.027 14.534 1.00 89.81 788 ILE A N 1
ATOM 6407 C CA . ILE A 1 788 ? 11.522 30.040 15.325 1.00 89.81 788 ILE A CA 1
ATOM 6408 C C . ILE A 1 788 ? 12.459 28.921 15.803 1.00 89.81 788 ILE A C 1
ATOM 6410 O O . ILE A 1 788 ? 13.559 28.766 15.293 1.00 89.81 788 ILE A O 1
ATOM 6414 N N . ASP A 1 789 ? 11.951 28.074 16.700 1.00 85.88 789 ASP A N 1
ATOM 6415 C CA . ASP A 1 789 ? 12.586 26.818 17.132 1.00 85.88 789 ASP A CA 1
ATOM 6416 C C . ASP A 1 789 ? 13.847 26.956 18.011 1.00 85.88 789 ASP A C 1
ATOM 6418 O O . ASP A 1 789 ? 14.950 26.549 17.662 1.00 85.88 789 ASP A O 1
ATOM 6422 N N . TYR A 1 790 ? 13.647 27.479 19.222 1.00 87.06 790 TYR A N 1
ATOM 6423 C CA . TYR A 1 790 ? 14.699 27.733 20.215 1.00 87.06 790 TYR A CA 1
ATOM 6424 C C . TYR A 1 790 ? 15.085 26.495 21.049 1.00 87.06 790 TYR A C 1
ATOM 6426 O O . TYR A 1 790 ? 15.751 26.632 22.071 1.00 87.06 790 TYR A O 1
ATOM 6434 N N . GLU A 1 791 ? 14.697 25.278 20.647 1.00 80.50 791 GLU A N 1
ATOM 6435 C CA . GLU A 1 791 ? 15.028 24.047 21.395 1.00 80.50 791 GLU A CA 1
ATOM 6436 C C . GLU A 1 791 ? 16.543 23.859 21.524 1.00 80.50 791 GLU A C 1
ATOM 6438 O O . GLU A 1 791 ? 17.044 23.472 22.578 1.00 80.50 791 GLU A O 1
ATOM 6443 N N . THR A 1 792 ? 17.290 24.207 20.473 1.00 84.00 792 THR A N 1
ATOM 6444 C CA . THR A 1 792 ? 18.752 24.166 20.491 1.00 84.00 792 THR A CA 1
ATOM 6445 C C . THR A 1 792 ? 19.388 25.463 20.962 1.00 84.00 792 THR A C 1
ATOM 6447 O O . THR A 1 792 ? 20.608 25.499 21.013 1.00 84.00 792 THR A O 1
ATOM 6450 N N . ALA A 1 793 ? 18.651 26.525 21.285 1.00 89.00 793 ALA A N 1
ATOM 6451 C CA . ALA A 1 793 ? 19.281 27.769 21.732 1.00 89.00 793 ALA A CA 1
ATOM 6452 C C . ALA A 1 793 ? 19.969 27.578 23.095 1.00 89.00 793 ALA A C 1
ATOM 6454 O O . ALA A 1 793 ? 19.577 26.697 23.847 1.00 89.00 793 ALA A O 1
ATOM 6455 N N . ASP A 1 794 ? 21.004 28.348 23.414 1.00 87.31 794 ASP A N 1
ATOM 6456 C CA . ASP A 1 794 ? 21.624 28.342 24.750 1.00 87.31 794 ASP A CA 1
ATOM 6457 C C . ASP A 1 794 ? 22.196 29.705 25.113 1.00 87.31 794 ASP A C 1
ATOM 6459 O O . ASP A 1 794 ? 22.485 30.513 24.222 1.00 87.31 794 ASP A O 1
ATOM 6463 N N . TYR A 1 795 ? 22.429 29.899 26.411 1.00 89.00 795 TYR A N 1
ATOM 6464 C CA . TYR A 1 795 ? 23.256 30.990 26.912 1.00 89.00 795 TYR A CA 1
ATOM 6465 C C . TYR A 1 795 ? 24.733 30.595 26.878 1.00 89.00 795 TYR A C 1
ATOM 6467 O O . TYR A 1 795 ? 25.092 29.495 27.290 1.00 89.00 795 TYR A O 1
ATOM 6475 N N . PHE A 1 796 ? 25.582 31.509 26.419 1.00 86.75 796 PHE A N 1
ATOM 6476 C CA . PHE A 1 796 ? 27.030 31.338 26.405 1.00 86.75 796 PHE A CA 1
ATOM 6477 C C . PHE A 1 796 ? 27.714 32.600 26.905 1.00 86.75 796 PHE A C 1
ATOM 6479 O O . PHE A 1 796 ? 27.535 33.678 26.333 1.00 86.75 796 PHE A O 1
ATOM 6486 N N . ASP A 1 797 ? 28.537 32.469 27.939 1.00 84.06 797 ASP A N 1
ATOM 6487 C CA . ASP A 1 797 ? 29.365 33.577 28.397 1.00 84.06 797 ASP A CA 1
ATOM 6488 C C . ASP A 1 797 ? 30.411 33.956 27.335 1.00 84.06 797 ASP A C 1
ATOM 6490 O O . ASP A 1 797 ? 30.773 33.182 26.444 1.00 84.06 797 ASP A O 1
ATOM 6494 N N . THR A 1 798 ? 30.936 35.182 27.413 1.00 77.88 798 THR A N 1
ATOM 6495 C CA . THR A 1 798 ? 31.937 35.664 26.452 1.00 77.88 798 THR A CA 1
ATOM 6496 C C . THR A 1 798 ? 33.163 34.742 26.410 1.00 77.88 798 THR A C 1
ATOM 6498 O O . THR A 1 798 ? 33.920 34.652 27.375 1.00 77.88 798 THR A O 1
ATOM 6501 N N . GLY A 1 799 ? 33.393 34.104 25.258 1.00 74.00 799 GLY A N 1
ATOM 6502 C CA . GLY A 1 799 ? 34.510 33.178 25.036 1.00 74.00 799 GLY A CA 1
ATOM 6503 C C . GLY A 1 799 ? 34.219 31.721 25.410 1.00 74.00 799 GLY A C 1
ATOM 6504 O O . GLY A 1 799 ? 35.103 30.876 25.261 1.00 74.00 799 GLY A O 1
ATOM 6505 N N . GLU A 1 800 ? 33.005 31.412 25.870 1.00 82.69 800 GLU A N 1
ATOM 6506 C CA . GLU A 1 800 ? 32.554 30.042 26.085 1.00 82.69 800 GLU A CA 1
ATOM 6507 C C . GLU A 1 800 ? 32.396 29.301 24.749 1.00 82.69 800 GLU A C 1
ATOM 6509 O O . GLU A 1 800 ? 31.914 29.841 23.752 1.00 82.69 800 GLU A O 1
ATOM 6514 N N . GLN A 1 801 ? 32.843 28.046 24.720 1.00 86.75 801 GLN A N 1
ATOM 6515 C CA . GLN A 1 801 ? 32.830 27.199 23.532 1.00 86.75 801 GLN A CA 1
ATOM 6516 C C . GLN A 1 801 ? 31.921 25.993 23.755 1.00 86.75 801 GLN A C 1
ATOM 6518 O O . GLN A 1 801 ? 31.809 25.480 24.866 1.00 86.75 801 GLN A O 1
ATOM 6523 N N . CYS A 1 802 ? 31.325 25.483 22.681 1.00 82.12 802 CYS A N 1
ATOM 6524 C CA . CYS A 1 802 ? 30.447 24.319 22.725 1.00 82.12 802 CYS A CA 1
ATOM 6525 C C . CYS A 1 802 ? 31.001 23.148 21.901 1.00 82.12 802 CYS A C 1
ATOM 6527 O O . CYS A 1 802 ? 31.826 23.330 21.008 1.00 82.12 802 CYS A O 1
ATOM 6529 N N . VAL A 1 803 ? 30.544 21.931 22.208 1.00 78.81 803 VAL A N 1
ATOM 6530 C CA . VAL A 1 803 ? 30.800 20.712 21.422 1.00 78.81 803 VAL A CA 1
ATOM 6531 C C . VAL A 1 803 ? 29.473 20.093 21.003 1.00 78.81 803 VAL A C 1
ATOM 6533 O O . VAL A 1 803 ? 28.484 20.191 21.731 1.00 78.81 803 VAL A O 1
ATOM 6536 N N . GLY A 1 804 ? 29.446 19.425 19.854 1.00 74.50 804 GLY A N 1
ATOM 6537 C CA . GLY A 1 804 ? 28.255 18.775 19.316 1.00 74.50 804 GLY A CA 1
ATOM 6538 C C . GLY A 1 804 ? 27.992 19.116 17.853 1.00 74.50 804 GLY A C 1
ATOM 6539 O O . GLY A 1 804 ? 28.687 19.919 17.237 1.00 74.50 804 GLY A O 1
ATOM 6540 N N . PHE A 1 805 ? 26.967 18.478 17.295 1.00 76.00 805 PHE A N 1
ATOM 6541 C CA . PHE A 1 805 ? 26.396 18.844 16.002 1.00 76.00 805 PHE A CA 1
ATOM 6542 C C . PHE A 1 805 ? 24.962 19.299 16.252 1.00 76.00 805 PHE A C 1
ATOM 6544 O O . PHE A 1 805 ? 24.102 18.470 16.555 1.00 76.00 805 PHE A O 1
ATOM 6551 N N . TYR A 1 806 ? 24.722 20.603 16.152 1.00 69.31 806 TYR A N 1
ATOM 6552 C CA . TYR A 1 806 ? 23.418 21.207 16.419 1.00 69.31 806 TYR A CA 1
ATOM 6553 C C . TYR A 1 806 ? 22.762 21.699 15.131 1.00 69.31 806 TYR A C 1
ATOM 6555 O O . TYR A 1 806 ? 23.435 22.059 14.160 1.00 69.31 806 TYR A O 1
ATOM 6563 N N . GLY A 1 807 ? 21.433 21.676 15.142 1.00 60.19 807 GLY A N 1
ATOM 6564 C CA . GLY A 1 807 ? 20.601 22.128 14.042 1.00 60.19 807 GLY A CA 1
ATOM 6565 C C . GLY A 1 807 ? 20.528 21.188 12.839 1.00 60.19 807 GLY A C 1
ATOM 6566 O O . GLY A 1 807 ? 21.082 20.082 12.800 1.00 60.19 807 GLY A O 1
ATOM 6567 N N . GLN A 1 808 ? 19.782 21.622 11.828 1.00 62.06 808 GLN A N 1
ATOM 6568 C CA . GLN A 1 808 ? 19.477 20.809 10.648 1.00 62.06 808 GLN A CA 1
ATOM 6569 C C . GLN A 1 808 ? 20.641 20.749 9.648 1.00 62.06 808 GLN A C 1
ATOM 6571 O O . GLN A 1 808 ? 20.757 19.798 8.867 1.00 62.06 808 GLN A O 1
ATOM 6576 N N . VAL A 1 809 ? 21.547 21.727 9.695 1.00 65.12 809 VAL A N 1
ATOM 6577 C CA . VAL A 1 809 ? 22.783 21.748 8.902 1.00 65.12 809 VAL A CA 1
ATOM 6578 C C . VAL A 1 809 ? 23.863 20.955 9.647 1.00 65.12 809 VAL A C 1
ATOM 6580 O O . VAL A 1 809 ? 24.699 21.510 10.343 1.00 65.12 809 VAL A O 1
ATOM 6583 N N . LYS A 1 810 ? 23.854 19.624 9.510 1.00 55.06 810 LYS A N 1
ATOM 6584 C CA . LYS A 1 810 ? 24.696 18.722 10.328 1.00 55.06 810 LYS A CA 1
ATOM 6585 C C . LYS A 1 810 ? 26.189 18.667 9.959 1.00 55.06 810 LYS A C 1
ATOM 6587 O O . LYS A 1 810 ? 26.949 18.008 10.655 1.00 55.06 810 LYS A O 1
ATOM 6592 N N . ASN A 1 811 ? 26.612 19.343 8.887 1.00 65.75 811 ASN A N 1
ATOM 6593 C CA . ASN A 1 811 ? 27.980 19.280 8.345 1.00 65.75 811 ASN A CA 1
ATOM 6594 C C . ASN A 1 811 ? 28.670 20.656 8.311 1.00 65.75 811 ASN A C 1
ATOM 6596 O O . ASN A 1 811 ? 29.382 20.961 7.353 1.00 65.75 811 ASN A O 1
ATOM 6600 N N . VAL A 1 812 ? 28.435 21.514 9.309 1.00 76.19 812 VAL A N 1
ATOM 6601 C CA . VAL A 1 812 ? 29.104 22.822 9.368 1.00 76.19 812 VAL A CA 1
ATOM 6602 C C . VAL A 1 812 ? 30.605 22.626 9.638 1.00 76.19 812 VAL A C 1
ATOM 6604 O O . VAL A 1 812 ? 30.963 22.026 10.656 1.00 76.19 812 VAL A O 1
ATOM 6607 N N . PRO A 1 813 ? 31.503 23.129 8.770 1.00 77.06 813 PRO A N 1
ATOM 6608 C CA . PRO A 1 813 ? 32.943 23.084 8.999 1.00 77.06 813 PRO A CA 1
ATOM 6609 C C . PRO A 1 813 ? 33.325 23.698 10.350 1.00 77.06 813 PRO A C 1
ATOM 6611 O O . PRO A 1 813 ? 32.824 24.759 10.721 1.00 77.06 813 PRO A O 1
ATOM 6614 N N . GLY A 1 814 ? 34.199 23.022 11.093 1.00 69.69 814 GLY A N 1
ATOM 6615 C CA . GLY A 1 814 ? 34.634 23.456 12.424 1.00 69.69 814 GLY A CA 1
ATOM 6616 C C . GLY A 1 814 ? 33.749 22.988 13.584 1.00 69.69 814 GLY A C 1
ATOM 6617 O O . GLY A 1 814 ? 34.168 23.124 14.727 1.00 69.69 814 GLY A O 1
ATOM 6618 N N . THR A 1 815 ? 32.584 22.380 13.325 1.00 80.06 815 THR A N 1
ATOM 6619 C CA . THR A 1 815 ? 31.814 21.691 14.379 1.00 80.06 815 THR A CA 1
ATOM 6620 C C . THR A 1 815 ? 32.384 20.299 14.653 1.00 80.06 815 THR A C 1
ATOM 6622 O O . THR A 1 815 ? 32.892 19.625 13.753 1.00 80.06 815 THR A O 1
ATOM 6625 N N . SER A 1 816 ? 32.338 19.862 15.910 1.00 72.69 816 SER A N 1
ATOM 6626 C CA . SER A 1 816 ? 32.891 18.577 16.336 1.00 72.69 816 SER A CA 1
ATOM 6627 C C . SER A 1 816 ? 32.210 18.083 17.606 1.00 72.69 816 SER A C 1
ATOM 6629 O O . SER A 1 816 ? 31.858 18.872 18.479 1.00 72.69 816 SER A O 1
ATOM 6631 N N . LEU A 1 817 ? 32.082 16.760 17.749 1.00 72.50 817 LEU A N 1
ATOM 6632 C CA . LEU A 1 817 ? 31.620 16.134 18.995 1.00 72.50 817 LEU A CA 1
ATOM 6633 C C . LEU A 1 817 ? 32.620 16.288 20.148 1.00 72.50 817 LEU A C 1
ATOM 6635 O O . LEU A 1 817 ? 32.249 16.077 21.297 1.00 72.50 817 LEU A O 1
ATOM 6639 N N . THR A 1 818 ? 33.887 16.580 19.848 1.00 70.56 818 THR A N 1
ATOM 6640 C CA . THR A 1 818 ? 34.981 16.521 20.830 1.00 70.56 818 THR A CA 1
ATOM 6641 C C . THR A 1 818 ? 35.859 17.763 20.864 1.00 70.56 818 THR A C 1
ATOM 6643 O O . THR A 1 818 ? 36.579 17.953 21.840 1.00 70.56 818 THR A O 1
ATOM 6646 N N . ILE A 1 819 ? 35.828 18.597 19.822 1.00 79.00 819 ILE A N 1
ATOM 6647 C CA . ILE A 1 819 ? 36.637 19.817 19.731 1.00 79.00 819 ILE A CA 1
ATOM 6648 C C . ILE A 1 819 ? 35.707 21.011 19.964 1.00 79.00 819 ILE A C 1
ATOM 6650 O O . ILE A 1 819 ? 34.774 21.177 19.174 1.00 79.00 819 ILE A O 1
ATOM 6654 N N . PRO A 1 820 ? 35.922 21.808 21.026 1.00 84.19 820 PRO A N 1
ATOM 6655 C CA . PRO A 1 820 ? 35.104 22.982 21.298 1.00 84.19 820 PRO A CA 1
ATOM 6656 C C . PRO A 1 820 ? 35.218 24.031 20.189 1.00 84.19 820 PRO A C 1
ATOM 6658 O O . PRO A 1 820 ? 36.296 24.244 19.635 1.00 84.19 820 PRO A O 1
ATOM 6661 N N . TYR A 1 821 ? 34.107 24.691 19.881 1.00 86.19 821 TYR A N 1
ATOM 6662 C CA . TYR A 1 821 ? 34.024 25.762 18.892 1.00 86.19 821 TYR A CA 1
ATOM 6663 C C . TYR A 1 821 ? 33.072 26.872 19.361 1.00 86.19 821 TYR A C 1
ATOM 6665 O O . TYR A 1 821 ? 32.234 26.658 20.239 1.00 86.19 821 TYR A O 1
ATOM 6673 N N . ASP A 1 822 ? 33.197 28.060 18.768 1.00 90.56 822 ASP A N 1
ATOM 6674 C CA . ASP A 1 822 ? 32.351 29.218 19.077 1.00 90.56 822 ASP A CA 1
ATOM 6675 C C . ASP A 1 822 ? 30.909 29.014 18.535 1.00 90.56 822 ASP A C 1
ATOM 6677 O O . ASP A 1 822 ? 30.719 28.904 17.313 1.00 90.56 822 ASP A O 1
ATOM 6681 N N . PRO A 1 823 ? 29.881 28.958 19.408 1.00 91.38 823 PRO A N 1
ATOM 6682 C CA . PRO A 1 823 ? 28.487 28.767 19.003 1.00 91.38 823 PRO A CA 1
ATOM 6683 C C . PRO A 1 823 ? 27.904 29.963 18.234 1.00 91.38 823 PRO A C 1
ATOM 6685 O O . PRO A 1 823 ? 27.043 29.777 17.374 1.00 91.38 823 PRO A O 1
ATOM 6688 N N . PHE A 1 824 ? 28.393 31.182 18.456 1.00 94.56 824 PHE A N 1
ATOM 6689 C CA . PHE A 1 824 ? 27.943 32.372 17.733 1.00 94.56 824 PHE A CA 1
ATOM 6690 C C . PHE A 1 824 ? 28.433 32.351 16.278 1.00 94.56 824 PHE A C 1
ATOM 6692 O O . PHE A 1 824 ? 27.707 32.728 15.354 1.00 94.56 824 PHE A O 1
ATOM 6699 N N . LYS A 1 825 ? 29.641 31.823 16.027 1.00 93.94 825 LYS A N 1
ATOM 6700 C CA . LYS A 1 825 ? 30.150 31.600 14.657 1.00 93.94 825 LYS A CA 1
ATOM 6701 C C . LYS A 1 825 ? 29.417 30.479 13.917 1.00 93.94 825 LYS A C 1
ATOM 6703 O O . LYS A 1 825 ? 29.479 30.432 12.683 1.00 93.94 825 LYS A O 1
ATOM 6708 N N . LEU A 1 826 ? 28.745 29.572 14.631 1.00 92.31 826 LEU A N 1
ATOM 6709 C CA . LEU A 1 826 ? 27.853 28.579 14.028 1.00 92.31 826 LEU A CA 1
ATOM 6710 C C . LEU A 1 826 ? 26.589 29.253 13.472 1.00 92.31 826 LEU A C 1
ATOM 6712 O O . LEU A 1 826 ? 26.266 29.023 12.308 1.00 92.31 826 LEU A O 1
ATOM 6716 N N . ASP A 1 827 ? 25.943 30.139 14.236 1.00 95.19 827 ASP A N 1
ATOM 6717 C CA . ASP A 1 827 ? 24.763 30.886 13.766 1.00 95.19 827 ASP A CA 1
ATOM 6718 C C . ASP A 1 827 ? 25.076 31.736 12.528 1.00 95.19 827 ASP A C 1
ATOM 6720 O O . ASP A 1 827 ? 24.315 31.741 11.559 1.00 95.19 827 ASP A O 1
ATOM 6724 N N . VAL A 1 828 ? 26.230 32.419 12.519 1.00 95.88 828 VAL A N 1
ATOM 6725 C CA . VAL A 1 828 ? 26.675 33.222 11.364 1.00 95.88 828 VAL A CA 1
ATOM 6726 C C . VAL A 1 828 ? 26.874 32.346 10.126 1.00 95.88 828 VAL A C 1
ATOM 6728 O O . VAL A 1 828 ? 26.464 32.740 9.035 1.00 95.88 828 VAL A O 1
ATOM 6731 N N . TYR A 1 829 ? 27.447 31.149 10.281 1.00 94.81 829 TYR A N 1
ATOM 6732 C CA . TYR A 1 829 ? 27.574 30.200 9.174 1.00 94.81 829 TYR A CA 1
ATOM 6733 C C . TYR A 1 829 ? 26.203 29.749 8.661 1.00 94.81 829 TYR A C 1
ATOM 6735 O O . TYR A 1 829 ? 25.965 29.753 7.454 1.00 94.81 829 TYR A O 1
ATOM 6743 N N . GLN A 1 830 ? 25.293 29.370 9.562 1.00 92.56 830 GLN A N 1
ATOM 6744 C CA . GLN A 1 830 ? 23.958 28.891 9.196 1.00 92.56 830 GLN A CA 1
ATOM 6745 C C . GLN A 1 830 ? 23.148 29.984 8.479 1.00 92.56 830 GLN A C 1
ATOM 6747 O O . GLN A 1 830 ? 22.547 29.707 7.441 1.00 92.56 830 GLN A O 1
ATOM 6752 N N . LEU A 1 831 ? 23.224 31.239 8.932 1.00 94.38 831 LEU A N 1
ATOM 6753 C CA . LEU A 1 831 ? 22.630 32.376 8.226 1.00 94.38 831 LEU A CA 1
ATOM 6754 C C . LEU A 1 831 ? 23.340 32.661 6.889 1.00 94.38 831 LEU A C 1
ATOM 6756 O O . LEU A 1 831 ? 22.687 32.966 5.893 1.00 94.38 831 LEU A O 1
ATOM 6760 N N . GLY A 1 832 ? 24.664 32.506 6.823 1.00 94.19 832 GLY A N 1
ATOM 6761 C CA . GLY A 1 832 ? 25.433 32.601 5.579 1.00 94.19 832 GLY A CA 1
ATOM 6762 C C . GLY A 1 832 ? 25.008 31.566 4.528 1.00 94.19 832 GLY A C 1
ATOM 6763 O O . GLY A 1 832 ? 24.985 31.879 3.333 1.00 94.19 832 GLY A O 1
ATOM 6764 N N . ASP A 1 833 ? 24.603 30.367 4.966 1.00 90.31 833 ASP A N 1
ATOM 6765 C CA . ASP A 1 833 ? 23.996 29.334 4.116 1.00 90.31 833 ASP A CA 1
ATOM 6766 C C . ASP A 1 833 ? 22.656 29.796 3.537 1.00 90.31 833 ASP A C 1
ATOM 6768 O O . ASP A 1 833 ? 22.363 29.541 2.370 1.00 90.31 833 ASP A O 1
ATOM 6772 N N . VAL A 1 834 ? 21.851 30.524 4.318 1.00 90.69 834 VAL A N 1
ATOM 6773 C CA . VAL A 1 834 ? 20.600 31.126 3.833 1.00 90.69 834 VAL A CA 1
ATOM 6774 C C . VAL A 1 834 ? 20.890 32.165 2.749 1.00 90.69 834 VAL A C 1
ATOM 6776 O O . VAL A 1 834 ? 20.266 32.120 1.688 1.00 90.69 834 VAL A O 1
ATOM 6779 N N . VAL A 1 835 ? 21.883 33.041 2.952 1.00 93.94 835 VAL A N 1
ATOM 6780 C CA . VAL A 1 835 ? 22.316 34.010 1.924 1.00 93.94 835 VAL A CA 1
ATOM 6781 C C . VAL A 1 835 ? 22.784 33.288 0.654 1.00 93.94 835 VAL A C 1
ATOM 6783 O O . VAL A 1 835 ? 22.403 33.681 -0.448 1.00 93.94 835 VAL A O 1
ATOM 6786 N N . ARG A 1 836 ? 23.540 32.189 0.795 1.00 92.44 836 ARG A N 1
ATOM 6787 C CA . ARG A 1 836 ? 23.980 31.337 -0.326 1.00 92.44 836 ARG A CA 1
ATOM 6788 C C . ARG A 1 836 ? 22.797 30.789 -1.123 1.00 92.44 836 ARG A C 1
ATOM 6790 O O . ARG A 1 836 ? 22.814 30.787 -2.348 1.00 92.44 836 ARG A O 1
ATOM 6797 N N . ARG A 1 837 ? 21.747 30.328 -0.440 1.00 86.25 837 ARG A N 1
ATOM 6798 C CA . ARG A 1 837 ? 20.550 29.780 -1.097 1.00 86.25 837 ARG A CA 1
ATOM 6799 C C . ARG A 1 837 ? 19.786 30.837 -1.883 1.00 86.25 837 ARG A C 1
ATOM 6801 O O . ARG A 1 837 ? 19.304 30.529 -2.968 1.00 86.25 837 ARG A O 1
ATOM 6808 N N . PHE A 1 838 ? 19.722 32.080 -1.403 1.00 86.81 838 PHE A N 1
ATOM 6809 C CA . PHE A 1 838 ? 19.149 33.176 -2.189 1.00 86.81 838 PHE A CA 1
ATOM 6810 C C . PHE A 1 838 ? 19.897 33.382 -3.514 1.00 86.81 838 PHE A C 1
ATOM 6812 O O . PHE A 1 838 ? 19.247 33.499 -4.552 1.00 86.81 838 PHE A O 1
ATOM 6819 N N . THR A 1 839 ? 21.236 33.365 -3.514 1.00 88.69 839 THR A N 1
ATOM 6820 C CA . THR A 1 839 ? 22.022 33.532 -4.752 1.00 88.69 839 THR A CA 1
ATOM 6821 C C . THR A 1 839 ? 21.935 32.319 -5.682 1.00 88.69 839 THR A C 1
ATOM 6823 O O . THR A 1 839 ? 21.985 32.468 -6.904 1.00 88.69 839 THR A O 1
ATOM 6826 N N . GLU A 1 840 ? 21.754 31.115 -5.138 1.00 86.00 840 GLU A N 1
ATOM 6827 C CA . GLU A 1 840 ? 21.537 29.892 -5.919 1.00 86.00 840 GLU A CA 1
ATOM 6828 C C . GLU A 1 840 ? 20.140 29.822 -6.544 1.00 86.00 840 GLU A C 1
ATOM 6830 O O . GLU A 1 840 ? 19.995 29.325 -7.662 1.00 86.00 840 GLU A O 1
ATOM 6835 N N . GLU A 1 841 ? 19.114 30.314 -5.849 1.00 81.56 841 GLU A N 1
ATOM 6836 C CA . GLU A 1 841 ? 17.726 30.217 -6.306 1.00 81.56 841 GLU A CA 1
ATOM 6837 C C . GLU A 1 841 ? 17.293 31.381 -7.203 1.00 81.56 841 GLU A C 1
ATOM 6839 O O . GLU A 1 841 ? 16.505 31.150 -8.123 1.00 81.56 841 GLU A O 1
ATOM 6844 N N . TYR A 1 842 ? 17.824 32.592 -7.004 1.00 84.88 842 TYR A N 1
ATOM 6845 C CA . TYR A 1 842 ? 17.430 33.795 -7.747 1.00 84.88 842 TYR A CA 1
ATOM 6846 C C . TYR A 1 842 ? 18.554 34.346 -8.637 1.00 84.88 842 TYR A C 1
ATOM 6848 O O . TYR A 1 842 ? 19.725 34.390 -8.260 1.00 84.88 842 TYR A O 1
ATOM 6856 N N . GLU A 1 843 ? 18.188 34.799 -9.835 1.00 85.44 843 GLU A N 1
ATOM 6857 C CA . GLU A 1 843 ? 19.029 35.638 -10.694 1.00 85.44 843 GLU A CA 1
ATOM 6858 C C . GLU A 1 843 ? 19.031 37.084 -10.193 1.00 85.44 843 GLU A C 1
ATOM 6860 O O . GLU A 1 843 ? 18.017 37.578 -9.702 1.00 85.44 843 GLU A O 1
ATOM 6865 N N . GLY A 1 844 ? 20.154 37.785 -10.377 1.00 84.81 844 GLY A N 1
ATOM 6866 C CA . GLY A 1 844 ? 20.283 39.201 -10.016 1.00 84.81 844 GLY A CA 1
ATOM 6867 C C . GLY A 1 844 ? 20.720 39.450 -8.571 1.00 84.81 844 GLY A C 1
ATOM 6868 O O . GLY A 1 844 ? 20.829 40.604 -8.172 1.00 84.81 844 GLY A O 1
ATOM 6869 N N . LEU A 1 845 ? 21.012 38.392 -7.805 1.00 90.69 845 LEU A N 1
ATOM 6870 C CA . LEU A 1 845 ? 21.491 38.468 -6.418 1.00 90.69 845 LEU A CA 1
ATOM 6871 C C . LEU A 1 845 ? 22.980 38.119 -6.254 1.00 90.69 845 LEU A C 1
ATOM 6873 O O . LEU A 1 845 ? 23.454 37.967 -5.131 1.00 90.69 845 LEU A O 1
ATOM 6877 N N . ASP A 1 846 ? 23.741 38.005 -7.345 1.00 89.19 846 ASP A N 1
ATOM 6878 C CA . ASP A 1 846 ? 25.146 37.558 -7.317 1.00 89.19 846 ASP A CA 1
ATOM 6879 C C . ASP A 1 846 ? 26.049 38.469 -6.454 1.00 89.19 846 ASP A C 1
ATOM 6881 O O . ASP A 1 846 ? 27.062 38.035 -5.908 1.00 89.19 846 ASP A O 1
ATOM 6885 N N . PHE A 1 847 ? 25.653 39.727 -6.244 1.00 90.62 847 PHE A N 1
ATOM 6886 C CA . PHE A 1 847 ? 26.355 40.667 -5.367 1.00 90.62 847 PHE A CA 1
ATOM 6887 C C . PHE A 1 847 ? 26.377 40.232 -3.884 1.00 90.62 847 PHE A C 1
ATOM 6889 O O . PHE A 1 847 ? 27.255 40.665 -3.137 1.00 90.62 847 PHE A O 1
ATOM 6896 N N . LEU A 1 848 ? 25.462 39.352 -3.452 1.00 93.94 848 LEU A N 1
ATOM 6897 C CA . LEU A 1 848 ? 25.442 38.774 -2.102 1.00 93.94 848 LEU A CA 1
ATOM 6898 C C . LEU A 1 848 ? 26.438 37.614 -1.925 1.00 93.94 848 LEU A C 1
ATOM 6900 O O . LEU A 1 848 ? 26.683 37.196 -0.792 1.00 93.94 848 LEU A O 1
ATOM 6904 N N . GLU A 1 849 ? 27.046 37.097 -3.000 1.00 92.00 849 GLU A N 1
ATOM 6905 C CA . GLU A 1 849 ? 27.962 35.952 -2.912 1.00 92.00 849 GLU A CA 1
ATOM 6906 C C . GLU A 1 849 ? 29.151 36.212 -1.989 1.00 92.00 849 GLU A C 1
ATOM 6908 O O . GLU A 1 849 ? 29.559 35.321 -1.248 1.00 92.00 849 GLU A O 1
ATOM 6913 N N . THR A 1 850 ? 29.723 37.417 -2.036 1.00 92.31 850 THR A N 1
ATOM 6914 C CA . THR A 1 850 ? 30.873 37.774 -1.196 1.00 92.31 850 THR A CA 1
ATOM 6915 C C . THR A 1 850 ? 30.497 37.743 0.281 1.00 92.31 850 THR A C 1
ATOM 6917 O O . THR A 1 850 ? 31.249 37.206 1.091 1.00 92.31 850 THR A O 1
ATOM 6920 N N . LEU A 1 851 ? 29.315 38.262 0.626 1.00 94.12 851 LEU A N 1
ATOM 6921 C CA . LEU A 1 851 ? 28.803 38.225 1.993 1.00 94.12 851 LEU A CA 1
ATOM 6922 C C . LEU A 1 851 ? 28.582 36.780 2.452 1.00 94.12 851 LEU A C 1
ATOM 6924 O O . LEU A 1 851 ? 29.061 36.401 3.517 1.00 94.12 851 LEU A O 1
ATOM 6928 N N . SER A 1 852 ? 27.926 35.964 1.621 1.00 94.81 852 SER A N 1
ATOM 6929 C CA . SER A 1 852 ? 27.714 34.544 1.910 1.00 94.81 852 SER A CA 1
ATOM 6930 C C . SER A 1 852 ? 29.036 33.806 2.136 1.00 94.81 852 SER A C 1
ATOM 6932 O O . SER A 1 852 ? 29.199 33.186 3.180 1.00 94.81 852 SER A O 1
ATOM 6934 N N . LYS A 1 853 ? 30.011 33.945 1.226 1.00 93.81 853 LYS A N 1
ATOM 6935 C CA . LYS A 1 853 ? 31.324 33.278 1.313 1.00 93.81 853 LYS A CA 1
ATOM 6936 C C . LYS A 1 853 ? 32.060 33.604 2.612 1.00 93.81 853 LYS A C 1
ATOM 6938 O O . LYS A 1 853 ? 32.598 32.696 3.234 1.00 93.81 853 LYS A O 1
ATOM 6943 N N . VAL A 1 854 ? 32.061 34.874 3.021 1.00 95.62 854 VAL A N 1
ATOM 6944 C CA . VAL A 1 854 ? 32.721 35.324 4.257 1.00 95.62 854 VAL A CA 1
ATOM 6945 C C . VAL A 1 854 ? 31.992 34.809 5.506 1.00 95.62 854 VAL A C 1
ATOM 6947 O O . VAL A 1 854 ? 32.631 34.438 6.486 1.00 95.62 854 VAL A O 1
ATOM 6950 N N . MET A 1 855 ? 30.659 34.729 5.479 1.00 95.69 855 MET A N 1
ATOM 6951 C CA . MET A 1 855 ? 29.876 34.148 6.578 1.00 95.69 855 MET A CA 1
ATOM 6952 C C . MET A 1 855 ? 30.025 32.621 6.663 1.00 95.69 855 MET A C 1
ATOM 6954 O O . MET A 1 855 ? 30.018 32.070 7.761 1.00 95.69 855 MET A O 1
ATOM 6958 N N . THR A 1 856 ? 30.201 31.937 5.527 1.00 93.94 856 THR A N 1
ATOM 6959 C CA . THR A 1 856 ? 30.337 30.475 5.439 1.00 93.94 856 THR A CA 1
ATOM 6960 C C . THR A 1 856 ? 31.786 29.994 5.330 1.00 93.94 856 THR A C 1
ATOM 6962 O O . THR A 1 856 ? 32.032 28.937 4.743 1.00 93.94 856 THR A O 1
ATOM 6965 N N . ASP A 1 857 ? 32.758 30.750 5.848 1.00 93.19 857 ASP A N 1
ATOM 6966 C CA . ASP A 1 857 ? 34.162 30.334 5.793 1.00 93.19 857 ASP A CA 1
ATOM 6967 C C . ASP A 1 857 ? 34.361 28.986 6.516 1.00 93.19 857 ASP A C 1
ATOM 6969 O O . ASP A 1 857 ? 33.713 28.686 7.531 1.00 93.19 857 ASP A O 1
ATOM 6973 N N . HIS A 1 858 ? 35.235 28.142 5.969 1.00 87.50 858 HIS A N 1
ATOM 6974 C CA . HIS A 1 858 ? 35.558 26.850 6.564 1.00 87.50 858 HIS A CA 1
ATOM 6975 C C . HIS A 1 858 ? 36.253 27.006 7.918 1.00 87.50 858 HIS A C 1
ATOM 6977 O O . HIS A 1 858 ? 36.048 26.156 8.785 1.00 87.50 858 HIS A O 1
ATOM 6983 N N . ASP A 1 859 ? 37.023 28.079 8.095 1.00 86.31 859 ASP A N 1
ATOM 6984 C CA . ASP A 1 859 ? 37.629 28.450 9.367 1.00 86.31 859 ASP A CA 1
ATOM 6985 C C . ASP A 1 859 ? 36.651 29.325 10.185 1.00 86.31 859 ASP A C 1
ATOM 6987 O O . ASP A 1 859 ? 36.334 30.445 9.771 1.00 86.31 859 ASP A O 1
ATOM 6991 N N . PRO A 1 860 ? 36.140 28.851 11.343 1.00 87.06 860 PRO A N 1
ATOM 6992 C CA . PRO A 1 860 ? 35.232 29.627 12.192 1.00 87.06 860 PRO A CA 1
ATOM 6993 C C . PRO A 1 860 ? 35.802 30.971 12.661 1.00 87.06 860 PRO A C 1
ATOM 6995 O O . PRO A 1 860 ? 35.039 31.923 12.859 1.00 87.06 860 PRO A O 1
ATOM 6998 N N . GLU A 1 861 ? 37.123 31.081 12.806 1.00 87.62 861 GLU A N 1
ATOM 6999 C CA . GLU A 1 861 ? 37.772 32.321 13.243 1.00 87.62 861 GLU A CA 1
ATOM 7000 C C . GLU A 1 861 ? 37.694 33.407 12.169 1.00 87.62 861 GLU A C 1
ATOM 7002 O O . GLU A 1 861 ? 37.508 34.583 12.487 1.00 87.62 861 GLU A O 1
ATOM 7007 N N . MET A 1 862 ? 37.724 33.008 10.896 1.00 92.12 862 MET A N 1
ATOM 7008 C CA . MET A 1 862 ? 37.652 33.919 9.751 1.00 92.12 862 MET A CA 1
ATOM 7009 C C . MET A 1 862 ? 36.243 34.467 9.499 1.00 92.12 862 MET A C 1
ATOM 7011 O O . MET A 1 862 ? 36.086 35.481 8.816 1.00 92.12 862 MET A O 1
ATOM 7015 N N . ARG A 1 863 ? 35.211 33.836 10.070 1.00 94.31 863 ARG A N 1
ATOM 7016 C CA . ARG A 1 863 ? 33.829 34.320 9.968 1.00 94.31 863 ARG A CA 1
ATOM 7017 C C . ARG A 1 863 ? 33.662 35.630 10.749 1.00 94.31 863 ARG A C 1
ATOM 7019 O O . ARG A 1 863 ? 34.204 35.757 11.849 1.00 94.31 863 ARG A O 1
ATOM 7026 N N . PRO A 1 864 ? 32.872 36.596 10.262 1.00 96.25 864 PRO A N 1
ATOM 7027 C CA . PRO A 1 864 ? 32.560 37.800 11.022 1.00 96.25 864 PRO A CA 1
ATOM 7028 C C . PRO A 1 864 ? 31.669 37.465 12.231 1.00 96.25 864 PRO A C 1
ATOM 7030 O O . PRO A 1 864 ? 31.041 36.411 12.288 1.00 96.25 864 PRO A O 1
ATOM 7033 N N . THR A 1 865 ? 31.575 38.380 13.196 1.00 96.56 865 THR A N 1
ATOM 7034 C CA . THR A 1 865 ? 30.480 38.354 14.184 1.00 96.56 865 THR A CA 1
ATOM 7035 C C . THR A 1 865 ? 29.160 38.732 13.505 1.00 96.56 865 THR A C 1
ATOM 7037 O O . THR A 1 865 ? 29.181 39.304 12.414 1.00 96.56 865 THR A O 1
ATOM 7040 N N . ALA A 1 866 ? 28.005 38.494 14.133 1.00 95.88 866 ALA A N 1
ATOM 7041 C CA . ALA A 1 866 ? 26.723 38.941 13.574 1.00 95.88 866 ALA A CA 1
ATOM 7042 C C . ALA A 1 866 ? 26.678 40.467 13.341 1.00 95.88 866 ALA A C 1
ATOM 7044 O O . ALA A 1 866 ? 26.235 40.921 12.286 1.00 95.88 866 ALA A O 1
ATOM 7045 N N . ALA A 1 867 ? 27.247 41.257 14.260 1.00 96.19 867 ALA A N 1
ATOM 7046 C CA . ALA A 1 867 ? 27.419 42.701 14.081 1.00 96.19 867 ALA A CA 1
ATOM 7047 C C . ALA A 1 867 ? 28.335 43.040 12.886 1.00 96.19 867 ALA A C 1
ATOM 7049 O O . ALA A 1 867 ? 28.028 43.935 12.095 1.00 96.19 867 ALA A O 1
ATOM 7050 N N . GLY A 1 868 ? 29.434 42.297 12.711 1.00 96.75 868 GLY A N 1
ATOM 7051 C CA . GLY A 1 868 ? 30.320 42.430 11.553 1.00 96.75 868 GLY A CA 1
ATOM 7052 C C . GLY A 1 868 ? 29.630 42.058 10.236 1.00 96.75 868 GLY A C 1
ATOM 7053 O O . GLY A 1 868 ? 29.752 42.783 9.251 1.00 96.75 868 GLY A O 1
ATOM 7054 N N . ALA A 1 869 ? 28.842 40.981 10.221 1.00 97.00 869 ALA A N 1
ATOM 7055 C CA . ALA A 1 869 ? 28.041 40.568 9.072 1.00 97.00 869 ALA A CA 1
ATOM 7056 C C . ALA A 1 869 ? 27.002 41.639 8.706 1.00 97.00 869 ALA A C 1
ATOM 7058 O O . ALA A 1 869 ? 26.852 41.964 7.527 1.00 97.00 869 ALA A O 1
ATOM 7059 N N . LEU A 1 870 ? 26.350 42.258 9.699 1.00 96.62 870 LEU A N 1
ATOM 7060 C CA . LEU A 1 870 ? 25.419 43.362 9.465 1.00 96.62 870 LEU A CA 1
ATOM 7061 C C . LEU A 1 870 ? 26.122 44.592 8.890 1.00 96.62 870 LEU A C 1
ATOM 7063 O O . LEU A 1 870 ? 25.586 45.242 7.993 1.00 96.62 870 LEU A O 1
ATOM 7067 N N . GLN A 1 871 ? 27.319 44.921 9.381 1.00 96.00 871 GLN A N 1
ATOM 7068 C CA . GLN A 1 871 ? 28.108 46.030 8.852 1.00 96.00 871 GLN A CA 1
ATOM 7069 C C . GLN A 1 871 ? 28.510 45.783 7.393 1.00 96.00 871 GLN A C 1
ATOM 7071 O O . GLN A 1 871 ? 28.354 46.679 6.563 1.00 96.00 871 GLN A O 1
ATOM 7076 N N . LEU A 1 872 ? 28.969 44.570 7.069 1.00 95.62 872 LEU A N 1
ATOM 7077 C CA . LEU A 1 872 ? 29.297 44.165 5.700 1.00 95.62 872 LEU A CA 1
ATOM 7078 C C . LEU A 1 872 ? 28.067 44.229 4.789 1.00 95.62 872 LEU A C 1
ATOM 7080 O O . LEU A 1 872 ? 28.140 44.804 3.704 1.00 95.62 872 LEU A O 1
ATOM 7084 N N . PHE A 1 873 ? 26.926 43.711 5.248 1.00 96.00 873 PHE A N 1
ATOM 7085 C CA . PHE A 1 873 ? 25.662 43.775 4.519 1.00 96.00 873 PHE A CA 1
ATOM 7086 C C . PHE A 1 873 ? 25.217 45.225 4.276 1.00 96.00 873 PHE A C 1
ATOM 7088 O O . PHE A 1 873 ? 24.918 45.604 3.147 1.00 96.00 873 PHE A O 1
ATOM 7095 N N . ARG A 1 874 ? 25.237 46.086 5.301 1.00 94.12 874 ARG A N 1
ATOM 7096 C CA . ARG A 1 874 ? 24.866 47.505 5.160 1.00 94.12 874 ARG A CA 1
ATOM 7097 C C . ARG A 1 874 ? 25.822 48.268 4.250 1.00 94.12 874 ARG A C 1
ATOM 7099 O O . ARG A 1 874 ? 25.373 49.114 3.484 1.00 94.12 874 ARG A O 1
ATOM 7106 N N . HIS A 1 875 ? 27.118 47.965 4.297 1.00 93.31 875 HIS A N 1
ATOM 7107 C CA . HIS A 1 875 ? 28.091 48.549 3.378 1.00 93.31 875 HIS A CA 1
ATOM 7108 C C . HIS A 1 875 ? 27.801 48.147 1.926 1.00 93.31 875 HIS A C 1
ATOM 7110 O O . HIS A 1 875 ? 27.758 49.015 1.056 1.00 93.31 875 HIS A O 1
ATOM 7116 N N . LEU A 1 876 ? 27.505 46.867 1.681 1.00 90.81 876 LEU A N 1
ATOM 7117 C CA . LEU A 1 876 ? 27.098 46.356 0.371 1.00 90.81 876 LEU A CA 1
ATOM 7118 C C . LEU A 1 876 ? 25.856 47.103 -0.152 1.00 90.81 876 LEU A C 1
ATOM 7120 O O . LEU A 1 876 ? 25.875 47.648 -1.255 1.00 90.81 876 LEU A O 1
ATOM 7124 N N . VAL A 1 877 ? 24.814 47.209 0.679 1.00 90.38 877 VAL A N 1
ATOM 7125 C CA . VAL A 1 877 ? 23.543 47.869 0.334 1.00 90.38 877 VAL A CA 1
ATOM 7126 C C . VAL A 1 877 ? 23.681 49.388 0.184 1.00 90.38 877 VAL A C 1
ATOM 7128 O O . VAL A 1 877 ? 22.959 49.983 -0.607 1.00 90.38 877 VAL A O 1
ATOM 7131 N N . SER A 1 878 ? 24.634 50.038 0.865 1.00 89.88 878 SER A N 1
ATOM 7132 C CA . SER A 1 878 ? 24.837 51.498 0.779 1.00 89.88 878 SER A CA 1
ATOM 7133 C C . SER A 1 878 ? 25.199 51.997 -0.624 1.00 89.88 878 SER A C 1
ATOM 7135 O O . SER A 1 878 ? 25.064 53.185 -0.911 1.00 89.88 878 SER A O 1
ATOM 7137 N N . SER A 1 879 ? 25.635 51.087 -1.498 1.00 86.19 879 SER A N 1
ATOM 7138 C CA . SER A 1 879 ? 25.942 51.378 -2.897 1.00 86.19 879 SER A CA 1
ATOM 7139 C C . SER A 1 879 ? 24.724 51.330 -3.836 1.00 86.19 879 SER A C 1
ATOM 7141 O O . SER A 1 879 ? 24.862 51.711 -4.995 1.00 86.19 879 SER A O 1
ATOM 7143 N N . PHE A 1 880 ? 23.545 50.907 -3.357 1.00 89.06 880 PHE A N 1
ATOM 7144 C CA . PHE A 1 880 ? 22.343 50.701 -4.175 1.00 89.06 880 PHE A CA 1
ATOM 7145 C C . PHE A 1 880 ? 21.475 51.965 -4.242 1.00 89.06 880 PHE A C 1
ATOM 7147 O O . PHE A 1 880 ? 21.098 52.540 -3.218 1.00 89.06 880 PHE A O 1
ATOM 7154 N N . GLY A 1 881 ? 21.104 52.375 -5.455 1.00 87.31 881 GLY A N 1
ATOM 7155 C CA . GLY A 1 881 ? 20.105 53.412 -5.701 1.00 87.31 881 GLY A CA 1
ATOM 7156 C C . GLY A 1 881 ? 18.667 52.868 -5.763 1.00 87.31 881 GLY A C 1
ATOM 7157 O O . GLY A 1 881 ? 18.443 51.656 -5.768 1.00 87.31 881 GLY A O 1
ATOM 7158 N N . PRO A 1 882 ? 17.648 53.746 -5.875 1.00 84.44 882 PRO A N 1
ATOM 7159 C CA . PRO A 1 882 ? 16.242 53.334 -5.982 1.00 84.44 882 PRO A CA 1
ATOM 7160 C C . PRO A 1 882 ? 15.945 52.375 -7.147 1.00 84.44 882 PRO A C 1
ATOM 7162 O O . PRO A 1 882 ? 15.056 51.531 -7.042 1.00 84.44 882 PRO A O 1
ATOM 7165 N N . THR A 1 883 ? 16.689 52.485 -8.250 1.00 84.12 883 THR A N 1
ATOM 7166 C CA . THR A 1 883 ? 16.580 51.595 -9.417 1.00 84.12 883 THR A CA 1
ATOM 7167 C C . THR A 1 883 ? 17.122 50.199 -9.139 1.00 84.12 883 THR A C 1
ATOM 7169 O O . THR A 1 883 ? 16.513 49.227 -9.566 1.00 84.12 883 THR A O 1
ATOM 7172 N N . ASP A 1 884 ? 18.213 50.087 -8.381 1.00 87.50 884 ASP A N 1
ATOM 7173 C CA . ASP A 1 884 ? 18.808 48.792 -8.031 1.00 87.50 884 ASP A CA 1
ATOM 7174 C C . ASP A 1 884 ? 17.918 48.049 -7.026 1.00 87.50 884 ASP A C 1
ATOM 7176 O O . ASP A 1 884 ? 17.730 46.840 -7.107 1.00 87.50 884 ASP A O 1
ATOM 7180 N N . LEU A 1 885 ? 17.292 48.790 -6.106 1.00 85.75 885 LEU A N 1
ATOM 7181 C CA . LEU A 1 885 ? 16.346 48.245 -5.130 1.00 85.75 885 LEU A CA 1
ATOM 7182 C C . LEU A 1 885 ? 15.037 47.757 -5.772 1.00 85.75 885 LEU A C 1
ATOM 7184 O O . LEU A 1 885 ? 14.460 46.770 -5.317 1.00 85.75 885 LEU A O 1
ATOM 7188 N N . SER A 1 886 ? 14.564 48.440 -6.816 1.00 85.00 886 SER A N 1
ATOM 7189 C CA . SER A 1 886 ? 13.353 48.065 -7.565 1.00 85.00 886 SER A CA 1
ATOM 7190 C C . SER A 1 886 ? 13.624 47.086 -8.707 1.00 85.00 886 SER A C 1
ATOM 7192 O O . SER A 1 886 ? 12.701 46.737 -9.439 1.00 85.00 886 SER A O 1
ATOM 7194 N N . GLN A 1 887 ? 14.865 46.618 -8.859 1.00 87.12 887 GLN A N 1
ATOM 7195 C CA . GLN A 1 887 ? 15.198 45.621 -9.861 1.00 87.12 887 GLN A CA 1
ATOM 7196 C C . GLN A 1 887 ? 14.429 44.321 -9.592 1.00 87.12 887 GLN A C 1
ATOM 7198 O O . GLN A 1 887 ? 14.488 43.761 -8.493 1.00 87.12 887 GLN A O 1
ATOM 7203 N N . GLU A 1 888 ? 13.737 43.837 -10.623 1.00 86.06 888 GLU A N 1
ATOM 7204 C CA . GLU A 1 888 ? 13.063 42.542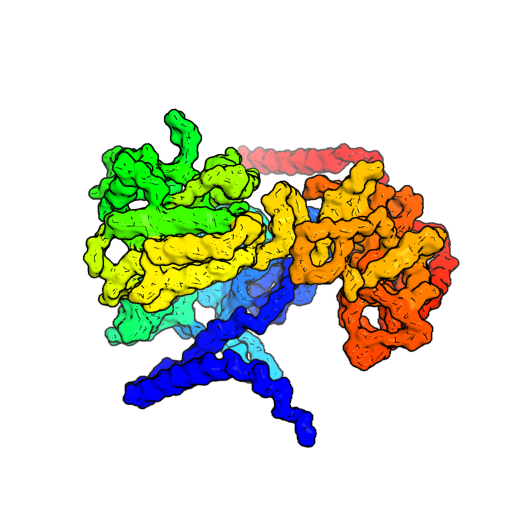 -10.603 1.00 86.06 888 GLU A CA 1
ATOM 7205 C C . GLU A 1 888 ? 14.089 41.408 -10.520 1.00 86.06 888 GLU A C 1
ATOM 7207 O O . GLU A 1 888 ? 15.067 41.364 -11.278 1.00 86.06 888 GLU A O 1
ATOM 7212 N N . ILE A 1 889 ? 13.834 40.464 -9.623 1.00 87.00 889 ILE A N 1
ATOM 7213 C CA . ILE A 1 889 ? 14.586 39.219 -9.509 1.00 87.00 889 ILE A CA 1
ATOM 7214 C C . ILE A 1 889 ? 13.701 38.059 -9.926 1.00 87.00 889 ILE A C 1
ATOM 7216 O O . ILE A 1 889 ? 12.480 38.078 -9.792 1.00 87.00 889 ILE A O 1
ATOM 7220 N N . TRP A 1 890 ? 14.339 37.023 -10.446 1.00 79.94 890 TRP A N 1
ATOM 7221 C CA . TRP A 1 890 ? 13.640 35.881 -11.009 1.00 79.94 890 TRP A CA 1
ATOM 7222 C C . TRP A 1 890 ? 14.252 34.622 -10.446 1.00 79.94 890 TRP A C 1
ATOM 7224 O O . TRP A 1 890 ? 15.475 34.518 -10.381 1.00 79.94 890 TRP A O 1
ATOM 7234 N N . LEU A 1 891 ? 13.433 33.630 -10.096 1.00 77.44 891 LEU A N 1
ATOM 7235 C CA . LEU A 1 891 ? 13.974 32.300 -9.834 1.00 77.44 891 LEU A CA 1
ATOM 7236 C C . LEU A 1 891 ? 14.775 31.866 -11.071 1.00 77.44 891 LEU A C 1
ATOM 7238 O O . LEU A 1 891 ? 14.256 31.990 -12.183 1.00 77.44 891 LEU A O 1
ATOM 7242 N N . ARG A 1 892 ? 15.995 31.336 -10.904 1.00 75.12 892 ARG A N 1
ATOM 7243 C CA . ARG A 1 892 ? 16.884 30.900 -12.014 1.00 75.12 892 ARG A CA 1
ATOM 7244 C C . ARG A 1 892 ? 16.241 29.873 -12.948 1.00 75.12 892 ARG A C 1
ATOM 7246 O O . ARG A 1 892 ? 16.675 29.639 -14.070 1.00 75.12 892 ARG A O 1
ATOM 7253 N N . GLU A 1 893 ? 15.196 29.231 -12.457 1.00 65.06 893 GLU A N 1
ATOM 7254 C CA . GLU A 1 893 ? 14.385 28.249 -13.155 1.00 65.06 893 GLU A CA 1
ATOM 7255 C C . GLU A 1 893 ? 13.296 28.901 -14.060 1.00 65.06 893 GLU A C 1
ATOM 7257 O O . GLU A 1 893 ? 12.774 28.239 -14.953 1.00 65.06 893 GLU A O 1
ATOM 7262 N N . THR A 1 894 ? 12.989 30.198 -13.906 1.00 62.72 894 THR A N 1
ATOM 7263 C CA . THR A 1 894 ? 11.932 30.924 -14.647 1.00 62.72 894 THR A CA 1
ATOM 7264 C C . THR A 1 894 ? 12.339 31.223 -16.090 1.00 62.72 894 THR A C 1
ATOM 7266 O O . THR A 1 894 ? 13.308 31.950 -16.342 1.00 62.72 894 THR A O 1
ATOM 7269 N N . THR A 1 895 ? 11.564 30.722 -17.053 1.00 67.19 895 THR A N 1
ATOM 7270 C CA . THR A 1 895 ? 11.812 30.895 -18.493 1.00 67.19 895 THR A CA 1
ATOM 7271 C C . THR A 1 895 ? 11.535 32.326 -18.966 1.00 67.19 895 THR A C 1
ATOM 7273 O O . THR A 1 895 ? 10.678 33.021 -18.427 1.00 67.19 895 THR A O 1
ATOM 7276 N N . ILE A 1 896 ? 12.205 32.772 -20.037 1.00 63.19 896 ILE A N 1
ATOM 7277 C CA . ILE A 1 896 ? 11.984 34.101 -20.650 1.00 63.19 896 ILE A CA 1
ATOM 7278 C C . ILE A 1 896 ? 10.512 34.302 -21.067 1.00 63.19 896 ILE A C 1
ATOM 7280 O O . ILE A 1 896 ? 10.004 35.423 -21.054 1.00 63.19 896 ILE A O 1
ATOM 7284 N N . GLU A 1 897 ? 9.820 33.228 -21.444 1.00 57.44 897 GLU A N 1
ATOM 7285 C CA . GLU A 1 897 ? 8.403 33.243 -21.824 1.00 57.44 897 GLU A CA 1
ATOM 7286 C C . GLU A 1 897 ? 7.486 33.491 -20.619 1.00 57.44 897 GLU A C 1
ATOM 7288 O O . GLU A 1 897 ? 6.550 34.283 -20.727 1.00 57.44 897 GLU A O 1
ATOM 7293 N N . GLU A 1 898 ? 7.794 32.901 -19.461 1.00 57.06 898 GLU A N 1
ATOM 7294 C CA . GLU A 1 898 ? 7.092 33.155 -18.196 1.00 57.06 898 GLU A CA 1
ATOM 7295 C C . GLU A 1 898 ? 7.307 34.597 -17.714 1.00 57.06 898 GLU A C 1
ATOM 7297 O O . GLU A 1 898 ? 6.337 35.258 -17.343 1.00 57.06 898 GLU A O 1
ATOM 7302 N N . ARG A 1 899 ? 8.532 35.138 -17.834 1.00 64.06 899 ARG A N 1
ATOM 7303 C CA . ARG A 1 899 ? 8.824 36.555 -17.515 1.00 64.06 899 ARG A CA 1
ATOM 7304 C C . ARG A 1 899 ? 7.998 37.514 -18.378 1.00 64.06 899 ARG A C 1
ATOM 7306 O O . ARG A 1 899 ? 7.436 38.492 -17.896 1.00 64.06 899 ARG A O 1
ATOM 7313 N N . LYS A 1 900 ? 7.861 37.206 -19.673 1.00 52.56 900 LYS A N 1
ATOM 7314 C CA . LYS A 1 900 ? 7.054 37.999 -20.620 1.00 52.56 900 LYS A CA 1
ATOM 7315 C C . LYS A 1 900 ? 5.549 37.897 -20.369 1.00 52.56 900 LYS A C 1
ATOM 7317 O O . LYS A 1 900 ? 4.836 38.855 -20.652 1.00 52.56 900 LYS A O 1
ATOM 7322 N N . ALA A 1 901 ? 5.065 36.754 -19.884 1.00 54.03 901 ALA A N 1
ATOM 7323 C CA . ALA A 1 901 ? 3.655 36.558 -19.555 1.00 54.03 901 ALA A CA 1
ATOM 7324 C C . ALA A 1 901 ? 3.239 37.334 -18.294 1.00 54.03 901 ALA A C 1
ATOM 7326 O O . ALA A 1 901 ? 2.108 37.812 -18.234 1.00 54.03 901 ALA A O 1
ATOM 7327 N N . GLN A 1 902 ? 4.148 37.491 -17.327 1.00 54.28 902 GLN A N 1
ATOM 7328 C CA . GLN A 1 902 ? 3.908 38.256 -16.097 1.00 54.28 902 GLN A CA 1
ATOM 7329 C C . GLN A 1 902 ? 3.970 39.780 -16.314 1.00 54.28 902 GLN A C 1
ATOM 7331 O O . GLN A 1 902 ? 3.223 40.507 -15.670 1.00 54.28 902 GLN A O 1
ATOM 7336 N N . ASN A 1 903 ? 4.743 40.259 -17.299 1.00 40.56 903 ASN A N 1
ATOM 7337 C CA . ASN A 1 903 ? 4.878 41.692 -17.619 1.00 40.56 903 ASN A CA 1
ATOM 7338 C C . ASN A 1 903 ? 3.808 42.252 -18.589 1.00 40.56 903 ASN A C 1
ATOM 7340 O O . ASN A 1 903 ? 3.980 43.344 -19.137 1.00 40.56 903 ASN A O 1
ATOM 7344 N N . MET A 1 904 ? 2.695 41.544 -18.834 1.00 29.23 904 MET A N 1
ATOM 7345 C CA . MET A 1 904 ? 1.550 42.112 -19.567 1.00 29.23 904 MET A CA 1
ATOM 7346 C C . MET A 1 904 ? 0.607 42.862 -18.610 1.00 29.23 904 MET A C 1
ATOM 7348 O O . MET A 1 904 ? 0.219 42.303 -17.587 1.00 29.23 904 MET A O 1
ATOM 7352 N N . PRO A 1 905 ? 0.169 44.096 -18.934 1.00 27.84 905 PRO A N 1
ATOM 7353 C CA . PRO A 1 905 ? -0.709 44.858 -18.054 1.00 27.84 905 PRO A CA 1
ATOM 7354 C C . PRO A 1 905 ? -2.045 44.125 -17.827 1.00 27.84 905 PRO A C 1
ATOM 7356 O O . PRO A 1 905 ? -2.612 43.586 -18.787 1.00 27.84 905 PRO A O 1
ATOM 7359 N N . PRO A 1 906 ? -2.616 44.168 -16.605 1.00 35.84 906 PRO A N 1
ATOM 7360 C CA . PRO A 1 906 ? -3.777 43.360 -16.206 1.00 35.84 906 PRO A CA 1
ATOM 7361 C C . PRO A 1 906 ? -5.107 43.727 -16.898 1.00 35.84 906 PRO A C 1
ATOM 7363 O O . PRO A 1 906 ? -6.160 43.222 -16.524 1.00 35.84 906 PRO A O 1
ATOM 7366 N N . ASN A 1 907 ? -5.086 44.566 -17.940 1.00 33.62 907 ASN A N 1
ATOM 7367 C CA . ASN A 1 907 ? -6.275 45.060 -18.638 1.00 33.62 907 ASN A CA 1
ATOM 7368 C C . ASN A 1 907 ? -6.385 44.679 -20.124 1.00 33.62 907 ASN A C 1
ATOM 7370 O O . ASN A 1 907 ? -7.221 45.240 -20.834 1.00 33.62 907 ASN A O 1
ATOM 7374 N N . VAL A 1 908 ? -5.654 43.670 -20.611 1.00 33.09 908 VAL A N 1
ATOM 7375 C CA . VAL A 1 908 ? -6.065 42.988 -21.855 1.00 33.09 908 VAL A CA 1
ATOM 7376 C C . VAL A 1 908 ? -6.925 41.789 -21.490 1.00 33.09 908 VAL A C 1
ATOM 7378 O O . VAL A 1 908 ? -6.491 40.646 -21.404 1.00 33.09 908 VAL A O 1
ATOM 7381 N N . ASN A 1 909 ? -8.180 42.141 -21.234 1.00 32.59 909 ASN A N 1
ATOM 7382 C CA . ASN A 1 909 ? -9.345 41.306 -21.017 1.00 32.59 909 ASN A CA 1
ATOM 7383 C C . ASN A 1 909 ? -9.245 39.894 -21.633 1.00 32.59 909 ASN A C 1
ATOM 7385 O O . ASN A 1 909 ? -8.862 39.720 -22.795 1.00 32.59 909 ASN A O 1
ATOM 7389 N N . ASN A 1 910 ? -9.740 38.918 -20.867 1.00 40.91 910 ASN A N 1
ATOM 7390 C CA . ASN A 1 910 ? -9.966 37.485 -21.123 1.00 40.91 910 ASN A CA 1
ATOM 7391 C C . ASN A 1 910 ? -10.699 37.110 -22.447 1.00 40.91 910 ASN A C 1
ATOM 7393 O O . ASN A 1 910 ? -11.176 35.984 -22.617 1.00 40.91 910 ASN A O 1
ATOM 7397 N N . GLY A 1 911 ? -10.812 38.030 -23.405 1.00 33.19 911 GLY A N 1
ATOM 7398 C CA . GLY A 1 911 ? -11.389 37.853 -24.732 1.00 33.19 911 GLY A CA 1
ATOM 7399 C C . GLY A 1 911 ? -10.389 37.436 -25.813 1.00 33.19 911 GLY A C 1
ATOM 7400 O O . GLY A 1 911 ? -10.776 36.669 -26.691 1.00 33.19 911 GLY A O 1
ATOM 7401 N N . PHE A 1 912 ? -9.114 37.850 -25.772 1.00 34.22 912 PHE A N 1
ATOM 7402 C CA . PHE A 1 912 ? -8.185 37.553 -26.880 1.00 34.22 912 PHE A CA 1
ATOM 7403 C C . PHE A 1 912 ? -7.716 36.091 -26.879 1.00 34.22 912 PHE A C 1
ATOM 7405 O O . PHE A 1 912 ? -7.722 35.447 -27.923 1.00 34.22 912 PHE A O 1
ATOM 7412 N N . ILE A 1 913 ? -7.441 35.507 -25.707 1.00 37.44 913 ILE A N 1
ATOM 7413 C CA . ILE A 1 913 ? -7.074 34.083 -25.587 1.00 37.44 913 ILE A CA 1
ATOM 7414 C C . ILE A 1 913 ? -8.282 33.175 -25.881 1.00 37.44 913 ILE A C 1
ATOM 7416 O O . ILE A 1 913 ? -8.146 32.193 -26.610 1.00 37.44 913 ILE A O 1
ATOM 7420 N N . LYS A 1 914 ? -9.498 33.544 -25.443 1.00 35.53 914 LYS A N 1
ATOM 7421 C CA . LYS A 1 914 ? -10.737 32.834 -25.827 1.00 35.53 914 LYS A CA 1
ATOM 7422 C C . LYS A 1 914 ? -11.083 32.997 -27.313 1.00 35.53 914 LYS A C 1
ATOM 7424 O O . LYS A 1 914 ? -11.616 32.059 -27.904 1.00 35.53 914 LYS A O 1
ATOM 7429 N N . SER A 1 915 ? -10.767 34.139 -27.928 1.00 35.03 915 SER A N 1
ATOM 7430 C CA . SER A 1 915 ? -10.966 34.382 -29.364 1.00 35.03 915 SER A CA 1
ATOM 7431 C C . SER A 1 915 ? -9.933 33.638 -30.214 1.00 35.03 915 SER A C 1
ATOM 7433 O O . SER A 1 915 ? -10.315 32.994 -31.185 1.00 35.03 915 SER A O 1
ATOM 7435 N N . CYS A 1 916 ? -8.663 33.592 -29.800 1.00 33.06 916 CYS A N 1
ATOM 7436 C CA . CYS A 1 916 ? -7.616 32.800 -30.451 1.00 33.06 916 CYS A CA 1
ATOM 7437 C C . CYS A 1 916 ? -7.860 31.290 -30.307 1.00 33.06 916 CYS A C 1
ATOM 7439 O O . CYS A 1 916 ? -7.718 30.564 -31.287 1.00 33.06 916 CYS A O 1
ATOM 7441 N N . LEU A 1 917 ? -8.339 30.809 -29.151 1.00 35.47 917 LEU A N 1
ATOM 7442 C CA . LEU A 1 917 ? -8.763 29.411 -28.978 1.00 35.47 917 LEU A CA 1
ATOM 7443 C C . LEU A 1 917 ? -10.026 29.080 -29.794 1.00 35.47 917 LEU A C 1
ATOM 7445 O O . LEU A 1 917 ? -10.094 28.009 -30.397 1.00 35.47 917 LEU A O 1
ATOM 7449 N N . ARG A 1 918 ? -10.995 30.005 -29.917 1.00 34.81 918 ARG A N 1
ATOM 7450 C CA . ARG A 1 918 ? -12.156 29.836 -30.819 1.00 34.81 918 ARG A CA 1
ATOM 7451 C C . ARG A 1 918 ? -11.789 29.936 -32.304 1.00 34.81 918 ARG A C 1
ATOM 7453 O O . ARG A 1 918 ? -12.398 29.234 -33.109 1.00 34.81 918 ARG A O 1
ATOM 7460 N N . MET A 1 919 ? -10.807 30.754 -32.684 1.00 31.52 919 MET A N 1
ATOM 7461 C CA . MET A 1 919 ? -10.321 30.872 -34.065 1.00 31.52 919 MET A CA 1
ATOM 7462 C C . MET A 1 919 ? -9.448 29.681 -34.476 1.00 31.52 919 MET A C 1
ATOM 7464 O O . MET A 1 919 ? -9.599 29.201 -35.600 1.00 31.52 919 MET A O 1
ATOM 7468 N N . CYS A 1 920 ? -8.615 29.143 -33.579 1.00 32.19 920 CYS A N 1
ATOM 7469 C CA . CYS A 1 920 ? -7.877 27.897 -33.813 1.00 32.19 920 CYS A CA 1
ATOM 7470 C C . CYS A 1 920 ? -8.826 26.696 -33.925 1.00 32.19 920 CYS A C 1
ATOM 7472 O O . CYS A 1 920 ? -8.708 25.921 -34.871 1.00 32.19 920 CYS A O 1
ATOM 7474 N N . MET A 1 921 ? -9.845 26.592 -33.062 1.00 32.78 921 MET A N 1
ATOM 7475 C CA . MET A 1 921 ? -10.858 25.528 -33.157 1.00 32.78 921 MET A CA 1
ATOM 7476 C C . MET A 1 921 ? -11.725 25.643 -34.424 1.00 32.78 921 MET A C 1
ATOM 7478 O O . MET A 1 921 ? -12.048 24.628 -35.041 1.00 32.78 921 MET A O 1
ATOM 7482 N N . LYS A 1 922 ? -12.044 26.861 -34.894 1.00 32.00 922 LYS A N 1
ATOM 7483 C CA . LYS A 1 922 ? -12.748 27.055 -36.177 1.00 32.00 922 LYS A CA 1
ATOM 7484 C C . LYS A 1 922 ? -11.876 26.744 -37.399 1.00 32.00 922 LYS A C 1
ATOM 7486 O O . LYS A 1 922 ? -12.396 26.169 -38.352 1.00 32.00 922 LYS A O 1
ATOM 7491 N N . ARG A 1 923 ? -10.570 27.050 -37.385 1.00 32.75 923 ARG A N 1
ATOM 7492 C CA . ARG A 1 923 ? -9.658 26.695 -38.494 1.00 32.75 923 ARG A CA 1
ATOM 7493 C C . ARG A 1 923 ? -9.385 25.193 -38.578 1.00 32.75 923 ARG A C 1
ATOM 7495 O O . ARG A 1 923 ? -9.345 24.672 -39.684 1.00 32.75 923 ARG A O 1
ATOM 7502 N N . VAL A 1 924 ? -9.289 24.490 -37.448 1.00 35.56 924 VAL A N 1
ATOM 7503 C CA . VAL A 1 924 ? -9.114 23.024 -37.430 1.00 35.56 924 VAL A CA 1
ATOM 7504 C C . VAL A 1 924 ? -10.393 22.298 -37.873 1.00 35.56 924 VAL A C 1
ATOM 7506 O O . VAL A 1 924 ? -10.315 21.336 -38.633 1.00 35.56 924 VAL A O 1
ATOM 7509 N N . THR A 1 925 ? -11.577 22.813 -37.522 1.00 36.00 925 THR A N 1
ATOM 7510 C CA . THR A 1 925 ? -12.862 22.230 -37.963 1.00 36.00 925 THR A CA 1
ATOM 7511 C C . THR A 1 925 ? -13.136 22.475 -39.459 1.00 36.00 925 THR A C 1
ATOM 7513 O O . THR A 1 925 ? -13.640 21.588 -40.147 1.00 36.00 925 THR A O 1
ATOM 7516 N N . LEU A 1 926 ? -12.746 23.638 -40.006 1.00 31.84 926 LEU A N 1
ATOM 7517 C CA . LEU A 1 926 ? -12.849 23.935 -41.446 1.00 31.84 926 LEU A CA 1
ATOM 7518 C C . LEU A 1 926 ? -11.819 23.166 -42.294 1.00 31.84 926 LEU A C 1
ATOM 7520 O O . LEU A 1 926 ? -12.143 22.779 -43.415 1.00 31.84 926 LEU A O 1
ATOM 7524 N N . LEU A 1 927 ? -10.626 22.881 -41.755 1.00 32.91 927 LEU A N 1
ATOM 7525 C CA . LEU A 1 927 ? -9.621 22.038 -42.418 1.00 32.91 927 LEU A CA 1
ATOM 7526 C C . LEU A 1 927 ? -10.059 20.560 -42.462 1.00 32.91 927 LEU A C 1
ATOM 7528 O O . LEU A 1 927 ? -9.852 19.885 -43.465 1.00 32.91 927 LEU A O 1
ATOM 7532 N N . PHE A 1 928 ? -10.740 20.070 -41.419 1.00 33.91 928 PHE A N 1
ATOM 7533 C CA . PHE A 1 928 ? -11.322 18.721 -41.416 1.00 33.91 928 PHE A CA 1
ATOM 7534 C C . PHE A 1 928 ? -12.537 18.592 -42.351 1.00 33.91 928 PHE A C 1
ATOM 7536 O O . PHE A 1 928 ? -12.700 17.558 -42.998 1.00 33.91 928 PHE A O 1
ATOM 7543 N N . CYS A 1 929 ? -13.354 19.642 -42.504 1.00 32.47 929 CYS A N 1
ATOM 7544 C CA . CYS A 1 929 ? -14.476 19.622 -43.450 1.00 32.47 929 CYS A CA 1
ATOM 7545 C C . CYS A 1 929 ? -14.029 19.732 -44.923 1.00 32.47 929 CYS A C 1
ATOM 7547 O O . CYS A 1 929 ? -14.653 19.111 -45.782 1.00 32.47 929 CYS A O 1
ATOM 7549 N N . SER A 1 930 ? -12.939 20.447 -45.241 1.00 31.86 930 SER A N 1
ATOM 7550 C CA . SER A 1 930 ? -12.431 20.531 -46.625 1.00 31.86 930 SER A CA 1
ATOM 7551 C C . SER A 1 930 ? -11.714 19.254 -47.088 1.00 31.86 930 SER A C 1
ATOM 7553 O O . SER A 1 930 ? -11.782 18.908 -48.270 1.00 31.86 930 SER A O 1
ATOM 7555 N N . ILE A 1 931 ? -11.099 18.501 -46.168 1.00 36.16 931 ILE A N 1
ATOM 7556 C CA . ILE A 1 931 ? -10.455 17.207 -46.460 1.00 36.16 931 ILE A CA 1
ATOM 7557 C C . ILE A 1 931 ? -11.495 16.086 -46.664 1.00 36.16 931 ILE A C 1
ATOM 7559 O O . ILE A 1 931 ? -11.265 15.167 -47.448 1.00 36.16 931 ILE A O 1
ATOM 7563 N N . ILE A 1 932 ? -12.677 16.181 -46.041 1.00 38.88 932 ILE A N 1
ATOM 7564 C CA . ILE A 1 932 ? -13.766 15.203 -46.226 1.00 38.88 932 ILE A CA 1
ATOM 7565 C C . ILE A 1 932 ? -14.591 15.487 -47.500 1.00 38.88 932 ILE A C 1
ATOM 7567 O O . ILE A 1 932 ? -15.064 14.550 -48.142 1.00 38.88 932 ILE A O 1
ATOM 7571 N N . LEU A 1 933 ? -14.702 16.747 -47.942 1.00 33.00 933 LEU A N 1
ATOM 7572 C CA . LEU A 1 933 ? -15.414 17.118 -49.180 1.00 33.00 933 LEU A CA 1
ATOM 7573 C C . LEU A 1 933 ? -14.576 16.991 -50.470 1.00 33.00 933 LEU A C 1
ATOM 7575 O O . LEU A 1 933 ? -15.147 16.990 -51.558 1.00 33.00 933 LEU A O 1
ATOM 7579 N N . SER A 1 934 ? -13.253 16.817 -50.383 1.00 32.78 934 SER A N 1
ATOM 7580 C CA . SER A 1 934 ? -12.358 16.687 -51.552 1.00 32.78 934 SER A CA 1
ATOM 7581 C C . SER A 1 934 ? -12.043 15.242 -51.976 1.00 32.78 934 SER A C 1
ATOM 7583 O O . SER A 1 934 ? -11.373 15.036 -52.983 1.00 32.78 934 SER A O 1
ATOM 7585 N N . ARG A 1 935 ? -12.583 14.218 -51.292 1.00 36.06 935 ARG A N 1
ATOM 7586 C CA . ARG A 1 935 ? -12.467 12.797 -51.700 1.00 36.06 935 ARG A CA 1
ATOM 7587 C C . ARG A 1 935 ? -13.683 12.233 -52.453 1.00 36.06 935 ARG A C 1
ATOM 7589 O O . ARG A 1 935 ? -13.789 11.021 -52.611 1.00 36.06 935 ARG A O 1
ATOM 7596 N N . LYS A 1 936 ? -14.587 13.088 -52.951 1.00 35.84 936 LYS A N 1
ATOM 7597 C CA . LYS A 1 936 ? -15.752 12.670 -53.762 1.00 35.84 936 LYS A CA 1
ATOM 7598 C C . LYS A 1 936 ? -15.838 13.269 -55.174 1.00 35.84 936 LYS A C 1
ATOM 7600 O O . LYS A 1 936 ? -16.877 13.133 -55.807 1.00 35.84 936 LYS A O 1
ATOM 7605 N N . VAL A 1 937 ? -14.762 13.865 -55.696 1.00 35.94 937 VAL A N 1
ATOM 7606 C CA . VAL A 1 937 ? -14.677 14.284 -57.110 1.00 35.94 937 VAL A CA 1
ATOM 7607 C C . VAL A 1 937 ? -13.295 13.950 -57.678 1.00 35.94 937 VAL A C 1
ATOM 7609 O O . VAL A 1 937 ? -12.459 14.828 -57.827 1.00 35.94 937 VAL A O 1
ATOM 7612 N N . VAL A 1 938 ? -13.062 12.664 -57.949 1.00 30.50 938 VAL A N 1
ATOM 7613 C CA . VAL A 1 938 ? -12.346 12.168 -59.139 1.00 30.50 938 VAL A CA 1
ATOM 7614 C C . VAL A 1 938 ? -12.994 10.820 -59.469 1.00 30.50 938 VAL A C 1
ATOM 7616 O O . VAL A 1 938 ? -12.674 9.799 -58.863 1.00 30.50 938 VAL A O 1
ATOM 7619 N N . SER A 1 939 ? -13.999 10.877 -60.342 1.00 36.47 939 SER A N 1
ATOM 7620 C CA . SER A 1 939 ? -14.267 9.838 -61.339 1.00 36.47 939 SER A CA 1
ATOM 7621 C C . SER A 1 939 ? -13.233 9.955 -62.446 1.00 36.47 939 SER A C 1
ATOM 7623 O O . SER A 1 939 ? -13.024 11.124 -62.856 1.00 36.47 939 SER A O 1
#

InterPro domains:
  IPR000719 Protein kinase domain [PS50011] (303-628)
  IPR011009 Protein kinase-like domain superfamily [SSF56112] (129-337)
  IPR011009 Protein kinase-like domain superfamily [SSF56112] (345-591)
  IPR011009 Protein kinase-like domain superfamily [SSF56112] (632-881)

Radius of gyration: 35.26 Å; chains: 1; bounding box: 83×95×98 Å

Sequence (939 aa):
MLLPLLVWNFAFQHVREVVDAFGQLIQGIRFLHKHNITHRPRQAFVLDLLKSSTLLVMGQTSPTKGLITSGELFWVEIQPFLLSRGYKLRPRYDSKWKPSWKRPWNFHKHMTECPDFISILRSNLINAIRVRDGARVVIKRVVLENDNVPVLEYLNTPEMRQDPRNNTVPLLEVIALPKRHGEVSPADDAVLLVMPMLFPFMSHILFRHVREIVEALDQLIQGLVLLHELRIAHRDACFLNFMMDPIDVIPSGFHYARNTRQPDGKSRIEYKDRCSVAPVKYYMIDYETAECFPPGVGTVGFYGQVQDIPEMSFTVPYDPFKLDVYQLGSLIRELIKRPNLIDAIRMKDGAKVVIKRVILEYDNVPILQYLNSPEMRMDSRNNAVPLLEVIPLPDTVEVDSKHSVLLVMPMLFPLMSSHLPFRHAKEVVDALDQLIQGIQFLHEHNIAHRDACSLNFMMDPTDVIPSSFHHAEDFYQPDGKTRIDFRDRCSVAPVQYYIIDYETADYFPPTTLCVGFYGQERDVPELSHTAPYDPFKLDIYQLGTLVRMFVEKYKGLDFLEPLGVAMTFHNPEVRLTATKSLERLQLVVSSLKETDLSREIWLRNSTPSLRVIQTVPPDVKAGSHCLFSHIMRVYDGVRVVIKRVVLENDNVPILEYLNTPDMLEDPRNNTVPLLDVLPLPDNIELPSKKESVLLVMPMFFPLMSRYLPFLHVKEVLDALNQLIQGIQFLHEHNIAHRDACLLNFMMDPIDVIPSGFHYTDNYYQPDGKTRIEYIDRCSAAPIKYYLIDYETADYFDTGEQCVGFYGQVKNVPGTSLTIPYDPFKLDVYQLGDVVRRFTEEYEGLDFLETLSKVMTDHDPEMRPTAAGALQLFRHLVSSFGPTDLSQEIWLRETTIEERKAQNMPPNVNNGFIKSCLRMCMKRVTLLFCSIILSRKVVS

Organism: Psilocybe cyanescens (NCBI:txid93625)

pLDDT: mean 77.5, std 20.36, range [23.03, 98.12]

Foldseek 3Di:
DPDPDPVPPVPPPCVVVVVVVVVVVVVVVVVCVVPVPDDDDPPVVVVVVVVVVVPPDDDDPDPPQQAQDPLLQVQLVCQVVCVVVQKHFDLLSDPPDDQPCPFDVNVVDDSLRALSSQDDPGSQKGWTARRPPRFIKMKGKDQPVQFPVVVLVVCQPPVNVPPQLSQAWHQPDKAQDDDDPDDDDSSNRIIITITGLFAQPDDPLDQDDPVLVVLQLVSLVSNLVVCVVQQKFQLALASRQKTWDCCQFQVQAAPNSQRQHGVSSPHGTDGDHPVVRPPIRMHGDRSRVMDHDDPPFFDADQGHDPRQDQQHHNPDGDHSSVSSVVNSVVNVVVSPDDPQWDWDQDVVPRFIKIKGKDWVVQFPVVVLVVCQPPVNVPPQLAQAFHQPDKAWDDPVPPPDPTTMIITITGLWAQPPDPLQDAWFLLLVLLLLLSLLSNLVSCVVQQKFQLALASRQKTWDCVQFFVQAAPSVHRQHRVVNPHGTDGDHCVVVPPIRMHGDDSRVMDHHDPPRWDAARGHDDRVQQQHHNPGTDDSQLSSLLNSLVVLVCCPQFKPLSVLSVVLSCLSNPNDSVSRDGSVRSSVVSVVSVVVDDPCSRRDTMDTPPQDPVNSVQRPDDDDDDDDDWPWDFFDADPPPRFTKTKTKDFPVQFPVVVLVVCQPPVNVPPLLAQAFHFPDKAFDPPPDDDPDPTGMIITITGQFAQPDDPLQHAWFLLLVLLLLLSLLSNLVSCVVVQKFQLALARRQKTKHCCQFFVQDATRVHRQAGVVNPHGTDTDHPVVSPPIRMHGDDSRVMDGDDVPRWDADQGHPCRDQQPHHNPDTDDSQLSNLLNSLVVLVVCPQFKPLSVLSVVLSCQSRDNDSVSHDGSVRSSVVSVVSCVPDDPCNRGDTMDGPSDDPVNVVVVPDPPPPDPPPVVVVVVVVVVVVVVVVVVVVVVVPPDD

Secondary structure (DSSP, 8-state):
---SSSSSSSSSSSHHHHHHHHHHHHHHHHHHHHTT--SS-SSHHHHHHHHHHSSS-S--PPP-TTSPPHHHHHHHHHHHHHHHTTEEE-GGGSTT---GGGSGGGTTS-GGGSGGG---SSTTEEEEEETTT--EEEEEEEETTTS-HHHHHHTTSTTGGG-TT--BPP--EEEEPPPPTT---GGGGEEEEEEE--EESSSSS---SHHHHHHHHHHHHHHHHHHHHTTEE-S--SGGGEEE--TTTSTT--BTTBTTB-TTSSSBP----GGGGPSPPEEE--GGG-EE--TT--B-S--SS----TT--SSS-B-HHHHHHHHHHHHHHHHH----EEEEEETTTTEEEEEEEEETTTS-HHHHHHHTSHHHHTSTT--BPP--EEEEPPTTT--SSS-EEEEEEE--EETT-TTS---BHHHHHHHHHHHHHHHHHHHHTTEE-S--SGGGEEE--TTT-TT--BTTBTTB-TTSSSBP----GGGGPPPPEEE--GGG-EE--TT--EEE--SS----TT-EEEEEE-HHHHHHHHHHHHHHHHHHHEET-GGGHHHHHHHT-SSTTTSPPHHHHHHHHHHHHHTS-HHHHSSB-EETT--HHHHHTTSS-------SS-B-S-EE-TTT--EEEEEEEETTTS-HHHHHHHTSHHHHTSTT--BPP--EEEEPPTT---SS-S-EEEEEEE-PEESS-SSS---BHHHHHHHHHHHHHHHHHHHHTTEE-S---GGGEEE--TTT-TT---SS-TTB-TTSSSBP----TTTTPSPPEEE--GGG-EE--TT--EEE--SS-TT-TT-EEEEEE-HHHHHHHHHHHHHHHHHHHEET-GGGHHHHHHHT-SSTTTSPPHHHHHHHHHHHHTT--HHHHT-B-EETT--HHHHHHHTS-TTS-TTHHHHHHHHHHHHHHHHHHHHHHTTS---